Protein AF-0000000076728400 (afdb_homodimer)

Organism: Chelonia mydas (NCBI:txid8469)

Secondary structure (DSSP, 8-state):
-------------------B--SGGGGEEEEE--SEEEEEEE--EEEE-----SSPP-BPBPEEEE-HHHHHHHHHHHHHHHHHHTSSTTTT--EEEEEEE-TT-HHHHHHHHHHHHSBTT-GGGEEEP-SB-TT--BS-SEEE--SSHHHHHHHHHHHTTTT--EEESS---GGGG-TTT-TTEEESS--HHHHHHHHHHHHHHHT--EEEEEEEESHHHHHHHHHHHHHHHHTT-EEEEEEEEESS--HHHHHHHHHHHHHHHHH-TT--EEEEE--HHHHHHHHHHHHHTT--EEEEE-TTTTT-HHHHTSTTGGGGEEEEEEEE-----HHHHHHHHTGGGS--TTBHHHHHHHHHHHHTTTS-HHHHHHHHHT-BHHHHGGGTT---S---HHHHHHT--HHHHHHHHHHHHHHHHHHHHHHSSS-TTSTTS--HHHHHHHHTT-EEEETTEEEEB-TTSBB---EEEEEEEEETTEEEEEEEEEEETTTTEEE-SSHHHHHHHHHHHHHHH------/-------------------B--SGGGGEEEEE--SEEEEEEE--EEEE-----SSPP-BPBPEEEE-HHHHHHHHHHHHHHHHHHTSSTTTT--EEEEEEE-TT-HHHHHHHHHHHHSBTT-GGGEEEP-SB-TT--BS-SEEE--SSHHHHHHHHHHHTTTT--EEESS---GGGG-TTT-TTEEESS--HHHHHHHHHHHHHHHT--EEEEEEEESHHHHHHHHHHHHHHHHTT-EEEEEEEEESS--HHHHHHHHHHHHHHHHH-TT--EEEEE--HHHHHHHHHHHHHTT--EEEEE-TTTTT-HHHHTSTTGGGGEEEEEEEE-----HHHHHHHHTGGGS--TTBHHHHHHHHHHHHTTTS-HHHHHHHHHT-BHHHHGGGTT---S---HHHHHHT--HHHHHHHHHHHHHHHHHHHHHHSSS-TTSTTS--HHHHHHHHTT-EEEETTEEEEB-TTSBB---EEEEEEEEETTEEEEEEEEEEETTTTEEE-SSHHHHHHHHHHHHHHH------

Sequence (1046 aa):
MALVALLIPCFVISFDVTHSCQNADNFVGASSPGDIVIGGLFAVHGKMLHPEEHPMRPVIQNCAGFEIQVFLQTLAMIHAIEMINNSTLLSGIILGYEIYDTCAEVTKAMGAALRFLAKFNASKDTVEYKCNYSDYIPRIKAVIGSSYSEIAMAVSRILNLQLIPLVSHASSAEILSDKIRFPSFLRTVPSDFYQTRGMVRLIHRSGWNWIGLIATDDDYGRSALESFGIQAMANKVCIAFKEMLPAYLSDGTINAKVNQALEKIVKETRVNVIVVFLRQFHVTKLFKKAIERNIHKIWIASDNWSAAVKITSIPNIKHLGTVVGFAYKSENMSTFHDFLKTLHLQPTENNMFLKEYSVLLSTCAHVEDQDLNKCISNYSQENLIYQAGIRSQIWRDDFLMDNIEPGFIQSTMLAVHAIAYAVREQCKDRDCKNPVAFAPWELLEELKKVTFTDNEKEVHFDAKGDLNMGYDVLLWKEISGHMVITEIAEYDLQKDDFIFKDEEKEMEFLNFQVSGGHTVFVLMALVALLIPCFVISFDVTHSCQNADNFVGASSPGDIVIGGLFAVHGKMLHPEEHPMRPVIQNCAGFEIQVFLQTLAMIHAIEMINNSTLLSGIILGYEIYDTCAEVTKAMGAALRFLAKFNASKDTVEYKCNYSDYIPRIKAVIGSSYSEIAMAVSRILNLQLIPLVSHASSAEILSDKIRFPSFLRTVPSDFYQTRGMVRLIHRSGWNWIGLIATDDDYGRSALESFGIQAMANKVCIAFKEMLPAYLSDGTINAKVNQALEKIVKETRVNVIVVFLRQFHVTKLFKKAIERNIHKIWIASDNWSAAVKITSIPNIKHLGTVVGFAYKSENMSTFHDFLKTLHLQPTENNMFLKEYSVLLSTCAHVEDQDLNKCISNYSQENLIYQAGIRSQIWRDDFLMDNIEPGFIQSTMLAVHAIAYAVREQCKDRDCKNPVAFAPWELLEELKKVTFTDNEKEVHFDAKGDLNMGYDVLLWKEISGHMVITEIAEYDLQKDDFIFKDEEKEMEFLNFQVSGGHTVFVL

Nearest PDB structures (foldseek):
  5fbk-assembly1_A  TM=8.347E-01  e=9.187E-37  Homo sapiens
  9axf-assembly1_Q  TM=8.175E-01  e=1.861E-36  Homo sapiens
  9axf-assembly1_R  TM=8.034E-01  e=4.586E-35  Homo sapiens
  5cni-assembly1_A  TM=8.231E-01  e=2.445E-31  Homo sapiens
  7e6t-assembly1_A  TM=8.094E-01  e=3.460E-32  Homo sapiens

Radius of gyration: 30.28 Å; Cα contacts (8 Å, |Δi|>4): 2091; chains: 2; bounding box: 97×77×130 Å

pLDDT: mean 89.42, std 14.48, range [19.2, 98.88]

Solvent-accessible surface area (backbone atoms only — not comparable to full-atom values): 54499 Å² total; per-residue (Å²): 136,85,80,76,77,77,78,73,76,76,72,72,71,72,72,71,74,72,66,40,48,83,45,70,73,71,56,54,30,28,54,44,81,47,48,46,31,35,32,33,39,34,37,31,17,66,30,57,55,72,78,88,58,84,78,72,66,29,52,43,49,38,36,27,24,50,31,68,56,43,45,50,36,55,50,28,42,52,49,42,48,51,52,44,54,74,42,74,75,43,72,96,50,40,65,19,33,44,30,31,58,21,14,68,34,56,52,51,38,40,55,53,47,47,48,38,57,2,35,51,90,39,75,71,38,27,26,68,69,66,37,53,31,65,83,49,47,42,53,35,47,33,34,38,28,21,62,41,30,51,42,35,57,56,46,48,47,61,33,44,50,46,24,35,24,31,33,11,29,52,44,29,36,46,71,57,41,37,50,84,80,31,67,34,39,33,26,45,41,45,46,38,57,56,52,32,44,51,50,43,49,53,33,56,75,37,62,51,46,44,25,33,38,39,24,27,59,45,58,37,23,51,40,49,51,51,49,31,49,56,42,21,60,76,62,70,41,44,72,76,46,79,39,68,37,69,72,81,62,53,69,68,56,44,51,53,44,44,50,51,48,51,50,50,52,64,68,39,70,83,44,49,36,36,41,42,44,43,54,56,73,55,46,47,56,43,50,58,51,33,44,74,66,66,41,67,36,38,36,38,32,33,61,76,41,46,61,39,50,76,56,53,62,38,86,66,48,72,55,38,50,49,41,39,21,34,26,51,50,58,72,90,55,61,70,60,52,53,49,48,69,48,46,86,73,54,80,48,88,51,19,51,59,58,46,49,50,26,27,43,47,44,76,42,59,88,48,53,76,89,46,36,63,61,56,44,29,71,41,36,54,73,66,42,63,80,45,62,85,46,65,40,88,68,78,54,43,66,59,56,60,64,46,58,43,54,22,49,38,43,14,29,30,48,38,50,49,49,51,49,54,18,47,37,65,63,36,73,87,38,62,53,72,42,69,77,57,62,33,25,35,57,44,37,57,36,42,60,65,38,70,48,73,57,96,89,35,80,44,39,38,47,98,44,25,33,23,86,54,49,31,30,29,32,37,59,39,77,54,96,89,38,67,40,82,38,78,43,32,31,39,37,72,89,76,66,41,78,43,53,94,45,70,66,31,45,48,51,52,54,49,57,34,54,72,72,46,70,72,71,75,75,122,136,84,80,76,78,76,78,71,79,76,73,73,71,73,72,71,73,72,64,40,48,82,46,74,72,72,57,53,30,29,53,45,81,48,47,46,32,35,32,34,39,34,36,32,17,65,30,56,56,72,76,89,60,84,77,71,65,28,52,46,50,38,37,27,24,49,33,68,56,43,44,49,37,54,49,28,40,52,50,42,47,50,52,46,56,75,42,74,76,42,70,96,48,41,64,19,34,44,29,31,59,22,15,67,33,55,53,51,38,42,55,53,47,48,47,38,55,3,36,51,91,40,75,71,36,27,26,66,68,65,38,57,31,65,83,47,46,42,52,36,47,34,32,38,28,22,62,41,30,50,42,35,56,55,47,48,48,59,32,44,52,44,24,35,24,30,33,12,29,52,44,30,35,48,72,57,41,38,50,85,82,30,67,34,40,33,27,46,40,44,46,38,55,56,52,32,44,52,51,42,49,52,32,55,76,38,63,50,48,43,24,32,39,38,23,27,59,45,59,38,21,51,39,49,51,53,50,31,49,56,42,22,60,76,61,70,40,43,74,76,47,78,40,68,36,70,72,83,61,55,68,68,56,44,52,54,43,43,49,50,46,50,51,50,52,64,68,41,71,84,42,49,38,36,40,41,44,42,55,55,72,55,44,48,56,45,51,56,51,33,44,74,65,67,41,68,36,36,36,40,32,33,60,74,42,47,60,38,50,78,55,53,62,40,86,68,50,73,54,37,48,47,40,39,21,34,27,52,51,58,74,89,55,62,70,59,52,53,49,48,70,47,47,85,73,54,78,48,90,50,18,51,60,58,46,50,49,25,26,41,46,43,75,42,58,87,51,52,76,89,47,36,64,62,55,46,30,70,42,34,54,73,67,42,65,80,45,61,86,45,65,41,89,68,79,53,44,65,60,56,60,64,48,55,43,54,22,49,38,43,13,30,29,49,38,51,50,48,52,49,55,19,48,36,66,62,36,73,88,38,62,52,74,42,68,78,57,62,34,26,36,59,44,37,58,37,41,61,63,40,71,48,74,56,96,87,35,80,45,40,40,46,97,46,25,33,24,85,55,50,32,30,29,34,36,58,39,77,52,97,90,38,67,40,82,39,78,43,34,31,40,38,71,89,77,66,43,79,44,51,93,45,70,66,31,45,48,50,53,54,50,55,34,54,71,72,46,68,70,71,75,75,121

Foldseek 3Di:
DDPPPPPPPPPPPPPPVVQFPPDPLVQWQFKDDWLAEEEEEEQQAQAFDADPDPPGDPTGGFAFFGFLQRLLLVLLLVLLQVVLQPDPLQPPTHYMYTYGHCSNPLSSLVVVLQLQQFADPDPPSDHDDDPDCQQGFGNHQAYEDDQEQLNVLSSQQVCVSQLFAYEYLHYAQQCLLDCVSRVRYFYAFYHLLLFLLLVLVLCLVLVQQEAEEEAEPGSRRVSNCVSNVVNSVVRNRDYPYYAYAYSHDDPVRNLVSLVVVLVVVVVPVSHQEYEYHYAPVSLQSNQLVCVVVQAAGEYEYEQRPLQFVLNLLPPPSVSNYKYKYKHADFDDCVSVLVCLVCVLVDDCPRRNSLLLLQLLCVVCVVDDLSCSSVSSSRDIPVRSVVSSVDGHSDNPSVSSVSRHPRRSSRRSSVSSVLLSNLVSVLPVPFDSSDSSSGGSNSSSVSSQVDWDDDPNDIWHADPSNYIQTWIFMWIFDDDPNGTDIDGLWIQHSVVRDTHGPDPVSVVVSSVVSNVRPDPPPPD/DDPPPPPPPPPPPPPPVVQFPPDPLVQWQFKDDWLAEEEEEEQQAQAFDADPDPPGDPTGHFAFFGDLQRLLLVVLLVLLQVVLQPDPLQPPTHYMYTYGHCSNPLSSLVVVLQLQQFADPDPPSDHDDDPDCQQGFGNHQAYEDDQEQLNVLSSQQVCVSQLFAYEYLHYAQQCLLPCVSRVRYFYAFYHLLLFLLLVLVLCLVLVQQEAEEEAEPGSRRVSNVVSNVVNSVVRNRDYPYYAYAYSHDDPVRNLVSLVVVLVVVVVPVSHQEYEYHYAPVSLQSNQLVCVVVQAAHEYEYEQRPLQFVLNLLPPPSVSNYKYKYKHADFDDCVSVLVCLVCVLVDDCPRRNSLLLLQLLCVVCVVDDLSCSSVSSSRDIPVRSVVSSVDGHSDNPSVSSVSRHPRRSSRRSSVSSVLLSNLVSVLPVPFDSSDSSSGGSNSSSVSSQVDWDDDPNDIWHADPSNYIQTWIFMWIFDDDPNGTDIDGLWIQHSVVRDTHGPDPVSVVVSSVVSNVRPPPPPPD

Structure (mmCIF, N/CA/C/O backbone):
data_AF-0000000076728400-model_v1
#
loop_
_entity.id
_entity.type
_entity.pdbx_description
1 polymer 'G-protein coupled receptor family C group 6 member A'
#
loop_
_atom_site.group_PDB
_atom_site.id
_atom_site.type_symbol
_atom_site.label_atom_id
_atom_site.label_alt_id
_atom_site.label_comp_id
_atom_site.label_asym_id
_atom_site.label_entity_id
_atom_site.label_seq_id
_atom_site.pdbx_PDB_ins_code
_atom_site.Cartn_x
_atom_site.Cartn_y
_atom_site.Cartn_z
_atom_site.occupancy
_atom_site.B_iso_or_equiv
_atom_site.auth_seq_id
_atom_site.auth_comp_id
_atom_site.auth_asym_id
_atom_site.auth_atom_id
_atom_site.pdbx_PDB_model_num
ATOM 1 N N . MET A 1 1 ? -23.969 -9.07 72.688 1 30.2 1 MET A N 1
ATOM 2 C CA . MET A 1 1 ? -24.438 -8.445 71.438 1 30.2 1 MET A CA 1
ATOM 3 C C . MET A 1 1 ? -23.359 -8.43 70.375 1 30.2 1 MET A C 1
ATOM 5 O O . MET A 1 1 ? -22.312 -7.781 70.562 1 30.2 1 MET A O 1
ATOM 9 N N . ALA A 1 2 ? -23.188 -9.625 69.625 1 36 2 ALA A N 1
ATOM 10 C CA . ALA A 1 2 ? -22.203 -9.938 68.562 1 36 2 ALA A CA 1
ATOM 11 C C . ALA A 1 2 ? -22.312 -8.961 67.438 1 36 2 ALA A C 1
ATOM 13 O O . ALA A 1 2 ? -23.391 -8.766 66.875 1 36 2 ALA A O 1
ATOM 14 N N . LEU A 1 3 ? -21.375 -8.008 67.25 1 37.94 3 LEU A N 1
ATOM 15 C CA . LEU A 1 3 ? -21.078 -7.047 66.188 1 37.94 3 LEU A CA 1
ATOM 16 C C . LEU A 1 3 ? -20.859 -7.762 64.875 1 37.94 3 LEU A C 1
ATOM 18 O O . LEU A 1 3 ? -19.859 -8.469 64.688 1 37.94 3 LEU A O 1
ATOM 22 N N . VAL A 1 4 ? -21.875 -8.375 64.312 1 34.72 4 VAL A N 1
ATOM 23 C CA . VAL A 1 4 ? -21.703 -8.906 62.969 1 34.72 4 VAL A CA 1
ATOM 24 C C . VAL A 1 4 ? -21.297 -7.785 62.031 1 34.72 4 VAL A C 1
ATOM 26 O O . VAL A 1 4 ? -22.031 -6.816 61.844 1 34.72 4 VAL A O 1
ATOM 29 N N . ALA A 1 5 ? -19.969 -7.629 61.906 1 37.91 5 ALA A N 1
ATOM 30 C CA . ALA A 1 5 ? -19.328 -6.805 60.875 1 37.91 5 ALA A CA 1
ATOM 31 C C . ALA A 1 5 ? -19.875 -7.133 59.5 1 37.91 5 ALA A C 1
ATOM 33 O O . ALA A 1 5 ? -19.781 -8.273 59.031 1 37.91 5 ALA A O 1
ATOM 34 N N . LEU A 1 6 ? -20.953 -6.453 59.094 1 36.03 6 LEU A N 1
ATOM 35 C CA . LEU A 1 6 ? -21.484 -6.496 57.75 1 36.03 6 LEU A CA 1
ATOM 36 C C . LEU A 1 6 ? -20.391 -6.227 56.719 1 36.03 6 LEU A C 1
ATOM 38 O O . LEU A 1 6 ? -19.781 -5.152 56.719 1 36.03 6 LEU A O 1
ATOM 42 N N . LEU A 1 7 ? -19.688 -7.254 56.281 1 35.91 7 LEU A N 1
ATOM 43 C CA . LEU A 1 7 ? -18.812 -7.254 55.094 1 35.91 7 LEU A CA 1
ATOM 44 C C . LEU A 1 7 ? -19.547 -6.719 53.875 1 35.91 7 LEU A C 1
ATOM 46 O O . LEU A 1 7 ? -20.5 -7.336 53.406 1 35.91 7 LEU A O 1
ATOM 50 N N . ILE A 1 8 ? -19.766 -5.387 53.812 1 40.06 8 ILE A N 1
ATOM 51 C CA . ILE A 1 8 ? -20.266 -4.844 52.531 1 40.06 8 ILE A CA 1
ATOM 52 C C . ILE A 1 8 ? -19.328 -5.227 51.406 1 40.06 8 ILE A C 1
ATOM 54 O O . ILE A 1 8 ? -18.141 -4.898 51.438 1 40.06 8 ILE A O 1
ATOM 58 N N . PRO A 1 9 ? -19.688 -6.18 50.625 1 35.84 9 PRO A N 1
ATOM 59 C CA . PRO A 1 9 ? -18.859 -6.453 49.469 1 35.84 9 PRO A CA 1
ATOM 60 C C . PRO A 1 9 ? -18.672 -5.23 48.562 1 35.84 9 PRO A C 1
ATOM 62 O O . PRO A 1 9 ? -19.641 -4.559 48.219 1 35.84 9 PRO A O 1
ATOM 65 N N . CYS A 1 10 ? -17.594 -4.504 48.688 1 32.75 10 CYS A N 1
ATOM 66 C CA . CYS A 1 10 ? -17.188 -3.502 47.719 1 32.75 10 CYS A CA 1
ATOM 67 C C . CYS A 1 10 ? -17.234 -4.074 46.312 1 32.75 10 CYS A C 1
ATOM 69 O O . CYS A 1 10 ? -16.406 -4.918 45.938 1 32.75 10 CYS A O 1
ATOM 71 N N . PHE A 1 11 ? -18.406 -4.141 45.812 1 34.91 11 PHE A N 1
ATOM 72 C CA . PHE A 1 11 ? -18.438 -4.363 44.375 1 34.91 11 PHE A CA 1
ATOM 73 C C . PHE A 1 11 ? -17.531 -3.379 43.625 1 34.91 11 PHE A C 1
ATOM 75 O O . PHE A 1 11 ? -17.781 -2.172 43.656 1 34.91 11 PHE A O 1
ATOM 82 N N . VAL A 1 12 ? -16.297 -3.693 43.562 1 35.19 12 VAL A N 1
ATOM 83 C CA . VAL A 1 12 ? -15.461 -3.033 42.562 1 35.19 12 VAL A CA 1
ATOM 84 C C . VAL A 1 12 ? -16.188 -2.979 41.25 1 35.19 12 VAL A C 1
ATOM 86 O O . VAL A 1 12 ? -16.422 -4.012 40.594 1 35.19 12 VAL A O 1
ATOM 89 N N . ILE A 1 13 ? -17.156 -2.123 41.156 1 34.59 13 ILE A N 1
ATOM 90 C CA . ILE A 1 13 ? -17.516 -1.818 39.75 1 34.59 13 ILE A CA 1
ATOM 91 C C . ILE A 1 13 ? -16.266 -1.529 38.938 1 34.59 13 ILE A C 1
ATOM 93 O O . ILE A 1 13 ? -15.578 -0.534 39.188 1 34.59 13 ILE A O 1
ATOM 97 N N . SER A 1 14 ? -15.57 -2.582 38.594 1 34.94 14 SER A N 1
ATOM 98 C CA . SER A 1 14 ? -14.656 -2.354 37.469 1 34.94 14 SER A CA 1
ATOM 99 C C . SER A 1 14 ? -15.297 -1.477 36.406 1 34.94 14 SER A C 1
ATOM 101 O O . SER A 1 14 ? -16.219 -1.908 35.719 1 34.94 14 SER A O 1
ATOM 103 N N . PHE A 1 15 ? -15.508 -0.188 36.656 1 33.53 15 PHE A N 1
ATOM 104 C CA . PHE A 1 15 ? -15.688 0.681 35.5 1 33.53 15 PHE A CA 1
ATOM 105 C C . PHE A 1 15 ? -14.727 0.297 34.375 1 33.53 15 PHE A C 1
ATOM 107 O O . PHE A 1 15 ? -13.531 0.605 34.438 1 33.53 15 PHE A O 1
ATOM 114 N N . ASP A 1 16 ? -14.844 -0.802 33.844 1 36.75 16 ASP A N 1
ATOM 115 C CA . ASP A 1 16 ? -14.32 -0.894 32.469 1 36.75 16 ASP A CA 1
ATOM 116 C C . ASP A 1 16 ? -14.602 0.386 31.688 1 36.75 16 ASP A C 1
ATOM 118 O O . ASP A 1 16 ? -15.648 0.513 31.047 1 36.75 16 ASP A O 1
ATOM 122 N N . VAL A 1 17 ? -14.367 1.585 32.125 1 40.62 17 VAL A N 1
ATOM 123 C CA . VAL A 1 17 ? -14.297 2.764 31.25 1 40.62 17 VAL A CA 1
ATOM 124 C C . VAL A 1 17 ? -13.805 2.365 29.875 1 40.62 17 VAL A C 1
ATOM 126 O O . VAL A 1 17 ? -12.625 2.041 29.688 1 40.62 17 VAL A O 1
ATOM 129 N N . THR A 1 18 ? -14.469 1.669 29.062 1 46.38 18 THR A N 1
ATOM 130 C CA . THR A 1 18 ? -14.281 1.261 27.672 1 46.38 18 THR A CA 1
ATOM 131 C C . THR A 1 18 ? -13.766 2.426 26.844 1 46.38 18 THR A C 1
ATOM 133 O O . THR A 1 18 ? -14.492 3.398 26.609 1 46.38 18 THR A O 1
ATOM 136 N N . HIS A 1 19 ? -12.562 2.852 26.984 1 50.06 19 HIS A N 1
ATOM 137 C CA . HIS A 1 19 ? -11.625 3.736 26.297 1 50.06 19 HIS A CA 1
ATOM 138 C C . HIS A 1 19 ? -11.711 3.566 24.781 1 50.06 19 HIS A C 1
ATOM 140 O O . HIS A 1 19 ? -10.797 3.959 24.062 1 50.06 19 HIS A O 1
ATOM 146 N N . SER A 1 20 ? -12.57 2.824 24.266 1 56.56 20 SER A N 1
ATOM 147 C CA . SER A 1 20 ? -12.703 2.553 22.844 1 56.56 20 SER A CA 1
ATOM 148 C C . SER A 1 20 ? -13.836 3.373 22.234 1 56.56 20 SER A C 1
ATOM 150 O O . SER A 1 20 ? -14.68 3.91 22.953 1 56.56 20 SER A O 1
ATOM 152 N N . CYS A 1 21 ? -13.641 3.781 21.062 1 59.16 21 CYS A N 1
ATOM 153 C CA . CYS A 1 21 ? -14.695 4.414 20.281 1 59.16 21 CYS A CA 1
ATOM 154 C C . CYS A 1 21 ? -16.047 3.791 20.594 1 59.16 21 CYS A C 1
ATOM 156 O O . CYS A 1 21 ? -16.266 2.602 20.344 1 59.16 21 CYS A O 1
ATOM 158 N N . GLN A 1 22 ? -16.859 4.383 21.453 1 53.75 22 GLN A N 1
ATOM 159 C CA . GLN A 1 22 ? -18.094 3.779 21.938 1 53.75 22 GLN A CA 1
ATOM 160 C C . GLN A 1 22 ? -19.219 3.926 20.906 1 53.75 22 GLN A C 1
ATOM 162 O O . GLN A 1 22 ? -20.047 3.037 20.75 1 53.75 22 GLN A O 1
ATOM 167 N N . ASN A 1 23 ? -19.203 5.125 20.25 1 61 23 ASN A N 1
ATOM 168 C CA . ASN A 1 23 ? -20.281 5.301 19.281 1 61 23 ASN A CA 1
ATOM 169 C C . ASN A 1 23 ? -19.781 5.93 17.984 1 61 23 ASN A C 1
ATOM 171 O O . ASN A 1 23 ? -18.766 6.637 17.984 1 61 23 ASN A O 1
ATOM 175 N N . ALA A 1 24 ? -20.422 5.594 16.875 1 63.81 24 ALA A N 1
ATOM 176 C CA . ALA A 1 24 ? -20.109 6.086 15.531 1 63.81 24 ALA A CA 1
ATOM 177 C C . ALA A 1 24 ? -20.031 7.609 15.508 1 63.81 24 ALA A C 1
ATOM 179 O O . ALA A 1 24 ? -19.234 8.188 14.766 1 63.81 24 ALA A O 1
ATOM 180 N N . ASP A 1 25 ? -20.766 8.203 16.312 1 65.12 25 ASP A N 1
ATOM 181 C CA . ASP A 1 25 ? -20.781 9.664 16.297 1 65.12 25 ASP A CA 1
ATOM 182 C C . ASP A 1 25 ? -19.5 10.242 16.875 1 65.12 25 ASP A C 1
ATOM 184 O O . ASP A 1 25 ? -19.078 11.336 16.5 1 65.12 25 ASP A O 1
ATOM 188 N N . ASN A 1 26 ? -18.891 9.469 17.641 1 75.38 26 ASN A N 1
ATOM 189 C CA . ASN A 1 26 ? -17.656 9.938 18.25 1 75.38 26 ASN A CA 1
ATOM 190 C C . ASN A 1 26 ? -16.453 9.711 17.344 1 75.38 26 ASN A C 1
ATOM 192 O O . ASN A 1 26 ? -15.336 10.148 17.656 1 75.38 26 ASN A O 1
ATOM 196 N N . PHE A 1 27 ? -16.797 9.258 16.266 1 87.88 27 PHE A N 1
ATOM 197 C CA . PHE A 1 27 ? -15.719 8.938 15.336 1 87.88 27 PHE A CA 1
ATOM 198 C C . PHE A 1 27 ? -15.367 10.148 14.484 1 87.88 27 PHE A C 1
ATOM 200 O O . PHE A 1 27 ? -14.211 10.328 14.086 1 87.88 27 PHE A O 1
ATOM 207 N N . VAL A 1 28 ? -16.375 11.047 14.297 1 92.5 28 VAL A N 1
ATOM 208 C CA . VAL A 1 28 ? -16.172 12.273 13.523 1 92.5 28 VAL A CA 1
ATOM 209 C C . VAL A 1 28 ? -15.5 13.328 14.391 1 92.5 28 VAL A C 1
ATOM 211 O O . VAL A 1 28 ? -15.953 13.602 15.508 1 92.5 28 VAL A O 1
ATOM 214 N N . GLY A 1 29 ? -14.453 13.906 13.914 1 95.44 29 GLY A N 1
ATOM 215 C CA . GLY A 1 29 ? -13.727 14.922 14.664 1 95.44 29 GLY A CA 1
ATOM 216 C C . GLY A 1 29 ? -14.383 16.297 14.586 1 95.44 29 GLY A C 1
ATOM 217 O O . GLY A 1 29 ? -14.492 16.984 15.602 1 95.44 29 GLY A O 1
ATOM 218 N N . ALA A 1 30 ? -14.773 16.656 13.43 1 97.12 30 ALA A N 1
ATOM 219 C CA . ALA A 1 30 ? -15.477 17.922 13.18 1 97.12 30 ALA A CA 1
ATOM 220 C C . ALA A 1 30 ? -16.422 17.797 11.992 1 97.12 30 ALA A C 1
ATOM 222 O O . ALA A 1 30 ? -16.109 17.109 11.008 1 97.12 30 ALA A O 1
ATOM 223 N N . SER A 1 31 ? -17.594 18.422 12.117 1 96.31 31 SER A N 1
ATOM 224 C CA . SER A 1 31 ? -18.531 18.312 11.008 1 96.31 31 SER A CA 1
ATOM 225 C C . SER A 1 31 ? -19.391 19.562 10.891 1 96.31 31 SER A C 1
ATOM 227 O O . SER A 1 31 ? -19.547 20.312 11.859 1 96.31 31 SER A O 1
ATOM 229 N N . SER A 1 32 ? -19.781 19.859 9.789 1 96.38 32 SER A N 1
ATOM 230 C CA . SER A 1 32 ? -20.75 20.906 9.422 1 96.38 32 SER A CA 1
ATOM 231 C C . SER A 1 32 ? -21.609 20.469 8.242 1 96.38 32 SER A C 1
ATOM 233 O O . SER A 1 32 ? -21.094 19.938 7.254 1 96.38 32 SER A O 1
ATOM 235 N N . PRO A 1 33 ? -22.938 20.594 8.352 1 94.81 33 PRO A N 1
ATOM 236 C CA . PRO A 1 33 ? -23.812 20.188 7.254 1 94.81 33 PRO A CA 1
ATOM 237 C C . PRO A 1 33 ? -23.656 21.062 6.016 1 94.81 33 PRO A C 1
ATOM 239 O O . PRO A 1 33 ? -23.109 22.172 6.102 1 94.81 33 PRO A O 1
ATOM 242 N N . GLY A 1 34 ? -24.047 20.562 4.895 1 96.44 34 GLY A N 1
ATOM 243 C CA . GLY A 1 34 ? -24.078 21.266 3.621 1 96.44 34 GLY A CA 1
ATOM 244 C C . GLY A 1 34 ? -24.766 20.469 2.523 1 96.44 34 GLY A C 1
ATOM 245 O O . GLY A 1 34 ? -25.156 19.312 2.732 1 96.44 34 GLY A O 1
ATOM 246 N N . ASP A 1 35 ? -24.984 21.172 1.393 1 96.69 35 ASP A N 1
ATOM 247 C CA . ASP A 1 35 ? -25.547 20.5 0.223 1 96.69 35 ASP A CA 1
ATOM 248 C C . ASP A 1 35 ? -24.562 19.469 -0.332 1 96.69 35 ASP A C 1
ATOM 250 O O . ASP A 1 35 ? -24.984 18.406 -0.815 1 96.69 35 ASP A O 1
ATOM 254 N N . ILE A 1 36 ? -23.391 19.812 -0.325 1 97.25 36 ILE A N 1
ATOM 255 C CA . ILE A 1 36 ? -22.281 18.938 -0.715 1 97.25 36 ILE A CA 1
ATOM 256 C C . ILE A 1 36 ? -21.281 18.844 0.429 1 97.25 36 ILE A C 1
ATOM 258 O O . ILE A 1 36 ? -20.766 19.859 0.914 1 97.25 36 ILE A O 1
ATOM 262 N N . VAL A 1 37 ? -20.984 17.656 0.882 1 97 37 VAL A N 1
ATOM 263 C CA . VAL A 1 37 ? -20.109 17.453 2.029 1 97 37 VAL A CA 1
ATOM 264 C C . VAL A 1 37 ? -18.75 16.938 1.559 1 97 37 VAL A C 1
ATOM 266 O O . VAL A 1 37 ? -18.688 16 0.76 1 97 37 VAL A O 1
ATOM 269 N N . ILE A 1 38 ? -17.703 17.547 2.008 1 98.5 38 ILE A N 1
ATOM 270 C CA . ILE A 1 38 ? -16.328 17.156 1.718 1 98.5 38 ILE A CA 1
ATOM 271 C C . ILE A 1 38 ? -15.734 16.422 2.922 1 98.5 38 ILE A C 1
ATOM 273 O O . ILE A 1 38 ? -15.867 16.891 4.059 1 98.5 38 ILE A O 1
ATOM 277 N N . GLY A 1 39 ? -15.164 15.25 2.672 1 98.56 39 GLY A N 1
ATOM 278 C CA . GLY A 1 39 ? -14.477 14.539 3.732 1 98.56 39 GLY A CA 1
ATOM 279 C C . GLY A 1 39 ? -13.07 15.055 3.98 1 98.56 39 GLY A C 1
ATOM 280 O O . GLY A 1 39 ? -12.438 15.609 3.078 1 98.56 39 GLY A O 1
ATOM 281 N N . GLY A 1 40 ? -12.602 14.922 5.223 1 98.81 40 GLY A N 1
ATOM 282 C CA . GLY A 1 40 ? -11.234 15.273 5.598 1 98.81 40 GLY A CA 1
ATOM 283 C C . GLY A 1 40 ? -10.547 14.188 6.402 1 98.81 40 GLY A C 1
ATOM 284 O O . GLY A 1 40 ? -11.156 13.586 7.297 1 98.81 40 GLY A O 1
ATOM 285 N N . LEU A 1 41 ? -9.312 13.852 6.059 1 98.81 41 LEU A N 1
ATOM 286 C CA . LEU A 1 41 ? -8.469 12.922 6.797 1 98.81 41 LEU A CA 1
ATOM 287 C C . LEU A 1 41 ? -7.18 13.602 7.25 1 98.81 41 LEU A C 1
ATOM 289 O O . LEU A 1 41 ? -6.348 13.977 6.422 1 98.81 41 LEU A O 1
ATOM 293 N N . PHE A 1 42 ? -7.023 13.766 8.562 1 98.75 42 PHE A N 1
ATOM 294 C CA . PHE A 1 42 ? -5.875 14.461 9.141 1 98.75 42 PHE A CA 1
ATOM 295 C C . PHE A 1 42 ? -5.332 13.695 10.344 1 98.75 42 PHE A C 1
ATOM 297 O O . PHE A 1 42 ? -6.098 13.148 11.141 1 98.75 42 PHE A O 1
ATOM 304 N N . ALA A 1 43 ? -4.031 13.633 10.453 1 97.06 43 ALA A N 1
ATOM 305 C CA . ALA A 1 43 ? -3.422 13.016 11.625 1 97.06 43 ALA A CA 1
ATOM 306 C C . ALA A 1 43 ? -3.316 14.016 12.773 1 97.06 43 ALA A C 1
ATOM 308 O O . ALA A 1 43 ? -2.213 14.383 13.188 1 97.06 43 ALA A O 1
ATOM 309 N N . VAL A 1 44 ? -4.414 14.328 13.359 1 97.56 44 VAL A N 1
ATOM 310 C CA . VAL A 1 44 ? -4.457 15.328 14.422 1 97.56 44 VAL A CA 1
ATOM 311 C C . VAL A 1 44 ? -3.713 14.805 15.648 1 97.56 44 VAL A C 1
ATOM 313 O O . VAL A 1 44 ? -3.15 15.578 16.422 1 97.56 44 VAL A O 1
ATOM 316 N N . HIS A 1 45 ? -3.779 13.5 15.797 1 95.38 45 HIS A N 1
ATOM 317 C CA . HIS A 1 45 ? -2.951 12.836 16.797 1 95.38 45 HIS A CA 1
ATOM 318 C C . HIS A 1 45 ? -1.863 11.992 16.141 1 95.38 45 HIS A C 1
ATOM 320 O O . HIS A 1 45 ? -2.053 11.477 15.039 1 95.38 45 HIS A O 1
ATOM 326 N N . GLY A 1 46 ? -0.753 11.836 16.891 1 91.31 46 GLY A N 1
ATOM 327 C CA . GLY A 1 46 ? 0.422 11.195 16.328 1 91.31 46 GLY A CA 1
ATOM 328 C C . GLY A 1 46 ? 0.393 9.688 16.438 1 91.31 46 GLY A C 1
ATOM 329 O O . GLY A 1 46 ? 1.159 8.992 15.758 1 91.31 46 GLY A O 1
ATOM 330 N N . LYS A 1 47 ? -0.452 9.164 17.234 1 89.69 47 LYS A N 1
ATOM 331 C CA . LYS A 1 47 ? -0.496 7.711 17.375 1 89.69 47 LYS A CA 1
ATOM 332 C C . LYS A 1 47 ? -1.844 7.254 17.922 1 89.69 47 LYS A C 1
ATOM 334 O O . LYS A 1 47 ? -2.557 8.031 18.562 1 89.69 47 LYS A O 1
ATOM 339 N N . MET A 1 48 ? -2.227 6.055 17.562 1 89.25 48 MET A N 1
ATOM 340 C CA . MET A 1 48 ? -3.344 5.359 18.203 1 89.25 48 MET A CA 1
ATOM 341 C C . MET A 1 48 ? -2.857 4.48 19.344 1 89.25 48 MET A C 1
ATOM 343 O O . MET A 1 48 ? -1.818 3.826 19.234 1 89.25 48 MET A O 1
ATOM 347 N N . LEU A 1 49 ? -3.588 4.512 20.422 1 85.75 49 LEU A N 1
ATOM 348 C CA . LEU A 1 49 ? -3.189 3.717 21.562 1 85.75 49 LEU A CA 1
ATOM 349 C C . LEU A 1 49 ? -3.51 2.242 21.344 1 85.75 49 LEU A C 1
ATOM 351 O O . LEU A 1 49 ? -4.539 1.907 20.766 1 85.75 49 LEU A O 1
ATOM 355 N N . HIS A 1 50 ? -2.527 1.323 21.516 1 78 50 HIS A N 1
ATOM 356 C CA . HIS A 1 50 ? -2.773 -0.11 21.406 1 78 50 HIS A CA 1
ATOM 357 C C . HIS A 1 50 ? -2.795 -0.772 22.781 1 78 50 HIS A C 1
ATOM 359 O O . HIS A 1 50 ? -1.927 -0.505 23.609 1 78 50 HIS A O 1
ATOM 365 N N . PRO A 1 51 ? -3.896 -1.518 23.016 1 74.12 51 PRO A N 1
ATOM 366 C CA . PRO A 1 51 ? -3.9 -2.223 24.297 1 74.12 51 PRO A CA 1
ATOM 367 C C . PRO A 1 51 ? -2.785 -3.26 24.406 1 74.12 51 PRO A C 1
ATOM 369 O O . PRO A 1 51 ? -2.373 -3.836 23.391 1 74.12 51 PRO A O 1
ATOM 372 N N . GLU A 1 52 ? -2.246 -3.365 25.562 1 73.44 52 GLU A N 1
ATOM 373 C CA . GLU A 1 52 ? -1.221 -4.375 25.797 1 73.44 52 GLU A CA 1
ATOM 374 C C . GLU A 1 52 ? -1.843 -5.742 26.062 1 73.44 52 GLU A C 1
ATOM 376 O O . GLU A 1 52 ? -1.136 -6.75 26.125 1 73.44 52 GLU A O 1
ATOM 381 N N . GLU A 1 53 ? -3.088 -5.801 26 1 73.81 53 GLU A N 1
ATOM 382 C CA . GLU A 1 53 ? -3.789 -7.039 26.312 1 73.81 53 GLU A CA 1
ATOM 383 C C . GLU A 1 53 ? -3.803 -7.992 25.125 1 73.81 53 GLU A C 1
ATOM 385 O O . GLU A 1 53 ? -3.816 -7.551 23.969 1 73.81 53 GLU A O 1
ATOM 390 N N . HIS A 1 54 ? -3.537 -9.273 25.406 1 72.69 54 HIS A N 1
ATOM 391 C CA . HIS A 1 54 ? -3.73 -10.367 24.469 1 72.69 54 HIS A CA 1
ATOM 392 C C . HIS A 1 54 ? -4.906 -11.25 24.875 1 72.69 54 HIS A C 1
ATOM 394 O O . HIS A 1 54 ? -5.078 -11.547 26.062 1 72.69 54 HIS A O 1
ATOM 400 N N . PRO A 1 55 ? -5.91 -11.477 23.875 1 78.06 55 PRO A N 1
ATOM 401 C CA . PRO A 1 55 ? -5.805 -11.258 22.422 1 78.06 55 PRO A CA 1
ATOM 402 C C . PRO A 1 55 ? -6.234 -9.844 22.016 1 78.06 55 PRO A C 1
ATOM 404 O O . PRO A 1 55 ? -7.02 -9.211 22.719 1 78.06 55 PRO A O 1
ATOM 407 N N . MET A 1 56 ? -5.645 -9.516 20.812 1 82.94 56 MET A N 1
ATOM 408 C CA . MET A 1 56 ? -6.035 -8.227 20.25 1 82.94 56 MET A CA 1
ATOM 409 C C . MET A 1 56 ? -7.48 -8.266 19.75 1 82.94 56 MET A C 1
ATOM 411 O O . MET A 1 56 ? -7.902 -9.234 19.125 1 82.94 56 MET A O 1
ATOM 415 N N . ARG A 1 57 ? -8.32 -7.309 20.141 1 91.62 57 ARG A N 1
ATOM 416 C CA . ARG A 1 57 ? -9.68 -7.125 19.656 1 91.62 57 ARG A CA 1
ATOM 417 C C . ARG A 1 57 ? -9.742 -6.023 18.594 1 91.62 57 ARG A C 1
ATOM 419 O O . ARG A 1 57 ? -8.93 -5.09 18.625 1 91.62 57 ARG A O 1
ATOM 426 N N . PRO A 1 58 ? -10.625 -6.234 17.594 1 94.31 58 PRO A N 1
ATOM 427 C CA . PRO A 1 58 ? -10.758 -5.219 16.531 1 94.31 58 PRO A CA 1
ATOM 428 C C . PRO A 1 58 ? -11.539 -3.992 17 1 94.31 58 PRO A C 1
ATOM 430 O O . PRO A 1 58 ? -12.68 -3.789 16.578 1 94.31 58 PRO A O 1
ATOM 433 N N . VAL A 1 59 ? -10.945 -3.191 17.812 1 91.94 59 VAL A N 1
ATOM 434 C CA . VAL A 1 59 ? -11.523 -1.967 18.359 1 91.94 59 VAL A CA 1
ATOM 435 C C . VAL A 1 59 ? -10.656 -0.77 17.984 1 91.94 59 VAL A C 1
ATOM 437 O O . VAL A 1 59 ? -9.43 -0.814 18.109 1 91.94 59 VAL A O 1
ATOM 440 N N . ILE A 1 60 ? -11.273 0.227 17.391 1 91.06 60 ILE A N 1
ATOM 441 C CA . ILE A 1 60 ? -10.555 1.473 17.156 1 91.06 60 ILE A CA 1
ATOM 442 C C . ILE A 1 60 ? -10.258 2.156 18.484 1 91.06 60 ILE A C 1
ATOM 444 O O . ILE A 1 60 ? -11.18 2.461 19.25 1 91.06 60 ILE A O 1
ATOM 448 N N . GLN A 1 61 ? -9.008 2.43 18.75 1 88.31 61 GLN A N 1
ATOM 449 C CA . GLN A 1 61 ? -8.578 2.916 20.047 1 88.31 61 GLN A CA 1
ATOM 450 C C . GLN A 1 61 ? -8.484 4.441 20.078 1 88.31 61 GLN A C 1
ATOM 452 O O . GLN A 1 61 ? -8.562 5.082 19.016 1 88.31 61 GLN A O 1
ATOM 457 N N . ASN A 1 62 ? -8.344 4.91 21.266 1 88.56 62 ASN A N 1
ATOM 458 C CA . ASN A 1 62 ? -8.133 6.344 21.438 1 88.56 62 ASN A CA 1
ATOM 459 C C . ASN A 1 62 ? -6.777 6.785 20.906 1 88.56 62 ASN A C 1
ATOM 461 O O . ASN A 1 62 ? -5.859 5.973 20.781 1 88.56 62 ASN A O 1
ATOM 465 N N . CYS A 1 63 ? -6.727 8.023 20.594 1 92.19 63 CYS A N 1
ATOM 466 C CA . CYS A 1 63 ? -5.512 8.594 20.016 1 92.19 63 CYS A CA 1
ATOM 467 C C . CYS A 1 63 ? -4.711 9.344 21.078 1 92.19 63 CYS A C 1
ATOM 469 O O . CYS A 1 63 ? -5.238 9.68 22.125 1 92.19 63 CYS A O 1
ATOM 471 N N . ALA A 1 64 ? -3.455 9.508 20.844 1 91.56 64 ALA A N 1
ATOM 472 C CA . ALA A 1 64 ? -2.564 10.266 21.719 1 91.56 64 ALA A CA 1
ATOM 473 C C . ALA A 1 64 ? -1.587 11.109 20.906 1 91.56 64 ALA A C 1
ATOM 475 O O . ALA A 1 64 ? -1.299 10.797 19.75 1 91.56 64 ALA A O 1
ATOM 476 N N . GLY A 1 65 ? -1.136 12.18 21.562 1 92.38 65 GLY A N 1
ATOM 477 C CA . GLY A 1 65 ? -0.153 13.039 20.922 1 92.38 65 GLY A CA 1
ATOM 478 C C . GLY A 1 65 ? -0.772 14.047 19.969 1 92.38 65 GLY A C 1
ATOM 479 O O . GLY A 1 65 ? -0.603 13.945 18.75 1 92.38 65 GLY A O 1
ATOM 480 N N . PHE A 1 66 ? -1.467 14.992 20.594 1 95 66 PHE A N 1
ATOM 481 C CA . PHE A 1 66 ? -2.113 16.062 19.844 1 95 66 PHE A CA 1
ATOM 482 C C . PHE A 1 66 ? -1.083 16.891 19.078 1 95 66 PHE A C 1
ATOM 484 O O . PHE A 1 66 ? -0.123 17.391 19.672 1 95 66 PHE A O 1
ATOM 491 N N . GLU A 1 67 ? -1.249 17.031 17.734 1 95.44 67 GLU A N 1
ATOM 492 C CA . GLU A 1 67 ? -0.318 17.75 16.875 1 95.44 67 GLU A CA 1
ATOM 493 C C . GLU A 1 67 ? -0.903 19.094 16.438 1 95.44 67 GLU A C 1
ATOM 495 O O . GLU A 1 67 ? -1.726 19.141 15.523 1 95.44 67 GLU A O 1
ATOM 500 N N . ILE A 1 68 ? -0.322 20.125 16.953 1 96.12 68 ILE A N 1
ATOM 501 C CA . ILE A 1 68 ? -0.841 21.469 16.719 1 96.12 68 ILE A CA 1
ATOM 502 C C . ILE A 1 68 ? -0.795 21.797 15.227 1 96.12 68 ILE A C 1
ATOM 504 O O . ILE A 1 68 ? -1.723 22.391 14.688 1 96.12 68 ILE A O 1
ATOM 508 N N . GLN A 1 69 ? 0.257 21.375 14.547 1 95.81 69 GLN A N 1
ATOM 509 C CA . GLN A 1 69 ? 0.408 21.719 13.133 1 95.81 69 GLN A CA 1
ATOM 510 C C . GLN A 1 69 ? -0.687 21.062 12.289 1 95.81 69 GLN A C 1
ATOM 512 O O . GLN A 1 69 ? -1.183 21.656 11.336 1 95.81 69 GLN A O 1
ATOM 517 N N . VAL A 1 70 ? -1.038 19.859 12.625 1 97.62 70 VAL A N 1
ATOM 518 C CA . VAL A 1 70 ? -2.076 19.156 11.875 1 97.62 70 VAL A CA 1
ATOM 519 C C . VAL A 1 70 ? -3.447 19.719 12.25 1 97.62 70 VAL A C 1
ATOM 521 O O . VAL A 1 70 ? -4.332 19.844 11.398 1 97.62 70 VAL A O 1
ATOM 524 N N . PHE A 1 71 ? -3.613 20.062 13.578 1 97.88 71 PHE A N 1
ATOM 525 C CA . PHE A 1 71 ? -4.82 20.75 14.016 1 97.88 71 PHE A CA 1
ATOM 526 C C . PHE A 1 71 ? -5.043 22.016 13.195 1 97.88 71 PHE A C 1
ATOM 528 O O . PHE A 1 71 ? -6.152 22.266 12.719 1 97.88 71 PHE A O 1
ATOM 535 N N . LEU A 1 72 ? -3.994 22.766 12.953 1 98.38 72 LEU A N 1
ATOM 536 C CA . LEU A 1 72 ? -4.062 23.984 12.164 1 98.38 72 LEU A CA 1
ATOM 537 C C . LEU A 1 72 ? -4.477 23.672 10.727 1 98.38 72 LEU A C 1
ATOM 539 O O . LEU A 1 72 ? -5.164 24.484 10.086 1 98.38 72 LEU A O 1
ATOM 543 N N . GLN A 1 73 ? -4.078 22.531 10.195 1 98.62 73 GLN A N 1
ATOM 544 C CA . GLN A 1 73 ? -4.477 22.141 8.852 1 98.62 73 GLN A CA 1
ATOM 545 C C . GLN A 1 73 ? -5.98 21.875 8.773 1 98.62 73 GLN A C 1
ATOM 547 O O . GLN A 1 73 ? -6.621 22.188 7.773 1 98.62 73 GLN A O 1
ATOM 552 N N . THR A 1 74 ? -6.582 21.266 9.836 1 98.75 74 THR A N 1
ATOM 553 C CA . THR A 1 74 ? -8.031 21.094 9.859 1 98.75 74 THR A CA 1
ATOM 554 C C . T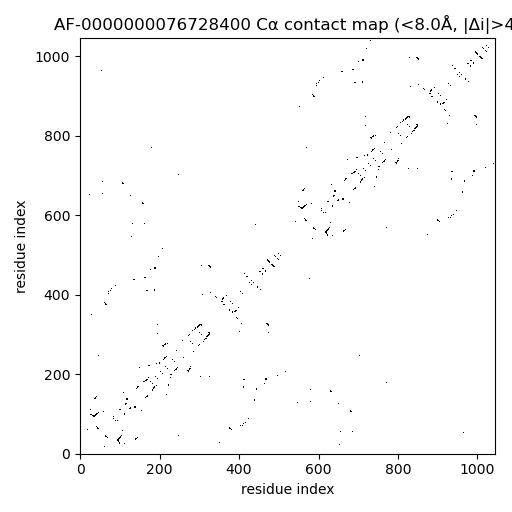HR A 1 74 ? -8.734 22.453 9.867 1 98.75 74 THR A C 1
ATOM 556 O O . THR A 1 74 ? -9.758 22.625 9.195 1 98.75 74 THR A O 1
ATOM 559 N N . LEU A 1 75 ? -8.18 23.359 10.633 1 98.5 75 LEU A N 1
ATOM 560 C CA . LEU A 1 75 ? -8.75 24.703 10.688 1 98.5 75 LEU A CA 1
ATOM 561 C C . LEU A 1 75 ? -8.633 25.391 9.328 1 98.5 75 LEU A C 1
ATOM 563 O O . LEU A 1 75 ? -9.516 26.156 8.945 1 98.5 75 LEU A O 1
ATOM 567 N N . ALA A 1 76 ? -7.527 25.125 8.633 1 98.56 76 ALA A N 1
ATOM 568 C CA . ALA A 1 76 ? -7.359 25.688 7.297 1 98.56 76 ALA A CA 1
ATOM 569 C C . ALA A 1 76 ? -8.453 25.188 6.352 1 98.56 76 ALA A C 1
ATOM 571 O O . ALA A 1 76 ? -8.969 25.953 5.535 1 98.56 76 ALA A O 1
ATOM 572 N N . MET A 1 77 ? -8.75 23.906 6.426 1 98.81 77 MET A N 1
ATOM 573 C CA . MET A 1 77 ? -9.828 23.359 5.613 1 98.81 77 MET A CA 1
ATOM 574 C C . MET A 1 77 ? -11.156 24.031 5.941 1 98.81 77 MET A C 1
ATOM 576 O O . MET A 1 77 ? -11.898 24.422 5.039 1 98.81 77 MET A O 1
ATOM 580 N N . ILE A 1 78 ? -11.453 24.188 7.199 1 98.56 78 ILE A N 1
ATOM 581 C CA . ILE A 1 78 ? -12.695 24.797 7.664 1 98.56 78 ILE A CA 1
ATOM 582 C C . ILE A 1 78 ? -12.766 26.25 7.199 1 98.56 78 ILE A C 1
ATOM 584 O O . ILE A 1 78 ? -13.773 26.672 6.648 1 98.56 78 ILE A O 1
ATOM 588 N N . HIS A 1 79 ? -11.672 26.969 7.402 1 98.31 79 HIS A N 1
ATOM 589 C CA . HIS A 1 79 ? -11.594 28.359 6.988 1 98.31 79 HIS A CA 1
ATOM 590 C C . HIS A 1 79 ? -11.852 28.516 5.492 1 98.31 79 HIS A C 1
ATOM 592 O O . HIS A 1 79 ? -12.617 29.375 5.074 1 98.31 79 HIS A O 1
ATOM 598 N N . ALA A 1 80 ? -11.195 27.672 4.688 1 98.31 80 ALA A N 1
ATOM 599 C CA . ALA A 1 80 ? -11.352 27.734 3.236 1 98.31 80 ALA A CA 1
ATOM 600 C C . ALA A 1 80 ? -12.797 27.469 2.828 1 98.31 80 ALA A C 1
ATOM 602 O O . ALA A 1 80 ? -13.328 28.125 1.932 1 98.31 80 ALA A O 1
ATOM 603 N N . ILE A 1 81 ? -13.438 26.5 3.43 1 98.56 81 ILE A N 1
ATOM 604 C CA . ILE A 1 81 ? -14.828 26.172 3.127 1 98.56 81 ILE A CA 1
ATOM 605 C C . ILE A 1 81 ? -15.727 27.359 3.486 1 98.56 81 ILE A C 1
ATOM 607 O O . ILE A 1 81 ? -16.609 27.734 2.717 1 98.56 81 ILE A O 1
ATOM 611 N N . GLU A 1 82 ? -15.477 27.969 4.629 1 97.69 82 GLU A N 1
ATOM 612 C CA . GLU A 1 82 ? -16.234 29.141 5.035 1 97.69 82 GLU A CA 1
ATOM 613 C C . GLU A 1 82 ? -16.062 30.281 4.039 1 97.69 82 GLU A C 1
ATOM 615 O O . GLU A 1 82 ? -17.031 30.984 3.715 1 97.69 82 GLU A O 1
ATOM 620 N N . MET A 1 83 ? -14.82 30.453 3.639 1 97.12 83 MET A N 1
ATOM 621 C CA . MET A 1 83 ? -14.555 31.5 2.656 1 97.12 83 MET A CA 1
ATOM 622 C C . MET A 1 83 ? -15.352 31.266 1.375 1 97.12 83 MET A C 1
ATOM 624 O O . MET A 1 83 ? -15.922 32.188 0.808 1 97.12 83 MET A O 1
ATOM 628 N N . ILE A 1 84 ? -15.406 30.047 0.929 1 97.88 84 ILE A N 1
ATOM 629 C CA . ILE A 1 84 ? -16.141 29.688 -0.279 1 97.88 84 ILE A CA 1
ATOM 630 C C . ILE A 1 84 ? -17.625 29.938 -0.072 1 97.88 84 ILE A C 1
ATOM 632 O O . ILE A 1 84 ? -18.297 30.531 -0.922 1 97.88 84 ILE A O 1
ATOM 636 N N . ASN A 1 85 ? -18.172 29.484 1.05 1 98 85 ASN A N 1
ATOM 637 C CA . ASN A 1 85 ? -19.594 29.625 1.352 1 98 85 ASN A CA 1
ATOM 638 C C . ASN A 1 85 ? -20 31.094 1.439 1 98 85 ASN A C 1
ATOM 640 O O . ASN A 1 85 ? -21.156 31.438 1.194 1 98 85 ASN A O 1
ATOM 644 N N . ASN A 1 86 ? -19.109 31.938 1.798 1 97.06 86 ASN A N 1
ATOM 645 C CA . ASN A 1 86 ? -19.391 33.375 1.932 1 97.06 86 ASN A CA 1
ATOM 646 C C . ASN A 1 86 ? -19.062 34.125 0.646 1 97.06 86 ASN A C 1
ATOM 648 O O . ASN A 1 86 ? -19.141 35.344 0.609 1 97.06 86 ASN A O 1
ATOM 652 N N . SER A 1 87 ? -18.656 33.438 -0.349 1 96.44 87 SER A N 1
ATOM 653 C CA . SER A 1 87 ? -18.359 34.031 -1.645 1 96.44 87 SER A CA 1
ATOM 654 C C . SER A 1 87 ? -19.453 33.719 -2.658 1 96.44 87 SER A C 1
ATOM 656 O O . SER A 1 87 ? -20.453 33.094 -2.326 1 96.44 87 SER A O 1
ATOM 658 N N . THR A 1 88 ? -19.25 34.219 -3.916 1 96.06 88 THR A N 1
ATOM 659 C CA . THR A 1 88 ? -20.219 34 -4.973 1 96.06 88 THR A CA 1
ATOM 660 C C . THR A 1 88 ? -19.797 32.812 -5.863 1 96.06 88 THR A C 1
ATOM 662 O O . THR A 1 88 ? -20.438 32.562 -6.879 1 96.06 88 THR A O 1
ATOM 665 N N . LEU A 1 89 ? -18.75 32.125 -5.426 1 96.06 89 LEU A N 1
ATOM 666 C CA . LEU A 1 89 ? -18.234 31.062 -6.27 1 96.06 89 LEU A CA 1
ATOM 667 C C . LEU A 1 89 ? -19.281 29.984 -6.484 1 96.06 89 LEU A C 1
ATOM 669 O O . LEU A 1 89 ? -19.453 29.5 -7.605 1 96.06 89 LEU A O 1
ATOM 673 N N . LEU A 1 90 ? -19.922 29.531 -5.402 1 96.75 90 LEU A N 1
ATOM 674 C CA . LEU A 1 90 ? -20.953 28.5 -5.453 1 96.75 90 LEU A CA 1
ATOM 675 C C . LEU A 1 90 ? -22.312 29.078 -5.043 1 96.75 90 LEU A C 1
ATOM 677 O O . LEU A 1 90 ? -22.875 28.672 -4.031 1 96.75 90 LEU A O 1
ATOM 681 N N . SER A 1 91 ? -22.828 29.922 -5.875 1 91.44 91 SER A N 1
ATOM 682 C CA . SER A 1 91 ? -24.062 30.625 -5.527 1 91.44 91 SER A CA 1
ATOM 683 C C . SER A 1 91 ? -25.203 29.656 -5.242 1 91.44 91 SER A C 1
ATOM 685 O O . SER A 1 91 ? -25.562 28.844 -6.094 1 91.44 91 SER A O 1
ATOM 687 N N . GLY A 1 92 ? -25.688 29.75 -4.016 1 92.81 92 GLY A N 1
ATOM 688 C CA . GLY A 1 92 ? -26.859 28.969 -3.625 1 92.81 92 GLY A CA 1
ATOM 689 C C . GLY A 1 92 ? -26.516 27.594 -3.098 1 92.81 92 GLY A C 1
ATOM 690 O O . GLY A 1 92 ? -27.406 26.828 -2.709 1 92.81 92 GLY A O 1
ATOM 691 N N . ILE A 1 93 ? -25.297 27.234 -3.18 1 96.56 93 ILE A N 1
ATOM 692 C CA . ILE A 1 93 ? -24.828 25.938 -2.715 1 96.56 93 ILE A CA 1
ATOM 693 C C . ILE A 1 93 ? -23.953 26.109 -1.48 1 96.56 93 ILE A C 1
ATOM 695 O O . ILE A 1 93 ? -23.047 26.953 -1.469 1 96.56 93 ILE A O 1
ATOM 699 N N . ILE A 1 94 ? -24.156 25.328 -0.444 1 97.88 94 ILE A N 1
ATOM 700 C CA . ILE A 1 94 ? -23.359 25.375 0.773 1 97.88 94 ILE A CA 1
ATOM 701 C C . ILE A 1 94 ? -22.5 24.109 0.859 1 97.88 94 ILE A C 1
ATOM 703 O O . ILE A 1 94 ? -23 23 0.75 1 97.88 94 ILE A O 1
ATOM 707 N N . LEU A 1 95 ? -21.234 24.344 1.022 1 98.31 95 LEU A N 1
ATOM 708 C CA . LEU A 1 95 ? -20.344 23.219 1.274 1 98.31 95 LEU A CA 1
ATOM 709 C C . LEU A 1 95 ? -20.297 22.875 2.76 1 98.31 95 LEU A C 1
ATOM 711 O O . LEU A 1 95 ? -20.281 23.766 3.609 1 98.31 95 LEU A O 1
ATOM 715 N N . GLY A 1 96 ? -20.438 21.625 3.084 1 97.81 96 GLY A N 1
ATOM 716 C CA . GLY A 1 96 ? -20.188 21.094 4.418 1 97.81 96 GLY A CA 1
ATOM 717 C C . GLY A 1 96 ? -18.922 20.25 4.5 1 97.81 96 GLY A C 1
ATOM 718 O O . GLY A 1 96 ? -18.188 20.141 3.52 1 97.81 96 GLY A O 1
ATOM 719 N N . TYR A 1 97 ? -18.688 19.719 5.707 1 98 97 TYR A N 1
ATOM 720 C CA . TYR A 1 97 ? -17.5 18.875 5.848 1 98 97 TYR A CA 1
ATOM 721 C C . TYR A 1 97 ? -17.703 17.859 6.965 1 98 97 TYR A C 1
ATOM 723 O O . TYR A 1 97 ? -18.547 18.047 7.844 1 98 97 TYR A O 1
ATOM 731 N N . GLU A 1 98 ? -17 16.734 6.863 1 96.81 98 GLU A N 1
ATOM 732 C CA . GLU A 1 98 ? -16.75 15.734 7.898 1 96.81 98 GLU A CA 1
ATOM 733 C C . GLU A 1 98 ? -15.266 15.398 8 1 96.81 98 GLU A C 1
ATOM 735 O O . GLU A 1 98 ? -14.719 14.695 7.141 1 96.81 98 GLU A O 1
ATOM 740 N N . ILE A 1 99 ? -14.68 15.859 9.078 1 98.25 99 ILE A N 1
ATOM 741 C CA . ILE A 1 99 ? -13.234 15.688 9.242 1 98.25 99 ILE A CA 1
ATOM 742 C C . ILE A 1 99 ? -12.953 14.594 10.266 1 98.25 99 ILE A C 1
ATOM 744 O O . ILE A 1 99 ? -13.547 14.586 11.352 1 98.25 99 ILE A O 1
ATOM 748 N N . TYR A 1 100 ? -12.078 13.688 9.891 1 97.31 100 TYR A N 1
ATOM 749 C CA . TYR A 1 100 ? -11.719 12.562 10.75 1 97.31 100 TYR A CA 1
ATOM 750 C C . TYR A 1 100 ? -10.25 12.641 11.156 1 97.31 100 TYR A C 1
ATOM 752 O O . TYR A 1 100 ? -9.406 13.094 10.375 1 97.31 100 TYR A O 1
ATOM 760 N N . ASP A 1 101 ? -9.992 12.242 12.445 1 97.38 101 ASP A N 1
ATOM 761 C CA . ASP A 1 101 ? -8.633 12.008 12.914 1 97.38 101 ASP A CA 1
ATOM 762 C C . ASP A 1 101 ? -8.141 10.617 12.516 1 97.38 101 ASP A C 1
ATOM 764 O O . ASP A 1 101 ? -8.719 9.609 12.938 1 97.38 101 ASP A O 1
ATOM 768 N N . THR A 1 102 ? -7.051 10.562 11.805 1 97.12 102 THR A N 1
ATOM 769 C CA . THR A 1 102 ? -6.531 9.266 11.406 1 97.12 102 THR A CA 1
ATOM 770 C C . THR A 1 102 ? -5.625 8.688 12.492 1 97.12 102 THR A C 1
ATOM 772 O O . THR A 1 102 ? -5.277 7.504 12.453 1 97.12 102 THR A O 1
ATOM 775 N N . CYS A 1 103 ? -5.16 9.531 13.469 1 94.94 103 CYS A N 1
ATOM 776 C CA . CYS A 1 103 ? -4.223 9.133 14.516 1 94.94 103 CYS A CA 1
ATOM 777 C C . CYS A 1 103 ? -2.947 8.555 13.906 1 94.94 103 CYS A C 1
ATOM 779 O O . CYS A 1 103 ? -2.32 7.672 14.492 1 94.94 103 CYS A O 1
ATOM 781 N N . ALA A 1 104 ? -2.693 8.969 12.703 1 93.81 104 ALA A N 1
ATOM 782 C CA . ALA A 1 104 ? -1.53 8.5 11.953 1 93.81 104 ALA A CA 1
ATOM 783 C C . ALA A 1 104 ? -1.563 6.984 11.789 1 93.81 104 ALA A C 1
ATOM 785 O O . ALA A 1 104 ? -0.515 6.336 11.734 1 93.81 104 ALA A O 1
ATOM 786 N N . GLU A 1 105 ? -2.721 6.422 11.758 1 94.06 105 GLU A N 1
ATOM 787 C CA . GLU A 1 105 ? -2.896 4.977 11.633 1 94.06 105 GLU A CA 1
ATOM 788 C C . GLU A 1 105 ? -3.779 4.629 10.438 1 94.06 105 GLU A C 1
ATOM 790 O O . GLU A 1 105 ? -4.887 5.152 10.305 1 94.06 105 GLU A O 1
ATOM 795 N N . VAL A 1 106 ? -3.33 3.633 9.656 1 95.5 106 VAL A N 1
ATOM 796 C CA . VAL A 1 106 ? -4.039 3.23 8.445 1 95.5 106 VAL A CA 1
ATOM 797 C C . VAL A 1 106 ? -5.395 2.635 8.812 1 95.5 106 VAL A C 1
ATOM 799 O O . VAL A 1 106 ? -6.402 2.912 8.156 1 95.5 106 VAL A O 1
ATOM 802 N N . THR A 1 107 ? -5.461 1.823 9.867 1 94.88 107 THR A N 1
ATOM 803 C CA . THR A 1 107 ? -6.691 1.13 10.227 1 94.88 107 THR A CA 1
ATOM 804 C C . THR A 1 107 ? -7.797 2.127 10.562 1 94.88 107 THR A C 1
ATOM 806 O O . THR A 1 107 ? -8.938 1.965 10.133 1 94.88 107 THR A O 1
ATOM 809 N N . LYS A 1 108 ? -7.461 3.105 11.336 1 95.31 108 LYS A N 1
ATOM 810 C CA . LYS A 1 108 ? -8.453 4.117 11.68 1 95.31 108 LYS A CA 1
ATOM 811 C C . LYS A 1 108 ? -8.898 4.891 10.438 1 95.31 108 LYS A C 1
ATOM 813 O O . LYS A 1 108 ? -10.086 5.199 10.289 1 95.31 108 LYS A O 1
ATOM 818 N N . ALA A 1 109 ? -7.988 5.234 9.586 1 97.5 109 ALA A N 1
ATOM 819 C CA . ALA A 1 109 ? -8.32 5.918 8.336 1 97.5 109 ALA A CA 1
ATOM 820 C C . ALA A 1 109 ? -9.242 5.066 7.477 1 97.5 109 ALA A C 1
ATOM 822 O O . ALA A 1 109 ? -10.125 5.594 6.797 1 97.5 109 ALA A O 1
ATOM 823 N N . MET A 1 110 ? -9.008 3.758 7.484 1 97 110 MET A N 1
ATOM 824 C CA . MET A 1 110 ? -9.875 2.855 6.734 1 97 110 MET A CA 1
ATOM 825 C C . MET A 1 110 ? -11.305 2.893 7.273 1 97 110 MET A C 1
ATOM 827 O O . MET A 1 110 ? -12.266 2.807 6.508 1 97 110 MET A O 1
ATOM 831 N N . GLY A 1 111 ? -11.438 2.971 8.586 1 95.38 111 GLY A N 1
ATOM 832 C CA . GLY A 1 111 ? -12.758 3.156 9.164 1 95.38 111 GLY A CA 1
ATOM 833 C C . GLY A 1 111 ? -13.461 4.398 8.656 1 95.38 111 GLY A C 1
ATOM 834 O O . GLY A 1 111 ? -14.633 4.336 8.273 1 95.38 111 GLY A O 1
ATOM 835 N N . ALA A 1 112 ? -12.742 5.512 8.617 1 96.06 112 ALA A N 1
ATOM 836 C CA . ALA A 1 112 ? -13.297 6.75 8.086 1 96.06 112 ALA A CA 1
ATOM 837 C C . ALA A 1 112 ? -13.688 6.59 6.617 1 96.06 112 ALA A C 1
ATOM 839 O O . ALA A 1 112 ? -14.734 7.078 6.191 1 96.06 112 ALA A O 1
ATOM 840 N N . ALA A 1 113 ? -12.875 5.895 5.852 1 96.69 113 ALA A N 1
ATOM 841 C CA . ALA A 1 113 ? -13.125 5.695 4.426 1 96.69 113 ALA A CA 1
ATOM 842 C C . ALA A 1 113 ? -14.406 4.906 4.203 1 96.69 113 ALA A C 1
ATOM 844 O O . ALA A 1 113 ? -15.164 5.191 3.27 1 96.69 113 ALA A O 1
ATOM 845 N N . LEU A 1 114 ? -14.656 3.881 5.031 1 95.38 114 LEU A N 1
ATOM 846 C CA . LEU A 1 114 ? -15.898 3.129 4.918 1 95.38 114 LEU A CA 1
ATOM 847 C C . LEU A 1 114 ? -17.109 4.043 5.125 1 95.38 114 LEU A C 1
ATOM 849 O O . LEU A 1 114 ? -18.125 3.898 4.438 1 95.38 114 LEU A O 1
ATOM 853 N N . ARG A 1 115 ? -16.984 4.93 6.016 1 93.94 115 ARG A N 1
ATOM 854 C CA . ARG A 1 115 ? -18.078 5.871 6.23 1 93.94 115 ARG A CA 1
ATOM 855 C C . ARG A 1 115 ? -18.25 6.793 5.027 1 93.94 115 ARG A C 1
ATOM 857 O O . ARG A 1 115 ? -19.375 7.137 4.664 1 93.94 115 ARG A O 1
ATOM 864 N N . PHE A 1 116 ? -17.141 7.195 4.453 1 95.94 116 PHE A N 1
ATOM 865 C CA . PHE A 1 116 ? -17.203 8.008 3.242 1 95.94 116 PHE A CA 1
ATOM 866 C C . PHE A 1 116 ? -17.969 7.277 2.143 1 95.94 116 PHE A C 1
ATOM 868 O O . PHE A 1 116 ? -18.75 7.883 1.414 1 95.94 116 PHE A O 1
ATOM 875 N N . LEU A 1 117 ? -17.75 5.949 2.033 1 96 117 LEU A N 1
ATOM 876 C CA . LEU A 1 117 ? -18.312 5.141 0.958 1 96 117 LEU A CA 1
ATOM 877 C C . LEU A 1 117 ? -19.797 4.863 1.202 1 96 117 LEU A C 1
ATOM 879 O O . LEU A 1 117 ? -20.516 4.465 0.285 1 96 117 LEU A O 1
ATOM 883 N N . ALA A 1 118 ? -20.234 5.027 2.428 1 94.56 118 ALA A N 1
ATOM 884 C CA . ALA A 1 118 ? -21.625 4.691 2.773 1 94.56 118 ALA A CA 1
ATOM 885 C C . ALA A 1 118 ? -22.609 5.449 1.892 1 94.56 118 ALA A C 1
ATOM 887 O O . ALA A 1 118 ? -22.344 6.578 1.473 1 94.56 118 ALA A O 1
ATOM 888 N N . LYS A 1 119 ? -23.719 4.793 1.63 1 93.12 119 LYS A N 1
ATOM 889 C CA . LYS A 1 119 ? -24.766 5.414 0.82 1 93.12 119 LYS A CA 1
ATOM 890 C C . LYS A 1 119 ? -25.344 6.641 1.517 1 93.12 119 LYS A C 1
ATOM 892 O O . LYS A 1 119 ? -25.562 6.629 2.732 1 93.12 119 LYS A O 1
ATOM 897 N N . PHE A 1 120 ? -25.578 7.57 0.666 1 92.25 120 PHE A N 1
ATOM 898 C CA . PHE A 1 120 ? -26.188 8.789 1.188 1 92.25 120 PHE A CA 1
ATOM 899 C C . PHE A 1 120 ? -27.484 8.484 1.913 1 92.25 120 PHE A C 1
ATOM 901 O O . PHE A 1 120 ? -28.328 7.746 1.398 1 92.25 120 PHE A O 1
ATOM 908 N N . ASN A 1 121 ? -27.672 8.945 3.137 1 82.88 121 ASN A N 1
ATOM 909 C CA . ASN A 1 121 ? -28.859 8.859 3.975 1 82.88 121 ASN A CA 1
ATOM 910 C C . ASN A 1 121 ? -29.141 7.426 4.41 1 82.88 121 ASN A C 1
ATOM 912 O O . ASN A 1 121 ? -30.281 7.082 4.742 1 82.88 121 ASN A O 1
ATOM 916 N N . ALA A 1 122 ? -28.125 6.555 4.184 1 79.81 122 ALA A N 1
ATOM 917 C CA . ALA A 1 122 ? -28.328 5.188 4.66 1 79.81 122 ALA A CA 1
ATOM 918 C C . ALA A 1 122 ? -28.297 5.133 6.184 1 79.81 122 ALA A C 1
ATOM 920 O O . ALA A 1 122 ? -27.5 5.832 6.824 1 79.81 122 ALA A O 1
ATOM 921 N N . SER A 1 123 ? -29.188 4.297 6.66 1 74.81 123 SER A N 1
ATOM 922 C CA . SER A 1 123 ? -29.188 4.035 8.094 1 74.81 123 SER A CA 1
ATOM 923 C C . SER A 1 123 ? -27.906 3.316 8.523 1 74.81 123 SER A C 1
ATOM 925 O O . SER A 1 123 ? -27.391 2.477 7.789 1 74.81 123 SER A O 1
ATOM 927 N N . LYS A 1 124 ? -27.25 3.648 9.562 1 68.62 124 LYS A N 1
ATOM 928 C CA . LYS A 1 124 ? -26.125 2.998 10.219 1 68.62 124 LYS A CA 1
ATOM 929 C C . LYS A 1 124 ? -24.844 3.129 9.383 1 68.62 124 LYS A C 1
ATOM 931 O O . LYS A 1 124 ? -23.938 2.314 9.5 1 68.62 124 LYS A O 1
ATOM 936 N N . ASP A 1 125 ? -24.875 3.949 8.422 1 79.56 125 ASP A N 1
ATOM 937 C CA . ASP A 1 125 ? -23.703 4.203 7.598 1 79.56 125 ASP A CA 1
ATOM 938 C C . ASP A 1 125 ? -23.281 2.947 6.844 1 79.56 125 ASP A C 1
ATOM 940 O O . ASP A 1 125 ? -22.109 2.547 6.898 1 79.56 125 ASP A O 1
ATOM 944 N N . THR A 1 126 ? -24.188 2.334 6.156 1 90.81 126 THR A N 1
ATOM 945 C CA . THR A 1 126 ? -23.953 1.062 5.484 1 90.81 126 THR A CA 1
ATOM 946 C C . THR A 1 126 ? -23.406 1.284 4.078 1 90.81 126 THR A C 1
ATOM 948 O O . THR A 1 126 ? -23.828 2.199 3.373 1 90.81 126 THR A O 1
ATOM 951 N N . VAL A 1 127 ? -22.422 0.452 3.762 1 92.56 127 VAL A N 1
ATOM 952 C CA . VAL A 1 127 ? -21.891 0.411 2.406 1 92.56 127 VAL A CA 1
ATOM 953 C C . VAL A 1 127 ? -22.484 -0.773 1.648 1 92.56 127 VAL A C 1
ATOM 955 O O . VAL A 1 127 ? -22.453 -1.908 2.131 1 92.56 127 VAL A O 1
ATOM 958 N N . GLU A 1 128 ? -23.062 -0.465 0.496 1 89.81 128 GLU A N 1
ATOM 959 C CA . GLU A 1 128 ? -23.578 -1.523 -0.361 1 89.81 128 GLU A CA 1
ATOM 960 C C . GLU A 1 128 ? -22.578 -1.904 -1.444 1 89.81 128 GLU A C 1
ATOM 962 O O . GLU A 1 128 ? -22.016 -1.033 -2.113 1 89.81 128 GLU A O 1
ATOM 967 N N . TYR A 1 129 ? -22.391 -3.164 -1.539 1 88.69 129 TYR A N 1
ATOM 968 C CA . TYR A 1 129 ? -21.531 -3.598 -2.629 1 88.69 129 TYR A CA 1
ATOM 969 C C . TYR A 1 129 ? -22.25 -3.52 -3.967 1 88.69 129 TYR A C 1
ATOM 971 O O . TYR A 1 129 ? -23.422 -3.906 -4.074 1 88.69 129 TYR A O 1
ATOM 979 N N . LYS A 1 130 ? -21.516 -2.988 -4.961 1 89.38 130 LYS A N 1
ATOM 980 C CA . LYS A 1 130 ? -22 -2.949 -6.34 1 89.38 130 LYS A CA 1
ATOM 981 C C . LYS A 1 130 ? -20.875 -3.283 -7.32 1 89.38 130 LYS A C 1
ATOM 983 O O . LYS A 1 130 ? -19.703 -3.012 -7.051 1 89.38 130 LYS A O 1
ATOM 988 N N . CYS A 1 131 ? -21.281 -3.879 -8.406 1 88.75 131 CYS A N 1
ATOM 989 C CA . CYS A 1 131 ? -20.328 -4.062 -9.492 1 88.75 131 CYS A CA 1
ATOM 990 C C . CYS A 1 131 ? -20.172 -2.781 -10.305 1 88.75 131 CYS A C 1
ATOM 992 O O . CYS A 1 131 ? -19.156 -2.586 -10.977 1 88.75 131 CYS A O 1
ATOM 994 N N . ASN A 1 132 ? -21.25 -2.039 -10.305 1 91.75 132 ASN A N 1
ATOM 995 C CA . ASN A 1 132 ? -21.312 -0.758 -11.008 1 91.75 132 ASN A CA 1
ATOM 996 C C . ASN A 1 132 ? -21.734 0.37 -10.07 1 91.75 132 ASN A C 1
ATOM 998 O O . ASN A 1 132 ? -22.906 0.449 -9.68 1 91.75 132 ASN A O 1
ATOM 1002 N N . TYR A 1 133 ? -20.828 1.296 -9.773 1 94 133 TYR A N 1
ATOM 1003 C CA . TYR A 1 133 ? -21.094 2.373 -8.82 1 94 133 TYR A CA 1
ATOM 1004 C C . TYR A 1 133 ? -21.422 3.672 -9.555 1 94 133 TYR A C 1
ATOM 1006 O O . TYR A 1 133 ? -21.406 4.746 -8.945 1 94 133 TYR A O 1
ATOM 1014 N N . SER A 1 134 ? -21.75 3.619 -10.828 1 93.44 134 SER A N 1
ATOM 1015 C CA . SER A 1 134 ? -21.922 4.828 -11.633 1 93.44 134 SER A CA 1
ATOM 1016 C C . SER A 1 134 ? -23.047 5.691 -11.094 1 93.44 134 SER A C 1
ATOM 1018 O O . SER A 1 134 ? -22.969 6.922 -11.133 1 93.44 134 SER A O 1
ATOM 1020 N N . ASP A 1 135 ? -24.094 5.02 -10.523 1 92.81 135 ASP A N 1
ATOM 1021 C CA . ASP A 1 135 ? -25.25 5.77 -10.039 1 92.81 135 ASP A CA 1
ATOM 1022 C C . ASP A 1 135 ? -25.312 5.742 -8.508 1 92.81 135 ASP A C 1
ATOM 1024 O O . ASP A 1 135 ? -26.344 6.098 -7.922 1 92.81 135 ASP A O 1
ATOM 1028 N N . TYR A 1 136 ? -24.281 5.234 -7.914 1 93.25 136 TYR A N 1
ATOM 1029 C CA . TYR A 1 136 ? -24.203 5.18 -6.461 1 93.25 136 TYR A CA 1
ATOM 1030 C C . TYR A 1 136 ? -23.859 6.547 -5.879 1 93.25 136 TYR A C 1
ATOM 1032 O O . TYR A 1 136 ? -22.953 7.223 -6.355 1 93.25 136 TYR A O 1
ATOM 1040 N N . ILE A 1 137 ? -24.641 6.977 -4.91 1 95.06 137 ILE A N 1
ATOM 1041 C CA . ILE A 1 137 ? -24.391 8.273 -4.285 1 95.06 137 ILE A CA 1
ATOM 1042 C C . ILE A 1 137 ? -23.906 8.07 -2.855 1 95.06 137 ILE A C 1
ATOM 1044 O O . ILE A 1 137 ? -24.688 7.746 -1.96 1 95.06 137 ILE A O 1
ATOM 1048 N N . PRO A 1 138 ? -22.625 8.352 -2.643 1 95.75 138 PRO A N 1
ATOM 1049 C CA . PRO A 1 138 ? -22.078 8.195 -1.295 1 95.75 138 PRO A CA 1
ATOM 1050 C C . PRO A 1 138 ? -22.359 9.406 -0.405 1 95.75 138 PRO A C 1
ATOM 1052 O O . PRO A 1 138 ? -22.891 10.414 -0.874 1 95.75 138 PRO A O 1
ATOM 1055 N N . ARG A 1 139 ? -21.922 9.25 0.829 1 90.06 139 ARG A N 1
ATOM 1056 C CA . ARG A 1 139 ? -22.062 10.312 1.825 1 90.06 139 ARG A CA 1
ATOM 1057 C C . ARG A 1 139 ? -21.188 11.508 1.466 1 90.06 139 ARG A C 1
ATOM 1059 O O . ARG A 1 139 ? -21.562 12.656 1.726 1 90.06 139 ARG A O 1
ATOM 1066 N N . ILE A 1 140 ? -20.062 11.258 0.904 1 94.75 140 ILE A N 1
ATOM 1067 C CA . ILE A 1 140 ? -19.062 12.281 0.614 1 94.75 140 ILE A CA 1
ATOM 1068 C C . ILE A 1 140 ? -18.75 12.289 -0.881 1 94.75 140 ILE A C 1
ATOM 1070 O O . ILE A 1 140 ? -18.734 11.234 -1.522 1 94.75 140 ILE A O 1
ATOM 1074 N N . LYS A 1 141 ? -18.5 13.516 -1.344 1 95.88 141 LYS A N 1
ATOM 1075 C CA . LYS A 1 141 ? -18.266 13.625 -2.781 1 95.88 141 LYS A CA 1
ATOM 1076 C C . LYS A 1 141 ? -16.781 13.734 -3.09 1 95.88 141 LYS A C 1
ATOM 1078 O O . LYS A 1 141 ? -16.344 13.422 -4.203 1 95.88 141 LYS A O 1
ATOM 1083 N N . ALA A 1 142 ? -16.031 14.148 -2.178 1 98.62 142 ALA A N 1
ATOM 1084 C CA . ALA A 1 142 ? -14.586 14.305 -2.297 1 98.62 142 ALA A CA 1
ATOM 1085 C C . ALA A 1 142 ? -13.914 14.273 -0.927 1 98.62 142 ALA A C 1
ATOM 1087 O O . ALA A 1 142 ? -14.562 14.547 0.092 1 98.62 142 ALA A O 1
ATOM 1088 N N . VAL A 1 143 ? -12.703 13.852 -0.918 1 98.88 143 VAL A N 1
ATOM 1089 C CA . VAL A 1 143 ? -11.953 13.773 0.334 1 98.88 143 VAL A CA 1
ATOM 1090 C C . VAL A 1 143 ? -10.68 14.609 0.231 1 98.88 143 VAL A C 1
ATOM 1092 O O . VAL A 1 143 ? -10 14.586 -0.797 1 98.88 143 VAL A O 1
ATOM 1095 N N . ILE A 1 144 ? -10.383 15.391 1.235 1 98.88 144 ILE A N 1
ATOM 1096 C CA . ILE A 1 144 ? -9.102 16.062 1.381 1 98.88 144 ILE A CA 1
ATOM 1097 C C . ILE A 1 144 ? -8.227 15.312 2.381 1 98.88 144 ILE A C 1
ATOM 1099 O O . ILE A 1 144 ? -8.664 15.023 3.496 1 98.88 144 ILE A O 1
ATOM 1103 N N . GLY A 1 145 ? -7.043 15.008 2.055 1 97.56 145 GLY A N 1
ATOM 1104 C CA . GLY A 1 145 ? -6.152 14.227 2.896 1 97.56 145 GLY A CA 1
ATOM 1105 C C . GLY A 1 145 ? -5.301 13.242 2.113 1 97.56 145 GLY A C 1
ATOM 1106 O O . GLY A 1 145 ? -5.285 13.273 0.881 1 97.56 145 GLY A O 1
ATOM 1107 N N . SER A 1 146 ? -4.523 12.469 2.682 1 95.31 146 SER A N 1
ATOM 1108 C CA . SER A 1 146 ? -4.246 12.453 4.113 1 95.31 146 SER A CA 1
ATOM 1109 C C . SER A 1 146 ? -2.904 13.109 4.426 1 95.31 146 SER A C 1
ATOM 1111 O O . SER A 1 146 ? -2.16 13.477 3.512 1 95.31 146 SER A O 1
ATOM 1113 N N . SER A 1 147 ? -2.578 13.234 5.75 1 94.81 147 SER A N 1
ATOM 1114 C CA . SER A 1 147 ? -1.337 13.82 6.242 1 94.81 147 SER A CA 1
ATOM 1115 C C . SER A 1 147 ? -0.131 12.969 5.859 1 94.81 147 SER A C 1
ATOM 1117 O O . SER A 1 147 ? 0.974 13.492 5.691 1 94.81 147 SER A O 1
ATOM 1119 N N . TYR A 1 148 ? -0.406 11.711 5.684 1 95.31 148 TYR A N 1
ATOM 1120 C CA . TYR A 1 148 ? 0.708 10.805 5.41 1 95.31 148 TYR A CA 1
ATOM 1121 C C . TYR A 1 148 ? 0.429 9.953 4.18 1 95.31 148 TYR A C 1
ATOM 1123 O O . TYR A 1 148 ? -0.699 9.5 3.971 1 95.31 148 TYR A O 1
ATOM 1131 N N . SER A 1 149 ? 1.495 9.703 3.398 1 97.06 149 SER A N 1
ATOM 1132 C CA . SER A 1 149 ? 1.398 9 2.123 1 97.06 149 SER A CA 1
ATOM 1133 C C . SER A 1 149 ? 0.9 7.574 2.316 1 97.06 149 SER A C 1
ATOM 1135 O O . SER A 1 149 ? 0.134 7.062 1.498 1 97.06 149 SER A O 1
ATOM 1137 N N . GLU A 1 150 ? 1.396 6.914 3.361 1 95.31 150 GLU A N 1
ATOM 1138 C CA . GLU A 1 150 ? 0.975 5.539 3.6 1 95.31 150 GLU A CA 1
ATOM 1139 C C . GLU A 1 150 ? -0.542 5.438 3.725 1 95.31 150 GLU A C 1
ATOM 1141 O O . GLU A 1 150 ? -1.155 4.512 3.193 1 95.31 150 GLU A O 1
ATOM 1146 N N . ILE A 1 151 ? -1.148 6.379 4.402 1 97.25 151 ILE A N 1
ATOM 1147 C CA . ILE A 1 151 ? -2.596 6.414 4.586 1 97.25 151 ILE A CA 1
ATOM 1148 C C . ILE A 1 151 ? -3.275 6.734 3.256 1 97.25 151 ILE A C 1
ATOM 1150 O O . ILE A 1 151 ? -4.27 6.102 2.893 1 97.25 151 ILE A O 1
ATOM 1154 N N . ALA A 1 152 ? -2.727 7.715 2.541 1 98.38 152 ALA A N 1
ATOM 1155 C CA . ALA A 1 152 ? -3.297 8.086 1.249 1 98.38 152 ALA A CA 1
ATOM 1156 C C . ALA A 1 152 ? -3.314 6.898 0.294 1 98.38 152 ALA A C 1
ATOM 1158 O O . ALA A 1 152 ? -4.297 6.684 -0.421 1 98.38 152 ALA A O 1
ATOM 1159 N N . MET A 1 153 ? -2.27 6.105 0.295 1 96.69 153 MET A N 1
ATOM 1160 C CA . MET A 1 153 ? -2.184 4.938 -0.578 1 96.69 153 MET A CA 1
ATOM 1161 C C . MET A 1 153 ? -3.262 3.918 -0.229 1 96.69 153 MET A C 1
ATOM 1163 O O . MET A 1 153 ? -3.943 3.4 -1.116 1 96.69 153 MET A O 1
ATOM 1167 N N . ALA A 1 154 ? -3.371 3.662 1.015 1 96.88 154 ALA A N 1
ATOM 1168 C CA . ALA A 1 154 ? -4.34 2.666 1.467 1 96.88 154 ALA A CA 1
ATOM 1169 C C . ALA A 1 154 ? -5.77 3.125 1.184 1 96.88 154 ALA A C 1
ATOM 1171 O O . ALA A 1 154 ? -6.562 2.377 0.61 1 96.88 154 ALA A O 1
ATOM 1172 N N . VAL A 1 155 ? -6.102 4.367 1.519 1 98.31 155 VAL A N 1
ATOM 1173 C CA . VAL A 1 155 ? -7.457 4.895 1.41 1 98.31 155 VAL A CA 1
ATOM 1174 C C . VAL A 1 155 ? -7.836 5.051 -0.061 1 98.31 155 VAL A C 1
ATOM 1176 O O . VAL A 1 155 ? -8.977 4.789 -0.445 1 98.31 155 VAL A O 1
ATOM 1179 N N . SER A 1 156 ? -6.898 5.441 -0.872 1 97.88 156 SER A N 1
ATOM 1180 C CA . SER A 1 156 ? -7.184 5.625 -2.291 1 97.88 156 SER A CA 1
ATOM 1181 C C . SER A 1 156 ? -7.633 4.32 -2.941 1 97.88 156 SER A C 1
ATOM 1183 O O . SER A 1 156 ? -8.461 4.332 -3.855 1 97.88 156 SER A O 1
ATOM 1185 N N . ARG A 1 157 ? -7.074 3.205 -2.482 1 97.06 157 ARG A N 1
ATOM 1186 C CA . ARG A 1 157 ? -7.402 1.914 -3.082 1 97.06 157 ARG A CA 1
ATOM 1187 C C . ARG A 1 157 ? -8.875 1.574 -2.877 1 97.06 157 ARG A C 1
ATOM 1189 O O . ARG A 1 157 ? -9.508 1 -3.762 1 97.06 157 ARG A O 1
ATOM 1196 N N . ILE A 1 158 ? -9.438 1.894 -1.743 1 97.31 158 ILE A N 1
ATOM 1197 C CA . ILE A 1 158 ? -10.844 1.579 -1.504 1 97.31 158 ILE A CA 1
ATOM 1198 C C . ILE A 1 158 ? -11.727 2.646 -2.145 1 97.31 158 ILE A C 1
ATOM 1200 O O . ILE A 1 158 ? -12.812 2.344 -2.645 1 97.31 158 ILE A O 1
ATOM 1204 N N . LEU A 1 159 ? -11.266 3.926 -2.184 1 97.94 159 LEU A N 1
ATOM 1205 C CA . LEU A 1 159 ? -12.055 4.992 -2.799 1 97.94 159 LEU A CA 1
ATOM 1206 C C . LEU A 1 159 ? -12.188 4.77 -4.301 1 97.94 159 LEU A C 1
ATOM 1208 O O . LEU A 1 159 ? -13.141 5.246 -4.918 1 97.94 159 LEU A O 1
ATOM 1212 N N . ASN A 1 160 ? -11.258 4.004 -4.852 1 96.19 160 ASN A N 1
ATOM 1213 C CA . ASN A 1 160 ? -11.266 3.713 -6.281 1 96.19 160 ASN A CA 1
ATOM 1214 C C . ASN A 1 160 ? -12.523 2.953 -6.695 1 96.19 160 ASN A C 1
ATOM 1216 O O . ASN A 1 160 ? -12.945 3.023 -7.848 1 96.19 160 ASN A O 1
ATOM 1220 N N . LEU A 1 161 ? -13.133 2.223 -5.777 1 96.06 161 LEU A N 1
ATOM 1221 C CA . LEU A 1 161 ? -14.344 1.479 -6.086 1 96.06 161 LEU A CA 1
ATOM 1222 C C . LEU A 1 161 ? -15.43 2.408 -6.621 1 96.06 161 LEU A C 1
ATOM 1224 O O . LEU A 1 161 ? -16.203 2.021 -7.492 1 96.06 161 LEU A O 1
ATOM 1228 N N . GLN A 1 162 ? -15.422 3.65 -6.102 1 97.12 162 GLN A N 1
ATOM 1229 C CA . GLN A 1 162 ? -16.438 4.621 -6.488 1 97.12 162 GLN A CA 1
ATOM 1230 C C . GLN A 1 162 ? -15.82 5.82 -7.195 1 97.12 162 GLN A C 1
ATOM 1232 O O . GLN A 1 162 ? -16.516 6.785 -7.516 1 97.12 162 GLN A O 1
ATOM 1237 N N . LEU A 1 163 ? -14.523 5.77 -7.391 1 97.12 163 LEU A N 1
ATOM 1238 C CA . LEU A 1 163 ? -13.75 6.855 -7.977 1 97.12 163 LEU A CA 1
ATOM 1239 C C . LEU A 1 163 ? -14.031 8.172 -7.258 1 97.12 163 LEU A C 1
ATOM 1241 O O . LEU A 1 163 ? -14.281 9.195 -7.902 1 97.12 163 LEU A O 1
ATOM 1245 N N . ILE A 1 164 ? -14.117 8.109 -5.934 1 98.44 164 ILE A N 1
ATOM 1246 C CA . ILE A 1 164 ? -14.156 9.32 -5.113 1 98.44 164 ILE A CA 1
ATOM 1247 C C . ILE A 1 164 ? -12.789 9.992 -5.129 1 98.44 164 ILE A C 1
ATOM 1249 O O . ILE A 1 164 ? -11.781 9.383 -4.77 1 98.44 164 ILE A O 1
ATOM 1253 N N . PRO A 1 165 ? -12.727 11.242 -5.539 1 98.62 165 PRO A N 1
ATOM 1254 C CA . PRO A 1 165 ? -11.422 11.898 -5.578 1 98.62 165 PRO A CA 1
ATOM 1255 C C . PRO A 1 165 ? -10.836 12.133 -4.184 1 98.62 165 PRO A C 1
ATOM 1257 O O . PRO A 1 165 ? -11.555 12.547 -3.271 1 98.62 165 PRO A O 1
ATOM 1260 N N . LEU A 1 166 ? -9.633 11.773 -4.004 1 98.88 166 LEU A N 1
ATOM 1261 C CA . LEU A 1 166 ? -8.805 12.125 -2.859 1 98.88 166 LEU A CA 1
ATOM 1262 C C . LEU A 1 166 ? -7.777 13.188 -3.234 1 98.88 166 LEU A C 1
ATOM 1264 O O . LEU A 1 166 ? -6.812 12.906 -3.945 1 98.88 166 LEU A O 1
ATOM 1268 N N . VAL A 1 167 ? -7.992 14.406 -2.814 1 98.81 167 VAL A N 1
ATOM 1269 C CA . VAL A 1 167 ? -7.078 15.508 -3.088 1 98.81 167 VAL A CA 1
ATOM 1270 C C . VAL A 1 167 ? -6.191 15.758 -1.87 1 98.81 167 VAL A C 1
ATOM 1272 O O . VAL A 1 167 ? -6.621 16.391 -0.903 1 98.81 167 VAL A O 1
ATOM 1275 N N . SER A 1 168 ? -4.965 15.359 -1.999 1 98.75 168 SER A N 1
ATOM 1276 C CA . SER A 1 168 ? -4.102 15.414 -0.822 1 98.75 168 SER A CA 1
ATOM 1277 C C . SER A 1 168 ? -3.385 16.75 -0.723 1 98.75 168 SER A C 1
ATOM 1279 O O . SER A 1 168 ? -2.947 17.312 -1.734 1 98.75 168 SER A O 1
ATOM 1281 N N . HIS A 1 169 ? -3.246 17.234 0.51 1 98.19 169 HIS A N 1
ATOM 1282 C CA . HIS A 1 169 ? -2.539 18.484 0.805 1 98.19 169 HIS A CA 1
ATOM 1283 C C . HIS A 1 169 ? -1.111 18.203 1.264 1 98.19 169 HIS A C 1
ATOM 1285 O O . HIS A 1 169 ? -0.332 19.141 1.472 1 98.19 169 HIS A O 1
ATOM 1291 N N . ALA A 1 170 ? -0.809 16.875 1.381 1 97.94 170 ALA A N 1
ATOM 1292 C CA . ALA A 1 170 ? 0.443 16.656 2.104 1 97.94 170 ALA A CA 1
ATOM 1293 C C . ALA A 1 170 ? 1.155 15.406 1.604 1 97.94 170 ALA A C 1
ATOM 1295 O O . ALA A 1 170 ? 2.379 15.297 1.712 1 97.94 170 ALA A O 1
ATOM 1296 N N . SER A 1 171 ? 0.456 14.398 1.061 1 98.12 171 SER A N 1
ATOM 1297 C CA . SER A 1 171 ? 1.078 13.141 0.655 1 98.12 171 SER A CA 1
ATOM 1298 C C . SER A 1 171 ? 1.927 13.32 -0.598 1 98.12 171 SER A C 1
ATOM 1300 O O . SER A 1 171 ? 1.396 13.547 -1.688 1 98.12 171 SER A O 1
ATOM 1302 N N . SER A 1 172 ? 3.225 13.078 -0.438 1 97.19 172 SER A N 1
ATOM 1303 C CA . SER A 1 172 ? 4.129 13.523 -1.497 1 97.19 172 SER A CA 1
ATOM 1304 C C . SER A 1 172 ? 4.848 12.336 -2.137 1 97.19 172 SER A C 1
ATOM 1306 O O . SER A 1 172 ? 5.648 12.516 -3.057 1 97.19 172 SER A O 1
ATOM 1308 N N . ALA A 1 173 ? 4.551 11.109 -1.729 1 96.56 173 ALA A N 1
ATOM 1309 C CA . ALA A 1 173 ? 5.254 9.945 -2.266 1 96.56 173 ALA A CA 1
ATOM 1310 C C . ALA A 1 173 ? 5.113 9.867 -3.783 1 96.56 173 ALA A C 1
ATOM 1312 O O . ALA A 1 173 ? 4.02 10.062 -4.324 1 96.56 173 ALA A O 1
ATOM 1313 N N . GLU A 1 174 ? 6.211 9.555 -4.43 1 94.88 174 GLU A N 1
ATOM 1314 C CA . GLU A 1 174 ? 6.262 9.562 -5.891 1 94.88 174 GLU A CA 1
ATOM 1315 C C . GLU A 1 174 ? 5.258 8.578 -6.484 1 94.88 174 GLU A C 1
ATOM 1317 O O . GLU A 1 174 ? 4.645 8.859 -7.516 1 94.88 174 GLU A O 1
ATOM 1322 N N . ILE A 1 175 ? 5.012 7.5 -5.848 1 92.94 175 ILE A N 1
ATOM 1323 C CA . ILE A 1 175 ? 4.199 6.41 -6.379 1 92.94 175 ILE A CA 1
ATOM 1324 C C . ILE A 1 175 ? 2.756 6.875 -6.547 1 92.94 175 ILE A C 1
ATOM 1326 O O . ILE A 1 175 ? 2.02 6.348 -7.383 1 92.94 175 ILE A O 1
ATOM 1330 N N . LEU A 1 176 ? 2.312 7.855 -5.832 1 96.62 176 LEU A N 1
ATOM 1331 C CA . LEU A 1 176 ? 0.935 8.336 -5.863 1 96.62 176 LEU A CA 1
ATOM 1332 C C . LEU A 1 176 ? 0.644 9.07 -7.168 1 96.62 176 LEU A C 1
ATOM 1334 O O . LEU A 1 176 ? -0.518 9.328 -7.492 1 96.62 176 LEU A O 1
ATOM 1338 N N . SER A 1 177 ? 1.712 9.367 -7.953 1 95.31 177 SER A N 1
ATOM 1339 C CA . SER A 1 177 ? 1.565 9.992 -9.266 1 95.31 177 SER A CA 1
ATOM 1340 C C . SER A 1 177 ? 1.211 8.953 -10.328 1 95.31 177 SER A C 1
ATOM 1342 O O . SER A 1 177 ? 0.911 9.312 -11.469 1 95.31 177 SER A O 1
ATOM 1344 N N . ASP A 1 178 ? 1.182 7.688 -10 1 91.62 178 ASP A N 1
ATOM 1345 C CA . ASP A 1 178 ? 0.784 6.621 -10.914 1 91.62 178 ASP A CA 1
ATOM 1346 C C . ASP A 1 178 ? -0.735 6.562 -11.062 1 91.62 178 ASP A C 1
ATOM 1348 O O . ASP A 1 178 ? -1.43 6.047 -10.18 1 91.62 178 ASP A O 1
ATOM 1352 N N . LYS A 1 179 ? -1.233 6.922 -12.18 1 91.62 179 LYS A N 1
ATOM 1353 C CA . LYS A 1 179 ? -2.674 7.082 -12.359 1 91.62 179 LYS A CA 1
ATOM 1354 C C . LYS A 1 179 ? -3.33 5.762 -12.75 1 91.62 179 LYS A C 1
ATOM 1356 O O . LYS A 1 179 ? -4.555 5.629 -12.688 1 91.62 179 LYS A O 1
ATOM 1361 N N . ILE A 1 180 ? -2.568 4.816 -13.023 1 85.88 180 ILE A N 1
ATOM 1362 C CA . ILE A 1 180 ? -3.123 3.48 -13.219 1 85.88 180 ILE A CA 1
ATOM 1363 C C . ILE A 1 180 ? -3.451 2.857 -11.859 1 85.88 180 ILE A C 1
ATOM 1365 O O . ILE A 1 180 ? -4.523 2.275 -11.68 1 85.88 180 ILE A O 1
ATOM 1369 N N . ARG A 1 181 ? -2.551 3.043 -10.93 1 89.5 181 ARG A N 1
ATOM 1370 C CA . ARG A 1 181 ? -2.717 2.5 -9.586 1 89.5 181 ARG A CA 1
ATOM 1371 C C . ARG A 1 181 ? -3.65 3.373 -8.75 1 89.5 181 ARG A C 1
ATOM 1373 O O . ARG A 1 181 ? -4.445 2.863 -7.957 1 89.5 181 ARG A O 1
ATOM 1380 N N . PHE A 1 182 ? -3.479 4.684 -8.984 1 94.69 182 PHE A N 1
ATOM 1381 C CA . PHE A 1 182 ? -4.238 5.625 -8.172 1 94.69 182 PHE A CA 1
ATOM 1382 C C . PHE A 1 182 ? -4.977 6.625 -9.055 1 94.69 182 PHE A C 1
ATOM 1384 O O . PHE A 1 182 ? -4.707 7.828 -9 1 94.69 182 PHE A O 1
ATOM 1391 N N . PRO A 1 183 ? -5.988 6.195 -9.719 1 93.88 183 PRO A N 1
ATOM 1392 C CA . PRO A 1 183 ? -6.676 7.051 -10.695 1 93.88 183 PRO A CA 1
ATOM 1393 C C . PRO A 1 183 ? -7.453 8.188 -10.031 1 93.88 183 PRO A C 1
ATOM 1395 O O . PRO A 1 183 ? -7.688 9.227 -10.656 1 93.88 183 PRO A O 1
ATOM 1398 N N . SER A 1 184 ? -7.848 8.039 -8.812 1 97 184 SER A N 1
ATOM 1399 C CA . SER A 1 184 ? -8.695 9.047 -8.188 1 97 184 SER A CA 1
ATOM 1400 C C . SER A 1 184 ? -7.887 9.961 -7.266 1 97 184 SER A C 1
ATOM 1402 O O . SER A 1 184 ? -8.445 10.836 -6.605 1 97 184 SER A O 1
ATOM 1404 N N . PHE A 1 185 ? -6.602 9.773 -7.223 1 98.19 185 PHE A N 1
ATOM 1405 C CA . PHE A 1 185 ? -5.746 10.547 -6.332 1 98.19 185 PHE A CA 1
ATOM 1406 C C . PHE A 1 185 ? -5.234 11.805 -7.031 1 98.19 185 PHE A C 1
ATOM 1408 O O . PHE A 1 185 ? -4.762 11.734 -8.164 1 98.19 185 PHE A O 1
ATOM 1415 N N . LEU A 1 186 ? -5.344 12.938 -6.391 1 98.5 186 LEU A N 1
ATOM 1416 C CA . LEU A 1 186 ? -4.734 14.211 -6.766 1 98.5 186 LEU A CA 1
ATOM 1417 C C . LEU A 1 186 ? -4.047 14.859 -5.574 1 98.5 186 LEU A C 1
ATOM 1419 O O . LEU A 1 186 ? -4.297 14.477 -4.426 1 98.5 186 LEU A O 1
ATOM 1423 N N . ARG A 1 187 ? -3.137 15.773 -5.879 1 98.31 187 ARG A N 1
ATOM 1424 C CA . ARG A 1 187 ? -2.521 16.453 -4.742 1 98.31 187 ARG A CA 1
ATOM 1425 C C . ARG A 1 187 ? -2.148 17.891 -5.098 1 98.31 187 ARG A C 1
ATOM 1427 O O . ARG A 1 187 ? -1.938 18.203 -6.27 1 98.31 187 ARG A O 1
ATOM 1434 N N . THR A 1 188 ? -2.096 18.672 -4.074 1 97.5 188 THR A N 1
ATOM 1435 C CA . THR A 1 188 ? -1.8 20.094 -4.238 1 97.5 188 THR A CA 1
ATOM 1436 C C . THR A 1 188 ? -0.385 20.406 -3.76 1 97.5 188 THR A C 1
ATOM 1438 O O . THR A 1 188 ? -0.056 21.562 -3.5 1 97.5 188 THR A O 1
ATOM 1441 N N . VAL A 1 189 ? 0.441 19.422 -3.506 1 96.94 189 VAL A N 1
ATOM 1442 C CA . VAL A 1 189 ? 1.874 19.531 -3.258 1 96.94 189 VAL A CA 1
ATOM 1443 C C . VAL A 1 189 ? 2.648 18.812 -4.359 1 96.94 189 VAL A C 1
ATOM 1445 O O . VAL A 1 189 ? 2.09 17.969 -5.07 1 96.94 189 VAL A O 1
ATOM 1448 N N . PRO A 1 190 ? 3.867 19.141 -4.539 1 96.19 190 PRO A N 1
ATOM 1449 C CA . PRO A 1 190 ? 4.637 18.438 -5.57 1 96.19 190 PRO A CA 1
ATOM 1450 C C . PRO A 1 190 ? 4.98 17.016 -5.18 1 96.19 190 PRO A C 1
ATOM 1452 O O . PRO A 1 190 ? 4.977 16.672 -3.992 1 96.19 190 PRO A O 1
ATOM 1455 N N . SER A 1 191 ? 5.277 16.188 -6.199 1 96.06 191 SER A N 1
ATOM 1456 C CA . SER A 1 191 ? 5.781 14.836 -6 1 96.06 191 SER A CA 1
ATOM 1457 C C . SER A 1 191 ? 7.184 14.852 -5.402 1 96.06 191 SER A C 1
ATOM 1459 O O . SER A 1 191 ? 8 15.719 -5.738 1 96.06 191 SER A O 1
ATOM 1461 N N . ASP A 1 192 ? 7.477 13.836 -4.609 1 96.31 192 ASP A N 1
ATOM 1462 C CA . ASP A 1 192 ? 8.805 13.672 -4.02 1 96.31 192 ASP A CA 1
ATOM 1463 C C . ASP A 1 192 ? 9.859 13.469 -5.102 1 96.31 192 ASP A C 1
ATOM 1465 O O . ASP A 1 192 ? 11.055 13.617 -4.844 1 96.31 192 ASP A O 1
ATOM 1469 N N . PHE A 1 193 ? 9.422 13.188 -6.25 1 95.38 193 PHE A N 1
ATOM 1470 C CA . PHE A 1 193 ? 10.367 13.117 -7.363 1 95.38 193 PHE A CA 1
ATOM 1471 C C . PHE A 1 193 ? 11.164 14.406 -7.473 1 95.38 193 PHE A C 1
ATOM 1473 O O . PHE A 1 193 ? 12.391 14.375 -7.625 1 95.38 193 PHE A O 1
ATOM 1480 N N . TYR A 1 194 ? 10.477 15.484 -7.352 1 96.06 194 TYR A N 1
ATOM 1481 C CA . TYR A 1 194 ? 11.117 16.781 -7.5 1 96.06 194 TYR A CA 1
ATOM 1482 C C . TYR A 1 194 ? 11.914 17.141 -6.254 1 96.06 194 TYR A C 1
ATOM 1484 O O . TYR A 1 194 ? 12.969 17.781 -6.34 1 96.06 194 TYR A O 1
ATOM 1492 N N . GLN A 1 195 ? 11.375 16.75 -5.09 1 96.88 195 GLN A N 1
ATOM 1493 C CA . GLN A 1 195 ? 12.102 17.047 -3.857 1 96.88 195 GLN A CA 1
ATOM 1494 C C . GLN A 1 195 ? 13.469 16.375 -3.848 1 96.88 195 GLN A C 1
ATOM 1496 O O . GLN A 1 195 ? 14.477 17.016 -3.549 1 96.88 195 GLN A O 1
ATOM 1501 N N . THR A 1 196 ? 13.484 15.047 -4.164 1 97.44 196 THR A N 1
ATOM 1502 C CA . THR A 1 196 ? 14.734 14.297 -4.133 1 97.44 196 THR A CA 1
ATOM 1503 C C . THR A 1 196 ? 15.688 14.797 -5.215 1 97.44 196 THR A C 1
ATOM 1505 O O . THR A 1 196 ? 16.906 14.852 -5 1 97.44 196 THR A O 1
ATOM 1508 N N . ARG A 1 197 ? 15.164 15.156 -6.348 1 96.38 197 ARG A N 1
ATOM 1509 C CA . ARG A 1 197 ? 15.984 15.742 -7.406 1 96.38 197 ARG A CA 1
ATOM 1510 C C . ARG A 1 197 ? 16.625 17.047 -6.949 1 96.38 197 ARG A C 1
ATOM 1512 O O . ARG A 1 197 ? 17.812 17.281 -7.168 1 96.38 197 ARG A O 1
ATOM 1519 N N . GLY A 1 198 ? 15.789 17.922 -6.355 1 96.75 198 GLY A N 1
ATOM 1520 C CA . GLY A 1 198 ? 16.312 19.156 -5.82 1 96.75 198 GLY A CA 1
ATOM 1521 C C . GLY A 1 198 ? 17.359 18.953 -4.75 1 96.75 198 GLY A C 1
ATOM 1522 O O . GLY A 1 198 ? 18.359 19.672 -4.715 1 96.75 198 GLY A O 1
ATOM 1523 N N . MET A 1 199 ? 17.156 18 -3.881 1 97.44 199 MET A N 1
ATOM 1524 C CA . MET A 1 199 ? 18.125 17.688 -2.822 1 97.44 199 MET A CA 1
ATOM 1525 C C . MET A 1 199 ? 19.453 17.234 -3.412 1 97.44 199 MET A C 1
ATOM 1527 O O . MET A 1 199 ? 20.516 17.672 -2.967 1 97.44 199 MET A O 1
ATOM 1531 N N . VAL A 1 200 ? 19.375 16.328 -4.398 1 96.88 200 VAL A N 1
ATOM 1532 C CA . VAL A 1 200 ? 20.594 15.812 -5.008 1 96.88 200 VAL A CA 1
ATOM 1533 C C . VAL A 1 200 ? 21.328 16.922 -5.746 1 96.88 200 VAL A C 1
ATOM 1535 O O . VAL A 1 200 ? 22.562 17 -5.723 1 96.88 200 VAL A O 1
ATOM 1538 N N . ARG A 1 201 ? 20.578 17.75 -6.383 1 95.12 201 ARG A N 1
ATOM 1539 C CA . ARG A 1 201 ? 21.188 18.891 -7.047 1 95.12 201 ARG A CA 1
ATOM 1540 C C . ARG A 1 201 ? 21.906 19.797 -6.043 1 95.12 201 ARG A C 1
ATOM 1542 O O . ARG A 1 201 ? 23.016 20.25 -6.305 1 95.12 201 ARG A O 1
ATOM 1549 N N . LEU A 1 202 ? 21.266 20.078 -4.922 1 95.88 202 LEU A N 1
ATOM 1550 C CA . LEU A 1 202 ? 21.891 20.859 -3.857 1 95.88 202 LEU A CA 1
ATOM 1551 C C . LEU A 1 202 ? 23.172 20.219 -3.387 1 95.88 202 LEU A C 1
ATOM 1553 O O . LEU A 1 202 ? 24.203 20.891 -3.238 1 95.88 202 LEU A O 1
ATOM 1557 N N . ILE A 1 203 ? 23.172 18.922 -3.162 1 95.88 203 ILE A N 1
ATOM 1558 C CA . ILE A 1 203 ? 24.312 18.156 -2.682 1 95.88 203 ILE A CA 1
ATOM 1559 C C . ILE A 1 203 ? 25.438 18.203 -3.707 1 95.88 203 ILE A C 1
ATOM 1561 O O . ILE A 1 203 ? 26.594 18.484 -3.359 1 95.88 203 ILE A O 1
ATOM 1565 N N . HIS A 1 204 ? 25.109 18 -4.945 1 93.12 204 HIS A N 1
ATOM 1566 C CA . HIS A 1 204 ? 26.094 18 -6.023 1 93.12 204 HIS A CA 1
ATOM 1567 C C . HIS A 1 204 ? 26.734 19.375 -6.184 1 93.12 204 HIS A C 1
ATOM 1569 O O . HIS A 1 204 ? 27.969 19.469 -6.281 1 93.12 204 HIS A O 1
ATOM 1575 N N . ARG A 1 205 ? 25.953 20.344 -6.199 1 90.75 205 ARG A N 1
ATOM 1576 C CA . ARG A 1 205 ? 26.453 21.703 -6.355 1 90.75 205 ARG A CA 1
ATOM 1577 C C . ARG A 1 205 ? 27.344 22.094 -5.184 1 90.75 205 ARG A C 1
ATOM 1579 O O . ARG A 1 205 ? 28.281 22.891 -5.34 1 90.75 205 ARG A O 1
ATOM 1586 N N . SER A 1 206 ? 27.062 21.516 -4.02 1 92.31 206 SER A N 1
ATOM 1587 C CA . SER A 1 206 ? 27.797 21.859 -2.807 1 92.31 206 SER A CA 1
ATOM 1588 C C . SER A 1 206 ? 29.062 21.016 -2.67 1 92.31 206 SER A C 1
ATOM 1590 O O . SER A 1 206 ? 29.859 21.234 -1.756 1 92.31 206 SER A O 1
ATOM 1592 N N . GLY A 1 207 ? 29.203 20 -3.492 1 90.56 207 GLY A N 1
ATOM 1593 C CA . GLY A 1 207 ? 30.375 19.141 -3.441 1 90.56 207 GLY A CA 1
ATOM 1594 C C . GLY A 1 207 ? 30.312 18.125 -2.309 1 90.56 207 GLY A C 1
ATOM 1595 O O . GLY A 1 207 ? 31.344 17.625 -1.867 1 90.56 207 GLY A O 1
ATOM 1596 N N . TRP A 1 208 ? 29.109 17.891 -1.75 1 90.56 208 TRP A N 1
ATOM 1597 C CA . TRP A 1 208 ? 28.906 16.938 -0.66 1 90.56 208 TRP A CA 1
ATOM 1598 C C . TRP A 1 208 ? 28.703 15.531 -1.198 1 90.56 208 TRP A C 1
ATOM 1600 O O . TRP A 1 208 ? 27.656 14.922 -1.013 1 90.56 208 TRP A O 1
ATOM 1610 N N . ASN A 1 209 ? 29.625 14.82 -1.735 1 85.06 209 ASN A N 1
ATOM 1611 C CA . ASN A 1 209 ? 29.391 13.625 -2.539 1 85.06 209 ASN A CA 1
ATOM 1612 C C . ASN A 1 209 ? 29.344 12.367 -1.672 1 85.06 209 ASN A C 1
ATOM 1614 O O . ASN A 1 209 ? 29.156 11.266 -2.182 1 85.06 209 ASN A O 1
ATOM 1618 N N . TRP A 1 210 ? 29.5 12.539 -0.367 1 91.5 210 TRP A N 1
ATOM 1619 C CA . TRP A 1 210 ? 29.422 11.414 0.559 1 91.5 210 TRP A CA 1
ATOM 1620 C C . TRP A 1 210 ? 28.391 11.695 1.657 1 91.5 210 TRP A C 1
ATOM 1622 O O . TRP A 1 210 ? 28.641 12.516 2.541 1 91.5 210 TRP A O 1
ATOM 1632 N N . ILE A 1 211 ? 27.219 10.914 1.598 1 97 211 ILE A N 1
ATOM 1633 C CA . ILE A 1 211 ? 26.125 11.336 2.469 1 97 211 ILE A CA 1
ATOM 1634 C C . ILE A 1 211 ? 25.547 10.125 3.195 1 97 211 ILE A C 1
ATOM 1636 O O . ILE A 1 211 ? 25.859 8.984 2.855 1 97 211 ILE A O 1
ATOM 1640 N N . GLY A 1 212 ? 24.859 10.352 4.312 1 97.25 212 GLY A N 1
ATOM 1641 C CA . GLY A 1 212 ? 24.031 9.367 4.984 1 97.25 212 GLY A CA 1
ATOM 1642 C C . GLY A 1 212 ? 22.547 9.625 4.82 1 97.25 212 GLY A C 1
ATOM 1643 O O . GLY A 1 212 ? 22.141 10.758 4.582 1 97.25 212 GLY A O 1
ATOM 1644 N N . LEU A 1 213 ? 21.75 8.539 4.859 1 97.62 213 LEU A N 1
ATOM 1645 C CA . LEU A 1 213 ? 20.297 8.641 4.758 1 97.62 213 LEU A CA 1
ATOM 1646 C C . LEU A 1 213 ? 19.625 8.086 6.004 1 97.62 213 LEU A C 1
ATOM 1648 O O . LEU A 1 213 ? 20.031 7.047 6.531 1 97.62 213 LEU A O 1
ATOM 1652 N N . ILE A 1 214 ? 18.641 8.812 6.531 1 98 214 ILE A N 1
ATOM 1653 C CA . ILE A 1 214 ? 17.75 8.312 7.578 1 98 214 ILE A CA 1
ATOM 1654 C C . ILE A 1 214 ? 16.297 8.492 7.152 1 98 214 ILE A C 1
ATOM 1656 O O . ILE A 1 214 ? 15.898 9.562 6.699 1 98 214 ILE A O 1
ATOM 1660 N N . ALA A 1 215 ? 15.492 7.457 7.238 1 97.06 215 ALA A N 1
ATOM 1661 C CA . ALA A 1 215 ? 14.109 7.535 6.785 1 97.06 215 ALA A CA 1
ATOM 1662 C C . ALA A 1 215 ? 13.18 6.75 7.707 1 97.06 215 ALA A C 1
ATOM 1664 O O . ALA A 1 215 ? 13.633 5.859 8.438 1 97.06 215 ALA A O 1
ATOM 1665 N N . THR A 1 216 ? 11.938 7.176 7.746 1 95.38 216 THR A N 1
ATOM 1666 C CA . THR A 1 216 ? 10.914 6.406 8.445 1 95.38 216 THR A CA 1
ATOM 1667 C C . THR A 1 216 ? 10.562 5.141 7.668 1 95.38 216 THR A C 1
ATOM 1669 O O . THR A 1 216 ? 10.453 5.168 6.441 1 95.38 216 THR A O 1
ATOM 1672 N N . ASP A 1 217 ? 10.375 4.047 8.438 1 91.19 217 ASP A N 1
ATOM 1673 C CA . ASP A 1 217 ? 10.047 2.77 7.812 1 91.19 217 ASP A CA 1
ATOM 1674 C C . ASP A 1 217 ? 8.555 2.666 7.516 1 91.19 217 ASP A C 1
ATOM 1676 O O . ASP A 1 217 ? 7.867 1.795 8.055 1 91.19 217 ASP A O 1
ATOM 1680 N N . ASP A 1 218 ? 8.047 3.426 6.648 1 91.19 218 ASP A N 1
ATOM 1681 C CA . ASP A 1 218 ? 6.711 3.416 6.066 1 91.19 218 ASP A CA 1
ATOM 1682 C C . ASP A 1 218 ? 6.766 3.664 4.562 1 91.19 218 ASP A C 1
ATOM 1684 O O . ASP A 1 218 ? 7.848 3.725 3.975 1 91.19 218 ASP A O 1
ATOM 1688 N N . ASP A 1 219 ? 5.637 3.711 3.918 1 89.62 219 ASP A N 1
ATOM 1689 C CA . ASP A 1 219 ? 5.617 3.834 2.465 1 89.62 219 ASP A CA 1
ATOM 1690 C C . ASP A 1 219 ? 6.203 5.172 2.02 1 89.62 219 ASP A C 1
ATOM 1692 O O . ASP A 1 219 ? 6.816 5.266 0.955 1 89.62 219 ASP A O 1
ATOM 1696 N N . TYR A 1 220 ? 6.043 6.199 2.795 1 93.19 220 TYR A N 1
ATOM 1697 C CA . TYR A 1 220 ? 6.641 7.496 2.492 1 93.19 220 TYR A CA 1
ATOM 1698 C C . TYR A 1 220 ? 8.164 7.414 2.504 1 93.19 220 TYR A C 1
ATOM 1700 O O . TYR A 1 220 ? 8.82 7.758 1.518 1 93.19 220 TYR A O 1
ATOM 1708 N N . GLY A 1 221 ? 8.688 6.98 3.588 1 94.62 221 GLY A N 1
ATOM 1709 C CA . GLY A 1 221 ? 10.133 6.887 3.729 1 94.62 221 GLY A CA 1
ATOM 1710 C C . GLY A 1 221 ? 10.773 5.977 2.699 1 94.62 221 GLY A C 1
ATOM 1711 O O . GLY A 1 221 ? 11.805 6.316 2.117 1 94.62 221 GLY A O 1
ATOM 1712 N N . ARG A 1 222 ? 10.18 4.863 2.443 1 90.38 222 ARG A N 1
ATOM 1713 C CA . ARG A 1 222 ? 10.719 3.912 1.479 1 90.38 222 ARG A CA 1
ATOM 1714 C C . ARG A 1 222 ? 10.695 4.484 0.066 1 90.38 222 ARG A C 1
ATOM 1716 O O . ARG A 1 222 ? 11.648 4.324 -0.695 1 90.38 222 ARG A O 1
ATOM 1723 N N . SER A 1 223 ? 9.594 5.137 -0.213 1 92.94 223 SER A N 1
ATOM 1724 C CA . SER A 1 223 ? 9.484 5.781 -1.518 1 92.94 223 SER A CA 1
ATOM 1725 C C . SER A 1 223 ? 10.523 6.887 -1.676 1 92.94 223 SER A C 1
ATOM 1727 O O . SER A 1 223 ? 11.094 7.059 -2.754 1 92.94 223 SER A O 1
ATOM 1729 N N . ALA A 1 224 ? 10.719 7.621 -0.655 1 96.12 224 ALA A N 1
ATOM 1730 C CA . ALA A 1 224 ? 11.695 8.711 -0.684 1 96.12 224 ALA A CA 1
ATOM 1731 C C . ALA A 1 224 ? 13.102 8.172 -0.898 1 96.12 224 ALA A C 1
ATOM 1733 O O . ALA A 1 224 ? 13.875 8.727 -1.684 1 96.12 224 ALA A O 1
ATOM 1734 N N . LEU A 1 225 ? 13.438 7.098 -0.211 1 94.19 225 LEU A N 1
ATOM 1735 C CA . LEU A 1 225 ? 14.758 6.492 -0.343 1 94.19 225 LEU A CA 1
ATOM 1736 C C . LEU A 1 225 ? 14.984 5.973 -1.76 1 94.19 225 LEU A C 1
ATOM 1738 O O . LEU A 1 225 ? 16.062 6.129 -2.32 1 94.19 225 LEU A O 1
ATOM 1742 N N . GLU A 1 226 ? 13.93 5.328 -2.287 1 89.25 226 GLU A N 1
ATOM 1743 C CA . GLU A 1 226 ? 14.031 4.809 -3.648 1 89.25 226 GLU A CA 1
ATOM 1744 C C . GLU A 1 226 ? 14.25 5.938 -4.652 1 89.25 226 GLU A C 1
ATOM 1746 O O . GLU A 1 226 ? 15.164 5.867 -5.48 1 89.25 226 GLU A O 1
ATOM 1751 N N . SER A 1 227 ? 13.438 6.957 -4.555 1 93.06 227 SER A N 1
ATOM 1752 C CA . SER A 1 227 ? 13.547 8.109 -5.449 1 93.06 227 SER A CA 1
ATOM 1753 C C . SER A 1 227 ? 14.906 8.781 -5.312 1 93.06 227 SER A C 1
ATOM 1755 O O . SER A 1 227 ? 15.547 9.102 -6.312 1 93.06 227 SER A O 1
ATOM 1757 N N . PHE A 1 228 ? 15.312 8.984 -4.082 1 96.19 228 PHE A N 1
ATOM 1758 C CA . PHE A 1 228 ? 16.594 9.617 -3.828 1 96.19 228 PHE A CA 1
ATOM 1759 C C . PHE A 1 228 ? 17.734 8.773 -4.387 1 96.19 228 PHE A C 1
ATOM 1761 O O . PHE A 1 228 ? 18.688 9.312 -4.973 1 96.19 228 PHE A O 1
ATOM 1768 N N . GLY A 1 229 ? 17.672 7.465 -4.18 1 90.12 229 GLY A N 1
ATOM 1769 C CA . GLY A 1 229 ? 18.703 6.566 -4.676 1 90.12 229 GLY A CA 1
ATOM 1770 C C . GLY A 1 229 ? 18.891 6.648 -6.18 1 90.12 229 GLY A C 1
ATOM 1771 O O . GLY A 1 229 ? 20.016 6.672 -6.668 1 90.12 229 GLY A O 1
ATOM 1772 N N . ILE A 1 230 ? 17.812 6.723 -6.895 1 86.69 230 ILE A N 1
ATOM 1773 C CA . ILE A 1 230 ? 17.844 6.82 -8.352 1 86.69 230 ILE A CA 1
ATOM 1774 C C . ILE A 1 230 ? 18.5 8.133 -8.766 1 86.69 230 ILE A C 1
ATOM 1776 O O . ILE A 1 230 ? 19.375 8.156 -9.633 1 86.69 230 ILE A O 1
ATOM 1780 N N . GLN A 1 231 ? 18.094 9.227 -8.07 1 92.56 231 GLN A N 1
ATOM 1781 C CA . GLN A 1 231 ? 18.641 10.539 -8.375 1 92.56 231 GLN A CA 1
ATOM 1782 C C . GLN A 1 231 ? 20.109 10.617 -8.008 1 92.56 231 GLN A C 1
ATOM 1784 O O . GLN A 1 231 ? 20.906 11.203 -8.742 1 92.56 231 GLN A O 1
ATOM 1789 N N . ALA A 1 232 ? 20.453 10.031 -6.891 1 93.75 232 ALA A N 1
ATOM 1790 C CA . ALA A 1 232 ? 21.828 10.047 -6.426 1 93.75 232 ALA A CA 1
ATOM 1791 C C . ALA A 1 232 ? 22.75 9.297 -7.395 1 93.75 232 ALA A C 1
ATOM 1793 O O . ALA A 1 232 ? 23.828 9.773 -7.734 1 93.75 232 ALA A O 1
ATOM 1794 N N . MET A 1 233 ? 22.297 8.141 -7.805 1 84.69 233 MET A N 1
ATOM 1795 C CA . MET A 1 233 ? 23.062 7.34 -8.742 1 84.69 233 MET A CA 1
ATOM 1796 C C . MET A 1 233 ? 23.281 8.094 -10.055 1 84.69 233 MET A C 1
ATOM 1798 O O . MET A 1 233 ? 24.391 8.078 -10.602 1 84.69 233 MET A O 1
ATOM 1802 N N . ALA A 1 234 ? 22.328 8.766 -10.492 1 86.75 234 ALA A N 1
ATOM 1803 C CA . ALA A 1 234 ? 22.375 9.492 -11.758 1 86.75 234 ALA A CA 1
ATOM 1804 C C . ALA A 1 234 ? 23.297 10.711 -11.656 1 86.75 234 ALA A C 1
ATOM 1806 O O . ALA A 1 234 ? 23.766 11.227 -12.664 1 86.75 234 ALA A O 1
ATOM 1807 N N . ASN A 1 235 ? 23.594 11.156 -10.438 1 90.94 235 ASN A N 1
ATOM 1808 C CA . ASN A 1 235 ? 24.375 12.375 -10.242 1 90.94 235 ASN A CA 1
ATOM 1809 C C . ASN A 1 235 ? 25.656 12.102 -9.484 1 90.94 235 ASN A C 1
ATOM 1811 O O . ASN A 1 235 ? 26.281 13.023 -8.953 1 90.94 235 ASN A O 1
ATOM 1815 N N . LYS A 1 236 ? 26.062 10.859 -9.312 1 88.12 236 LYS A N 1
ATOM 1816 C CA . LYS A 1 236 ? 27.328 10.414 -8.727 1 88.12 236 LYS A CA 1
ATOM 1817 C C . LYS A 1 236 ? 27.438 10.844 -7.27 1 88.12 236 LYS A C 1
ATOM 1819 O O . LYS A 1 236 ? 28.484 11.336 -6.836 1 88.12 236 LYS A O 1
ATOM 1824 N N . VAL A 1 237 ? 26.328 10.898 -6.625 1 91.94 237 VAL A N 1
ATOM 1825 C CA . VAL A 1 237 ? 26.297 11.062 -5.176 1 91.94 237 VAL A CA 1
ATOM 1826 C C . VAL A 1 237 ? 26.359 9.695 -4.496 1 91.94 237 VAL A C 1
ATOM 1828 O O . VAL A 1 237 ? 25.578 8.797 -4.828 1 91.94 237 VAL A O 1
ATOM 1831 N N . CYS A 1 238 ? 27.281 9.523 -3.611 1 90.88 238 CYS A N 1
ATOM 1832 C CA . CYS A 1 238 ? 27.5 8.234 -2.961 1 90.88 238 CYS A CA 1
ATOM 1833 C C . CYS A 1 238 ? 26.797 8.188 -1.609 1 90.88 238 CYS A C 1
ATOM 1835 O O . CYS A 1 238 ? 26.906 9.117 -0.808 1 90.88 238 CYS A O 1
ATOM 1837 N N . ILE A 1 239 ? 26.094 7.141 -1.383 1 92.38 239 ILE A N 1
ATOM 1838 C CA . ILE A 1 239 ? 25.391 6.93 -0.124 1 92.38 239 ILE A CA 1
ATOM 1839 C C . ILE A 1 239 ? 26.188 5.992 0.769 1 92.38 239 ILE A C 1
ATOM 1841 O O . ILE A 1 239 ? 26.359 4.812 0.446 1 92.38 239 ILE A O 1
ATOM 1845 N N . ALA A 1 240 ? 26.656 6.504 1.837 1 93.25 240 ALA A N 1
ATOM 1846 C CA . ALA A 1 240 ? 27.516 5.742 2.74 1 93.25 240 ALA A CA 1
ATOM 1847 C C . ALA A 1 240 ? 26.703 4.754 3.566 1 93.25 240 ALA A C 1
ATOM 1849 O O . ALA A 1 240 ? 27.156 3.645 3.85 1 93.25 240 ALA A O 1
ATOM 1850 N N . PHE A 1 241 ? 25.562 5.219 4.008 1 92.94 241 PHE A N 1
ATOM 1851 C CA . PHE A 1 241 ? 24.703 4.34 4.789 1 92.94 241 PHE A CA 1
ATOM 1852 C C . PHE A 1 241 ? 23.234 4.785 4.703 1 92.94 241 PHE A C 1
ATOM 1854 O O . PHE A 1 241 ? 22.953 5.906 4.281 1 92.94 241 PHE A O 1
ATOM 1861 N N . LYS A 1 242 ? 22.406 3.844 4.992 1 93.31 242 LYS A N 1
ATOM 1862 C CA . LYS A 1 242 ? 20.969 4.062 5.113 1 93.31 242 LYS A CA 1
ATOM 1863 C C . LYS A 1 242 ? 20.422 3.475 6.414 1 93.31 242 LYS A C 1
ATOM 1865 O O . LYS A 1 242 ? 20.703 2.318 6.738 1 93.31 242 LYS A O 1
ATOM 1870 N N . GLU A 1 243 ? 19.703 4.316 7.238 1 94.75 243 GLU A N 1
ATOM 1871 C CA . GLU A 1 243 ? 19.078 3.859 8.469 1 94.75 243 GLU A CA 1
ATOM 1872 C C . GLU A 1 243 ? 17.578 4.102 8.445 1 94.75 243 GLU A C 1
ATOM 1874 O O . GLU A 1 243 ? 17.109 5.133 7.953 1 94.75 243 GLU A O 1
ATOM 1879 N N . MET A 1 244 ? 16.859 3.088 8.906 1 92.12 244 MET A N 1
ATOM 1880 C CA . MET A 1 244 ? 15.398 3.199 8.961 1 92.12 244 MET A CA 1
ATOM 1881 C C . MET A 1 244 ? 14.906 3.207 10.398 1 92.12 244 MET A C 1
ATOM 1883 O O . MET A 1 244 ? 15.352 2.4 11.219 1 92.12 244 MET A O 1
ATOM 1887 N N . LEU A 1 245 ? 14.055 4.141 10.703 1 94.31 245 LEU A N 1
ATOM 1888 C CA . LEU A 1 245 ? 13.367 4.168 11.992 1 94.31 245 LEU A CA 1
ATOM 1889 C C . LEU A 1 245 ? 11.945 3.635 11.867 1 94.31 245 LEU A C 1
ATOM 1891 O O . LEU A 1 245 ? 11.234 3.973 10.914 1 94.31 245 LEU A O 1
ATOM 1895 N N . PRO A 1 246 ? 11.531 2.824 12.805 1 88.69 246 PRO A N 1
ATOM 1896 C CA . PRO A 1 246 ? 10.172 2.277 12.711 1 88.69 246 PRO A CA 1
ATOM 1897 C C . PRO A 1 246 ? 9.094 3.346 12.883 1 88.69 246 PRO A C 1
ATOM 1899 O O . PRO A 1 246 ? 9.242 4.254 13.703 1 88.69 246 PRO A O 1
ATOM 1902 N N . ALA A 1 247 ? 8.023 3.199 12.141 1 81.81 247 ALA A N 1
ATOM 1903 C CA . ALA A 1 247 ? 6.945 4.184 12.18 1 81.81 247 ALA A CA 1
ATOM 1904 C C . ALA A 1 247 ? 6.016 3.932 13.367 1 81.81 247 ALA A C 1
ATOM 1906 O O . ALA A 1 247 ? 5.402 4.863 13.891 1 81.81 247 ALA A O 1
ATOM 1907 N N . TYR A 1 248 ? 5.801 2.672 13.859 1 73.62 248 TYR A N 1
ATOM 1908 C CA . TYR A 1 248 ? 4.676 2.348 14.727 1 73.62 248 TYR A CA 1
ATOM 1909 C C . TYR A 1 248 ? 5.145 1.616 15.977 1 73.62 248 TYR A C 1
ATOM 1911 O O . TYR A 1 248 ? 4.34 0.988 16.672 1 73.62 248 TYR A O 1
ATOM 1919 N N . LEU A 1 249 ? 6.27 1.705 16.438 1 68.06 249 LEU A N 1
ATOM 1920 C CA . LEU A 1 249 ? 6.742 0.901 17.562 1 68.06 249 LEU A CA 1
ATOM 1921 C C . LEU A 1 249 ? 6.73 1.711 18.844 1 68.06 249 LEU A C 1
ATOM 1923 O O . LEU A 1 249 ? 6.445 2.91 18.828 1 68.06 249 LEU A O 1
ATOM 1927 N N . SER A 1 250 ? 6.902 0.882 19.797 1 70.38 250 SER A N 1
ATOM 1928 C CA . SER A 1 250 ? 6.957 1.475 21.125 1 70.38 250 SER A CA 1
ATOM 1929 C C . SER A 1 250 ? 8.086 2.494 21.234 1 70.38 250 SER A C 1
ATOM 1931 O O . SER A 1 250 ? 9.039 2.455 20.453 1 70.38 250 SER A O 1
ATOM 1933 N N . ASP A 1 251 ? 7.902 3.283 22.188 1 72.94 251 ASP A N 1
ATOM 1934 C CA . ASP A 1 251 ? 8.898 4.32 22.422 1 72.94 251 ASP A CA 1
ATOM 1935 C C . ASP A 1 251 ? 10.281 3.713 22.672 1 72.94 251 ASP A C 1
ATOM 1937 O O . ASP A 1 251 ? 11.289 4.238 22.203 1 72.94 251 ASP A O 1
ATOM 1941 N N . GLY A 1 252 ? 10.195 2.645 23.375 1 73.56 252 GLY A N 1
ATOM 1942 C CA . GLY A 1 252 ? 11.461 1.989 23.656 1 73.56 252 GLY A CA 1
ATOM 1943 C C . GLY A 1 252 ? 12.172 1.495 22.406 1 73.56 252 GLY A C 1
ATOM 1944 O O . GLY A 1 252 ? 13.383 1.67 22.266 1 73.56 252 GLY A O 1
ATOM 1945 N N . THR A 1 253 ? 11.484 1.017 21.562 1 84.12 253 THR A N 1
ATOM 1946 C CA . THR A 1 253 ? 12.055 0.513 20.312 1 84.12 253 THR A CA 1
ATOM 1947 C C . THR A 1 253 ? 12.555 1.662 19.438 1 84.12 253 THR A C 1
ATOM 1949 O O . THR A 1 253 ? 13.625 1.571 18.844 1 84.12 253 THR A O 1
ATOM 1952 N N . ILE A 1 254 ? 11.828 2.711 19.406 1 88.19 254 ILE A N 1
ATOM 1953 C CA . ILE A 1 254 ? 12.211 3.865 18.594 1 88.19 254 ILE A CA 1
ATOM 1954 C C . ILE A 1 254 ? 13.5 4.465 19.141 1 88.19 254 ILE A C 1
ATOM 1956 O O . ILE A 1 254 ? 14.406 4.816 18.375 1 88.19 254 ILE A O 1
ATOM 1960 N N . ASN A 1 255 ? 13.633 4.52 20.484 1 91.38 255 ASN A N 1
ATOM 1961 C CA . ASN A 1 255 ? 14.836 5.059 21.109 1 91.38 255 ASN A CA 1
ATOM 1962 C C . ASN A 1 255 ? 16.062 4.215 20.766 1 91.38 255 ASN A C 1
ATOM 1964 O O . ASN A 1 255 ? 17.141 4.754 20.5 1 91.38 255 ASN A O 1
ATOM 1968 N N . ALA A 1 256 ? 15.867 2.965 20.781 1 93.56 256 ALA A N 1
ATOM 1969 C CA . ALA A 1 256 ? 16.969 2.076 20.453 1 93.56 256 ALA A CA 1
ATOM 1970 C C . ALA A 1 256 ? 17.422 2.27 19.016 1 93.56 256 ALA A C 1
ATOM 1972 O O . ALA A 1 256 ? 18.625 2.287 18.734 1 93.56 256 ALA A O 1
ATOM 1973 N N . LYS A 1 257 ? 16.516 2.439 18.141 1 94 257 LYS A N 1
ATOM 1974 C CA . LYS A 1 257 ? 16.828 2.607 16.719 1 94 257 LYS A CA 1
ATOM 1975 C C . LYS A 1 257 ? 17.453 3.973 16.453 1 94 257 LYS A C 1
ATOM 1977 O O . LYS A 1 257 ? 18.312 4.105 15.586 1 94 257 LYS A O 1
ATOM 1982 N N . VAL A 1 258 ? 16.984 4.941 17.188 1 96.38 258 VAL A N 1
ATOM 1983 C CA . VAL A 1 258 ? 17.578 6.266 17.094 1 96.38 258 VAL A CA 1
ATOM 1984 C C . VAL A 1 258 ? 19.047 6.199 17.531 1 96.38 258 VAL A C 1
ATOM 1986 O O . VAL A 1 258 ? 19.922 6.746 16.859 1 96.38 258 VAL A O 1
ATOM 1989 N N . ASN A 1 259 ? 19.297 5.5 18.625 1 96.56 259 ASN A N 1
ATOM 1990 C CA . ASN A 1 259 ? 20.672 5.336 19.094 1 96.56 259 ASN A CA 1
ATOM 1991 C C . ASN A 1 259 ? 21.531 4.617 18.047 1 96.56 259 ASN A C 1
ATOM 1993 O O . ASN A 1 259 ? 22.688 4.984 17.844 1 96.56 259 ASN A O 1
ATOM 1997 N N . GLN A 1 260 ? 20.969 3.674 17.469 1 96.38 260 GLN A N 1
ATOM 1998 C CA . GLN A 1 260 ? 21.703 2.941 16.422 1 96.38 260 GLN A CA 1
ATOM 1999 C C . GLN A 1 260 ? 22.047 3.854 15.258 1 96.38 260 GLN A C 1
ATOM 2001 O O . GLN A 1 260 ? 23.172 3.801 14.742 1 96.38 260 GLN A O 1
ATOM 2006 N N . ALA A 1 261 ? 21.109 4.629 14.836 1 97 261 ALA A N 1
ATOM 2007 C CA . ALA A 1 261 ? 21.359 5.57 13.742 1 97 261 ALA A CA 1
ATOM 2008 C C . ALA A 1 261 ? 22.469 6.555 14.102 1 97 261 ALA A C 1
ATOM 2010 O O . ALA A 1 261 ? 23.328 6.852 13.281 1 97 261 ALA A O 1
ATOM 2011 N N . LEU A 1 262 ? 22.469 7.016 15.312 1 98 262 LEU A N 1
ATOM 2012 C CA . LEU A 1 262 ? 23.469 7.98 15.758 1 98 262 LEU A CA 1
ATOM 2013 C C . LEU A 1 262 ? 24.844 7.324 15.883 1 98 262 LEU A C 1
ATOM 2015 O O . LEU A 1 262 ? 25.859 7.949 15.594 1 98 262 LEU A O 1
ATOM 2019 N N . GLU A 1 263 ? 24.844 6.074 16.328 1 97.44 263 GLU A N 1
ATOM 2020 C CA . GLU A 1 263 ? 26.109 5.34 16.359 1 97.44 263 GLU A CA 1
ATOM 2021 C C . GLU A 1 263 ? 26.703 5.199 14.969 1 97.44 263 GLU A C 1
ATOM 2023 O O . GLU A 1 263 ? 27.922 5.336 14.797 1 97.44 263 GLU A O 1
ATOM 2028 N N . LYS A 1 264 ? 25.859 4.953 14.023 1 96.5 264 LYS A N 1
ATOM 2029 C CA . LYS A 1 264 ? 26.312 4.855 12.641 1 96.5 264 LYS A CA 1
ATOM 2030 C C . LYS A 1 264 ? 26.891 6.184 12.156 1 96.5 264 LYS A C 1
ATOM 2032 O O . LYS A 1 264 ? 27.922 6.211 11.492 1 96.5 264 LYS A O 1
ATOM 2037 N N . ILE A 1 265 ? 26.266 7.273 12.5 1 97 265 ILE A N 1
ATOM 2038 C CA . ILE A 1 265 ? 26.719 8.609 12.102 1 97 265 ILE A CA 1
ATOM 2039 C C . ILE A 1 265 ? 28.094 8.891 12.695 1 97 265 ILE A C 1
ATOM 2041 O O . ILE A 1 265 ? 28.969 9.414 12.016 1 97 265 ILE A O 1
ATOM 2045 N N . VAL A 1 266 ? 28.266 8.484 13.922 1 96.75 266 VAL A N 1
ATOM 2046 C CA . VAL A 1 266 ? 29.531 8.742 14.617 1 96.75 266 VAL A CA 1
ATOM 2047 C C . VAL A 1 266 ? 30.625 7.863 14.031 1 96.75 266 VAL A C 1
ATOM 2049 O O . VAL A 1 266 ? 31.781 8.297 13.906 1 96.75 266 VAL A O 1
ATOM 2052 N N . LYS A 1 267 ? 30.25 6.676 13.695 1 96.25 267 LYS A N 1
ATOM 2053 C CA . LYS A 1 267 ? 31.219 5.723 13.164 1 96.25 267 LYS A CA 1
ATOM 2054 C C . LYS A 1 267 ? 31.672 6.117 11.766 1 96.25 267 LYS A C 1
ATOM 2056 O O . LYS A 1 267 ? 32.844 5.922 11.406 1 96.25 267 LYS A O 1
ATOM 2061 N N . GLU A 1 268 ? 30.734 6.664 10.992 1 95.56 268 GLU A N 1
ATOM 2062 C CA . GLU A 1 268 ? 31.062 7.082 9.625 1 95.56 268 GLU A CA 1
ATOM 2063 C C . GLU A 1 268 ? 31.562 8.523 9.594 1 95.56 268 GLU A C 1
ATOM 2065 O O . GLU A 1 268 ? 30.906 9.406 9.047 1 95.56 268 GLU A O 1
ATOM 2070 N N . THR A 1 269 ? 32.812 8.688 9.945 1 93.25 269 THR A N 1
ATOM 2071 C CA . THR A 1 269 ? 33.375 10 10.219 1 93.25 269 THR A CA 1
ATOM 2072 C C . THR A 1 269 ? 33.5 10.82 8.938 1 93.25 269 THR A C 1
ATOM 2074 O O . THR A 1 269 ? 33.531 12.047 8.984 1 93.25 269 THR A O 1
ATOM 2077 N N . ARG A 1 270 ? 33.531 10.141 7.836 1 93.25 270 ARG A N 1
ATOM 2078 C CA . ARG A 1 270 ? 33.719 10.852 6.574 1 93.25 270 ARG A CA 1
ATOM 2079 C C . ARG A 1 270 ? 32.406 11.445 6.09 1 93.25 270 ARG A C 1
ATOM 2081 O O . ARG A 1 270 ? 32.375 12.281 5.188 1 93.25 270 ARG A O 1
ATOM 2088 N N . VAL A 1 271 ? 31.344 11.031 6.723 1 95.81 271 VAL A N 1
ATOM 2089 C CA . VAL A 1 271 ? 30.016 11.516 6.332 1 95.81 271 VAL A CA 1
ATOM 2090 C C . VAL A 1 271 ? 29.672 12.773 7.129 1 95.81 271 VAL A C 1
ATOM 2092 O O . VAL A 1 271 ? 29.562 12.719 8.359 1 95.81 271 VAL A O 1
ATOM 2095 N N . ASN A 1 272 ? 29.484 13.859 6.438 1 94.94 272 ASN A N 1
ATOM 2096 C CA . ASN A 1 272 ? 29.156 15.109 7.117 1 94.94 272 ASN A CA 1
ATOM 2097 C C . ASN A 1 272 ? 27.766 15.594 6.758 1 94.94 272 ASN A C 1
ATOM 2099 O O . ASN A 1 272 ? 27.234 16.516 7.391 1 94.94 272 ASN A O 1
ATOM 2103 N N . VAL A 1 273 ? 27.172 15.023 5.715 1 97.12 273 VAL A N 1
ATOM 2104 C CA . VAL A 1 273 ? 25.844 15.422 5.266 1 97.12 273 VAL A CA 1
ATOM 2105 C C . VAL A 1 273 ? 24.859 14.273 5.48 1 97.12 273 VAL A C 1
ATOM 2107 O O . VAL A 1 273 ? 25.094 13.148 5.047 1 97.12 273 VAL A O 1
ATOM 2110 N N . ILE A 1 274 ? 23.766 14.555 6.148 1 98.31 274 ILE A N 1
ATOM 2111 C CA . ILE A 1 274 ? 22.734 13.555 6.418 1 98.31 274 ILE A CA 1
ATOM 2112 C C . ILE A 1 274 ? 21.391 14.023 5.832 1 98.31 274 ILE A C 1
ATOM 2114 O O . ILE A 1 274 ? 20.891 15.094 6.191 1 98.31 274 ILE A O 1
ATOM 2118 N N . VAL A 1 275 ? 20.812 13.258 4.922 1 98.44 275 VAL A N 1
ATOM 2119 C CA . VAL A 1 275 ? 19.484 13.516 4.387 1 98.44 275 VAL A CA 1
ATOM 2120 C C . VAL A 1 275 ? 18.438 12.805 5.234 1 98.44 275 VAL A C 1
ATOM 2122 O O . VAL A 1 275 ? 18.547 11.602 5.473 1 98.44 275 VAL A O 1
ATOM 2125 N N . VAL A 1 276 ? 17.406 13.547 5.668 1 98.62 276 VAL A N 1
ATOM 2126 C CA . VAL A 1 276 ? 16.516 13.016 6.695 1 98.62 276 VAL A CA 1
ATOM 2127 C C . VAL A 1 276 ? 15.078 13.039 6.191 1 98.62 276 VAL A C 1
ATOM 2129 O O . VAL A 1 276 ? 14.477 14.109 6.062 1 98.62 276 VAL A O 1
ATOM 2132 N N . PHE A 1 277 ? 14.492 11.828 5.902 1 98.19 277 PHE A N 1
ATOM 2133 C CA . PHE A 1 277 ? 13.094 11.633 5.539 1 98.19 277 PHE A CA 1
ATOM 2134 C C . PHE A 1 277 ? 12.312 11.031 6.699 1 98.19 277 PHE A C 1
ATOM 2136 O O . PHE A 1 277 ? 11.875 9.883 6.633 1 98.19 277 PHE A O 1
ATOM 2143 N N . LEU A 1 278 ? 12.062 11.828 7.738 1 97.06 278 LEU A N 1
ATOM 2144 C CA . LEU A 1 278 ? 11.406 11.367 8.953 1 97.06 278 LEU A CA 1
ATOM 2145 C C . LEU A 1 278 ? 10.148 12.18 9.242 1 97.06 278 LEU A C 1
ATOM 2147 O O . LEU A 1 278 ? 10.016 13.312 8.773 1 97.06 278 LEU A O 1
ATOM 2151 N N . ARG A 1 279 ? 9.234 11.562 9.977 1 93.62 279 ARG A N 1
ATOM 2152 C CA . ARG A 1 279 ? 8.172 12.336 10.594 1 93.62 279 ARG A CA 1
ATOM 2153 C C . ARG A 1 279 ? 8.719 13.266 11.664 1 93.62 279 ARG A C 1
ATOM 2155 O O . ARG A 1 279 ? 9.812 13.039 12.195 1 93.62 279 ARG A O 1
ATOM 2162 N N . GLN A 1 280 ? 7.977 14.258 11.984 1 93.88 280 GLN A N 1
ATOM 2163 C CA . GLN A 1 280 ? 8.445 15.258 12.938 1 93.88 280 GLN A CA 1
ATOM 2164 C C . GLN A 1 280 ? 8.711 14.641 14.305 1 93.88 280 GLN A C 1
ATOM 2166 O O . GLN A 1 280 ? 9.664 15.016 14.992 1 93.88 280 GLN A O 1
ATOM 2171 N N . PHE A 1 281 ? 7.867 13.742 14.672 1 89.31 281 PHE A N 1
ATOM 2172 C CA . PHE A 1 281 ? 8.047 13.062 15.945 1 89.31 281 PHE A CA 1
ATOM 2173 C C . PHE A 1 281 ? 9.406 12.375 16.016 1 89.31 281 PHE A C 1
ATOM 2175 O O . PHE A 1 281 ? 10.117 12.484 17.016 1 89.31 281 PHE A O 1
ATOM 2182 N N . HIS A 1 282 ? 9.766 11.719 14.953 1 93.94 282 HIS A N 1
ATOM 2183 C CA . HIS A 1 282 ? 11.039 11.016 14.875 1 93.94 282 HIS A CA 1
ATOM 2184 C C . HIS A 1 282 ? 12.211 11.992 14.859 1 93.94 282 HIS A C 1
ATOM 2186 O O . HIS A 1 282 ? 13.25 11.734 15.469 1 93.94 282 HIS A O 1
ATOM 2192 N N . VAL A 1 283 ? 12.062 13.086 14.164 1 96.69 283 VAL A N 1
ATOM 2193 C CA . VAL A 1 283 ? 13.117 14.086 14.086 1 96.69 283 VAL A CA 1
ATOM 2194 C C . VAL A 1 283 ? 13.398 14.656 15.477 1 96.69 283 VAL A C 1
ATOM 2196 O O . VAL A 1 283 ? 14.555 14.836 15.867 1 96.69 283 VAL A O 1
ATOM 2199 N N . THR A 1 284 ? 12.32 14.938 16.188 1 93.81 284 THR A N 1
ATOM 2200 C CA . THR A 1 284 ? 12.469 15.484 17.531 1 93.81 284 THR A CA 1
ATOM 2201 C C . THR A 1 284 ? 13.289 14.547 18.406 1 93.81 284 THR A C 1
ATOM 2203 O O . THR A 1 284 ? 14.203 14.992 19.109 1 93.81 284 THR A O 1
ATOM 2206 N N . LYS A 1 285 ? 13.008 13.266 18.375 1 93.5 285 LYS A N 1
ATOM 2207 C CA . LYS A 1 285 ? 13.75 12.281 19.156 1 93.5 285 LYS A CA 1
ATOM 2208 C C . LYS A 1 285 ? 15.203 12.188 18.688 1 93.5 285 LYS A C 1
ATOM 2210 O O . LYS A 1 285 ? 16.109 12.133 19.516 1 93.5 285 LYS A O 1
ATOM 2215 N N . LEU A 1 286 ? 15.383 12.148 17.406 1 97.5 286 LEU A N 1
ATOM 2216 C CA . LEU A 1 286 ? 16.703 12.047 16.828 1 97.5 286 LEU A CA 1
ATOM 2217 C C . LEU A 1 286 ? 17.578 13.242 17.219 1 97.5 286 LEU A C 1
ATOM 2219 O O . LEU A 1 286 ? 18.719 13.07 17.641 1 97.5 286 LEU A O 1
ATOM 2223 N N . PHE A 1 287 ? 17.062 14.453 17.125 1 97.88 287 PHE A N 1
ATOM 2224 C CA . PHE A 1 287 ? 17.844 15.672 17.328 1 97.88 287 PHE A CA 1
ATOM 2225 C C . PHE A 1 287 ? 18.141 15.891 18.812 1 97.88 287 PHE A C 1
ATOM 2227 O O . PHE A 1 287 ? 19.219 16.359 19.172 1 97.88 287 PHE A O 1
ATOM 2234 N N . LYS A 1 288 ? 17.141 15.578 19.672 1 96.06 288 LYS A N 1
ATOM 2235 C CA . LYS A 1 288 ? 17.406 15.672 21.109 1 96.06 288 LYS A CA 1
ATOM 2236 C C . LYS A 1 288 ? 18.594 14.797 21.5 1 96.06 288 LYS A C 1
ATOM 2238 O O . LYS A 1 288 ? 19.484 15.25 22.234 1 96.06 288 LYS A O 1
ATOM 2243 N N . LYS A 1 289 ? 18.609 13.609 21 1 97.25 289 LYS A N 1
ATOM 2244 C CA . LYS A 1 289 ? 19.688 12.688 21.328 1 97.25 289 LYS A CA 1
ATOM 2245 C C . LYS A 1 289 ? 20.984 13.102 20.641 1 97.25 289 LYS A C 1
ATOM 2247 O O . LYS A 1 289 ? 22.062 12.922 21.203 1 97.25 289 LYS A O 1
ATOM 2252 N N . ALA A 1 290 ? 20.906 13.555 19.438 1 98.25 290 ALA A N 1
ATOM 2253 C CA . ALA A 1 290 ? 22.094 14.023 18.719 1 98.25 290 ALA A CA 1
ATOM 2254 C C . ALA A 1 290 ? 22.766 15.172 19.469 1 98.25 290 ALA A C 1
ATOM 2256 O O . ALA A 1 290 ? 24 15.234 19.547 1 98.25 290 ALA A O 1
ATOM 2257 N N . ILE A 1 291 ? 21.969 16.094 20 1 97.38 291 ILE A N 1
ATOM 2258 C CA . ILE A 1 291 ? 22.484 17.234 20.766 1 97.38 291 ILE A CA 1
ATOM 2259 C C . ILE A 1 291 ? 23.172 16.719 22.031 1 97.38 291 ILE A C 1
ATOM 2261 O O . ILE A 1 291 ? 24.266 17.188 22.375 1 97.38 291 ILE A O 1
ATOM 2265 N N . GLU A 1 292 ? 22.562 15.719 22.625 1 97 292 GLU A N 1
ATOM 2266 C CA . GLU A 1 292 ? 23.156 15.117 23.812 1 97 292 GLU A CA 1
ATOM 2267 C C . GLU A 1 292 ? 24.516 14.492 23.516 1 97 292 GLU A C 1
ATOM 2269 O O . GLU A 1 292 ? 25.406 14.492 24.359 1 97 292 GLU A O 1
ATOM 2274 N N . ARG A 1 293 ? 24.625 14.055 22.359 1 96.69 293 ARG A N 1
ATOM 2275 C CA . ARG A 1 293 ? 25.844 13.359 21.969 1 96.69 293 ARG A CA 1
ATOM 2276 C C . ARG A 1 293 ? 26.812 14.305 21.266 1 96.69 293 ARG A C 1
ATOM 2278 O O . ARG A 1 293 ? 27.844 13.883 20.766 1 96.69 293 ARG A O 1
ATOM 2285 N N . ASN A 1 294 ? 26.484 15.516 21.156 1 96.62 294 ASN A N 1
ATOM 2286 C CA . ASN A 1 294 ? 27.312 16.562 20.562 1 96.62 294 ASN A CA 1
ATOM 2287 C C . ASN A 1 294 ? 27.625 16.266 19.094 1 96.62 294 ASN A C 1
ATOM 2289 O O . ASN A 1 294 ? 28.781 16.359 18.672 1 96.62 294 ASN A O 1
ATOM 2293 N N . ILE A 1 295 ? 26.641 15.805 18.406 1 97.31 295 ILE A N 1
ATOM 2294 C CA . ILE A 1 295 ? 26.781 15.531 16.984 1 97.31 295 ILE A CA 1
ATOM 2295 C C . ILE A 1 295 ? 26.547 16.812 16.188 1 97.31 295 ILE A C 1
ATOM 2297 O O . ILE A 1 295 ? 25.516 17.484 16.359 1 97.31 295 ILE A O 1
ATOM 2301 N N . HIS A 1 296 ? 27.531 17.156 15.359 1 96 296 HIS A N 1
ATOM 2302 C CA . HIS A 1 296 ? 27.5 18.359 14.523 1 96 296 HIS A CA 1
ATOM 2303 C C . HIS A 1 296 ? 27.641 18 13.047 1 96 296 HIS A C 1
ATOM 2305 O O . HIS A 1 296 ? 28.688 17.547 12.609 1 96 296 HIS A O 1
ATOM 2311 N N . LYS A 1 297 ? 26.547 18.141 12.266 1 96.56 297 LYS A N 1
ATOM 2312 C CA . LYS A 1 297 ? 26.516 17.75 10.859 1 96.56 297 LYS A CA 1
ATOM 2313 C C . LYS A 1 297 ? 25.703 18.75 10.031 1 96.56 297 LYS A C 1
ATOM 2315 O O . LYS A 1 297 ? 25.203 19.734 10.562 1 96.56 297 LYS A O 1
ATOM 2320 N N . ILE A 1 298 ? 25.703 18.578 8.75 1 96.44 298 ILE A N 1
ATOM 2321 C CA . ILE A 1 298 ? 24.75 19.219 7.852 1 96.44 298 ILE A CA 1
ATOM 2322 C C . ILE A 1 298 ? 23.531 18.312 7.641 1 96.44 298 ILE A C 1
ATOM 2324 O O . ILE A 1 298 ? 23.688 17.156 7.223 1 96.44 298 ILE A O 1
ATOM 2328 N N . TRP A 1 299 ? 22.406 18.828 7.945 1 97.88 299 TRP A N 1
ATOM 2329 C CA . TRP A 1 299 ? 21.172 18.062 7.828 1 97.88 299 TRP A CA 1
ATOM 2330 C C . TRP A 1 299 ? 20.297 18.609 6.699 1 97.88 299 TRP A C 1
ATOM 2332 O O . TRP A 1 299 ? 19.984 19.797 6.672 1 97.88 299 TRP A O 1
ATOM 2342 N N . ILE A 1 300 ? 19.953 17.75 5.797 1 98.25 300 ILE A N 1
ATOM 2343 C CA . ILE A 1 300 ? 19.031 18.125 4.723 1 98.25 300 ILE A CA 1
ATOM 2344 C C . ILE A 1 300 ? 17.609 17.688 5.09 1 98.25 300 ILE A C 1
ATOM 2346 O O . ILE A 1 300 ? 17.328 16.5 5.23 1 98.25 300 ILE A O 1
ATOM 2350 N N . ALA A 1 301 ? 16.75 18.656 5.199 1 98.56 301 ALA A N 1
ATOM 2351 C CA . ALA A 1 301 ? 15.398 18.469 5.719 1 98.56 301 ALA A CA 1
ATOM 2352 C C . ALA A 1 301 ? 14.398 18.266 4.586 1 98.56 301 ALA A C 1
ATOM 2354 O O . ALA A 1 301 ? 14.484 18.922 3.549 1 98.56 301 ALA A O 1
ATOM 2355 N N . SER A 1 302 ? 13.492 17.344 4.746 1 98.25 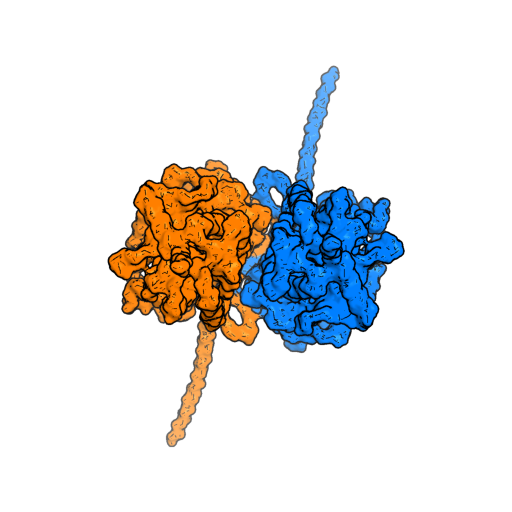302 SER A N 1
ATOM 2356 C CA . SER A 1 302 ? 12.406 17.125 3.795 1 98.25 302 SER A CA 1
ATOM 2357 C C . SER A 1 302 ? 11.266 18.125 4.016 1 98.25 302 SER A C 1
ATOM 2359 O O . SER A 1 302 ? 11.297 18.906 4.965 1 98.25 302 SER A O 1
ATOM 2361 N N . ASP A 1 303 ? 10.305 18.016 3.162 1 97.31 303 ASP A N 1
ATOM 2362 C CA . ASP A 1 303 ? 9.125 18.859 3.219 1 97.31 303 ASP A CA 1
ATOM 2363 C C . ASP A 1 303 ? 8.352 18.641 4.52 1 97.31 303 ASP A C 1
ATOM 2365 O O . ASP A 1 303 ? 7.656 19.547 4.988 1 97.31 303 ASP A O 1
ATOM 2369 N N . ASN A 1 304 ? 8.523 17.516 5.129 1 96.88 304 ASN A N 1
ATOM 2370 C CA . ASN A 1 304 ? 7.738 17.141 6.301 1 96.88 304 ASN A CA 1
ATOM 2371 C C . ASN A 1 304 ? 8.141 17.969 7.523 1 96.88 304 ASN A C 1
ATOM 2373 O O . ASN A 1 304 ? 7.312 18.234 8.398 1 96.88 304 ASN A O 1
ATOM 2377 N N . TRP A 1 305 ? 9.469 18.422 7.555 1 97.38 305 TRP A N 1
ATOM 2378 C CA . TRP A 1 305 ? 9.867 19 8.836 1 97.38 305 TRP A CA 1
ATOM 2379 C C . TRP A 1 305 ? 10.75 20.219 8.633 1 97.38 305 TRP A C 1
ATOM 2381 O O . TRP A 1 305 ? 11.141 20.891 9.602 1 97.38 305 TRP A O 1
ATOM 2391 N N . SER A 1 306 ? 11.016 20.625 7.426 1 98.06 306 SER A N 1
ATOM 2392 C CA . SER A 1 306 ? 11.922 21.734 7.156 1 98.06 306 SER A CA 1
ATOM 2393 C C . SER A 1 306 ? 11.383 23.031 7.738 1 98.06 306 SER A C 1
ATOM 2395 O O . SER A 1 306 ? 12.156 23.906 8.156 1 98.06 306 SER A O 1
ATOM 2397 N N . ALA A 1 307 ? 10.094 23.125 7.816 1 97.06 307 ALA A N 1
ATOM 2398 C CA . ALA A 1 307 ? 9.477 24.359 8.305 1 97.06 307 ALA A CA 1
ATOM 2399 C C . ALA A 1 307 ? 8.898 24.172 9.703 1 97.06 307 ALA A C 1
ATOM 2401 O O . ALA A 1 307 ? 8.109 24.984 10.18 1 97.06 307 ALA A O 1
ATOM 2402 N N . ALA A 1 308 ? 9.297 23.125 10.391 1 95.56 308 ALA A N 1
ATOM 2403 C CA . ALA A 1 308 ? 8.688 22.781 11.672 1 95.56 308 ALA A CA 1
ATOM 2404 C C . ALA A 1 308 ? 9.289 23.609 12.812 1 95.56 308 ALA A C 1
ATOM 2406 O O . ALA A 1 308 ? 10.375 23.297 13.305 1 95.56 308 ALA A O 1
ATOM 2407 N N . VAL A 1 309 ? 8.508 24.484 13.305 1 91 309 VAL A N 1
ATOM 2408 C CA . VAL A 1 309 ? 8.977 25.391 14.359 1 91 309 VAL A CA 1
ATOM 2409 C C . VAL A 1 309 ? 9.156 24.609 15.664 1 91 309 VAL A C 1
ATOM 2411 O O . VAL A 1 309 ? 10.055 24.906 16.453 1 91 309 VAL A O 1
ATOM 2414 N N . LYS A 1 310 ? 8.297 23.625 15.836 1 90.81 310 LYS A N 1
ATOM 2415 C CA . LYS A 1 310 ? 8.422 22.766 17.016 1 90.81 310 LYS A CA 1
ATOM 2416 C C . LYS A 1 310 ? 9.828 22.188 17.125 1 90.81 310 LYS A C 1
ATOM 2418 O O . LYS A 1 310 ? 10.359 22.016 18.219 1 90.81 310 LYS A O 1
ATOM 2423 N N . ILE A 1 311 ? 10.43 21.906 16.016 1 94.44 311 ILE A N 1
ATOM 2424 C CA . ILE A 1 311 ? 11.758 21.297 16.016 1 94.44 311 ILE A CA 1
ATOM 2425 C C . ILE A 1 311 ? 12.828 22.359 16.234 1 94.44 311 ILE A C 1
ATOM 2427 O O . ILE A 1 311 ? 13.789 22.141 16.969 1 94.44 311 ILE A O 1
ATOM 2431 N N . THR A 1 312 ? 12.664 23.547 15.68 1 93.06 312 THR A N 1
ATOM 2432 C CA . THR A 1 312 ? 13.641 24.609 15.852 1 93.06 312 THR A CA 1
ATOM 2433 C C . THR A 1 312 ? 13.664 25.094 17.297 1 93.06 312 THR A C 1
ATOM 2435 O O . THR A 1 312 ? 14.617 25.75 17.734 1 93.06 312 THR A O 1
ATOM 2438 N N . SER A 1 313 ? 12.641 24.766 18.031 1 89.38 313 SER A N 1
ATOM 2439 C CA . SER A 1 313 ? 12.523 25.25 19.406 1 89.38 313 SER A CA 1
ATOM 2440 C C . SER A 1 313 ? 13.172 24.281 20.391 1 89.38 313 SER A C 1
ATOM 2442 O O . SER A 1 313 ? 13.188 24.531 21.594 1 89.38 313 SER A O 1
ATOM 2444 N N . ILE A 1 314 ? 13.648 23.203 19.922 1 92.25 314 ILE A N 1
ATOM 2445 C CA . ILE A 1 314 ? 14.367 22.281 20.797 1 92.25 314 ILE A CA 1
ATOM 2446 C C . ILE A 1 314 ? 15.547 23 21.438 1 92.25 314 ILE A C 1
ATOM 2448 O O . ILE A 1 314 ? 16.328 23.672 20.766 1 92.25 314 ILE A O 1
ATOM 2452 N N . PRO A 1 315 ? 15.664 22.844 22.781 1 91 315 PRO A N 1
ATOM 2453 C CA . PRO A 1 315 ? 16.797 23.484 23.453 1 91 315 PRO A CA 1
ATOM 2454 C C . PRO A 1 315 ? 18.141 23.094 22.844 1 91 315 PRO A C 1
ATOM 2456 O O . PRO A 1 315 ? 18.375 21.922 22.562 1 91 315 PRO A O 1
ATOM 2459 N N . ASN A 1 316 ? 19 24.062 22.562 1 93 316 ASN A N 1
ATOM 2460 C CA . ASN A 1 316 ? 20.359 23.891 22.078 1 93 316 ASN A CA 1
ATOM 2461 C C . ASN A 1 316 ? 20.391 23.359 20.641 1 93 316 ASN A C 1
ATOM 2463 O O . ASN A 1 316 ? 21.359 22.703 20.234 1 93 316 ASN A O 1
ATOM 2467 N N . ILE A 1 317 ? 19.328 23.656 19.875 1 95.19 317 ILE A N 1
ATOM 2468 C CA . ILE A 1 317 ? 19.172 23.172 18.516 1 95.19 317 ILE A CA 1
ATOM 2469 C C . ILE A 1 317 ? 20.344 23.672 17.656 1 95.19 317 ILE A C 1
ATOM 2471 O O . ILE A 1 317 ? 20.734 23.031 16.688 1 95.19 317 ILE A O 1
ATOM 2475 N N . LYS A 1 318 ? 20.953 24.719 18.031 1 92.81 318 LYS A N 1
ATOM 2476 C CA . LYS A 1 318 ? 22.062 25.312 17.297 1 92.81 318 LYS A CA 1
ATOM 2477 C C . LYS A 1 318 ? 23.266 24.375 17.25 1 92.81 318 LYS A C 1
ATOM 2479 O O . LYS A 1 318 ? 24.094 24.453 16.344 1 92.81 318 LYS A O 1
ATOM 2484 N N . HIS A 1 319 ? 23.391 23.469 18.188 1 94.38 319 HIS A N 1
ATOM 2485 C CA . HIS A 1 319 ? 24.547 22.594 18.297 1 94.38 319 HIS A CA 1
ATOM 2486 C C . HIS A 1 319 ? 24.5 21.469 17.266 1 94.38 319 HIS A C 1
ATOM 2488 O O . HIS A 1 319 ? 25.484 20.781 17.031 1 94.38 319 HIS A O 1
ATOM 2494 N N . LEU A 1 320 ? 23.453 21.328 16.547 1 95.62 320 LEU A N 1
ATOM 2495 C CA . LEU A 1 320 ? 23.297 20.25 15.562 1 95.62 320 LEU A CA 1
ATOM 2496 C C . LEU A 1 320 ? 24.109 20.547 14.312 1 95.62 320 LEU A C 1
ATOM 2498 O O . LEU A 1 320 ? 24.469 19.625 13.562 1 95.62 320 LEU A O 1
ATOM 2502 N N . GLY A 1 321 ? 24.297 21.812 14.07 1 94.5 321 GLY A N 1
ATOM 2503 C CA . GLY A 1 321 ? 24.922 22.219 12.82 1 94.5 321 GLY A CA 1
ATOM 2504 C C . GLY A 1 321 ? 23.969 22.906 11.867 1 94.5 321 GLY A C 1
ATOM 2505 O O . GLY A 1 321 ? 23.078 23.641 12.289 1 94.5 321 GLY A O 1
ATOM 2506 N N . THR A 1 322 ? 24.188 22.734 10.594 1 94.75 322 THR A N 1
ATOM 2507 C CA . THR A 1 322 ? 23.422 23.438 9.562 1 94.75 322 THR A CA 1
ATOM 2508 C C . THR A 1 322 ? 22.219 22.594 9.133 1 94.75 322 THR A C 1
ATOM 2510 O O . THR A 1 322 ? 22.344 21.391 8.906 1 94.75 322 THR A O 1
ATOM 2513 N N . VAL A 1 323 ? 21.109 23.219 9.078 1 97 323 VAL A N 1
ATOM 2514 C CA . VAL A 1 323 ? 19.906 22.578 8.547 1 97 323 VAL A CA 1
ATOM 2515 C C . VAL A 1 323 ? 19.406 23.328 7.316 1 97 323 VAL A C 1
ATOM 2517 O O . VAL A 1 323 ? 19.141 24.531 7.391 1 97 323 VAL A O 1
ATOM 2520 N N . VAL A 1 324 ? 19.375 22.688 6.211 1 97.06 324 VAL A N 1
ATOM 2521 C CA . VAL A 1 324 ? 18.797 23.203 4.973 1 97.06 324 VAL A CA 1
ATOM 2522 C C . VAL A 1 324 ? 17.734 22.25 4.457 1 97.06 324 VAL A C 1
ATOM 2524 O O . VAL A 1 324 ? 17.859 21.031 4.586 1 97.06 324 VAL A O 1
ATOM 2527 N N . GLY A 1 325 ? 16.641 22.781 3.988 1 97.25 325 GLY A N 1
ATOM 2528 C CA . GLY A 1 325 ? 15.586 21.875 3.605 1 97.25 325 GLY A CA 1
ATOM 2529 C C . GLY A 1 325 ? 14.641 22.438 2.562 1 97.25 325 GLY A C 1
ATOM 2530 O O . GLY A 1 325 ? 14.852 23.562 2.082 1 97.25 325 GLY A O 1
ATOM 2531 N N . PHE A 1 326 ? 13.727 21.641 2.121 1 97.81 326 PHE A N 1
ATOM 2532 C CA . PHE A 1 326 ? 12.742 21.969 1.09 1 97.81 326 PHE A CA 1
ATOM 2533 C C . PHE A 1 326 ? 11.336 22.016 1.676 1 97.81 326 PHE A C 1
ATOM 2535 O O . PHE A 1 326 ? 10.914 21.094 2.373 1 97.81 326 PHE A O 1
ATOM 2542 N N . ALA A 1 327 ? 10.656 23.094 1.464 1 97.75 327 ALA A N 1
ATOM 2543 C CA . ALA A 1 327 ? 9.297 23.266 1.963 1 97.75 327 ALA A CA 1
ATOM 2544 C C . ALA A 1 327 ? 8.336 23.625 0.829 1 97.75 327 ALA A C 1
ATOM 2546 O O . ALA A 1 327 ? 8.75 24.188 -0.191 1 97.75 327 ALA A O 1
ATOM 2547 N N . TYR A 1 328 ? 7.062 23.281 1.032 1 96.69 328 TYR A N 1
ATOM 2548 C CA . TYR A 1 328 ? 6.039 23.672 0.071 1 96.69 328 TYR A CA 1
ATOM 2549 C C . TYR A 1 328 ? 5.895 25.188 0.025 1 96.69 328 TYR A C 1
ATOM 2551 O O . TYR A 1 328 ? 6.035 25.859 1.048 1 96.69 328 TYR A O 1
ATOM 2559 N N . LYS A 1 329 ? 5.578 25.656 -1.087 1 92.38 329 LYS A N 1
ATOM 2560 C CA . LYS A 1 329 ? 5.426 27.094 -1.266 1 92.38 329 LYS A CA 1
ATOM 2561 C C . LYS A 1 329 ? 4.18 27.609 -0.547 1 92.38 329 LYS A C 1
ATOM 2563 O O . LYS A 1 329 ? 3.209 26.875 -0.374 1 92.38 329 LYS A O 1
ATOM 2568 N N . SER A 1 330 ? 4.359 28.797 -0.102 1 90.06 330 SER A N 1
ATOM 2569 C CA . SER A 1 330 ? 3.223 29.438 0.549 1 90.06 330 SER A CA 1
ATOM 2570 C C . SER A 1 330 ? 3.076 30.875 0.098 1 90.06 330 SER A C 1
ATOM 2572 O O . SER A 1 330 ? 4.047 31.5 -0.328 1 90.06 330 SER A O 1
ATOM 2574 N N . GLU A 1 331 ? 1.863 31.312 0.144 1 85 331 GLU A N 1
ATOM 2575 C CA . GLU A 1 331 ? 1.545 32.688 -0.19 1 85 331 GLU A CA 1
ATOM 2576 C C . GLU A 1 331 ? 0.999 33.438 1.023 1 85 331 GLU A C 1
ATOM 2578 O O . GLU A 1 331 ? 1.333 33.125 2.164 1 85 331 GLU A O 1
ATOM 2583 N N . ASN A 1 332 ? 0.13 34.344 0.689 1 84.81 332 ASN A N 1
ATOM 2584 C CA . ASN A 1 332 ? -0.411 35.219 1.715 1 84.81 332 ASN A CA 1
ATOM 2585 C C . ASN A 1 332 ? -1.276 34.469 2.713 1 84.81 332 ASN A C 1
ATOM 2587 O O . ASN A 1 332 ? -2.234 33.781 2.326 1 84.81 332 ASN A O 1
ATOM 2591 N N . MET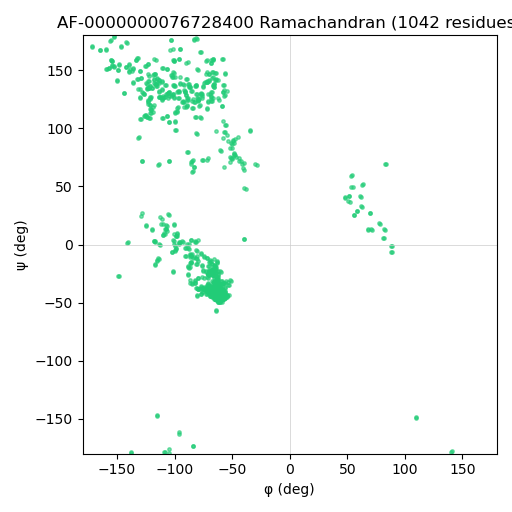 A 1 333 ? -0.943 34.625 4.031 1 91.25 333 MET A N 1
ATOM 2592 C CA . MET A 1 333 ? -1.622 33.875 5.098 1 91.25 333 MET A CA 1
ATOM 2593 C C . MET A 1 333 ? -2.52 34.812 5.91 1 91.25 333 MET A C 1
ATOM 2595 O O . MET A 1 333 ? -3.01 34.438 6.973 1 91.25 333 MET A O 1
ATOM 2599 N N . SER A 1 334 ? -2.764 36 5.414 1 93.88 334 SER A N 1
ATOM 2600 C CA . SER A 1 334 ? -3.416 37.031 6.211 1 93.88 334 SER A CA 1
ATOM 2601 C C . SER A 1 334 ? -4.832 36.594 6.602 1 93.88 334 SER A C 1
ATOM 2603 O O . SER A 1 334 ? -5.234 36.75 7.754 1 93.88 334 SER A O 1
ATOM 2605 N N . THR A 1 335 ? -5.551 36.062 5.668 1 95.38 335 THR A N 1
ATOM 2606 C CA . THR A 1 335 ? -6.93 35.688 5.969 1 95.38 335 THR A CA 1
ATOM 2607 C C . THR A 1 335 ? -6.977 34.562 6.996 1 95.38 335 THR A C 1
ATOM 2609 O O . THR A 1 335 ? -7.883 34.531 7.836 1 95.38 335 THR A O 1
ATOM 2612 N N . PHE A 1 336 ? -6.074 33.688 6.957 1 97.38 336 PHE A N 1
ATOM 2613 C CA . PHE A 1 336 ? -6.027 32.594 7.918 1 97.38 336 PHE A CA 1
ATOM 2614 C C . PHE A 1 336 ? -5.637 33.094 9.297 1 97.38 336 PHE A C 1
ATOM 2616 O O . PHE A 1 336 ? -6.164 32.625 10.312 1 97.38 336 PHE A O 1
ATOM 2623 N N . HIS A 1 337 ? -4.719 34.094 9.328 1 97.25 337 HIS A N 1
ATOM 2624 C CA . HIS A 1 337 ? -4.367 34.719 10.594 1 97.25 337 HIS A CA 1
ATOM 2625 C C . HIS A 1 337 ? -5.586 35.375 11.242 1 97.25 337 HIS A C 1
ATOM 2627 O O . HIS A 1 337 ? -5.801 35.219 12.453 1 97.25 337 HIS A O 1
ATOM 2633 N N . ASP A 1 338 ? -6.344 36.031 10.461 1 97 338 ASP A N 1
ATOM 2634 C CA . ASP A 1 338 ? -7.551 36.688 10.969 1 97 338 ASP A CA 1
ATOM 2635 C C . ASP A 1 338 ? -8.539 35.656 11.508 1 97 338 ASP A C 1
ATOM 2637 O O . ASP A 1 338 ? -9.18 35.875 12.539 1 97 338 ASP A O 1
ATOM 2641 N N . PHE A 1 339 ? -8.68 34.625 10.844 1 97.44 339 PHE A N 1
ATOM 2642 C CA . PHE A 1 339 ? -9.531 33.531 11.273 1 97.44 339 PHE A CA 1
ATOM 2643 C C . PHE A 1 339 ? -9.102 33 12.641 1 97.44 339 PHE A C 1
ATOM 2645 O O . PHE A 1 339 ? -9.938 32.781 13.516 1 97.44 339 PHE A O 1
ATOM 2652 N N . LEU A 1 340 ? -7.77 32.781 12.805 1 97.44 340 LEU A N 1
ATOM 2653 C CA . LEU A 1 340 ? -7.254 32.281 14.062 1 97.44 340 LEU A CA 1
ATOM 2654 C C . LEU A 1 340 ? -7.508 33.25 15.203 1 97.44 340 LEU A C 1
ATOM 2656 O O . LEU A 1 340 ? -7.738 32.844 16.344 1 97.44 340 LEU A O 1
ATOM 2660 N N . LYS A 1 341 ? -7.484 34.562 14.891 1 95.69 341 LYS A N 1
ATOM 2661 C CA . LYS A 1 341 ? -7.727 35.562 15.906 1 95.69 341 LYS A CA 1
ATOM 2662 C C . LYS A 1 341 ? -9.164 35.531 16.406 1 95.69 341 LYS A C 1
ATOM 2664 O O . LYS A 1 341 ? -9.453 35.938 17.531 1 95.69 341 LYS A O 1
ATOM 2669 N N . THR A 1 342 ? -10.039 34.969 15.594 1 94.06 342 THR A N 1
ATOM 2670 C CA . THR A 1 342 ? -11.445 34.938 15.969 1 94.06 342 THR A CA 1
ATOM 2671 C C . THR A 1 342 ? -11.891 33.5 16.25 1 94.06 342 THR A C 1
ATOM 2673 O O . THR A 1 342 ? -13.078 33.188 16.203 1 94.06 342 THR A O 1
ATOM 2676 N N . LEU A 1 343 ? -10.969 32.656 16.469 1 94 343 LEU A N 1
ATOM 2677 C CA . LEU A 1 343 ? -11.25 31.234 16.688 1 94 343 LEU A CA 1
ATOM 2678 C C . LEU A 1 343 ? -12.18 31.047 17.875 1 94 343 LEU A C 1
ATOM 2680 O O . LEU A 1 343 ? -13 30.125 17.875 1 94 343 LEU A O 1
ATOM 2684 N N . HIS A 1 344 ? -12.102 31.859 18.875 1 88.62 344 HIS A N 1
ATOM 2685 C CA . HIS A 1 344 ? -12.914 31.766 20.094 1 88.62 344 HIS A CA 1
ATOM 2686 C C . HIS A 1 344 ? -14.391 31.953 19.781 1 88.62 344 HIS A C 1
ATOM 2688 O O . HIS A 1 344 ? -15.25 31.594 20.578 1 88.62 344 HIS A O 1
ATOM 2694 N N . LEU A 1 345 ? -14.727 32.469 18.609 1 88.81 345 LEU A N 1
ATOM 2695 C CA . LEU A 1 345 ? -16.109 32.688 18.219 1 88.81 345 LEU A CA 1
ATOM 2696 C C . LEU A 1 345 ? -16.688 31.469 17.5 1 88.81 345 LEU A C 1
ATOM 2698 O O . LEU A 1 345 ? -17.891 31.375 17.312 1 88.81 345 LEU A O 1
ATOM 2702 N N . GLN A 1 346 ? -15.836 30.516 17.172 1 89.19 346 GLN A N 1
ATOM 2703 C CA . GLN A 1 346 ? -16.281 29.328 16.438 1 89.19 346 GLN A CA 1
ATOM 2704 C C . GLN A 1 346 ? -17.078 28.391 17.359 1 89.19 346 GLN A C 1
ATOM 2706 O O . GLN A 1 346 ? -16.734 28.219 18.531 1 89.19 346 GLN A O 1
ATOM 2711 N N . PRO A 1 347 ? -18.156 27.828 16.812 1 85.94 347 PRO A N 1
ATOM 2712 C CA . PRO A 1 347 ? -18.875 26.844 17.625 1 85.94 347 PRO A CA 1
ATOM 2713 C C . PRO A 1 347 ? -18.062 25.594 17.891 1 85.94 347 PRO A C 1
ATOM 2715 O O . PRO A 1 347 ? -17.406 25.062 16.984 1 85.94 347 PRO A O 1
ATOM 2718 N N . THR A 1 348 ? -18.109 25.109 19.078 1 87 348 THR A N 1
ATOM 2719 C CA . THR A 1 348 ? -17.328 23.953 19.453 1 87 348 THR A CA 1
ATOM 2720 C C . THR A 1 348 ? -18.188 22.703 19.5 1 87 348 THR A C 1
ATOM 2722 O O . THR A 1 348 ? -17.672 21.578 19.609 1 87 348 THR A O 1
ATOM 2725 N N . GLU A 1 349 ? -19.484 22.797 19.344 1 87.06 349 GLU A N 1
ATOM 2726 C CA . GLU A 1 349 ? -20.406 21.688 19.531 1 87.06 349 GLU A CA 1
ATOM 2727 C C . GLU A 1 349 ? -20.109 20.547 18.562 1 87.06 349 GLU A C 1
ATOM 2729 O O . GLU A 1 349 ? -20.125 19.375 18.953 1 87.06 349 GLU A O 1
ATOM 2734 N N . ASN A 1 350 ? -19.797 20.875 17.328 1 92 350 ASN A N 1
ATOM 2735 C CA . ASN A 1 350 ? -19.547 19.828 16.344 1 92 350 ASN A CA 1
ATOM 2736 C C . ASN A 1 350 ? -18.094 19.766 15.93 1 92 350 ASN A C 1
ATOM 2738 O O . ASN A 1 350 ? -17.766 19.312 14.828 1 92 350 ASN A O 1
ATOM 2742 N N . ASN A 1 351 ? -17.234 20.297 16.812 1 94.69 351 ASN A N 1
ATOM 2743 C CA . ASN A 1 351 ? -15.797 20.266 16.562 1 94.69 351 ASN A CA 1
ATOM 2744 C C . ASN A 1 351 ? -15.023 19.75 17.766 1 94.69 351 ASN A C 1
ATOM 2746 O O . ASN A 1 351 ? -14.547 20.531 18.594 1 94.69 351 ASN A O 1
ATOM 2750 N N . MET A 1 352 ? -14.812 18.469 17.75 1 92.88 352 MET A N 1
ATOM 2751 C CA . MET A 1 352 ? -14.164 17.812 18.891 1 92.88 352 MET A CA 1
ATOM 2752 C C . MET A 1 352 ? -12.695 18.203 18.984 1 92.88 352 MET A C 1
ATOM 2754 O O . MET A 1 352 ? -12.109 18.156 20.062 1 92.88 352 MET A O 1
ATOM 2758 N N . PHE A 1 353 ? -12.062 18.641 17.891 1 95.19 353 PHE A N 1
ATOM 2759 C CA . PHE A 1 353 ? -10.672 19.078 17.906 1 95.19 353 PHE A CA 1
ATOM 2760 C C . PHE A 1 353 ? -10.523 20.375 18.688 1 95.19 353 PHE A C 1
ATOM 2762 O O . PHE A 1 353 ? -9.602 20.531 19.484 1 95.19 353 PHE A O 1
ATOM 2769 N N . LEU A 1 354 ? -11.477 21.25 18.422 1 94.12 354 LEU A N 1
ATOM 2770 C CA . LEU A 1 354 ? -11.477 22.531 19.125 1 94.12 354 LEU A CA 1
ATOM 2771 C C . LEU A 1 354 ? -11.734 22.328 20.609 1 94.12 354 LEU A C 1
ATOM 2773 O O . LEU A 1 354 ? -11.109 22.984 21.453 1 94.12 354 LEU A O 1
ATOM 2777 N N . LYS A 1 355 ? -12.648 21.484 20.875 1 91.69 355 LYS A N 1
ATOM 2778 C CA . LYS A 1 355 ? -12.945 21.188 22.281 1 91.69 355 LYS A CA 1
ATOM 2779 C C . LYS A 1 355 ? -11.727 20.609 22.984 1 91.69 355 LYS A C 1
ATOM 2781 O O . LYS A 1 355 ? -11.383 21.031 24.094 1 91.69 355 LYS A O 1
ATOM 2786 N N . GLU A 1 356 ? -11.172 19.656 22.359 1 92.81 356 GLU A N 1
ATOM 2787 C CA . GLU A 1 356 ? -9.984 19.031 22.938 1 92.81 356 GLU A CA 1
ATOM 2788 C C . GLU A 1 356 ? -8.859 20.031 23.125 1 92.81 356 GLU A C 1
ATOM 2790 O O . GLU A 1 356 ? -8.172 20.031 24.141 1 92.81 356 GLU A O 1
ATOM 2795 N N . TYR A 1 357 ? -8.648 20.906 22.172 1 94.81 357 TYR A N 1
ATOM 2796 C CA . TYR A 1 357 ? -7.629 21.953 22.25 1 94.81 357 TYR A CA 1
ATOM 2797 C C . TYR A 1 357 ? -7.871 22.844 23.453 1 94.81 357 TYR A C 1
ATOM 2799 O O . TYR A 1 357 ? -6.938 23.188 24.188 1 94.81 357 TYR A O 1
ATOM 2807 N N . SER A 1 358 ? -9.094 23.188 23.688 1 92.31 358 SER A N 1
ATOM 2808 C CA . SER A 1 358 ? -9.438 24.047 24.812 1 92.31 358 SER A CA 1
ATOM 2809 C C . SER A 1 358 ? -9.133 23.375 26.141 1 92.31 358 SER A C 1
ATOM 2811 O O . SER A 1 358 ? -8.672 24.031 27.078 1 92.31 358 SER A O 1
ATOM 2813 N N . VAL A 1 359 ? -9.398 22.078 26.203 1 92.5 359 VAL A N 1
ATOM 2814 C CA . VAL A 1 359 ? -9.109 21.312 27.406 1 92.5 359 VAL A CA 1
ATOM 2815 C C . VAL A 1 359 ? -7.598 21.234 27.625 1 92.5 359 VAL A C 1
ATOM 2817 O O . VAL A 1 359 ? -7.113 21.391 28.75 1 92.5 359 VAL A O 1
ATOM 2820 N N . LEU A 1 360 ? -6.883 21.047 26.578 1 94.25 360 LEU A N 1
ATOM 2821 C CA . LEU A 1 360 ? -5.43 20.953 26.641 1 94.25 360 LEU A CA 1
ATOM 2822 C C . LEU A 1 360 ? -4.809 22.266 27.094 1 94.25 360 LEU A C 1
ATOM 2824 O O . LEU A 1 360 ? -3.855 22.266 27.875 1 94.25 360 LEU A O 1
ATOM 2828 N N . LEU A 1 361 ? -5.344 23.391 26.594 1 93.31 361 LEU A N 1
ATOM 2829 C CA . LEU A 1 361 ? -4.859 24.703 27.016 1 93.31 361 LEU A CA 1
ATOM 2830 C C . LEU A 1 361 ? -5.066 24.906 28.5 1 93.31 361 LEU A C 1
ATOM 2832 O O . LEU A 1 361 ? -4.23 25.516 29.172 1 93.31 361 LEU A O 1
ATOM 2836 N N . SER A 1 362 ? -6.16 24.422 28.938 1 91.81 362 SER A N 1
ATOM 2837 C CA . SER A 1 362 ? -6.434 24.531 30.375 1 91.81 362 SER A CA 1
ATOM 2838 C C . SER A 1 362 ? -5.48 23.672 31.188 1 91.81 362 SER A C 1
ATOM 2840 O O . SER A 1 362 ? -4.961 24.109 32.219 1 91.81 362 SER A O 1
ATOM 2842 N N . THR A 1 363 ? -5.27 22.469 30.75 1 90.88 363 THR A N 1
ATOM 2843 C CA . THR A 1 363 ? -4.414 21.516 31.438 1 90.88 363 THR A CA 1
ATOM 2844 C C . THR A 1 363 ? -2.961 22 31.422 1 90.88 363 THR A C 1
ATOM 2846 O O . THR A 1 363 ? -2.219 21.766 32.375 1 90.88 363 THR A O 1
ATOM 2849 N N . CYS A 1 364 ? -2.623 22.688 30.359 1 92.69 364 CYS A N 1
ATOM 2850 C CA . CYS A 1 364 ? -1.25 23.141 30.203 1 92.69 364 CYS A CA 1
ATOM 2851 C C . CYS A 1 364 ? -1.143 24.641 30.469 1 92.69 364 CYS A C 1
ATOM 2853 O O . CYS A 1 364 ? -0.254 25.312 29.953 1 92.69 364 CYS A O 1
ATOM 2855 N N . ALA A 1 365 ? -2.018 25.141 31.234 1 90.12 365 ALA A N 1
ATOM 2856 C CA . ALA A 1 365 ? -2.061 26.578 31.484 1 90.12 365 ALA A CA 1
ATOM 2857 C C . ALA A 1 365 ? -0.796 27.047 32.219 1 90.12 365 ALA A C 1
ATOM 2859 O O . ALA A 1 365 ? -0.39 28.203 32.062 1 90.12 365 ALA A O 1
ATOM 2860 N N . HIS A 1 366 ? -0.095 26.203 32.875 1 89.94 366 HIS A N 1
ATOM 2861 C CA . HIS A 1 366 ? 1.057 26.547 33.688 1 89.94 366 HIS A CA 1
ATOM 2862 C C . HIS A 1 366 ? 2.33 26.625 32.844 1 89.94 366 HIS A C 1
ATOM 2864 O O . HIS A 1 366 ? 3.367 27.078 33.344 1 89.94 366 HIS A O 1
ATOM 2870 N N . VAL A 1 367 ? 2.248 26.234 31.641 1 91.12 367 VAL A N 1
ATOM 2871 C CA . VAL A 1 367 ? 3.451 26.156 30.812 1 91.12 367 VAL A CA 1
ATOM 2872 C C . VAL A 1 367 ? 3.529 27.375 29.906 1 91.12 367 VAL A C 1
ATOM 2874 O O . VAL A 1 367 ? 2.5 27.906 29.469 1 91.12 367 VAL A O 1
ATOM 2877 N N . GLU A 1 368 ? 4.781 27.797 29.625 1 87.75 368 GLU A N 1
ATOM 2878 C CA . GLU A 1 368 ? 5.012 28.875 28.672 1 87.75 368 GLU A CA 1
ATOM 2879 C C . GLU A 1 368 ? 4.867 28.375 27.234 1 87.75 368 GLU A C 1
ATOM 2881 O O . GLU A 1 368 ? 4.875 27.172 26.984 1 87.75 368 GLU A O 1
ATOM 2886 N N . ASP A 1 369 ? 4.762 29.281 26.328 1 83.38 369 ASP A N 1
ATOM 2887 C CA . ASP A 1 369 ? 4.5 28.969 24.922 1 83.38 369 ASP A CA 1
ATOM 2888 C C . ASP A 1 369 ? 5.59 28.062 24.359 1 83.38 369 ASP A C 1
ATOM 2890 O O . ASP A 1 369 ? 5.301 27.156 23.562 1 83.38 369 ASP A O 1
ATOM 2894 N N . GLN A 1 370 ? 6.77 28.297 24.844 1 81 370 GLN A N 1
ATOM 2895 C CA . GLN A 1 370 ? 7.895 27.531 24.297 1 81 370 GLN A CA 1
ATOM 2896 C C . GLN A 1 370 ? 7.777 26.047 24.641 1 81 370 GLN A C 1
ATOM 2898 O O . GLN A 1 370 ? 8.289 25.203 23.922 1 81 370 GLN A O 1
ATOM 2903 N N . ASP A 1 371 ? 6.992 25.766 25.688 1 88.31 371 ASP A N 1
ATOM 2904 C CA . ASP A 1 371 ? 6.887 24.391 26.156 1 88.31 371 ASP A CA 1
ATOM 2905 C C . ASP A 1 371 ? 5.484 23.844 25.922 1 88.31 371 ASP A C 1
ATOM 2907 O O . ASP A 1 371 ? 5.207 22.672 26.234 1 88.31 371 ASP A O 1
ATOM 2911 N N . LEU A 1 372 ? 4.691 24.625 25.391 1 91.5 372 LEU A N 1
ATOM 2912 C CA . LEU A 1 372 ? 3.285 24.266 25.266 1 91.5 372 LEU A CA 1
ATOM 2913 C C . LEU A 1 372 ? 3.107 23.094 24.312 1 91.5 372 LEU A C 1
ATOM 2915 O O . LEU A 1 372 ? 2.283 22.203 24.562 1 91.5 372 LEU A O 1
ATOM 2919 N N . ASN A 1 373 ? 3.836 23.031 23.172 1 91.25 373 ASN A N 1
ATOM 2920 C CA . ASN A 1 373 ? 3.766 21.906 22.234 1 91.25 373 ASN A CA 1
ATOM 2921 C C . ASN A 1 373 ? 4.078 20.578 22.938 1 91.25 373 ASN A C 1
ATOM 2923 O O . ASN A 1 373 ? 3.389 19.578 22.719 1 91.25 373 ASN A O 1
ATOM 2927 N N . LYS A 1 374 ? 5.109 20.641 23.703 1 88.19 374 LYS A N 1
ATOM 2928 C CA . LYS A 1 374 ? 5.516 19.438 24.422 1 88.19 374 LYS A CA 1
ATOM 2929 C C . LYS A 1 374 ? 4.441 19.016 25.422 1 88.19 374 LYS A C 1
ATOM 2931 O O . LYS A 1 374 ? 4.117 17.828 25.516 1 88.19 374 LYS A O 1
ATOM 2936 N N . CYS A 1 375 ? 3.938 19.938 26.172 1 92.12 375 CYS A N 1
ATOM 2937 C CA . CYS A 1 375 ? 2.902 19.625 27.156 1 92.12 375 CYS A CA 1
ATOM 2938 C C . CYS A 1 375 ? 1.672 19.031 26.484 1 92.12 375 CYS A C 1
ATOM 2940 O O . CYS A 1 375 ? 1.174 17.984 26.906 1 92.12 375 CYS A O 1
ATOM 2942 N N . ILE A 1 376 ? 1.217 19.641 25.438 1 92.5 376 ILE A N 1
ATOM 2943 C CA . ILE A 1 376 ? 0.007 19.25 24.719 1 92.5 376 ILE A CA 1
ATOM 2944 C C . ILE A 1 376 ? 0.18 17.859 24.125 1 92.5 376 ILE A C 1
ATOM 2946 O O . ILE A 1 376 ? -0.732 17.031 24.188 1 92.5 376 ILE A O 1
ATOM 2950 N N . SER A 1 377 ? 1.318 17.562 23.594 1 89.56 377 SER A N 1
ATOM 2951 C CA . SER A 1 377 ? 1.555 16.297 22.891 1 89.56 377 SER A CA 1
ATOM 2952 C C . SER A 1 377 ? 1.687 15.133 23.875 1 89.56 377 SER A C 1
ATOM 2954 O O . SER A 1 377 ? 1.623 13.969 23.469 1 89.56 377 SER A O 1
ATOM 2956 N N . ASN A 1 378 ? 1.789 15.414 25.172 1 86.88 378 ASN A N 1
ATOM 2957 C CA . ASN A 1 378 ? 2.02 14.375 26.172 1 86.88 378 ASN A CA 1
ATOM 2958 C C . ASN A 1 378 ? 0.709 13.766 26.656 1 86.88 378 ASN A C 1
ATOM 2960 O O . ASN A 1 378 ? 0.715 12.781 27.406 1 86.88 378 ASN A O 1
ATOM 2964 N N . TYR A 1 379 ? -0.39 14.266 26.219 1 86.88 379 TYR A N 1
ATOM 2965 C CA . TYR A 1 379 ? -1.674 13.781 26.703 1 86.88 379 TYR A CA 1
ATOM 2966 C C . TYR A 1 379 ? -2.332 12.852 25.688 1 86.88 379 TYR A C 1
ATOM 2968 O O . TYR A 1 379 ? -2.131 13.008 24.484 1 86.88 379 TYR A O 1
ATOM 2976 N N . SER A 1 380 ? -3.051 11.859 26.25 1 84.25 380 SER A N 1
ATOM 2977 C CA . SER A 1 380 ? -3.938 11.016 25.453 1 84.25 380 SER A CA 1
ATOM 2978 C C . SER A 1 380 ? -5.395 11.438 25.609 1 84.25 380 SER A C 1
ATOM 2980 O O . SER A 1 380 ? -5.738 12.148 26.562 1 84.25 380 SER A O 1
ATOM 2982 N N . GLN A 1 381 ? -6.156 11.023 24.609 1 81.56 381 GLN A N 1
ATOM 2983 C CA . GLN A 1 381 ? -7.586 11.305 24.703 1 81.56 381 GLN A CA 1
ATOM 2984 C C . GLN A 1 381 ? -8.18 10.664 25.953 1 81.56 381 GLN A C 1
ATOM 2986 O O . GLN A 1 381 ? -9.102 11.219 26.562 1 81.56 381 GLN A O 1
ATOM 2991 N N . GLU A 1 382 ? -7.672 9.586 26.375 1 78.88 382 GLU A N 1
ATOM 2992 C CA . GLU A 1 382 ? -8.141 8.883 27.578 1 78.88 382 GLU A CA 1
ATOM 2993 C C . GLU A 1 382 ? -7.887 9.711 28.828 1 78.88 382 GLU A C 1
ATOM 2995 O O . GLU A 1 382 ? -8.734 9.766 29.719 1 78.88 382 GLU A O 1
ATOM 3000 N N . ASN A 1 383 ? -6.766 10.359 28.828 1 78.69 383 ASN A N 1
ATOM 3001 C CA . ASN A 1 383 ? -6.387 11.172 29.984 1 78.69 383 ASN A CA 1
ATOM 3002 C C . ASN A 1 383 ? -7.25 12.43 30.078 1 78.69 383 ASN A C 1
ATOM 3004 O O . ASN A 1 383 ? -7.449 12.961 31.172 1 78.69 383 ASN A O 1
ATOM 3008 N N . LEU A 1 384 ? -7.766 12.859 29.016 1 78.06 384 LEU A N 1
ATOM 3009 C CA . LEU A 1 384 ? -8.438 14.156 28.953 1 78.06 384 LEU A CA 1
ATOM 3010 C C . LEU A 1 384 ? -9.906 14.023 29.328 1 78.06 384 LEU A C 1
ATOM 3012 O O . LEU A 1 384 ? -10.578 15.016 29.625 1 78.06 384 LEU A O 1
ATOM 3016 N N . ILE A 1 385 ? -10.391 12.898 29.234 1 69.94 385 ILE A N 1
ATOM 3017 C CA . ILE A 1 385 ? -11.797 12.672 29.578 1 69.94 385 ILE A CA 1
ATOM 3018 C C . ILE A 1 385 ? -12.086 13.188 30.984 1 69.94 385 ILE A C 1
ATOM 3020 O O . ILE A 1 385 ? -13.133 13.781 31.234 1 69.94 385 ILE A O 1
ATOM 3024 N N . TYR A 1 386 ? -11.094 13.086 31.781 1 64.5 386 TYR A N 1
ATOM 3025 C CA . TYR A 1 386 ? -11.281 13.453 33.188 1 64.5 386 TYR A CA 1
ATOM 3026 C C . TYR A 1 386 ? -11.141 14.961 33.375 1 64.5 386 TYR A C 1
ATOM 3028 O O . TYR A 1 386 ? -11.539 15.5 34.406 1 64.5 386 TYR A O 1
ATOM 3036 N N . GLN A 1 387 ? -10.703 15.609 32.438 1 69 387 GLN A N 1
ATOM 3037 C CA . GLN A 1 387 ? -10.453 17.047 32.531 1 69 387 GLN A CA 1
ATOM 3038 C C . GLN A 1 387 ? -11.469 17.828 31.703 1 69 387 GLN A C 1
ATOM 3040 O O . GLN A 1 387 ? -11.398 19.062 31.625 1 69 387 GLN A O 1
ATOM 3045 N N . ALA A 1 388 ? -12.438 17.234 31.234 1 65.19 388 ALA A N 1
ATOM 3046 C CA . ALA A 1 388 ? -13.328 17.797 30.219 1 65.19 388 ALA A CA 1
ATOM 3047 C C . ALA A 1 388 ? -14.172 18.922 30.797 1 65.19 388 ALA A C 1
ATOM 3049 O O . ALA A 1 388 ? -14.648 19.797 30.062 1 65.19 388 ALA A O 1
ATOM 3050 N N . GLY A 1 389 ? -14.211 19 31.922 1 67.12 389 GLY A N 1
ATOM 3051 C CA . GLY A 1 389 ? -15.07 20 32.531 1 67.12 389 GLY A CA 1
ATOM 3052 C C . GLY A 1 389 ? -14.461 21.391 32.531 1 67.12 389 GLY A C 1
ATOM 3053 O O . GLY A 1 389 ? -15.18 22.391 32.688 1 67.12 389 GLY A O 1
ATOM 3054 N N . ILE A 1 390 ? -13.211 21.5 32.281 1 69.06 390 ILE A N 1
ATOM 3055 C CA . ILE A 1 390 ? -12.57 22.812 32.344 1 69.06 390 ILE A CA 1
ATOM 3056 C C . ILE A 1 390 ? -12 23.188 30.984 1 69.06 390 ILE A C 1
ATOM 3058 O O . ILE A 1 390 ? -11.086 22.516 30.484 1 69.06 390 ILE A O 1
ATOM 3062 N N . ARG A 1 391 ? -12.609 24.25 30.422 1 79.06 391 ARG A N 1
ATOM 3063 C CA . ARG A 1 391 ? -12.164 24.734 29.125 1 79.06 391 ARG A CA 1
ATOM 3064 C C . ARG A 1 391 ? -11.586 26.141 29.234 1 79.06 391 ARG A C 1
ATOM 3066 O O . ARG A 1 391 ? -12.055 26.953 30.031 1 79.06 391 ARG A O 1
ATOM 3073 N N . SER A 1 392 ? -10.461 26.25 28.531 1 80.38 392 SER A N 1
ATOM 3074 C CA . SER A 1 392 ? -9.836 27.562 28.531 1 80.38 392 SER A CA 1
ATOM 3075 C C . SER A 1 392 ? -10.641 28.547 27.688 1 80.38 392 SER A C 1
ATOM 3077 O O . SER A 1 392 ? -11.156 28.203 26.625 1 80.38 392 SER A O 1
ATOM 3079 N N . GLN A 1 393 ? -10.711 29.75 28.234 1 76.44 393 GLN A N 1
ATOM 3080 C CA . GLN A 1 393 ? -11.352 30.828 27.469 1 76.44 393 GLN A CA 1
ATOM 3081 C C . GLN A 1 393 ? -10.352 31.516 26.547 1 76.44 393 GLN A C 1
ATOM 3083 O O . GLN A 1 393 ? -10.742 32.219 25.609 1 76.44 393 GLN A O 1
ATOM 3088 N N . ILE A 1 394 ? -9.094 31.297 26.906 1 82.31 394 ILE A N 1
ATOM 3089 C CA . ILE A 1 394 ? -8.039 31.891 26.094 1 82.31 394 ILE A CA 1
ATOM 3090 C C . ILE A 1 394 ? -7.516 30.875 25.078 1 82.31 394 ILE A C 1
ATOM 3092 O O . ILE A 1 394 ? -7.055 29.797 25.453 1 82.31 394 ILE A O 1
ATOM 3096 N N . TRP A 1 395 ? -7.516 31.25 23.875 1 90.31 395 TRP A N 1
ATOM 3097 C CA . TRP A 1 395 ? -7.234 30.297 22.812 1 90.31 395 TRP A CA 1
ATOM 3098 C C . TRP A 1 395 ? -5.789 30.422 22.344 1 90.31 395 TRP A C 1
ATOM 3100 O O . TRP A 1 395 ? -5.32 29.609 21.547 1 90.31 395 TRP A O 1
ATOM 3110 N N . ARG A 1 396 ? -5.055 31.438 22.875 1 92.25 396 ARG A N 1
ATOM 3111 C CA . ARG A 1 396 ? -3.639 31.609 22.578 1 92.25 396 ARG A CA 1
ATOM 3112 C C . ARG A 1 396 ? -3.404 31.656 21.062 1 92.25 396 ARG A C 1
ATOM 3114 O O . ARG A 1 396 ? -2.602 30.891 20.531 1 92.25 396 ARG A O 1
ATOM 3121 N N . ASP A 1 397 ? -4.02 32.625 20.391 1 93.31 397 ASP A N 1
ATOM 3122 C CA . ASP A 1 397 ? -3.941 32.781 18.938 1 93.31 397 ASP A CA 1
ATOM 3123 C C . ASP A 1 397 ? -2.504 33.031 18.5 1 93.31 397 ASP A C 1
ATOM 3125 O O . ASP A 1 397 ? -2.09 32.562 17.422 1 93.31 397 ASP A O 1
ATOM 3129 N N . ASP A 1 398 ? -1.729 33.719 19.312 1 93.38 398 ASP A N 1
ATOM 3130 C CA . ASP A 1 398 ? -0.331 33.969 18.984 1 93.38 398 ASP A CA 1
ATOM 3131 C C . ASP A 1 398 ? 0.455 32.656 18.906 1 93.38 398 ASP A C 1
ATOM 3133 O O . ASP A 1 398 ? 1.295 32.5 18.016 1 93.38 398 ASP A O 1
ATOM 3137 N N . PHE A 1 399 ? 0.225 31.797 19.828 1 94.5 399 PHE A N 1
ATOM 3138 C CA . PHE A 1 399 ? 0.866 30.484 19.828 1 94.5 399 PHE A CA 1
ATOM 3139 C C . PHE A 1 399 ? 0.51 29.703 18.578 1 94.5 399 PHE A C 1
ATOM 3141 O O . PHE A 1 399 ? 1.38 29.094 17.953 1 94.5 399 PHE A O 1
ATOM 3148 N N . LEU A 1 400 ? -0.804 29.703 18.25 1 96.25 400 LEU A N 1
ATOM 3149 C CA . LEU A 1 400 ? -1.248 29.016 17.047 1 96.25 400 LEU A CA 1
ATOM 3150 C C . LEU A 1 400 ? -0.56 29.578 15.805 1 96.25 400 LEU A C 1
ATOM 3152 O O . LEU A 1 400 ? -0.079 28.828 14.953 1 96.25 400 LEU A O 1
ATOM 3156 N N . MET A 1 401 ? -0.469 30.891 15.734 1 95.25 401 MET A N 1
ATOM 3157 C CA . MET A 1 401 ? 0.148 31.562 14.586 1 95.25 401 MET A CA 1
ATOM 3158 C C . MET A 1 401 ? 1.627 31.203 14.484 1 95.25 401 MET A C 1
ATOM 3160 O O . MET A 1 401 ? 2.143 30.984 13.383 1 95.25 401 MET A O 1
ATOM 3164 N N . ASP A 1 402 ? 2.268 31.078 15.594 1 92.94 402 ASP A N 1
ATOM 3165 C CA . ASP A 1 402 ? 3.693 30.766 15.633 1 92.94 402 ASP A CA 1
ATOM 3166 C C . ASP A 1 402 ? 3.957 29.344 15.156 1 92.94 402 ASP A C 1
ATOM 3168 O O . ASP A 1 402 ? 5.066 29.016 14.727 1 92.94 402 ASP A O 1
ATOM 3172 N N . ASN A 1 403 ? 2.979 28.484 15.219 1 94.62 403 ASN A N 1
ATOM 3173 C CA . ASN A 1 403 ? 3.164 27.078 14.883 1 94.62 403 ASN A CA 1
ATOM 3174 C C . ASN A 1 403 ? 2.697 26.766 13.469 1 94.62 403 ASN A C 1
ATOM 3176 O O . ASN A 1 403 ? 2.721 25.609 13.039 1 94.62 403 ASN A O 1
ATOM 3180 N N . ILE A 1 404 ? 2.35 27.812 12.734 1 96.19 404 ILE A N 1
ATOM 3181 C CA . ILE A 1 404 ? 1.892 27.625 11.359 1 96.19 404 ILE A CA 1
ATOM 3182 C C . ILE A 1 404 ? 3.053 27.156 10.484 1 96.19 404 ILE A C 1
ATOM 3184 O O . ILE A 1 404 ? 4.152 27.703 10.555 1 96.19 404 ILE A O 1
ATOM 3188 N N . GLU A 1 405 ? 2.861 26.094 9.789 1 96.06 405 GLU A N 1
ATOM 3189 C CA . GLU A 1 405 ? 3.682 25.719 8.641 1 96.06 405 GLU A CA 1
ATOM 3190 C C . GLU A 1 405 ? 3.006 26.109 7.328 1 96.06 405 GLU A C 1
ATOM 3192 O O . GLU A 1 405 ? 2.17 25.375 6.809 1 96.06 405 GLU A O 1
ATOM 3197 N N . PRO A 1 406 ? 3.393 27.203 6.766 1 96.06 406 PRO A N 1
ATOM 3198 C CA . PRO A 1 406 ? 2.596 27.906 5.75 1 96.06 406 PRO A CA 1
ATOM 3199 C C . PRO A 1 406 ? 2.309 27.047 4.527 1 96.06 406 PRO A C 1
ATOM 3201 O O . PRO A 1 406 ? 1.206 27.094 3.977 1 96.06 406 PRO A O 1
ATOM 3204 N N . GLY A 1 407 ? 3.311 26.281 4.094 1 96.19 407 GLY A N 1
ATOM 3205 C CA . GLY A 1 407 ? 3.123 25.469 2.904 1 96.19 407 GLY A CA 1
ATOM 3206 C C . GLY A 1 407 ? 1.969 24.484 3.027 1 96.19 407 GLY A C 1
ATOM 3207 O O . GLY A 1 407 ? 1.202 24.297 2.08 1 96.19 407 GLY A O 1
ATOM 3208 N N . PHE A 1 408 ? 1.814 23.875 4.16 1 97.38 408 PHE A N 1
ATOM 3209 C CA . PHE A 1 408 ? 0.743 22.906 4.398 1 97.38 408 PHE A CA 1
ATOM 3210 C C . PHE A 1 408 ? -0.612 23.609 4.426 1 97.38 408 PHE A C 1
ATOM 3212 O O . PHE A 1 408 ? -1.607 23.062 3.947 1 97.38 408 PHE A O 1
ATOM 3219 N N . ILE A 1 409 ? -0.652 24.797 5.043 1 97.69 409 ILE A N 1
ATOM 3220 C CA . ILE A 1 409 ? -1.892 25.562 5.117 1 97.69 409 ILE A CA 1
ATOM 3221 C C . ILE A 1 409 ? -2.334 25.969 3.713 1 97.69 409 ILE A C 1
ATOM 3223 O O . ILE A 1 409 ? -3.494 25.766 3.34 1 97.69 409 ILE A O 1
ATOM 3227 N N . GLN A 1 410 ? -1.404 26.469 2.961 1 95.81 410 GLN A N 1
ATOM 3228 C CA . GLN A 1 410 ? -1.697 26.875 1.588 1 95.81 410 GLN A CA 1
ATOM 3229 C C . GLN A 1 410 ? -2.201 25.688 0.77 1 95.81 410 GLN A C 1
ATOM 3231 O O . GLN A 1 410 ? -3.182 25.812 0.033 1 95.81 410 GLN A O 1
ATOM 3236 N N . SER A 1 411 ? -1.513 24.609 0.884 1 96.81 411 SER A N 1
ATOM 3237 C CA . SER A 1 411 ? -1.876 23.406 0.134 1 96.81 411 SER A CA 1
ATOM 3238 C C . SER A 1 411 ? -3.277 22.938 0.5 1 96.81 411 SER A C 1
ATOM 3240 O O . SER A 1 411 ? -4.047 22.531 -0.372 1 96.81 411 SER A O 1
ATOM 3242 N N . THR A 1 412 ? -3.621 22.922 1.769 1 98.19 412 THR A N 1
ATOM 3243 C CA . THR A 1 412 ? -4.945 22.516 2.221 1 98.19 412 THR A CA 1
ATOM 3244 C C . THR A 1 412 ? -6.023 23.422 1.622 1 98.19 412 THR A C 1
ATOM 3246 O O . THR A 1 412 ? -7.043 22.938 1.133 1 98.19 412 THR A O 1
ATOM 3249 N N . MET A 1 413 ? -5.789 24.703 1.674 1 97.06 413 MET A N 1
ATOM 3250 C CA . MET A 1 413 ? -6.758 25.656 1.134 1 97.06 413 MET A CA 1
ATOM 3251 C C . MET A 1 413 ? -6.906 25.484 -0.374 1 97.06 413 MET A C 1
ATOM 3253 O O . MET A 1 413 ? -8.016 25.562 -0.906 1 97.06 413 MET A O 1
ATOM 3257 N N . LEU A 1 414 ? -5.785 25.234 -1.06 1 96.56 414 LEU A N 1
ATOM 3258 C CA . LEU A 1 414 ? -5.828 25 -2.5 1 96.56 414 LEU A CA 1
ATOM 3259 C C . LEU A 1 414 ? -6.66 23.766 -2.826 1 96.56 414 LEU A C 1
ATOM 3261 O O . LEU A 1 414 ? -7.367 23.734 -3.836 1 96.56 414 LEU A O 1
ATOM 3265 N N . ALA A 1 415 ? -6.527 22.766 -2 1 98.12 415 ALA A N 1
ATOM 3266 C CA . ALA A 1 415 ? -7.32 21.547 -2.213 1 98.12 415 ALA A CA 1
ATOM 3267 C C . ALA A 1 415 ? -8.812 21.859 -2.145 1 98.12 415 ALA A C 1
ATOM 3269 O O . ALA A 1 415 ? -9.586 21.375 -2.98 1 98.12 415 ALA A O 1
ATOM 3270 N N . VAL A 1 416 ? -9.219 22.656 -1.185 1 98.5 416 VAL A N 1
ATOM 3271 C CA . VAL A 1 416 ? -10.617 23.047 -1.05 1 98.5 416 VAL A CA 1
ATOM 3272 C C . VAL A 1 416 ? -11.055 23.844 -2.275 1 98.5 416 VAL A C 1
ATOM 3274 O O . VAL A 1 416 ? -12.125 23.609 -2.832 1 98.5 416 VAL A O 1
ATOM 3277 N N . HIS A 1 417 ? -10.242 24.781 -2.688 1 97.19 417 HIS A N 1
ATOM 3278 C CA . HIS A 1 417 ? -10.57 25.609 -3.838 1 97.19 417 HIS A CA 1
ATOM 3279 C C . HIS A 1 417 ? -10.711 24.781 -5.105 1 97.19 417 HIS A C 1
ATOM 3281 O O . HIS A 1 417 ? -11.625 24.984 -5.898 1 97.19 417 HIS A O 1
ATOM 3287 N N . ALA A 1 418 ? -9.758 23.844 -5.293 1 97.94 418 ALA A N 1
ATOM 3288 C CA . ALA A 1 418 ? -9.844 22.984 -6.465 1 97.94 418 ALA A CA 1
ATOM 3289 C C . ALA A 1 418 ? -11.18 22.234 -6.508 1 97.94 418 ALA A C 1
ATOM 3291 O O . ALA A 1 418 ? -11.828 22.188 -7.551 1 97.94 418 ALA A O 1
ATOM 3292 N N . ILE A 1 419 ? -11.578 21.672 -5.398 1 98.62 419 ILE A N 1
ATOM 3293 C CA . ILE A 1 419 ? -12.836 20.953 -5.316 1 98.62 419 ILE A CA 1
ATOM 3294 C C . ILE A 1 419 ? -14 21.906 -5.578 1 98.62 419 ILE A C 1
ATOM 3296 O O . ILE A 1 419 ? -14.93 21.562 -6.32 1 98.62 419 ILE A O 1
ATOM 3300 N N . ALA A 1 420 ? -13.953 23.125 -4.992 1 98.31 420 ALA A N 1
ATOM 3301 C CA . ALA A 1 420 ? -15.031 24.094 -5.156 1 98.31 420 ALA A CA 1
ATOM 3302 C C . ALA A 1 420 ? -15.203 24.484 -6.621 1 98.31 420 ALA A C 1
ATOM 3304 O O . ALA A 1 420 ? -16.328 24.578 -7.121 1 98.31 420 ALA A O 1
ATOM 3305 N N . TYR A 1 421 ? -14.133 24.734 -7.293 1 97.62 421 TYR A N 1
ATOM 3306 C CA . TYR A 1 421 ? -14.211 25.094 -8.703 1 97.62 421 TYR A CA 1
ATOM 3307 C C . TYR A 1 421 ? -14.766 23.938 -9.531 1 97.62 421 TYR A C 1
ATOM 3309 O O . TYR A 1 421 ? -15.523 24.156 -10.484 1 97.62 421 TYR A O 1
ATOM 3317 N N . ALA A 1 422 ? -14.352 22.719 -9.211 1 97.88 422 ALA A N 1
ATOM 3318 C CA . ALA A 1 422 ? -14.891 21.562 -9.906 1 97.88 422 ALA A CA 1
ATOM 3319 C C . ALA A 1 422 ? -16.391 21.406 -9.641 1 97.88 422 ALA A C 1
ATOM 3321 O O . ALA A 1 422 ? -17.156 21.062 -10.547 1 97.88 422 ALA A O 1
ATOM 3322 N N . VAL A 1 423 ? -16.812 21.656 -8.43 1 98.06 423 VAL A N 1
ATOM 3323 C CA . VAL A 1 423 ? -18.219 21.609 -8.07 1 98.06 423 VAL A CA 1
ATOM 3324 C C . VAL A 1 423 ? -18.984 22.656 -8.875 1 98.06 423 VAL A C 1
ATOM 3326 O O . VAL A 1 423 ? -20.094 22.391 -9.367 1 98.06 423 VAL A O 1
ATOM 3329 N N . ARG A 1 424 ? -18.438 23.844 -8.969 1 97.12 424 ARG A N 1
ATOM 3330 C CA . ARG A 1 424 ? -19.078 24.906 -9.742 1 97.12 424 ARG A CA 1
ATOM 3331 C C . ARG A 1 424 ? -19.359 24.438 -11.164 1 97.12 424 ARG A C 1
ATOM 3333 O O . ARG A 1 424 ? -20.438 24.672 -11.695 1 97.12 424 ARG A O 1
ATOM 3340 N N . GLU A 1 425 ? -18.375 23.797 -11.75 1 96.44 425 GLU A N 1
ATOM 3341 C CA . GLU A 1 425 ? -18.547 23.312 -13.117 1 96.44 425 GLU A CA 1
ATOM 3342 C C . GLU A 1 425 ? -19.656 22.266 -13.195 1 96.44 425 GLU A C 1
ATOM 3344 O O . GLU A 1 425 ? -20.422 22.25 -14.164 1 96.44 425 GLU A O 1
ATOM 3349 N N . GLN A 1 426 ? -19.812 21.406 -12.203 1 96.06 426 GLN A N 1
ATOM 3350 C CA . GLN A 1 426 ? -20.859 20.391 -12.172 1 96.06 426 GLN A CA 1
ATOM 3351 C C . GLN A 1 426 ? -22.234 21.016 -11.977 1 96.06 426 GLN A C 1
ATOM 3353 O O . GLN A 1 426 ? -23.234 20.484 -12.469 1 96.06 426 GLN A O 1
ATOM 3358 N N . CYS A 1 427 ? -22.25 22.141 -11.375 1 96 427 CYS A N 1
ATOM 3359 C CA . CYS A 1 427 ? -23.516 22.703 -10.93 1 96 427 CYS A CA 1
ATOM 3360 C C . CYS A 1 427 ? -24.016 23.766 -11.914 1 96 427 CYS A C 1
ATOM 3362 O O . CYS A 1 427 ? -25.078 24.359 -11.703 1 96 427 CYS A O 1
ATOM 3364 N N . LYS A 1 428 ? -23.344 24.062 -12.922 1 93.56 428 LYS A N 1
ATOM 3365 C CA . LYS A 1 428 ? -23.766 25.062 -13.906 1 93.56 428 LYS A CA 1
ATOM 3366 C C . LYS A 1 428 ? -25.141 24.719 -14.484 1 93.56 428 LYS A C 1
ATOM 3368 O O . LYS A 1 428 ? -25.984 25.594 -14.617 1 93.56 428 LYS A O 1
ATOM 3373 N N . ASP A 1 429 ? -25.375 23.453 -14.734 1 91.81 429 ASP A N 1
ATOM 3374 C CA . ASP A 1 429 ? -26.625 23.062 -15.383 1 91.81 429 ASP A CA 1
ATOM 3375 C C . ASP A 1 429 ? -27.375 22.031 -14.555 1 91.81 429 ASP A C 1
ATOM 3377 O O . ASP A 1 429 ? -28.234 21.297 -15.078 1 91.81 429 ASP A O 1
ATOM 3381 N N . ARG A 1 430 ? -27 21.922 -13.305 1 94.88 430 ARG A N 1
ATOM 3382 C CA . ARG A 1 430 ? -27.609 20.938 -12.422 1 94.88 430 ARG A CA 1
ATOM 3383 C C . ARG A 1 430 ? -28.062 21.562 -11.109 1 94.88 430 ARG A C 1
ATOM 3385 O O . ARG A 1 430 ? -27.469 22.562 -10.664 1 94.88 430 ARG A O 1
ATOM 3392 N N . ASP A 1 431 ? -29.125 21.016 -10.523 1 95.44 431 ASP A N 1
ATOM 3393 C CA . ASP A 1 431 ? -29.516 21.422 -9.18 1 95.44 431 ASP A CA 1
ATOM 3394 C C . ASP A 1 431 ? -28.672 20.719 -8.125 1 95.44 431 ASP A C 1
ATOM 3396 O O . ASP A 1 431 ? -29.062 19.656 -7.613 1 95.44 431 ASP A O 1
ATOM 3400 N N . CYS A 1 432 ? -27.703 21.344 -7.73 1 95.31 432 CYS A N 1
ATOM 3401 C CA . CYS A 1 432 ? -26.719 20.719 -6.867 1 95.31 432 CYS A CA 1
ATOM 3402 C C . CYS A 1 432 ? -27.172 20.734 -5.41 1 95.31 432 CYS A C 1
ATOM 3404 O O . CYS A 1 432 ? -26.453 20.25 -4.531 1 95.31 432 CYS A O 1
ATOM 3406 N N . LYS A 1 433 ? -28.281 21.203 -5.18 1 95 433 LYS A N 1
ATOM 3407 C CA . LYS A 1 433 ? -28.891 20.984 -3.871 1 95 433 LYS A CA 1
ATOM 3408 C C . LYS A 1 433 ? -29.422 19.562 -3.746 1 95 433 LYS A C 1
ATOM 3410 O O . LYS A 1 433 ? -29.625 19.062 -2.635 1 95 433 LYS A O 1
ATOM 3415 N N . ASN A 1 434 ? -29.656 19 -4.855 1 94.12 434 ASN A N 1
ATOM 3416 C CA . ASN A 1 434 ? -30.016 17.594 -4.918 1 94.12 434 ASN A CA 1
ATOM 3417 C C . ASN A 1 434 ? -28.781 16.703 -4.789 1 94.12 434 ASN A C 1
ATOM 3419 O O . ASN A 1 434 ? -27.859 16.797 -5.594 1 94.12 434 ASN A O 1
ATOM 3423 N N . PRO A 1 435 ? -28.797 15.812 -3.854 1 91.12 435 PRO A N 1
ATOM 3424 C CA . PRO A 1 435 ? -27.609 14.977 -3.633 1 91.12 435 PRO A CA 1
ATOM 3425 C C . PRO A 1 435 ? -27.297 14.07 -4.824 1 91.12 435 PRO A C 1
ATOM 3427 O O . PRO A 1 435 ? -26.156 13.633 -4.988 1 91.12 435 PRO A O 1
ATOM 3430 N N . VAL A 1 436 ? -28.25 13.852 -5.656 1 94.06 436 VAL A N 1
ATOM 3431 C CA . VAL A 1 436 ? -28.047 12.906 -6.75 1 94.06 436 VAL A CA 1
ATOM 3432 C C . VAL A 1 436 ? -27.672 13.664 -8.023 1 94.06 436 VAL A C 1
ATOM 3434 O O . VAL A 1 436 ? -27.625 13.078 -9.109 1 94.06 436 VAL A O 1
ATOM 3437 N N . ALA A 1 437 ? -27.406 14.93 -7.867 1 95.56 437 ALA A N 1
ATOM 3438 C CA . ALA A 1 437 ? -27.141 15.773 -9.023 1 95.56 437 ALA A CA 1
ATOM 3439 C C . ALA A 1 437 ? -25.906 15.281 -9.781 1 95.56 437 ALA A C 1
ATOM 3441 O O . ALA A 1 437 ? -25.828 15.406 -11.008 1 95.56 437 ALA A O 1
ATOM 3442 N N . PHE A 1 438 ? -24.922 14.789 -9.109 1 96.12 438 PHE A N 1
ATOM 3443 C CA . PHE A 1 438 ? -23.734 14.219 -9.742 1 96.12 438 PHE A CA 1
ATOM 3444 C C . PHE A 1 438 ? -23.078 13.188 -8.82 1 96.12 438 PHE A C 1
ATOM 3446 O O . PHE A 1 438 ? -23.25 13.234 -7.605 1 96.12 438 PHE A O 1
ATOM 3453 N N . ALA A 1 439 ? -22.375 12.25 -9.406 1 96.19 439 ALA A N 1
ATOM 3454 C CA . ALA A 1 439 ? -21.625 11.227 -8.68 1 96.19 439 ALA A CA 1
ATOM 3455 C C . ALA A 1 439 ? -20.156 11.625 -8.531 1 96.19 439 ALA A C 1
ATOM 3457 O O . ALA A 1 439 ? -19.672 12.5 -9.25 1 96.19 439 ALA A O 1
ATOM 3458 N N . PRO A 1 440 ? -19.438 11.047 -7.586 1 97.25 440 PRO A N 1
ATOM 3459 C CA . PRO A 1 440 ? -18.047 11.422 -7.32 1 97.25 440 PRO A CA 1
ATOM 3460 C C . PRO A 1 440 ? -17.156 11.305 -8.555 1 97.25 440 PRO A C 1
ATOM 3462 O O . PRO A 1 440 ? -16.266 12.133 -8.766 1 97.25 440 PRO A O 1
ATOM 3465 N N . TRP A 1 441 ? -17.391 10.266 -9.43 1 96.81 441 TRP A N 1
ATOM 3466 C CA . TRP A 1 441 ? -16.547 10.062 -10.602 1 96.81 441 TRP A CA 1
ATOM 3467 C C . TRP A 1 441 ? -16.688 11.219 -11.586 1 96.81 441 TRP A C 1
ATOM 3469 O O . TRP A 1 441 ? -15.75 11.555 -12.305 1 96.81 441 TRP A O 1
ATOM 3479 N N . GLU A 1 442 ? -17.828 11.852 -11.594 1 96.94 442 GLU A N 1
ATOM 3480 C CA . GLU A 1 442 ? -18.031 13.039 -12.422 1 96.94 442 GLU A CA 1
ATOM 3481 C C . GLU A 1 442 ? -17.234 14.227 -11.891 1 96.94 442 GLU A C 1
ATOM 3483 O O . GLU A 1 442 ? -16.688 15.016 -12.656 1 96.94 442 GLU A O 1
ATOM 3488 N N . LEU A 1 443 ? -17.25 14.359 -10.578 1 97.62 443 LEU A N 1
ATOM 3489 C CA . LEU A 1 443 ? -16.469 15.414 -9.953 1 97.62 443 LEU A CA 1
ATOM 3490 C C . LEU A 1 443 ? -14.977 15.211 -10.234 1 97.62 443 LEU A C 1
ATOM 3492 O O . LEU A 1 443 ? -14.258 16.188 -10.484 1 97.62 443 LEU A O 1
ATOM 3496 N N . LEU A 1 444 ? -14.555 13.969 -10.164 1 97.81 444 LEU A N 1
ATOM 3497 C CA . LEU A 1 444 ? -13.172 13.625 -10.461 1 97.81 444 LEU A CA 1
ATOM 3498 C C . LEU A 1 444 ? -12.789 14.078 -11.867 1 97.81 444 LEU A C 1
ATOM 3500 O O . LEU A 1 444 ? -11.703 14.625 -12.078 1 97.81 444 LEU A O 1
ATOM 3504 N N . GLU A 1 445 ? -13.656 13.898 -12.82 1 96.19 445 GLU A N 1
ATOM 3505 C CA . GLU A 1 445 ? -13.398 14.305 -14.195 1 96.19 445 GLU A CA 1
ATOM 3506 C C . GLU A 1 445 ? -13.195 15.82 -14.297 1 96.19 445 GLU A C 1
ATOM 3508 O O . GLU A 1 445 ? -12.297 16.281 -15 1 96.19 445 GLU A O 1
ATOM 3513 N N . GLU A 1 446 ? -14.008 16.547 -13.609 1 96.62 446 GLU A N 1
ATOM 3514 C CA . GLU A 1 446 ? -13.875 18 -13.625 1 96.62 446 GLU A CA 1
ATOM 3515 C C . GLU A 1 446 ? -12.594 18.438 -12.914 1 96.62 446 GLU A C 1
ATOM 3517 O O . GLU A 1 446 ? -11.969 19.422 -13.32 1 96.62 446 GLU A O 1
ATOM 3522 N N . LEU A 1 447 ? -12.25 17.766 -11.797 1 97.31 447 LEU A N 1
ATOM 3523 C CA . LEU A 1 447 ? -11.047 18.094 -11.047 1 97.31 447 LEU A CA 1
ATOM 3524 C C . LEU A 1 447 ? -9.805 17.984 -11.93 1 97.31 447 LEU A C 1
ATOM 3526 O O . LEU A 1 447 ? -8.898 18.812 -11.836 1 97.31 447 LEU A O 1
ATOM 3530 N N . LYS A 1 448 ? -9.789 17.031 -12.742 1 95.69 448 LYS A N 1
ATOM 3531 C CA . LYS A 1 448 ? -8.633 16.781 -13.602 1 95.69 448 LYS A CA 1
ATOM 3532 C C . LYS A 1 448 ? -8.484 17.891 -14.641 1 95.69 448 LYS A C 1
ATOM 3534 O O . LYS A 1 448 ? -7.402 18.078 -15.211 1 95.69 448 LYS A O 1
ATOM 3539 N N . LYS A 1 449 ? -9.516 18.703 -14.805 1 94.62 449 LYS A N 1
ATOM 3540 C CA . LYS A 1 449 ? -9.508 19.703 -15.859 1 94.62 449 LYS A CA 1
ATOM 3541 C C . LYS A 1 449 ? -9.492 21.109 -15.273 1 94.62 449 LYS A C 1
ATOM 3543 O O . LYS A 1 449 ? -9.242 22.094 -15.984 1 94.62 449 LYS A O 1
ATOM 3548 N N . VAL A 1 450 ? -9.719 21.172 -14.07 1 95.25 450 VAL A N 1
ATOM 3549 C CA . VAL A 1 450 ? -9.961 22.484 -13.461 1 95.25 450 VAL A CA 1
ATOM 3550 C C . VAL A 1 450 ? -8.695 23.328 -13.523 1 95.25 450 VAL A C 1
ATOM 3552 O O . VAL A 1 450 ? -7.586 22.812 -13.383 1 95.25 450 VAL A O 1
ATOM 3555 N N . THR A 1 451 ? -8.906 24.562 -13.867 1 94.5 451 THR A N 1
ATOM 3556 C CA . THR A 1 451 ? -7.891 25.594 -13.797 1 94.5 451 THR A CA 1
ATOM 3557 C C . THR A 1 451 ? -8.414 26.812 -13.039 1 94.5 451 THR A C 1
ATOM 3559 O O . THR A 1 451 ? -9.539 27.266 -13.266 1 94.5 451 THR A O 1
ATOM 3562 N N . PHE A 1 452 ? -7.695 27.297 -12.117 1 92.38 452 PHE A N 1
ATOM 3563 C CA . PHE A 1 452 ? -8.109 28.469 -11.359 1 92.38 452 PHE A CA 1
ATOM 3564 C C . PHE A 1 452 ? -6.906 29.312 -10.953 1 92.38 452 PHE A C 1
ATOM 3566 O O . PHE A 1 452 ? -5.762 28.938 -11.234 1 92.38 452 PHE A O 1
ATOM 3573 N N . THR A 1 453 ? -7.207 30.453 -10.453 1 89.06 453 THR A N 1
ATOM 3574 C CA . THR A 1 453 ? -6.129 31.375 -10.125 1 89.06 453 THR A CA 1
ATOM 3575 C C . THR A 1 453 ? -5.945 31.469 -8.609 1 89.06 453 THR A C 1
ATOM 3577 O O . THR A 1 453 ? -6.922 31.578 -7.867 1 89.06 453 THR A O 1
ATOM 3580 N N . ASP A 1 454 ? -4.789 31.312 -8.172 1 82.62 454 ASP A N 1
ATOM 3581 C CA . ASP A 1 454 ? -4.352 31.547 -6.805 1 82.62 454 ASP A CA 1
ATOM 3582 C C . ASP A 1 454 ? -3.24 32.594 -6.758 1 82.62 454 ASP A C 1
ATOM 3584 O O . ASP A 1 454 ? -2.127 32.344 -7.223 1 82.62 454 ASP A O 1
ATOM 3588 N N . ASN A 1 455 ? -3.467 33.719 -6.121 1 80.94 455 ASN A N 1
ATOM 3589 C CA . ASN A 1 455 ? -2.508 34.812 -6.031 1 80.94 455 ASN A CA 1
ATOM 3590 C C . ASN A 1 455 ? -1.909 35.156 -7.395 1 80.94 455 ASN A C 1
ATOM 3592 O O . ASN A 1 455 ? -0.688 35.188 -7.547 1 80.94 455 ASN A O 1
ATOM 3596 N N . GLU A 1 456 ? -2.713 35.156 -8.406 1 79.81 456 GLU A N 1
ATOM 3597 C CA . GLU A 1 456 ? -2.385 35.625 -9.75 1 79.81 456 GLU A CA 1
ATOM 3598 C C . GLU A 1 456 ? -1.625 34.562 -10.523 1 79.81 456 GLU A C 1
ATOM 3600 O O . GLU A 1 456 ? -1.079 34.812 -11.594 1 79.81 456 GLU A O 1
ATOM 3605 N N . LYS A 1 457 ? -1.515 33.5 -9.953 1 83.44 457 LYS A N 1
ATOM 3606 C CA . LYS A 1 457 ? -0.904 32.375 -10.664 1 83.44 457 LYS A CA 1
ATOM 3607 C C . LYS A 1 457 ? -1.948 31.328 -11.047 1 83.44 457 LYS A C 1
ATOM 3609 O O . LYS A 1 457 ? -2.84 31.016 -10.25 1 83.44 457 LYS A O 1
ATOM 3614 N N . GLU A 1 458 ? -1.807 30.891 -12.203 1 89.94 458 GLU A N 1
ATOM 3615 C CA . GLU A 1 458 ? -2.703 29.828 -12.664 1 89.94 458 GLU A CA 1
ATOM 3616 C C . GLU A 1 458 ? -2.293 28.484 -12.094 1 89.94 458 GLU A C 1
ATOM 3618 O O . GLU A 1 458 ? -1.124 28.094 -12.172 1 89.94 458 GLU A O 1
ATOM 3623 N N . VAL A 1 459 ? -3.24 27.828 -11.555 1 91.31 459 VAL A N 1
ATOM 3624 C CA . VAL A 1 459 ? -2.975 26.531 -10.922 1 91.31 459 VAL A CA 1
ATOM 3625 C C . VAL A 1 459 ? -3.854 25.453 -11.555 1 91.31 459 VAL A C 1
ATOM 3627 O O . VAL A 1 459 ? -5.023 25.703 -11.859 1 91.31 459 VAL A O 1
ATOM 3630 N N . HIS A 1 460 ? -3.27 24.312 -11.867 1 94.12 460 HIS A N 1
ATOM 3631 C CA . HIS A 1 460 ? -3.986 23.172 -12.43 1 94.12 460 HIS A CA 1
ATOM 3632 C C . HIS A 1 460 ? -3.271 21.859 -12.117 1 94.12 460 HIS A C 1
ATOM 3634 O O . HIS A 1 460 ? -2.08 21.859 -11.797 1 94.12 460 HIS A O 1
ATOM 3640 N N . PHE A 1 461 ? -3.99 20.812 -12.156 1 96.75 461 PHE A N 1
ATOM 3641 C CA . PHE A 1 461 ? -3.391 19.5 -12.016 1 96.75 461 PHE A CA 1
ATOM 3642 C C . PHE A 1 461 ? -2.795 19.031 -13.336 1 96.75 461 PHE A C 1
ATOM 3644 O O . PHE A 1 461 ? -3.395 19.219 -14.398 1 96.75 461 PHE A O 1
ATOM 3651 N N . ASP A 1 462 ? -1.647 18.469 -13.297 1 94.69 462 ASP A N 1
ATOM 3652 C CA . ASP A 1 462 ? -1.059 17.906 -14.5 1 94.69 462 ASP A CA 1
ATOM 3653 C C . ASP A 1 462 ? -1.578 16.484 -14.758 1 94.69 462 ASP A C 1
ATOM 3655 O O . ASP A 1 462 ? -2.508 16.031 -14.086 1 94.69 462 ASP A O 1
ATOM 3659 N N . ALA A 1 463 ? -1.026 15.82 -15.742 1 93.31 463 ALA A N 1
ATOM 3660 C CA . ALA A 1 463 ? -1.516 14.508 -16.156 1 93.31 463 ALA A CA 1
ATOM 3661 C C . ALA A 1 463 ? -1.304 13.469 -15.062 1 93.31 463 ALA A C 1
ATOM 3663 O O . ALA A 1 463 ? -1.972 12.43 -15.039 1 93.31 463 ALA A O 1
ATOM 3664 N N . LYS A 1 464 ? -0.429 13.758 -14.109 1 95.19 464 LYS A N 1
ATOM 3665 C CA . LYS A 1 464 ? -0.145 12.844 -13.016 1 95.19 464 LYS A CA 1
ATOM 3666 C C . LYS A 1 464 ? -0.96 13.195 -11.773 1 95.19 464 LYS A C 1
ATOM 3668 O O . LYS A 1 464 ? -0.84 12.539 -10.742 1 95.19 464 LYS A O 1
ATOM 3673 N N . GLY A 1 465 ? -1.784 14.234 -11.883 1 97.12 465 GLY A N 1
ATOM 3674 C CA . GLY A 1 465 ? -2.643 14.641 -10.781 1 97.12 465 GLY A CA 1
ATOM 3675 C C . GLY A 1 465 ? -1.934 15.516 -9.766 1 97.12 465 GLY A C 1
ATOM 3676 O O . GLY A 1 465 ? -2.434 15.719 -8.656 1 97.12 465 GLY A O 1
ATOM 3677 N N . ASP A 1 466 ? -0.751 16.016 -10.086 1 96.12 466 ASP A N 1
ATOM 3678 C CA . ASP A 1 466 ? 0.028 16.875 -9.195 1 96.12 466 ASP A CA 1
ATOM 3679 C C . ASP A 1 466 ? -0.125 18.344 -9.562 1 96.12 466 ASP A C 1
ATOM 3681 O O . ASP A 1 466 ? -0.1 18.703 -10.742 1 96.12 466 ASP A O 1
ATOM 3685 N N . LEU A 1 467 ? -0.294 19.141 -8.594 1 90.12 467 LEU A N 1
ATOM 3686 C CA . LEU A 1 467 ? -0.368 20.578 -8.859 1 90.12 467 LEU A CA 1
ATOM 3687 C C . LEU A 1 467 ? 1.005 21.141 -9.219 1 90.12 467 LEU A C 1
ATOM 3689 O O . LEU A 1 467 ? 2.023 20.672 -8.703 1 90.12 467 LEU A O 1
ATOM 3693 N N . ASN A 1 468 ? 1.075 22.078 -10.023 1 81.56 468 ASN A N 1
ATOM 3694 C CA . ASN A 1 468 ? 2.307 22.656 -10.562 1 81.56 468 ASN A CA 1
ATOM 3695 C C . ASN A 1 468 ? 2.9 23.703 -9.617 1 81.56 468 ASN A C 1
ATOM 3697 O O . ASN A 1 468 ? 3.008 24.875 -9.969 1 81.56 468 ASN A O 1
ATOM 3701 N N . MET A 1 469 ? 3.281 23.297 -8.469 1 84.12 469 MET A N 1
ATOM 3702 C CA . MET A 1 469 ? 3.887 24.172 -7.484 1 84.12 469 MET A CA 1
ATOM 3703 C C . MET A 1 469 ? 5.316 23.75 -7.172 1 84.12 469 MET A C 1
ATOM 3705 O O . MET A 1 469 ? 5.668 22.578 -7.316 1 84.12 469 MET A O 1
ATOM 3709 N N . GLY A 1 470 ? 6.207 24.609 -6.891 1 87.44 470 GLY A N 1
ATOM 3710 C CA . GLY A 1 470 ? 7.59 24.312 -6.559 1 87.44 470 GLY A CA 1
ATOM 3711 C C . GLY A 1 470 ? 7.848 24.25 -5.066 1 87.44 470 GLY A C 1
ATOM 3712 O O . GLY A 1 470 ? 6.938 23.969 -4.285 1 87.44 470 GLY A O 1
ATOM 3713 N N . TYR A 1 471 ? 9.195 24.344 -4.719 1 96.44 471 TYR A N 1
ATOM 3714 C CA . TYR A 1 471 ? 9.617 24.312 -3.324 1 96.44 471 TYR A CA 1
ATOM 3715 C C . TYR A 1 471 ? 10.305 25.609 -2.93 1 96.44 471 TYR A C 1
ATOM 3717 O O . TYR A 1 471 ? 10.906 26.281 -3.77 1 96.44 471 TYR A O 1
ATOM 3725 N N . ASP A 1 472 ? 10.125 25.984 -1.726 1 96.38 472 ASP A N 1
ATOM 3726 C CA . ASP A 1 472 ? 11.047 26.922 -1.086 1 96.38 472 ASP A CA 1
ATOM 3727 C C . ASP A 1 472 ? 12.219 26.188 -0.44 1 96.38 472 ASP A C 1
ATOM 3729 O O . ASP A 1 472 ? 12.039 25.109 0.142 1 96.38 472 ASP A O 1
ATOM 3733 N N . VAL A 1 473 ? 13.383 26.719 -0.655 1 97.38 473 VAL A N 1
ATOM 3734 C CA . VAL A 1 473 ? 14.555 26.203 0.051 1 97.38 473 VAL A CA 1
ATOM 3735 C C . VAL A 1 473 ? 14.773 27 1.333 1 97.38 473 VAL A C 1
ATOM 3737 O O . VAL A 1 473 ? 14.938 28.234 1.289 1 97.38 473 VAL A O 1
ATOM 3740 N N . LEU A 1 474 ? 14.789 26.281 2.449 1 97.31 474 LEU A N 1
ATOM 3741 C CA . LEU A 1 474 ? 14.852 26.922 3.752 1 97.31 474 LEU A CA 1
ATOM 3742 C C . LEU A 1 474 ? 16.203 26.672 4.422 1 97.31 474 LEU A C 1
ATOM 3744 O O . LEU A 1 474 ? 16.75 25.562 4.301 1 97.31 474 LEU A O 1
ATOM 3748 N N . LEU A 1 475 ? 16.703 27.672 5.055 1 96.38 475 LEU A N 1
ATOM 3749 C CA . LEU A 1 475 ? 17.906 27.594 5.875 1 96.38 475 LEU A CA 1
ATOM 3750 C C . LEU A 1 475 ? 17.625 28.016 7.309 1 96.38 475 LEU A C 1
ATOM 3752 O O . LEU A 1 475 ? 16.969 29.047 7.535 1 96.38 475 LEU A O 1
ATOM 3756 N N . TRP A 1 476 ? 17.969 27.125 8.266 1 96.25 476 TRP A N 1
ATOM 3757 C CA . TRP A 1 476 ? 17.859 27.5 9.672 1 96.25 476 TRP A CA 1
ATOM 3758 C C . TRP A 1 476 ? 19.047 28.359 10.094 1 96.25 476 TRP A C 1
ATOM 3760 O O . TRP A 1 476 ? 20.203 27.953 9.953 1 96.25 476 TRP A O 1
ATOM 3770 N N . LYS A 1 477 ? 18.719 29.562 10.625 1 92.31 477 LYS A N 1
ATOM 3771 C CA . LYS A 1 477 ? 19.781 30.5 11.016 1 92.31 477 LYS A CA 1
ATOM 3772 C C . LYS A 1 477 ? 19.531 31.062 12.414 1 92.31 477 LYS A C 1
ATOM 3774 O O . LYS A 1 477 ? 18.375 31.297 12.797 1 92.31 477 LYS A O 1
ATOM 3779 N N . GLU A 1 478 ? 20.609 31.203 13.055 1 89.94 478 GLU A N 1
ATOM 3780 C CA . GLU A 1 478 ? 20.5 31.844 14.359 1 89.94 478 GLU A CA 1
ATOM 3781 C C . GLU A 1 478 ? 20.516 33.375 14.227 1 89.94 478 GLU A C 1
ATOM 3783 O O . GLU A 1 478 ? 21.469 33.938 13.688 1 89.94 478 GLU A O 1
ATOM 3788 N N . ILE A 1 479 ? 19.484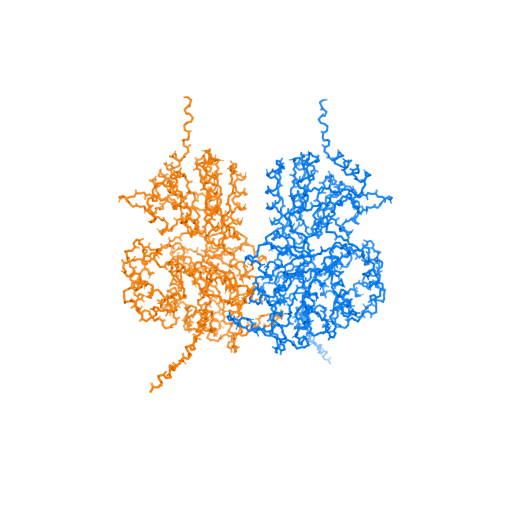 33.906 14.617 1 87.56 479 ILE A N 1
ATOM 3789 C CA . ILE A 1 479 ? 19.391 35.375 14.664 1 87.56 479 ILE A CA 1
ATOM 3790 C C . ILE A 1 479 ? 19.047 35.812 16.078 1 87.56 479 ILE A C 1
ATOM 3792 O O . ILE A 1 479 ? 17.984 35.469 16.609 1 87.56 479 ILE A O 1
ATOM 3796 N N . SER A 1 480 ? 19.875 36.656 16.688 1 85.62 480 SER A N 1
ATOM 3797 C CA . SER A 1 480 ? 19.688 37.188 18.031 1 85.62 480 SER A CA 1
ATOM 3798 C C . SER A 1 480 ? 19.406 36.094 19.047 1 85.62 480 SER A C 1
ATOM 3800 O O . SER A 1 480 ? 18.453 36.188 19.828 1 85.62 480 SER A O 1
ATOM 3802 N N . GLY A 1 481 ? 20.031 35.031 18.891 1 80.62 481 GLY A N 1
ATOM 3803 C CA . GLY A 1 481 ? 19.969 33.938 19.859 1 80.62 481 GLY A CA 1
ATOM 3804 C C . GLY A 1 481 ? 18.828 32.969 19.594 1 80.62 481 GLY A C 1
ATOM 3805 O O . GLY A 1 481 ? 18.656 31.984 20.312 1 80.62 481 GLY A O 1
ATOM 3806 N N . HIS A 1 482 ? 18.016 33.188 18.594 1 85.56 482 HIS A N 1
ATOM 3807 C CA . HIS A 1 482 ? 16.906 32.312 18.25 1 85.56 482 HIS A CA 1
ATOM 3808 C C . HIS A 1 482 ? 17.078 31.719 16.844 1 85.56 482 HIS A C 1
ATOM 3810 O O . HIS A 1 482 ? 17.594 32.375 15.945 1 85.56 482 HIS A O 1
ATOM 3816 N N . MET A 1 483 ? 16.703 30.484 16.766 1 90.69 483 MET A N 1
ATOM 3817 C CA . MET A 1 483 ? 16.766 29.828 15.461 1 90.69 483 MET A CA 1
ATOM 3818 C C . MET A 1 483 ? 15.578 30.25 14.594 1 90.69 483 MET A C 1
ATOM 3820 O O . MET A 1 483 ? 14.422 30.109 15 1 90.69 483 MET A O 1
ATOM 3824 N N . VAL A 1 484 ? 15.883 30.844 13.484 1 93 484 VAL A N 1
ATOM 3825 C CA . VAL A 1 484 ? 14.852 31.312 12.57 1 93 484 VAL A CA 1
ATOM 3826 C C . VAL A 1 484 ? 14.953 30.562 11.242 1 93 484 VAL A C 1
ATOM 3828 O O . VAL A 1 484 ? 16.047 30.297 10.758 1 93 484 VAL A O 1
ATOM 3831 N N . ILE A 1 485 ? 13.805 30.203 10.719 1 95.31 485 ILE A N 1
ATOM 3832 C CA . ILE A 1 485 ? 13.734 29.531 9.422 1 95.31 485 ILE A CA 1
ATOM 3833 C C . ILE A 1 485 ? 13.617 30.578 8.312 1 95.31 485 ILE A C 1
ATOM 3835 O O . ILE A 1 485 ? 12.648 31.359 8.281 1 95.31 485 ILE A O 1
ATOM 3839 N N . THR A 1 486 ? 14.562 30.609 7.422 1 93.38 486 THR A N 1
ATOM 3840 C CA . THR A 1 486 ? 14.602 31.641 6.387 1 93.38 486 THR A CA 1
ATOM 3841 C C . THR A 1 486 ? 14.594 31 4.996 1 93.38 486 THR A C 1
ATOM 3843 O O . THR A 1 486 ? 15.25 29.984 4.77 1 93.38 486 THR A O 1
ATOM 3846 N N . GLU A 1 487 ? 13.883 31.609 4.094 1 94.88 487 GLU A N 1
ATOM 3847 C CA . GLU A 1 487 ? 13.898 31.188 2.693 1 94.88 487 GLU A CA 1
ATOM 3848 C C . GLU A 1 487 ? 15.125 31.734 1.972 1 94.88 487 GLU A C 1
ATOM 3850 O O . GLU A 1 487 ? 15.359 32.938 1.967 1 94.88 487 GLU A O 1
ATOM 3855 N N . ILE A 1 488 ? 15.914 30.922 1.331 1 95.31 488 ILE A N 1
ATOM 3856 C CA . ILE A 1 488 ? 17.141 31.391 0.705 1 95.31 488 ILE A CA 1
ATOM 3857 C C . ILE A 1 488 ? 17.062 31.188 -0.807 1 95.31 488 ILE A C 1
ATOM 3859 O O . ILE A 1 488 ? 17.859 31.75 -1.559 1 95.31 488 ILE A O 1
ATOM 3863 N N . ALA A 1 489 ? 16.172 30.391 -1.243 1 96.56 489 ALA A N 1
ATOM 3864 C CA . ALA A 1 489 ? 16 30.125 -2.67 1 96.56 489 ALA A CA 1
ATOM 3865 C C . ALA A 1 489 ? 14.664 29.453 -2.947 1 96.56 489 ALA A C 1
ATOM 3867 O O . ALA A 1 489 ? 13.922 29.125 -2.018 1 96.56 489 ALA A O 1
ATOM 3868 N N . GLU A 1 490 ? 14.305 29.406 -4.145 1 95.75 490 GLU A N 1
ATOM 3869 C CA . GLU A 1 490 ? 13.219 28.562 -4.656 1 95.75 490 GLU A CA 1
ATOM 3870 C C . GLU A 1 490 ? 13.75 27.5 -5.598 1 95.75 490 GLU A C 1
ATOM 3872 O O . GLU A 1 490 ? 14.711 27.719 -6.332 1 95.75 490 GLU A O 1
ATOM 3877 N N . TYR A 1 491 ? 13.219 26.328 -5.488 1 95.94 491 TYR A N 1
ATOM 3878 C CA . TYR A 1 491 ? 13.516 25.297 -6.469 1 95.94 491 TYR A CA 1
ATOM 3879 C C . TYR A 1 491 ? 12.414 25.203 -7.52 1 95.94 491 TYR A C 1
ATOM 3881 O O . TYR A 1 491 ? 11.281 24.828 -7.211 1 95.94 491 TYR A O 1
ATOM 3889 N N . ASP A 1 492 ? 12.742 25.516 -8.75 1 93.44 492 ASP A N 1
ATOM 3890 C CA . ASP A 1 492 ? 11.797 25.516 -9.859 1 93.44 492 ASP A CA 1
ATOM 3891 C C . ASP A 1 492 ? 11.734 24.141 -10.523 1 93.44 492 ASP A C 1
ATOM 3893 O O . ASP A 1 492 ? 12.734 23.656 -11.062 1 93.44 492 ASP A O 1
ATOM 3897 N N . LEU A 1 493 ? 10.602 23.594 -10.602 1 91.75 493 LEU A N 1
ATOM 3898 C CA . LEU A 1 493 ? 10.453 22.219 -11.07 1 91.75 493 LEU A CA 1
ATOM 3899 C C . LEU A 1 493 ? 10.695 22.141 -12.578 1 91.75 493 LEU A C 1
ATOM 3901 O O . LEU A 1 493 ? 11.242 21.156 -13.07 1 91.75 493 LEU A O 1
ATOM 3905 N N . GLN A 1 494 ? 10.219 23.109 -13.328 1 88.25 494 GLN A N 1
ATOM 3906 C CA . GLN A 1 494 ? 10.328 23.094 -14.781 1 88.25 494 GLN A CA 1
ATOM 3907 C C . GLN A 1 494 ? 11.766 23.359 -15.227 1 88.25 494 GLN A C 1
ATOM 3909 O O . GLN A 1 494 ? 12.281 22.672 -16.109 1 88.25 494 GLN A O 1
ATOM 3914 N N . LYS A 1 495 ? 12.359 24.328 -14.555 1 91.38 495 LYS A N 1
ATOM 3915 C CA . LYS A 1 495 ? 13.734 24.672 -14.914 1 91.38 495 LYS A CA 1
ATOM 3916 C C . LYS A 1 495 ? 14.727 23.703 -14.273 1 91.38 495 LYS A C 1
ATOM 3918 O O . LYS A 1 495 ? 15.891 23.656 -14.672 1 91.38 495 LYS A O 1
ATOM 3923 N N . ASP A 1 496 ? 14.25 23 -13.297 1 92.94 496 ASP A N 1
ATOM 3924 C CA . ASP A 1 496 ? 15.094 22.062 -12.555 1 92.94 496 ASP A CA 1
ATOM 3925 C C . ASP A 1 496 ? 16.328 22.781 -12.008 1 92.94 496 ASP A C 1
ATOM 3927 O O . ASP A 1 496 ? 17.453 22.328 -12.242 1 92.94 496 ASP A O 1
ATOM 3931 N N . ASP A 1 497 ? 16.031 23.859 -11.398 1 94.5 497 ASP A N 1
ATOM 3932 C CA . ASP A 1 497 ? 17.141 24.656 -10.867 1 94.5 497 ASP A CA 1
ATOM 3933 C C .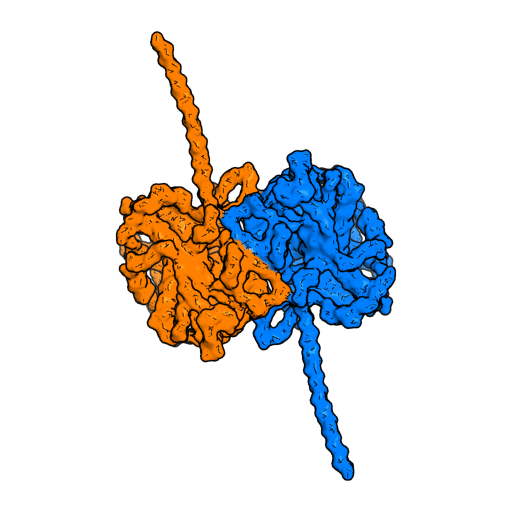 ASP A 1 497 ? 16.656 25.594 -9.766 1 94.5 497 ASP A C 1
ATOM 3935 O O . ASP A 1 497 ? 15.453 25.719 -9.523 1 94.5 497 ASP A O 1
ATOM 3939 N N . PHE A 1 498 ? 17.672 26.172 -9.039 1 95.94 498 PHE A N 1
ATOM 3940 C CA . PHE A 1 498 ? 17.391 27.109 -7.957 1 95.94 498 PHE A CA 1
ATOM 3941 C C . PHE A 1 498 ? 17.25 28.531 -8.492 1 95.94 498 PHE A C 1
ATOM 3943 O O . PHE A 1 498 ? 17.984 28.938 -9.391 1 95.94 498 PHE A O 1
ATOM 3950 N N . ILE A 1 499 ? 16.25 29.156 -8 1 95.75 499 ILE A N 1
ATOM 3951 C CA . ILE A 1 499 ? 16.031 30.562 -8.312 1 95.75 499 ILE A CA 1
ATOM 3952 C C . ILE A 1 499 ? 16.203 31.406 -7.059 1 95.75 499 ILE A C 1
ATOM 3954 O O . ILE A 1 499 ? 15.758 31.016 -5.973 1 95.75 499 ILE A O 1
ATOM 3958 N N . PHE A 1 500 ? 16.797 32.562 -7.238 1 95.62 500 PHE A N 1
ATOM 3959 C CA . PHE A 1 500 ? 17.094 33.469 -6.117 1 95.62 500 PHE A CA 1
ATOM 3960 C C . PHE A 1 500 ? 16.344 34.781 -6.262 1 95.62 500 PHE A C 1
ATOM 3962 O O . PHE A 1 500 ? 16.234 35.312 -7.367 1 95.62 500 PHE A O 1
ATOM 3969 N N . LYS A 1 501 ? 15.836 35.25 -5.195 1 92.56 501 LYS A N 1
ATOM 3970 C CA . LYS A 1 501 ? 15.094 36.5 -5.199 1 92.56 501 LYS A CA 1
ATOM 3971 C C . LYS A 1 501 ? 15.992 37.656 -5.578 1 92.56 501 LYS A C 1
ATOM 3973 O O . LYS A 1 501 ? 15.562 38.594 -6.277 1 92.56 501 LYS A O 1
ATOM 3978 N N . ASP A 1 502 ? 17.25 37.688 -5.027 1 93.06 502 ASP A N 1
ATOM 3979 C CA . ASP A 1 502 ? 18.25 38.719 -5.309 1 93.06 502 ASP A CA 1
ATOM 3980 C C . ASP A 1 502 ? 19.656 38.156 -5.137 1 93.06 502 ASP A C 1
ATOM 3982 O O . ASP A 1 502 ? 19.844 36.969 -4.879 1 93.06 502 ASP A O 1
ATOM 3986 N N . GLU A 1 503 ? 20.578 39 -5.383 1 91.56 503 GLU A N 1
ATOM 3987 C CA . GLU A 1 503 ? 21.984 38.625 -5.332 1 91.56 503 GLU A CA 1
ATOM 3988 C C . GLU A 1 503 ? 22.406 38.25 -3.91 1 91.56 503 GLU A C 1
ATOM 3990 O O . GLU A 1 503 ? 23.25 37.375 -3.713 1 91.56 503 GLU A O 1
ATOM 3995 N N . GLU A 1 504 ? 21.828 38.844 -3.006 1 90.25 504 GLU A N 1
ATOM 3996 C CA . GLU A 1 504 ? 22.156 38.594 -1.61 1 90.25 504 GLU A CA 1
ATOM 3997 C C . GLU A 1 504 ? 21.812 37.156 -1.234 1 90.25 504 GLU A C 1
ATOM 3999 O O . GLU A 1 504 ? 22.594 36.469 -0.57 1 90.25 504 GLU A O 1
ATOM 4004 N N . LYS A 1 505 ? 20.672 36.781 -1.658 1 90.81 505 LYS A N 1
ATOM 4005 C CA . LYS A 1 505 ? 20.25 35.406 -1.375 1 90.81 505 LYS A CA 1
ATOM 4006 C C . LYS A 1 505 ? 21.094 34.375 -2.129 1 90.81 505 LYS A C 1
ATOM 4008 O O . LYS A 1 505 ? 21.391 33.312 -1.612 1 90.81 505 LYS A O 1
ATOM 4013 N N . GLU A 1 506 ? 21.406 34.719 -3.299 1 91.25 506 GLU A N 1
ATOM 4014 C CA . GLU A 1 506 ? 22.297 33.844 -4.055 1 91.25 506 GLU A CA 1
ATOM 4015 C C . GLU A 1 506 ? 23.625 33.688 -3.336 1 91.25 506 GLU A C 1
ATOM 4017 O O . GLU A 1 506 ? 24.156 32.562 -3.256 1 91.25 506 GLU A O 1
ATOM 4022 N N . MET A 1 507 ? 24.141 34.719 -2.826 1 89 507 MET A N 1
ATOM 4023 C CA . MET A 1 507 ? 25.406 34.656 -2.092 1 89 507 MET A CA 1
ATOM 4024 C C . MET A 1 507 ? 25.25 33.875 -0.802 1 89 507 MET A C 1
ATOM 4026 O O . MET A 1 507 ? 26.156 33.125 -0.413 1 89 507 MET A O 1
ATOM 4030 N N . GLU A 1 508 ? 24.188 34.062 -0.16 1 87.12 508 GLU A N 1
ATOM 4031 C CA . GLU A 1 508 ? 23.906 33.312 1.048 1 87.12 508 GLU A CA 1
ATOM 4032 C C . GLU A 1 508 ? 23.875 31.812 0.757 1 87.12 508 GLU A C 1
ATOM 4034 O O . GLU A 1 508 ? 24.391 31 1.538 1 87.12 508 GLU A O 1
ATOM 4039 N N . PHE A 1 509 ? 23.25 31.547 -0.3 1 88.38 509 PHE A N 1
ATOM 4040 C CA . PHE A 1 509 ? 23.156 30.172 -0.759 1 88.38 509 PHE A CA 1
ATOM 4041 C C . PHE A 1 509 ? 24.531 29.594 -1.049 1 88.38 509 PHE A C 1
ATOM 4043 O O . PHE A 1 509 ? 24.844 28.469 -0.646 1 88.38 509 PHE A O 1
ATOM 4050 N N . LEU A 1 510 ? 25.328 30.328 -1.656 1 85.25 510 LEU A N 1
ATOM 4051 C CA . LEU A 1 510 ? 26.672 29.891 -1.98 1 85.25 510 LEU A CA 1
ATOM 4052 C C . LEU A 1 510 ? 27.531 29.781 -0.719 1 85.25 510 LEU A C 1
ATOM 4054 O O . LEU A 1 510 ? 28.344 28.859 -0.599 1 85.25 510 LEU A O 1
ATOM 4058 N N . ASN A 1 511 ? 27.312 30.625 0.198 1 82.5 511 ASN A N 1
ATOM 4059 C CA . ASN A 1 511 ? 28.125 30.688 1.401 1 82.5 511 ASN A CA 1
ATOM 4060 C C . ASN A 1 511 ? 27.875 29.484 2.309 1 82.5 511 ASN A C 1
ATOM 4062 O O . ASN A 1 511 ? 28.812 28.984 2.938 1 82.5 511 ASN A O 1
ATOM 4066 N N . PHE A 1 512 ? 26.656 29.141 2.42 1 81.38 512 PHE A N 1
ATOM 4067 C CA . PHE A 1 512 ? 26.422 28.047 3.348 1 81.38 512 PHE A CA 1
ATOM 4068 C C . PHE A 1 512 ? 26.953 26.734 2.779 1 81.38 512 PHE A C 1
ATOM 4070 O O . PHE A 1 512 ? 27.328 25.828 3.531 1 81.38 512 PHE A O 1
ATOM 4077 N N . GLN A 1 513 ? 27.031 26.656 1.513 1 78.25 513 GLN A N 1
ATOM 4078 C CA . GLN A 1 513 ? 27.547 25.453 0.853 1 78.25 513 GLN A CA 1
ATOM 4079 C C . GLN A 1 513 ? 29.031 25.266 1.155 1 78.25 513 GLN A C 1
ATOM 4081 O O . GLN A 1 513 ? 29.484 24.141 1.35 1 78.25 513 GLN A O 1
ATOM 4086 N N . VAL A 1 514 ? 29.703 26.328 1.204 1 63.38 514 VAL A N 1
ATOM 4087 C CA . VAL A 1 514 ? 31.141 26.312 1.399 1 63.38 514 VAL A CA 1
ATOM 4088 C C . VAL A 1 514 ? 31.469 25.984 2.855 1 63.38 514 VAL A C 1
ATOM 4090 O O . VAL A 1 514 ? 32.406 25.25 3.135 1 63.38 514 VAL A O 1
ATOM 4093 N N . SER A 1 515 ? 30.734 26.422 3.715 1 56.25 515 SER A N 1
ATOM 4094 C CA . SER A 1 515 ? 31 26.172 5.133 1 56.25 515 SER A CA 1
ATOM 4095 C C . SER A 1 515 ? 30.797 24.703 5.488 1 56.25 515 SER A C 1
ATOM 4097 O O . SER A 1 515 ? 31.406 24.219 6.441 1 56.25 515 SER A O 1
ATOM 4099 N N . GLY A 1 516 ? 30.031 23.969 4.82 1 56.03 516 GLY A N 1
ATOM 4100 C CA . GLY A 1 516 ? 29.734 22.594 5.145 1 56.03 516 GLY A CA 1
ATOM 4101 C C . GLY A 1 516 ? 30.75 21.609 4.598 1 56.03 516 GLY A C 1
ATOM 4102 O O . GLY A 1 516 ? 30.891 20.5 5.105 1 56.03 516 GLY A O 1
ATOM 4103 N N . GLY A 1 517 ? 31.422 21.844 3.365 1 49.22 517 GLY A N 1
ATOM 4104 C CA . GLY A 1 517 ? 32.219 20.875 2.627 1 49.22 517 GLY A CA 1
ATOM 4105 C C . GLY A 1 517 ? 33.688 20.828 3.092 1 49.22 517 GLY A C 1
ATOM 4106 O O . GLY A 1 517 ? 34.438 19.953 2.666 1 49.22 517 GLY A O 1
ATOM 4107 N N . HIS A 1 518 ? 34.281 21.938 3.533 1 41.72 518 HIS A N 1
ATOM 4108 C CA . HIS A 1 518 ? 35.75 21.922 3.471 1 41.72 518 HIS A CA 1
ATOM 4109 C C . HIS A 1 518 ? 36.344 20.984 4.512 1 41.72 518 HIS A C 1
ATOM 4111 O O . HIS A 1 518 ? 36.25 21.234 5.711 1 41.72 518 HIS A O 1
ATOM 4117 N N . THR A 1 519 ? 36.219 19.781 4.297 1 35.72 519 THR A N 1
ATOM 4118 C CA . THR A 1 519 ? 37.406 19.078 4.789 1 35.72 519 THR A CA 1
ATOM 4119 C C . THR A 1 519 ? 38.688 19.578 4.082 1 35.72 519 THR A C 1
ATOM 4121 O O . THR A 1 519 ? 38.844 19.391 2.873 1 35.72 519 THR A O 1
ATOM 4124 N N . VAL A 1 520 ? 39.281 20.656 4.418 1 29.53 520 VAL A N 1
ATOM 4125 C CA . VAL A 1 520 ? 40.625 21.016 4.004 1 29.53 520 VAL A CA 1
ATOM 4126 C C . VAL A 1 520 ? 41.562 19.828 4.219 1 29.53 520 VAL A C 1
ATOM 4128 O O . VAL A 1 520 ? 41.719 19.359 5.348 1 29.53 520 VAL A O 1
ATOM 4131 N N . PHE A 1 521 ? 41.656 19.047 3.174 1 25.98 521 PHE A N 1
ATOM 4132 C CA . PHE A 1 521 ? 42.906 18.266 3.209 1 25.98 521 PHE A CA 1
ATOM 4133 C C . PHE A 1 521 ? 44.094 19.172 3.461 1 25.98 521 PHE A C 1
ATOM 4135 O O . PHE A 1 521 ? 44.406 20.047 2.648 1 25.98 521 PHE A O 1
ATOM 4142 N N . VAL A 1 522 ? 44.281 19.641 4.645 1 22.09 522 VAL A N 1
ATOM 4143 C CA . VAL A 1 522 ? 45.656 20.062 4.93 1 22.09 522 VAL A CA 1
ATOM 4144 C C . VAL A 1 522 ? 46.625 18.969 4.531 1 22.09 522 VAL A C 1
ATOM 4146 O O . VAL A 1 522 ? 46.594 17.859 5.082 1 22.09 522 VAL A O 1
ATOM 4149 N N . LEU A 1 523 ? 47.062 19.078 3.242 1 19.33 523 LEU A N 1
ATOM 4150 C CA . LEU A 1 523 ? 48.375 18.531 3.088 1 19.33 523 LEU A CA 1
ATOM 4151 C C . LEU A 1 523 ? 49.344 19.141 4.098 1 19.33 523 LEU A C 1
ATOM 4153 O O . LEU A 1 523 ? 49.344 20.359 4.297 1 19.33 523 LEU A O 1
ATOM 4157 N N . MET B 1 1 ? -48.562 2.602 -60.156 1 30.7 1 MET B N 1
ATOM 4158 C CA . MET B 1 1 ? -48.438 1.797 -58.938 1 30.7 1 MET B CA 1
ATOM 4159 C C . MET B 1 1 ? -47.125 2.096 -58.219 1 30.7 1 MET B C 1
ATOM 4161 O O . MET B 1 1 ? -46.062 1.728 -58.688 1 30.7 1 MET B O 1
ATOM 4165 N N . ALA B 1 2 ? -47.062 3.279 -57.5 1 34.94 2 ALA B N 1
ATOM 4166 C CA . ALA B 1 2 ? -45.969 3.887 -56.781 1 34.94 2 ALA B CA 1
ATOM 4167 C C . ALA B 1 2 ? -45.531 3.002 -55.594 1 34.94 2 ALA B C 1
ATOM 4169 O O . ALA B 1 2 ? -46.344 2.643 -54.75 1 34.94 2 ALA B O 1
ATOM 4170 N N . LEU B 1 3 ? -44.469 2.174 -55.719 1 34.66 3 LEU B N 1
ATOM 4171 C CA . LEU B 1 3 ? -43.688 1.369 -54.75 1 34.66 3 LEU B CA 1
ATOM 4172 C C . LEU B 1 3 ? -43.219 2.221 -53.594 1 34.66 3 LEU B C 1
ATOM 4174 O O . LEU B 1 3 ? -42.375 3.105 -53.75 1 34.66 3 LEU B O 1
ATOM 4178 N N . VAL B 1 4 ? -44.094 2.641 -52.719 1 32.22 4 VAL B N 1
ATOM 4179 C CA . VAL B 1 4 ? -43.656 3.283 -51.469 1 32.22 4 VAL B CA 1
ATOM 4180 C C . VAL B 1 4 ? -42.688 2.369 -50.75 1 32.22 4 VAL B C 1
ATOM 4182 O O . VAL B 1 4 ? -43.031 1.262 -50.344 1 32.22 4 VAL B O 1
ATOM 4185 N N . ALA B 1 5 ? -41.375 2.596 -51 1 37.94 5 ALA B N 1
ATOM 4186 C CA . ALA B 1 5 ? -40.281 1.994 -50.281 1 37.94 5 ALA B CA 1
ATOM 4187 C C . ALA B 1 5 ? -40.406 2.217 -48.781 1 37.94 5 ALA B C 1
ATOM 4189 O O . ALA B 1 5 ? -40.438 3.359 -48.312 1 37.94 5 ALA B O 1
ATOM 4190 N N . LEU B 1 6 ? -41.094 1.312 -48.094 1 36.03 6 LEU B N 1
ATOM 4191 C CA . LEU B 1 6 ? -41.156 1.267 -46.625 1 36.03 6 LEU B CA 1
ATOM 4192 C C . LEU B 1 6 ? -39.781 1.275 -46 1 36.03 6 LEU B C 1
ATOM 4194 O O . LEU B 1 6 ? -38.969 0.35 -46.219 1 36.03 6 LEU B O 1
ATOM 4198 N N . LEU B 1 7 ? -39.188 2.439 -45.844 1 36.06 7 LEU B N 1
ATOM 4199 C CA . LEU B 1 7 ? -38 2.65 -45.031 1 36.06 7 LEU B CA 1
ATOM 4200 C C . LEU B 1 7 ? -38.188 2.082 -43.625 1 36.06 7 LEU B C 1
ATOM 4202 O O . LEU B 1 7 ? -39.031 2.566 -42.844 1 36.06 7 LEU B O 1
ATOM 4206 N N . ILE B 1 8 ? -38.125 0.767 -43.438 1 39.69 8 ILE B N 1
ATOM 4207 C CA . ILE B 1 8 ? -38.094 0.207 -42.094 1 39.69 8 ILE B CA 1
ATOM 4208 C C . ILE B 1 8 ? -36.938 0.803 -41.312 1 39.69 8 ILE B C 1
ATOM 4210 O O . ILE B 1 8 ? -35.781 0.679 -41.75 1 39.69 8 ILE B O 1
ATOM 4214 N N . PRO B 1 9 ? -37.188 1.698 -40.469 1 36.19 9 PRO B N 1
ATOM 4215 C CA . PRO B 1 9 ? -36.062 2.16 -39.625 1 36.19 9 PRO B CA 1
ATOM 4216 C C . PRO B 1 9 ? -35.406 1.029 -38.844 1 36.19 9 PRO B C 1
ATOM 4218 O O . PRO B 1 9 ? -36.125 0.244 -38.188 1 36.19 9 PRO B O 1
ATOM 4221 N N . CYS B 1 10 ? -34.312 0.459 -39.312 1 32.62 10 CYS B N 1
ATOM 4222 C CA . CYS B 1 10 ? -33.469 -0.414 -38.5 1 32.62 10 CYS B CA 1
ATOM 4223 C C . CYS B 1 10 ? -33.156 0.222 -37.156 1 32.62 10 CYS B C 1
ATOM 4225 O O . CYS B 1 10 ? -32.375 1.192 -37.094 1 32.62 10 CYS B O 1
ATOM 4227 N N . PHE B 1 11 ? -34.094 0.151 -36.281 1 35.28 11 PHE B N 1
ATOM 4228 C CA . PHE B 1 11 ? -33.656 0.432 -34.906 1 35.28 11 PHE B CA 1
ATOM 4229 C C . PHE B 1 11 ? -32.438 -0.387 -34.562 1 35.28 11 PHE B C 1
ATOM 4231 O O . PHE B 1 11 ? -32.5 -1.615 -34.469 1 35.28 11 PHE B O 1
ATOM 4238 N N . VAL B 1 12 ? -31.328 0.105 -34.875 1 35.19 12 VAL B N 1
ATOM 4239 C CA . VAL B 1 12 ? -30.109 -0.394 -34.25 1 35.19 12 VAL B CA 1
ATOM 4240 C C . VAL B 1 12 ? -30.328 -0.483 -32.75 1 35.19 12 VAL B C 1
ATOM 4242 O O . VAL B 1 12 ? -30.453 0.539 -32.062 1 35.19 12 VAL B O 1
ATOM 4245 N N . ILE B 1 13 ? -31.047 -1.443 -32.312 1 34.97 13 ILE B N 1
ATOM 4246 C CA . ILE B 1 13 ? -30.859 -1.742 -30.891 1 34.97 13 ILE B CA 1
ATOM 4247 C C . ILE B 1 13 ? -29.375 -1.848 -30.562 1 34.97 13 ILE B C 1
ATOM 4249 O O . ILE B 1 13 ? -28.703 -2.766 -31.031 1 34.97 13 ILE B O 1
ATOM 4253 N N . SER B 1 14 ? -28.734 -0.711 -30.453 1 35.06 14 SER B N 1
ATOM 4254 C CA . SER B 1 14 ? -27.469 -0.788 -29.734 1 35.06 14 SER B CA 1
ATOM 4255 C C . SER B 1 14 ? -27.578 -1.689 -28.516 1 35.06 14 SER B C 1
ATOM 4257 O O . SER B 1 14 ? -28.219 -1.333 -27.531 1 35.06 14 SER B O 1
ATOM 4259 N N . PHE B 1 15 ? -27.719 -3 -28.688 1 33.59 15 PHE B N 1
ATOM 4260 C CA . PHE B 1 15 ? -27.359 -3.84 -27.547 1 33.59 15 PHE B CA 1
ATOM 4261 C C . PHE B 1 15 ? -26.094 -3.322 -26.875 1 33.59 15 PHE B C 1
ATOM 4263 O O . PHE B 1 15 ? -24.984 -3.512 -27.375 1 33.59 15 PHE B O 1
ATOM 4270 N N . ASP B 1 16 ? -26.125 -2.229 -26.312 1 36.66 16 ASP B N 1
ATOM 4271 C CA . ASP B 1 16 ? -25.125 -2.045 -25.25 1 36.66 16 ASP B CA 1
ATOM 4272 C C . ASP B 1 16 ? -24.969 -3.314 -24.422 1 36.66 16 ASP B C 1
ATOM 4274 O O . ASP B 1 16 ? -25.688 -3.508 -23.438 1 36.66 16 ASP B O 1
ATOM 4278 N N . VAL B 1 17 ? -24.812 -4.492 -24.891 1 40.53 17 VAL B N 1
ATOM 4279 C CA . VAL B 1 17 ? -24.297 -5.625 -24.109 1 40.53 17 VAL B CA 1
ATOM 4280 C C . VAL B 1 17 ? -23.359 -5.125 -23.016 1 40.53 17 VAL B C 1
ATOM 4282 O O . VAL B 1 17 ? -22.234 -4.699 -23.297 1 40.53 17 VAL B O 1
ATOM 4285 N N . THR B 1 18 ? -23.75 -4.445 -22.016 1 46.06 18 THR B N 1
ATOM 4286 C CA . THR B 1 18 ? -23.078 -3.969 -20.812 1 46.06 18 THR B CA 1
ATOM 4287 C C . THR B 1 18 ? -22.219 -5.062 -20.203 1 46.06 18 THR B C 1
ATOM 4289 O O . THR B 1 18 ? -22.734 -6.066 -19.703 1 46.06 18 THR B O 1
ATOM 4292 N N . HIS B 1 19 ? -21.125 -5.422 -20.781 1 49.53 19 HIS B N 1
ATOM 4293 C CA . HIS B 1 19 ? -19.938 -6.227 -20.484 1 49.53 19 HIS B CA 1
ATOM 4294 C C . HIS B 1 19 ? -19.484 -6 -19.047 1 49.53 19 HIS B C 1
ATOM 4296 O O . HIS B 1 19 ? -18.344 -6.32 -18.703 1 49.53 19 HIS B O 1
ATOM 4302 N N . SER B 1 20 ? -20.141 -5.285 -18.266 1 55.88 20 SER B N 1
ATOM 4303 C CA . SER B 1 20 ? -19.781 -4.992 -16.875 1 55.88 20 SER B CA 1
ATOM 4304 C C . SER B 1 20 ? -20.484 -5.934 -15.906 1 55.88 20 SER B C 1
ATOM 4306 O O . SER B 1 20 ? -21.469 -6.59 -16.281 1 55.88 20 SER B O 1
ATOM 4308 N N . CYS B 1 21 ? -19.828 -6.273 -14.898 1 59.31 21 CYS B N 1
ATOM 4309 C CA . CYS B 1 21 ? -20.438 -7.008 -13.797 1 59.31 21 CYS B CA 1
ATOM 4310 C C . CYS B 1 21 ? -21.891 -6.574 -13.578 1 59.31 21 CYS B C 1
ATOM 4312 O O . CYS B 1 21 ? -22.156 -5.414 -13.258 1 59.31 21 CYS B O 1
ATOM 4314 N N . GLN B 1 22 ? -22.859 -7.285 -14.102 1 53.78 22 GLN B N 1
ATOM 4315 C CA . GLN B 1 22 ? -24.25 -6.863 -14.094 1 53.78 22 GLN B CA 1
ATOM 4316 C C . GLN B 1 22 ? -24.891 -7.086 -12.727 1 53.78 22 GLN B C 1
ATOM 4318 O O . GLN B 1 22 ? -25.734 -6.297 -12.297 1 53.78 22 GLN B O 1
ATOM 4323 N N . ASN B 1 23 ? -24.5 -8.242 -12.117 1 61.34 23 ASN B N 1
ATOM 4324 C CA . ASN B 1 23 ? -25.125 -8.492 -10.82 1 61.34 23 ASN B CA 1
ATOM 4325 C C . ASN B 1 23 ? -24.109 -9.039 -9.82 1 61.34 23 ASN B C 1
ATOM 4327 O O . ASN B 1 23 ? -23.109 -9.641 -10.203 1 61.34 23 ASN B O 1
ATOM 4331 N N . ALA B 1 24 ? -24.344 -8.758 -8.539 1 64.25 24 ALA B N 1
ATOM 4332 C CA . ALA B 1 24 ? -23.5 -9.188 -7.43 1 64.25 24 ALA B CA 1
ATOM 4333 C C . ALA B 1 24 ? -23.25 -10.688 -7.473 1 64.25 24 ALA B C 1
ATOM 4335 O O . ALA B 1 24 ? -22.172 -11.164 -7.094 1 64.25 24 ALA B O 1
ATOM 4336 N N . ASP B 1 25 ? -24.156 -11.367 -7.973 1 65.62 25 ASP B N 1
ATOM 4337 C CA . ASP B 1 25 ? -24.016 -12.82 -7.98 1 65.62 25 ASP B CA 1
ATOM 4338 C C . ASP B 1 25 ? -22.969 -13.266 -9.008 1 65.62 25 ASP B C 1
ATOM 4340 O O . ASP B 1 25 ? -22.312 -14.289 -8.836 1 65.62 25 ASP B O 1
ATOM 4344 N N . ASN B 1 26 ? -22.781 -12.438 -9.93 1 75.62 26 ASN B N 1
ATOM 4345 C CA . ASN B 1 26 ? -21.812 -12.781 -10.969 1 75.62 26 ASN B CA 1
ATOM 4346 C C . ASN B 1 26 ? -20.406 -12.391 -10.562 1 75.62 26 ASN B C 1
ATOM 4348 O O . ASN B 1 26 ? -19.438 -12.695 -11.273 1 75.62 26 ASN B O 1
ATOM 4352 N N . PHE B 1 27 ? -20.391 -11.938 -9.422 1 88 27 PHE B N 1
ATOM 4353 C CA . PHE B 1 27 ? -19.078 -11.477 -8.961 1 88 27 PHE B CA 1
ATOM 4354 C C . PHE B 1 27 ? -18.297 -12.617 -8.312 1 88 27 PHE B C 1
ATOM 4356 O O . PHE B 1 27 ? -17.078 -12.656 -8.375 1 88 27 PHE B O 1
ATOM 4363 N N . VAL B 1 28 ? -19.078 -13.617 -7.785 1 92.62 28 VAL B N 1
ATOM 4364 C CA . VAL B 1 28 ? -18.469 -14.781 -7.164 1 92.62 28 VAL B CA 1
ATOM 4365 C C . VAL B 1 28 ? -18.031 -15.773 -8.242 1 92.62 28 VAL B C 1
ATOM 4367 O O . VAL B 1 28 ? -18.828 -16.125 -9.125 1 92.62 28 VAL B O 1
ATOM 4370 N N . GLY B 1 29 ? -16.812 -16.219 -8.188 1 95.56 29 GLY B N 1
ATOM 4371 C CA . GLY B 1 29 ? -16.312 -17.172 -9.164 1 95.56 29 GLY B CA 1
ATOM 4372 C C . GLY B 1 29 ? -16.719 -18.594 -8.891 1 95.56 29 GLY B C 1
ATOM 4373 O O . GLY B 1 29 ? -17.109 -19.328 -9.805 1 95.56 29 GLY B O 1
ATOM 4374 N N . ALA B 1 30 ? -16.625 -18.984 -7.668 1 97.12 30 ALA B N 1
ATOM 4375 C CA . ALA B 1 30 ? -17.047 -20.312 -7.211 1 97.12 30 ALA B CA 1
ATOM 4376 C C . ALA B 1 30 ? -17.516 -20.266 -5.758 1 97.12 30 ALA B C 1
ATOM 4378 O O . ALA B 1 30 ? -16.953 -19.531 -4.941 1 97.12 30 ALA B O 1
ATOM 4379 N N . SER B 1 31 ? -18.562 -21.031 -5.473 1 96.38 31 SER B N 1
ATOM 4380 C CA . SER B 1 31 ? -19.047 -21 -4.098 1 96.38 31 SER B CA 1
ATOM 4381 C C . SER B 1 31 ? -19.656 -22.344 -3.705 1 96.38 31 SER B C 1
ATOM 4383 O O . SER B 1 31 ? -20.062 -23.125 -4.57 1 96.38 31 SER B O 1
ATOM 4385 N N . SER B 1 32 ? -19.578 -22.656 -2.539 1 96.44 32 SER B N 1
ATOM 4386 C CA . SER B 1 32 ? -20.219 -23.797 -1.876 1 96.44 32 SER B CA 1
ATOM 4387 C C . SER B 1 32 ? -20.641 -23.438 -0.454 1 96.44 32 SER B C 1
ATOM 4389 O O . SER B 1 32 ? -19.875 -22.828 0.293 1 96.44 32 SER B O 1
ATOM 4391 N N . PRO B 1 33 ? -21.891 -23.719 -0.08 1 94.88 33 PRO B N 1
ATOM 4392 C CA . PRO B 1 33 ? -22.344 -23.375 1.27 1 94.88 33 PRO B CA 1
ATOM 4393 C C . PRO B 1 33 ? -21.672 -24.219 2.352 1 94.88 33 PRO B C 1
ATOM 4395 O O . PRO B 1 33 ? -21.078 -25.25 2.051 1 94.88 33 PRO B O 1
ATOM 4398 N N . GLY B 1 34 ? -21.672 -23.734 3.541 1 96.44 34 GLY B N 1
ATOM 4399 C CA . GLY B 1 34 ? -21.172 -24.406 4.727 1 96.44 34 GLY B CA 1
ATOM 4400 C C . GLY B 1 34 ? -21.484 -23.672 6.016 1 96.44 34 GLY B C 1
ATOM 4401 O O . GLY B 1 34 ? -22.062 -22.578 5.984 1 96.44 34 GLY B O 1
ATOM 4402 N N . ASP B 1 35 ? -21.219 -24.375 7.133 1 96.75 35 ASP B N 1
ATOM 4403 C CA . ASP B 1 35 ? -21.391 -23.75 8.438 1 96.75 35 ASP B CA 1
ATOM 4404 C C . ASP B 1 35 ? -20.391 -22.594 8.625 1 96.75 35 ASP B C 1
ATOM 4406 O O . ASP B 1 35 ? -20.719 -21.594 9.25 1 96.75 35 ASP B O 1
ATOM 4410 N N . ILE B 1 36 ? -19.266 -22.812 8.188 1 97.25 36 ILE B N 1
ATOM 4411 C CA . ILE B 1 36 ? -18.203 -21.812 8.172 1 97.25 36 ILE B CA 1
ATOM 4412 C C . ILE B 1 36 ? -17.703 -21.625 6.746 1 97.25 36 ILE B C 1
ATOM 4414 O O . ILE B 1 36 ? -17.281 -22.578 6.09 1 97.25 36 ILE B O 1
ATOM 4418 N N . VAL B 1 37 ? -17.734 -20.422 6.242 1 97 37 VAL B N 1
ATOM 4419 C CA . VAL B 1 37 ? -17.359 -20.141 4.859 1 97 37 VAL B CA 1
ATOM 4420 C C . VAL B 1 37 ? -15.992 -19.469 4.82 1 97 37 VAL B C 1
ATOM 4422 O O . VAL B 1 37 ? -15.742 -18.516 5.562 1 97 37 VAL B O 1
ATOM 4425 N N . ILE B 1 38 ? -15.117 -19.953 4.012 1 98.5 38 ILE B N 1
ATOM 4426 C CA . ILE B 1 38 ? -13.781 -19.406 3.795 1 98.5 38 ILE B CA 1
ATOM 4427 C C . ILE B 1 38 ? -13.742 -18.641 2.473 1 98.5 38 ILE B C 1
ATOM 4429 O O . ILE B 1 38 ? -14.234 -19.125 1.452 1 98.5 38 ILE B O 1
ATOM 4433 N N . GLY B 1 39 ? -13.266 -17.391 2.529 1 98.56 39 GLY B N 1
ATOM 4434 C CA . GLY B 1 39 ? -13.086 -16.625 1.306 1 98.56 39 GLY B CA 1
ATOM 4435 C C . GLY B 1 39 ? -11.82 -16.984 0.555 1 98.56 39 GLY B C 1
ATOM 4436 O O . GLY B 1 39 ? -10.844 -17.438 1.155 1 98.56 39 GLY B O 1
ATOM 4437 N N . GLY B 1 40 ? -11.852 -16.844 -0.77 1 98.81 40 GLY B N 1
ATOM 4438 C CA . GLY B 1 40 ? -10.688 -17.031 -1.618 1 98.81 40 GLY B CA 1
ATOM 4439 C C . GLY B 1 40 ? -10.461 -15.898 -2.596 1 98.81 40 GLY B C 1
ATOM 4440 O O . GLY B 1 40 ? -11.414 -15.391 -3.193 1 98.81 40 GLY B O 1
ATOM 4441 N N . LEU B 1 41 ? -9.234 -15.43 -2.711 1 98.81 41 LEU B N 1
ATOM 4442 C CA . LEU B 1 41 ? -8.82 -14.422 -3.688 1 98.81 41 LEU B CA 1
ATOM 4443 C C . LEU B 1 41 ? -7.715 -14.961 -4.586 1 98.81 41 LEU B C 1
ATOM 4445 O O . LEU B 1 41 ? -6.605 -15.227 -4.121 1 98.81 41 LEU B O 1
ATOM 4449 N N . PHE B 1 42 ? -8.023 -15.133 -5.875 1 98.75 42 PHE B N 1
ATOM 4450 C CA . PHE B 1 42 ? -7.09 -15.703 -6.836 1 98.75 42 PHE B CA 1
ATOM 4451 C C . PHE B 1 42 ? -7.105 -14.906 -8.141 1 98.75 42 PHE B C 1
ATOM 4453 O O . PHE B 1 42 ? -8.164 -14.469 -8.594 1 98.75 42 PHE B O 1
ATOM 4460 N N . ALA B 1 43 ? -5.949 -14.703 -8.711 1 97.06 43 ALA B N 1
ATOM 4461 C CA . ALA B 1 43 ? -5.879 -14.047 -10.016 1 97.06 43 ALA B CA 1
ATOM 4462 C C . ALA B 1 43 ? -6.082 -15.047 -11.148 1 97.06 43 ALA B C 1
ATOM 4464 O O . ALA B 1 43 ? -5.168 -15.297 -11.938 1 97.06 43 ALA B O 1
ATOM 4465 N N . VAL B 1 44 ? -7.273 -15.5 -11.305 1 97.56 44 VAL B N 1
ATOM 4466 C CA . VAL B 1 44 ? -7.586 -16.516 -12.305 1 97.56 44 VAL B CA 1
ATOM 4467 C C . VAL B 1 44 ? -7.395 -15.93 -13.703 1 97.56 44 VAL B C 1
ATOM 4469 O O . VAL B 1 44 ? -7.062 -16.656 -14.641 1 97.56 44 VAL B O 1
ATOM 4472 N N . HIS B 1 45 ? -7.664 -14.656 -13.789 1 95.31 45 HIS B N 1
ATOM 4473 C CA . HIS B 1 45 ? -7.332 -13.922 -15.008 1 95.31 45 HIS B CA 1
ATOM 4474 C C . HIS B 1 45 ? -6.18 -12.945 -14.773 1 95.31 45 HIS B C 1
ATOM 4476 O O . HIS B 1 45 ? -6.016 -12.438 -13.664 1 95.31 45 HIS B O 1
ATOM 4482 N N . GLY B 1 46 ? -5.441 -12.688 -15.867 1 91.31 46 GLY B N 1
ATOM 4483 C CA . GLY B 1 46 ? -4.223 -11.906 -15.75 1 91.31 46 GLY B CA 1
ATOM 4484 C C . GLY B 1 46 ? -4.461 -10.406 -15.812 1 91.31 46 GLY B C 1
ATOM 4485 O O . GLY B 1 46 ? -3.584 -9.617 -15.445 1 91.31 46 GLY B O 1
ATOM 4486 N N . LYS B 1 47 ? -5.59 -10 -16.234 1 89.69 47 LYS B N 1
ATOM 4487 C CA . LYS B 1 47 ? -5.844 -8.562 -16.312 1 89.69 47 LYS B CA 1
ATOM 4488 C C . LYS B 1 47 ? -7.344 -8.273 -16.344 1 89.69 47 LYS B C 1
ATOM 4490 O O . LYS B 1 47 ? -8.148 -9.133 -16.703 1 89.69 47 LYS B O 1
ATOM 4495 N N . MET B 1 48 ? -7.703 -7.125 -15.836 1 89.38 48 MET B N 1
ATOM 4496 C CA . MET B 1 48 ? -9.047 -6.57 -16 1 89.38 48 MET B CA 1
ATOM 4497 C C . MET B 1 48 ? -9.109 -5.668 -17.234 1 89.38 48 MET B C 1
ATOM 4499 O O . MET B 1 48 ? -8.188 -4.895 -17.484 1 89.38 48 MET B O 1
ATOM 4503 N N . LEU B 1 49 ? -10.164 -5.801 -17.969 1 85.88 49 LEU B N 1
ATOM 4504 C CA . LEU B 1 49 ? -10.305 -4.992 -19.172 1 85.88 49 LEU B CA 1
ATOM 4505 C C . LEU B 1 49 ? -10.703 -3.561 -18.828 1 85.88 49 LEU B C 1
ATOM 4507 O O . LEU B 1 49 ? -11.492 -3.34 -17.906 1 85.88 49 LEU B O 1
ATOM 4511 N N . HIS B 1 50 ? -9.953 -2.539 -19.312 1 78.19 50 HIS B N 1
ATOM 4512 C CA . HIS B 1 50 ? -10.32 -1.143 -19.078 1 78.19 50 HIS B CA 1
ATOM 4513 C C . HIS B 1 50 ? -10.883 -0.513 -20.344 1 78.19 50 HIS B C 1
ATOM 4515 O O . HIS B 1 50 ? -10.32 -0.678 -21.438 1 78.19 50 HIS B O 1
ATOM 4521 N N . PRO B 1 51 ? -12.109 0.065 -20.188 1 74.19 51 PRO B N 1
ATOM 4522 C CA . PRO B 1 51 ? -12.633 0.749 -21.359 1 74.19 51 PRO B CA 1
ATOM 4523 C C . PRO B 1 51 ? -11.766 1.931 -21.797 1 74.19 51 PRO B C 1
ATOM 4525 O O . PRO B 1 51 ? -11.125 2.572 -20.953 1 74.19 51 PRO B O 1
ATOM 4528 N N . GLU B 1 52 ? -11.633 2.107 -23.047 1 73.56 52 GLU B N 1
ATOM 4529 C CA . GLU B 1 52 ? -10.891 3.252 -23.578 1 73.56 52 GLU B CA 1
ATOM 4530 C C . GLU B 1 52 ? -11.75 4.516 -23.562 1 73.56 52 GLU B C 1
ATOM 4532 O O . GLU B 1 52 ? -11.258 5.605 -23.875 1 73.56 52 GLU B O 1
ATOM 4537 N N . GLU B 1 53 ? -12.883 4.406 -23.047 1 74.31 53 GLU B N 1
ATOM 4538 C CA . GLU B 1 53 ? -13.812 5.531 -23.062 1 74.31 53 GLU B CA 1
ATOM 4539 C C . GLU B 1 53 ? -13.508 6.512 -21.938 1 74.31 53 GLU B C 1
ATOM 4541 O O . GLU B 1 53 ? -13.023 6.113 -20.875 1 74.31 53 GLU B O 1
ATOM 4546 N N . HIS B 1 54 ? -13.539 7.805 -22.266 1 74 54 HIS B N 1
ATOM 4547 C CA . HIS B 1 54 ? -13.508 8.906 -21.312 1 74 54 HIS B CA 1
ATOM 4548 C C . HIS B 1 54 ? -14.844 9.625 -21.25 1 74 54 HIS B C 1
ATOM 4550 O O . HIS B 1 54 ? -15.469 9.867 -22.281 1 74 54 HIS B O 1
ATOM 4556 N N . PRO B 1 55 ? -15.438 9.797 -19.953 1 78.62 55 PRO B N 1
ATOM 4557 C CA . PRO B 1 55 ? -14.781 9.625 -18.656 1 78.62 55 PRO B CA 1
ATOM 4558 C C . PRO B 1 55 ? -14.859 8.188 -18.141 1 78.62 55 PRO B C 1
ATOM 4560 O O . PRO B 1 55 ? -15.766 7.441 -18.516 1 78.62 55 PRO B O 1
ATOM 4563 N N . MET B 1 56 ? -13.836 7.969 -17.25 1 83.62 56 MET B N 1
ATOM 4564 C CA . MET B 1 56 ? -13.828 6.66 -16.609 1 83.62 56 MET B CA 1
ATOM 4565 C C . MET B 1 56 ? -15 6.523 -15.641 1 83.62 56 MET B C 1
ATOM 4567 O O . MET B 1 56 ? -15.305 7.453 -14.891 1 83.62 56 MET B O 1
ATOM 4571 N N . ARG B 1 57 ? -15.781 5.445 -15.719 1 91.94 57 ARG B N 1
ATOM 4572 C CA . ARG B 1 57 ? -16.844 5.109 -14.781 1 91.94 57 ARG B CA 1
ATOM 4573 C C . ARG B 1 57 ? -16.406 4.027 -13.812 1 91.94 57 ARG B C 1
ATOM 4575 O O . ARG B 1 57 ? -15.555 3.193 -14.141 1 91.94 57 ARG B O 1
ATOM 4582 N N . PRO B 1 58 ? -16.891 4.141 -12.555 1 94.44 58 PRO B N 1
ATOM 4583 C CA . PRO B 1 58 ? -16.516 3.141 -11.547 1 94.44 58 PRO B CA 1
ATOM 4584 C C . PRO B 1 58 ? -17.266 1.821 -11.727 1 94.44 58 PRO B C 1
ATOM 4586 O O . PRO B 1 58 ? -18.156 1.495 -10.922 1 94.44 58 PRO B O 1
ATOM 4589 N N . VAL B 1 59 ? -16.922 1.079 -12.711 1 92.12 59 VAL B N 1
ATOM 4590 C CA . VAL B 1 59 ? -17.516 -0.214 -13.039 1 92.12 59 VAL B CA 1
ATOM 4591 C C . VAL B 1 59 ? -16.438 -1.296 -13.016 1 92.12 59 VAL B C 1
ATOM 4593 O O . VAL B 1 59 ? -15.359 -1.113 -13.586 1 92.12 59 VAL B O 1
ATOM 4596 N N . ILE B 1 60 ? -16.688 -2.354 -12.266 1 91.31 60 ILE B N 1
ATOM 4597 C CA . ILE B 1 60 ? -15.797 -3.504 -12.336 1 91.31 60 ILE B CA 1
ATOM 4598 C C . ILE B 1 60 ? -15.93 -4.176 -13.703 1 91.31 60 ILE B C 1
ATOM 4600 O O . ILE B 1 60 ? -17.016 -4.594 -14.094 1 91.31 60 ILE B O 1
ATOM 4604 N N . GLN B 1 61 ? -14.82 -4.305 -14.398 1 88.56 61 GLN B N 1
ATOM 4605 C CA . GLN B 1 61 ? -14.836 -4.766 -15.781 1 88.56 61 GLN B CA 1
ATOM 4606 C C . GLN B 1 61 ? -14.586 -6.266 -15.867 1 88.56 61 GLN B C 1
ATOM 4608 O O . GLN B 1 61 ? -14.195 -6.895 -14.875 1 88.56 61 GLN B O 1
ATOM 4613 N N . ASN B 1 62 ? -14.828 -6.754 -17.047 1 88.69 62 ASN B N 1
ATOM 4614 C CA . ASN B 1 62 ? -14.539 -8.156 -17.312 1 88.69 62 ASN B CA 1
ATOM 4615 C C . ASN B 1 62 ? -13.031 -8.43 -17.312 1 88.69 62 ASN B C 1
ATOM 4617 O O . ASN B 1 62 ? -12.234 -7.516 -17.516 1 88.69 62 ASN B O 1
ATOM 4621 N N . CYS B 1 63 ? -12.734 -9.648 -17.062 1 92.25 63 CYS B N 1
ATOM 4622 C CA . CYS B 1 63 ? -11.344 -10.062 -16.984 1 92.25 63 CYS B CA 1
ATOM 4623 C C . CYS B 1 63 ? -10.898 -10.742 -18.266 1 92.25 63 CYS B C 1
ATOM 4625 O O . CYS B 1 63 ? -11.727 -11.156 -19.078 1 92.25 63 CYS B O 1
ATOM 4627 N N . ALA B 1 64 ? -9.641 -10.758 -18.516 1 91.62 64 ALA B N 1
ATOM 4628 C CA . ALA B 1 64 ? -9.039 -11.438 -19.672 1 91.62 64 ALA B CA 1
ATOM 4629 C C . ALA B 1 64 ? -7.75 -12.141 -19.281 1 91.62 64 ALA B C 1
ATOM 4631 O O . ALA B 1 64 ? -7.105 -11.773 -18.297 1 91.62 64 ALA B O 1
ATOM 4632 N N . GLY B 1 65 ? -7.445 -13.164 -20.078 1 92.31 65 GLY B N 1
ATOM 4633 C CA . GLY B 1 65 ? -6.207 -13.883 -19.844 1 92.31 65 GLY B CA 1
ATOM 4634 C C . GLY B 1 65 ? -6.324 -14.945 -18.766 1 92.31 65 GLY B C 1
ATOM 4635 O O . GLY B 1 65 ? -5.738 -14.805 -17.688 1 92.31 65 GLY B O 1
ATOM 4636 N N . PHE B 1 66 ? -7.082 -15.977 -19.125 1 95 66 PHE B N 1
ATOM 4637 C CA . PHE B 1 66 ? -7.289 -17.094 -18.203 1 95 66 PHE B CA 1
ATOM 4638 C C . PHE B 1 66 ? -5.969 -17.781 -17.891 1 95 66 PHE B C 1
ATOM 4640 O O . PHE B 1 66 ? -5.242 -18.188 -18.812 1 95 66 PHE B O 1
ATOM 4647 N N . GLU B 1 67 ? -5.617 -17.922 -16.578 1 95.44 67 GLU B N 1
ATOM 4648 C CA . GLU B 1 67 ? -4.363 -18.516 -16.125 1 95.44 67 GLU B CA 1
ATOM 4649 C C . GLU B 1 67 ? -4.598 -19.906 -15.539 1 95.44 67 GLU B C 1
ATOM 4651 O O . GLU B 1 67 ? -5.027 -20.031 -14.391 1 95.44 67 GLU B O 1
ATOM 4656 N N . ILE B 1 68 ? -4.121 -20.875 -16.25 1 96.12 68 ILE B N 1
ATOM 4657 C CA . ILE B 1 68 ? -4.367 -22.25 -15.875 1 96.12 68 ILE B CA 1
ATOM 4658 C C . ILE B 1 68 ? -3.75 -22.531 -14.508 1 96.12 68 ILE B C 1
ATOM 4660 O O . ILE B 1 68 ? -4.348 -23.234 -13.68 1 96.12 68 ILE B O 1
ATOM 4664 N N . GLN B 1 69 ? -2.572 -22 -14.25 1 95.75 69 GLN B N 1
ATOM 4665 C CA . GLN B 1 69 ? -1.885 -22.281 -12.992 1 95.75 69 GLN B CA 1
ATOM 4666 C C . GLN B 1 69 ? -2.668 -21.734 -11.805 1 95.75 69 GLN B C 1
ATOM 4668 O O . GLN B 1 69 ? -2.709 -22.359 -10.742 1 95.75 69 GLN B O 1
ATOM 4673 N N . VAL B 1 70 ? -3.258 -20.594 -11.953 1 97.62 70 VAL B N 1
ATOM 4674 C CA . VAL B 1 70 ? -4.023 -20.016 -10.867 1 97.62 70 VAL B CA 1
ATOM 4675 C C . VAL B 1 70 ? -5.367 -20.719 -10.734 1 97.62 70 VAL B C 1
ATOM 4677 O O . VAL B 1 70 ? -5.867 -20.922 -9.617 1 97.62 70 VAL B O 1
ATOM 4680 N N . PHE B 1 71 ? -5.969 -21.094 -11.914 1 97.88 71 PHE B N 1
ATOM 4681 C CA . PHE B 1 71 ? -7.164 -21.938 -11.898 1 97.88 71 PHE B CA 1
ATOM 4682 C C . PHE B 1 71 ? -6.934 -23.203 -11.078 1 97.88 71 PHE B C 1
ATOM 4684 O O . PHE B 1 71 ? -7.758 -23.562 -10.234 1 97.88 71 PHE B O 1
ATOM 4691 N N . LEU B 1 72 ? -5.789 -23.828 -11.258 1 98.31 72 LEU B N 1
ATOM 4692 C CA . LEU B 1 72 ? -5.426 -25.031 -10.516 1 98.31 72 LEU B CA 1
ATOM 4693 C C . LEU B 1 72 ? -5.324 -24.734 -9.023 1 98.31 72 LEU B C 1
ATOM 4695 O O . LEU B 1 72 ? -5.641 -25.594 -8.195 1 98.31 72 LEU B O 1
ATOM 4699 N N . GLN B 1 73 ? -4.895 -23.531 -8.648 1 98.62 73 GLN B N 1
ATOM 4700 C CA . GLN B 1 73 ? -4.824 -23.156 -7.238 1 98.62 73 GLN B CA 1
ATOM 4701 C C . GLN B 1 73 ? -6.219 -23.078 -6.621 1 98.62 73 GLN B C 1
ATOM 4703 O O . GLN B 1 73 ? -6.414 -23.438 -5.461 1 98.62 73 GLN B O 1
ATOM 4708 N N . THR B 1 74 ? -7.227 -22.562 -7.375 1 98.75 74 THR B N 1
ATOM 4709 C CA . THR B 1 74 ? -8.594 -22.547 -6.875 1 98.75 74 THR B CA 1
ATOM 4710 C C . THR B 1 74 ? -9.102 -23.969 -6.652 1 98.75 74 THR B C 1
ATOM 4712 O O . THR B 1 74 ? -9.781 -24.25 -5.664 1 98.75 74 THR B O 1
ATOM 4715 N N . LEU B 1 75 ? -8.758 -24.828 -7.59 1 98.5 75 LEU B N 1
ATOM 4716 C CA . LEU B 1 75 ? -9.148 -26.234 -7.461 1 98.5 75 LEU B CA 1
ATOM 4717 C C . LEU B 1 75 ? -8.477 -26.875 -6.254 1 98.5 75 LEU B C 1
ATOM 4719 O O . LEU B 1 75 ? -9.062 -27.734 -5.59 1 98.5 75 LEU B O 1
ATOM 4723 N N . ALA B 1 76 ? -7.234 -26.469 -6 1 98.56 76 ALA B N 1
ATOM 4724 C CA . ALA B 1 76 ? -6.531 -26.969 -4.828 1 98.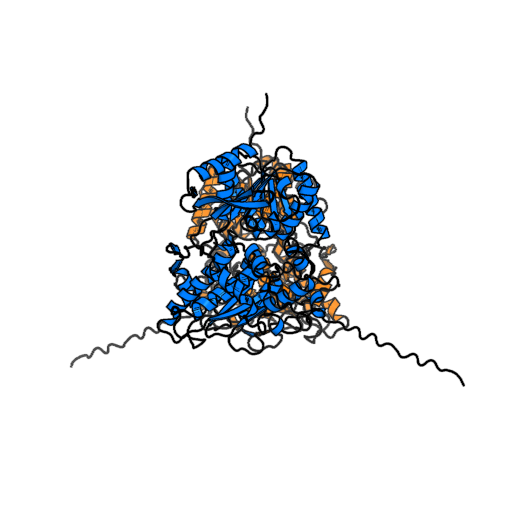56 76 ALA B CA 1
ATOM 4725 C C . ALA B 1 76 ? -7.258 -26.578 -3.541 1 98.56 76 ALA B C 1
ATOM 4727 O O . ALA B 1 76 ? -7.355 -27.391 -2.609 1 98.56 76 ALA B O 1
ATOM 4728 N N . MET B 1 77 ? -7.699 -25.359 -3.463 1 98.81 77 MET B N 1
ATOM 4729 C CA . MET B 1 77 ? -8.469 -24.906 -2.305 1 98.81 77 MET B CA 1
ATOM 4730 C C . MET B 1 77 ? -9.742 -25.734 -2.146 1 98.81 77 MET B C 1
ATOM 4732 O O . MET B 1 77 ? -10.055 -26.203 -1.047 1 98.81 77 MET B O 1
ATOM 4736 N N . ILE B 1 78 ? -10.453 -25.953 -3.236 1 98.56 78 ILE B N 1
ATOM 4737 C CA . ILE B 1 78 ? -11.695 -26.703 -3.23 1 98.56 78 ILE B CA 1
ATOM 4738 C C . ILE B 1 78 ? -11.43 -28.141 -2.803 1 98.56 78 ILE B C 1
ATOM 4740 O O . ILE B 1 78 ? -12.117 -28.688 -1.934 1 98.56 78 ILE B O 1
ATOM 4744 N N . HIS B 1 79 ? -10.414 -28.75 -3.393 1 98.31 79 HIS B N 1
ATOM 4745 C CA . HIS B 1 79 ? -10.031 -30.109 -3.068 1 98.31 79 HIS B CA 1
ATOM 4746 C C . HIS B 1 79 ? -9.711 -30.266 -1.585 1 98.31 79 HIS B C 1
ATOM 4748 O O . HIS B 1 79 ? -10.172 -31.203 -0.936 1 98.31 79 HIS B O 1
ATOM 4754 N N . ALA B 1 80 ? -8.906 -29.328 -1.053 1 98.31 80 ALA B N 1
ATOM 4755 C CA . ALA B 1 80 ? -8.523 -29.391 0.354 1 98.31 80 ALA B CA 1
ATOM 4756 C C . ALA B 1 80 ? -9.742 -29.281 1.264 1 98.31 80 ALA B C 1
ATOM 4758 O O . ALA B 1 80 ? -9.836 -29.984 2.275 1 98.31 80 ALA B O 1
ATOM 4759 N N . ILE B 1 81 ? -10.664 -28.406 0.95 1 98.56 81 ILE B N 1
ATOM 4760 C CA . ILE B 1 81 ? -11.875 -28.234 1.742 1 98.56 81 ILE B CA 1
ATOM 4761 C C . ILE B 1 81 ? -12.703 -29.516 1.704 1 98.56 81 ILE B C 1
ATOM 4763 O O . ILE B 1 81 ? -13.203 -29.969 2.736 1 98.56 81 ILE B O 1
ATOM 4767 N N . GLU B 1 82 ? -12.82 -30.109 0.539 1 97.69 82 GLU B N 1
ATOM 4768 C CA . GLU B 1 82 ? -13.539 -31.375 0.412 1 97.69 82 GLU B CA 1
ATOM 4769 C C . GLU B 1 82 ? -12.891 -32.469 1.25 1 97.69 82 GLU B C 1
ATOM 4771 O O . GLU B 1 82 ? -13.578 -33.281 1.885 1 97.69 82 GLU B O 1
ATOM 4776 N N . MET B 1 83 ? -11.578 -32.5 1.169 1 97.12 83 MET B N 1
ATOM 4777 C CA . MET B 1 83 ? -10.859 -33.469 1.966 1 97.12 83 MET B CA 1
ATOM 4778 C C . MET B 1 83 ? -11.148 -33.312 3.451 1 97.12 83 MET B C 1
ATOM 4780 O O . MET B 1 83 ? -11.367 -34.281 4.168 1 97.12 83 MET B O 1
ATOM 4784 N N . ILE B 1 84 ? -11.172 -32.094 3.924 1 97.88 84 ILE B N 1
ATOM 4785 C CA . ILE B 1 84 ? -11.461 -31.797 5.324 1 97.88 84 ILE B CA 1
ATOM 4786 C C . ILE B 1 84 ? -12.883 -32.219 5.664 1 97.88 84 ILE B C 1
ATOM 4788 O O . ILE B 1 84 ? -13.125 -32.875 6.68 1 97.88 84 ILE B O 1
ATOM 4792 N N . ASN B 1 85 ? -13.844 -31.859 4.805 1 98 85 ASN B N 1
ATOM 4793 C CA . ASN B 1 85 ? -15.25 -32.156 5.035 1 98 85 ASN B CA 1
ATOM 4794 C C . ASN B 1 85 ? -15.5 -33.688 5.07 1 98 85 ASN B C 1
ATOM 4796 O O . ASN B 1 85 ? -16.438 -34.125 5.711 1 98 85 ASN B O 1
ATOM 4800 N N . ASN B 1 86 ? -14.703 -34.406 4.402 1 97.06 86 ASN B N 1
ATOM 4801 C CA . ASN B 1 86 ? -14.844 -35.875 4.348 1 97.06 86 ASN B CA 1
ATOM 4802 C C . ASN B 1 86 ? -14 -36.562 5.414 1 97.06 86 ASN B C 1
ATOM 4804 O O . ASN B 1 86 ? -13.914 -37.781 5.449 1 97.06 86 ASN B O 1
ATOM 4808 N N . SER B 1 87 ? -13.336 -35.781 6.207 1 96.38 87 SER B N 1
ATOM 4809 C CA . SER B 1 87 ? -12.523 -36.344 7.293 1 96.38 87 SER B CA 1
ATOM 4810 C C . SER B 1 87 ? -13.211 -36.156 8.641 1 96.38 87 SER B C 1
ATOM 4812 O O . SER B 1 87 ? -14.336 -35.656 8.703 1 96.38 87 SER B O 1
ATOM 4814 N N . THR B 1 88 ? -12.5 -36.562 9.727 1 96.06 88 THR B N 1
ATOM 4815 C CA . THR B 1 88 ? -13.055 -36.438 11.07 1 96.06 88 THR B CA 1
ATOM 4816 C C . THR B 1 88 ? -12.477 -35.219 11.773 1 96.06 88 THR B C 1
ATOM 4818 O O . THR B 1 88 ? -12.727 -35 12.961 1 96.06 88 THR B O 1
ATOM 4821 N N . LEU B 1 89 ? -11.742 -34.406 11.008 1 95.94 89 LEU B N 1
ATOM 4822 C CA . LEU B 1 89 ? -11.078 -33.281 11.625 1 95.94 89 LEU B CA 1
ATOM 4823 C C . LEU B 1 89 ? -12.094 -32.312 12.227 1 95.94 89 LEU B C 1
ATOM 4825 O O . LEU B 1 89 ? -11.914 -31.828 13.352 1 95.94 89 LEU B O 1
ATOM 4829 N N . LEU B 1 90 ? -13.125 -31.953 11.453 1 96.69 90 LEU B N 1
ATOM 4830 C CA . LEU B 1 90 ? -14.188 -31.047 11.898 1 96.69 90 LEU B CA 1
ATOM 4831 C C . LEU B 1 90 ? -15.523 -31.781 11.984 1 96.69 90 LEU B C 1
ATOM 4833 O O . LEU B 1 90 ? -16.469 -31.453 11.258 1 96.69 90 LEU B O 1
ATOM 4837 N N . SER B 1 91 ? -15.609 -32.656 12.93 1 91.38 91 SER B N 1
ATOM 4838 C CA . SER B 1 91 ? -16.781 -33.5 13.031 1 91.38 91 SER B CA 1
ATOM 4839 C C . SER B 1 91 ? -18.062 -32.688 13.203 1 91.38 91 SER B C 1
ATOM 4841 O O . SER B 1 91 ? -18.172 -31.906 14.148 1 91.38 91 SER B O 1
ATOM 4843 N N . GLY B 1 92 ? -18.953 -32.844 12.242 1 92.75 92 GLY B N 1
ATOM 4844 C CA . GLY B 1 92 ? -20.266 -32.219 12.32 1 92.75 92 GLY B CA 1
ATOM 4845 C C . GLY B 1 92 ? -20.297 -30.828 11.734 1 92.75 92 GLY B C 1
ATOM 4846 O O . GLY B 1 92 ? -21.344 -30.172 11.711 1 92.75 92 GLY B O 1
ATOM 4847 N N . ILE B 1 93 ? -19.172 -30.328 11.375 1 96.5 93 ILE B N 1
ATOM 4848 C CA . ILE B 1 93 ? -19.062 -29 10.805 1 96.5 93 ILE B CA 1
ATOM 4849 C C . ILE B 1 93 ? -18.672 -29.094 9.336 1 96.5 93 ILE B C 1
ATOM 4851 O O . ILE B 1 93 ? -17.75 -29.828 8.977 1 96.5 93 ILE B O 1
ATOM 4855 N N . ILE B 1 94 ? -19.328 -28.375 8.461 1 97.88 94 ILE B N 1
ATOM 4856 C CA . ILE B 1 94 ? -19.016 -28.344 7.035 1 97.88 94 ILE B CA 1
ATOM 4857 C C . ILE B 1 94 ? -18.391 -27.016 6.668 1 97.88 94 ILE B C 1
ATOM 4859 O O . ILE B 1 94 ? -18.938 -25.953 6.984 1 97.88 94 ILE B O 1
ATOM 4863 N N . LEU B 1 95 ? -17.266 -27.094 6.055 1 98.31 95 LEU B N 1
ATOM 4864 C CA . LEU B 1 95 ? -16.641 -25.891 5.52 1 98.31 95 LEU B CA 1
ATOM 4865 C C . LEU B 1 95 ? -17.188 -25.562 4.133 1 98.31 95 LEU B C 1
ATOM 4867 O O . LEU B 1 95 ? -17.375 -26.469 3.311 1 98.31 95 LEU B O 1
ATOM 4871 N N . GLY B 1 96 ? -17.562 -24.328 3.914 1 97.81 96 GLY B N 1
ATOM 4872 C CA . GLY B 1 96 ? -17.875 -23.812 2.594 1 97.81 96 GLY B CA 1
ATOM 4873 C C . GLY B 1 96 ? -16.828 -22.828 2.078 1 97.81 96 GLY B C 1
ATOM 4874 O O . GLY B 1 96 ? -15.805 -22.625 2.725 1 97.81 96 GLY B O 1
ATOM 4875 N N . TYR B 1 97 ? -17.109 -22.312 0.866 1 98 97 TYR B N 1
ATOM 4876 C CA . TYR B 1 97 ? -16.172 -21.344 0.322 1 98 97 TYR B CA 1
ATOM 4877 C C . TYR B 1 97 ? -16.859 -20.375 -0.627 1 98 97 TYR B C 1
ATOM 4879 O O . TYR B 1 97 ? -17.938 -20.672 -1.15 1 98 97 TYR B O 1
ATOM 4887 N N . GLU B 1 98 ? -16.312 -19.172 -0.754 1 96.81 98 GLU B N 1
ATOM 4888 C CA . GLU B 1 98 ? -16.562 -18.172 -1.785 1 96.81 98 GLU B CA 1
ATOM 4889 C C . GLU B 1 98 ? -15.266 -17.672 -2.406 1 96.81 98 GLU B C 1
ATOM 4891 O O . GLU B 1 98 ? -14.539 -16.891 -1.789 1 96.81 98 GLU B O 1
ATOM 4896 N N . ILE B 1 99 ? -15.062 -18.094 -3.637 1 98.25 99 ILE B N 1
ATOM 4897 C CA . ILE B 1 99 ? -13.805 -17.766 -4.305 1 98.25 99 ILE B CA 1
ATOM 4898 C C . ILE B 1 99 ? -14.039 -16.672 -5.34 1 98.25 99 ILE B C 1
ATOM 4900 O O . ILE B 1 99 ? -14.984 -16.75 -6.133 1 98.25 99 ILE B O 1
ATOM 4904 N N . TYR B 1 100 ? -13.195 -15.648 -5.289 1 97.38 100 TYR B N 1
ATOM 4905 C CA . TYR B 1 100 ? -13.297 -14.516 -6.199 1 97.38 100 TYR B CA 1
ATOM 4906 C C . TYR B 1 100 ? -12.078 -14.438 -7.109 1 97.38 100 TYR B C 1
ATOM 4908 O O . TYR B 1 100 ? -10.961 -14.766 -6.699 1 97.38 100 TYR B O 1
ATOM 4916 N N . ASP B 1 101 ? -12.352 -14.031 -8.383 1 97.38 101 ASP B N 1
ATOM 4917 C CA . ASP B 1 101 ? -11.281 -13.664 -9.312 1 97.38 101 ASP B CA 1
ATOM 4918 C C . ASP B 1 101 ? -10.844 -12.219 -9.094 1 97.38 101 ASP B C 1
ATOM 4920 O O . ASP B 1 101 ? -11.641 -11.289 -9.258 1 97.38 101 ASP B O 1
ATOM 4924 N N . THR B 1 102 ? -9.586 -12.023 -8.812 1 97.12 102 THR B N 1
ATOM 4925 C CA . THR B 1 102 ? -9.109 -10.664 -8.602 1 97.12 102 THR B CA 1
ATOM 4926 C C . THR B 1 102 ? -8.727 -10.008 -9.922 1 97.12 102 THR B C 1
ATOM 4928 O O . THR B 1 102 ? -8.523 -8.797 -9.992 1 97.12 102 THR B O 1
ATOM 4931 N N . CYS B 1 103 ? -8.555 -10.805 -11.031 1 94.88 103 CYS B N 1
ATOM 4932 C CA . CYS B 1 103 ? -8.109 -10.328 -12.328 1 94.88 103 CYS B CA 1
ATOM 4933 C C . CYS B 1 103 ? -6.773 -9.602 -12.211 1 94.88 103 CYS B C 1
ATOM 4935 O O . CYS B 1 103 ? -6.508 -8.656 -12.961 1 94.88 103 CYS B O 1
ATOM 4937 N N . ALA B 1 104 ? -6.051 -9.961 -11.188 1 93.81 104 ALA B N 1
ATOM 4938 C CA . ALA B 1 104 ? -4.762 -9.344 -10.898 1 93.81 104 ALA B CA 1
ATOM 4939 C C . ALA B 1 104 ? -4.902 -7.84 -10.703 1 93.81 104 ALA B C 1
ATOM 4941 O O . ALA B 1 104 ? -3.99 -7.074 -11.031 1 93.81 104 ALA B O 1
ATOM 4942 N N . GLU B 1 105 ? -6.031 -7.41 -10.25 1 94.06 105 GLU B N 1
ATOM 4943 C CA . GLU B 1 105 ? -6.316 -5.992 -10.047 1 94.06 105 GLU B CA 1
ATOM 4944 C C . GLU B 1 105 ? -6.742 -5.719 -8.609 1 94.06 105 GLU B C 1
ATOM 4946 O O . GLU B 1 105 ? -7.66 -6.359 -8.094 1 94.06 105 GLU B O 1
ATOM 4951 N N . VAL B 1 106 ? -6.148 -4.664 -8.016 1 95.5 106 VAL B N 1
ATOM 4952 C CA . VAL B 1 106 ? -6.41 -4.32 -6.621 1 95.5 106 VAL B CA 1
ATOM 4953 C C . VAL B 1 106 ? -7.867 -3.891 -6.461 1 95.5 106 VAL B C 1
ATOM 4955 O O . VAL B 1 106 ? -8.531 -4.27 -5.492 1 95.5 106 VAL B O 1
ATOM 4958 N N . THR B 1 107 ? -8.406 -3.111 -7.398 1 94.94 107 THR B N 1
ATOM 4959 C CA . THR B 1 107 ? -9.75 -2.57 -7.27 1 94.94 107 THR B CA 1
ATOM 4960 C C . THR B 1 107 ? -10.781 -3.695 -7.207 1 94.94 107 THR B C 1
ATOM 4962 O O . THR B 1 107 ? -11.703 -3.654 -6.391 1 94.94 107 THR B O 1
ATOM 4965 N N . LYS B 1 108 ? -10.641 -4.641 -8.07 1 95.31 108 LYS B N 1
ATOM 4966 C CA . LYS B 1 108 ? -11.57 -5.766 -8.055 1 95.31 108 LYS B CA 1
ATOM 4967 C C . LYS B 1 108 ? -11.453 -6.559 -6.754 1 95.31 108 LYS B C 1
ATOM 4969 O O . LYS B 1 108 ? -12.453 -7 -6.191 1 95.31 108 LYS B O 1
ATOM 4974 N N . ALA B 1 109 ? -10.25 -6.781 -6.297 1 97.5 109 ALA B N 1
ATOM 4975 C CA . ALA B 1 109 ? -10.031 -7.473 -5.027 1 97.5 109 ALA B CA 1
ATOM 4976 C C . ALA B 1 109 ? -10.672 -6.711 -3.871 1 97.5 109 ALA B C 1
ATOM 4978 O O . ALA B 1 109 ? -11.18 -7.32 -2.928 1 97.5 109 ALA B O 1
ATOM 4979 N N . MET B 1 110 ? -10.602 -5.391 -3.932 1 97 110 MET B N 1
ATOM 4980 C CA . MET B 1 110 ? -11.234 -4.574 -2.898 1 97 110 MET B CA 1
ATOM 4981 C C . MET B 1 110 ? -12.742 -4.781 -2.889 1 97 110 MET B C 1
ATOM 4983 O O . MET B 1 110 ? -13.367 -4.789 -1.825 1 97 110 MET B O 1
ATOM 4987 N N . GLY B 1 111 ? -13.336 -4.902 -4.07 1 95.38 111 GLY B N 1
ATOM 4988 C CA . GLY B 1 111 ? -14.75 -5.25 -4.137 1 95.38 111 GLY B CA 1
ATOM 4989 C C . GLY B 1 111 ? -15.078 -6.551 -3.428 1 95.38 111 GLY B C 1
ATOM 4990 O O . GLY B 1 111 ? -16.031 -6.613 -2.646 1 95.38 111 GLY B O 1
ATOM 4991 N N . ALA B 1 112 ? -14.266 -7.574 -3.68 1 96.06 112 ALA B N 1
ATOM 4992 C CA . ALA B 1 112 ? -14.453 -8.859 -3.01 1 96.06 112 ALA B CA 1
ATOM 4993 C C . ALA B 1 112 ? -14.297 -8.719 -1.497 1 96.06 112 ALA B C 1
ATOM 4995 O O . ALA B 1 112 ? -15.062 -9.305 -0.73 1 96.06 112 ALA B O 1
ATOM 4996 N N . ALA B 1 113 ? -13.344 -7.918 -1.062 1 96.69 113 ALA B N 1
ATOM 4997 C CA . ALA B 1 113 ? -13.086 -7.715 0.36 1 96.69 113 ALA B CA 1
ATOM 4998 C C . ALA B 1 113 ? -14.281 -7.07 1.051 1 96.69 113 ALA B C 1
ATOM 5000 O O . ALA B 1 113 ? -14.617 -7.422 2.186 1 96.69 113 ALA B O 1
ATOM 5001 N N . LEU B 1 114 ? -14.93 -6.102 0.387 1 95.38 114 LEU B N 1
ATOM 5002 C CA . LEU B 1 114 ? -16.125 -5.496 0.958 1 95.38 114 LEU B CA 1
ATOM 5003 C C . LEU B 1 114 ? -17.219 -6.543 1.181 1 95.38 114 LEU B C 1
ATOM 5005 O O . LEU B 1 114 ? -17.922 -6.504 2.189 1 95.38 114 LEU B O 1
ATOM 5009 N N . ARG B 1 115 ? -17.312 -7.426 0.286 1 94 115 ARG B N 1
ATOM 5010 C CA . ARG B 1 115 ? -18.297 -8.492 0.457 1 94 115 ARG B CA 1
ATOM 5011 C C . ARG B 1 115 ? -17.938 -9.398 1.622 1 94 115 ARG B C 1
ATOM 5013 O O . ARG B 1 115 ? -18.797 -9.859 2.361 1 94 115 ARG B O 1
ATOM 5020 N N . PHE B 1 116 ? -16.656 -9.664 1.746 1 95.94 116 PHE B N 1
ATOM 5021 C CA . PHE B 1 116 ? -16.188 -10.453 2.883 1 95.94 116 PHE B CA 1
ATOM 5022 C C . PHE B 1 116 ? -16.578 -9.789 4.195 1 95.94 116 PHE B C 1
ATOM 5024 O O . PHE B 1 116 ? -16.969 -10.469 5.148 1 95.94 116 PHE B O 1
ATOM 5031 N N . LEU B 1 117 ? -16.484 -8.445 4.25 1 96 117 LEU B N 1
ATOM 5032 C CA . LEU B 1 117 ? -16.703 -7.684 5.473 1 96 117 LEU B CA 1
ATOM 5033 C C . LEU B 1 117 ? -18.203 -7.582 5.781 1 96 117 LEU B C 1
ATOM 5035 O O . LEU B 1 117 ? -18.578 -7.242 6.902 1 96 117 LEU B O 1
ATOM 5039 N N . ALA B 1 118 ? -19.031 -7.828 4.801 1 94.56 118 ALA B N 1
ATOM 5040 C CA . ALA B 1 118 ? -20.484 -7.664 4.98 1 94.56 118 ALA B CA 1
ATOM 5041 C C . ALA B 1 118 ? -20.984 -8.508 6.148 1 94.56 118 ALA B C 1
ATOM 5043 O O . ALA B 1 118 ? -20.453 -9.586 6.414 1 94.56 118 ALA B O 1
ATOM 5044 N N . LYS B 1 119 ? -22 -7.969 6.812 1 93.12 119 LYS B N 1
ATOM 5045 C CA . LYS B 1 119 ? -22.594 -8.688 7.934 1 93.12 119 LYS B CA 1
ATOM 5046 C C . LYS B 1 119 ? -23.25 -9.984 7.469 1 93.12 119 LYS B C 1
ATOM 5048 O O . LYS B 1 119 ? -23.891 -10.023 6.414 1 93.12 119 LYS B O 1
ATOM 5053 N N . PHE B 1 120 ? -23.062 -10.922 8.32 1 92.25 120 PHE B N 1
ATOM 5054 C CA . PHE B 1 120 ? -23.656 -12.219 8.023 1 92.25 120 PHE B CA 1
ATOM 5055 C C . PHE B 1 120 ? -25.172 -12.078 7.824 1 92.25 120 PHE B C 1
ATOM 5057 O O . PHE B 1 120 ? -25.844 -11.43 8.625 1 92.25 120 PHE B O 1
ATOM 5064 N N . ASN B 1 121 ? -25.719 -12.578 6.734 1 83.19 121 ASN B N 1
ATOM 5065 C CA . ASN B 1 121 ? -27.141 -12.641 6.383 1 83.19 121 ASN B CA 1
ATOM 5066 C C . ASN B 1 121 ? -27.719 -11.258 6.117 1 83.19 121 ASN B C 1
ATOM 5068 O O . ASN B 1 121 ? -28.922 -11.055 6.234 1 83.19 121 ASN B O 1
ATOM 5072 N N . ALA B 1 122 ? -26.797 -10.289 5.977 1 80.25 122 ALA B N 1
ATOM 5073 C CA . ALA B 1 122 ? -27.297 -8.961 5.637 1 80.25 122 ALA B CA 1
ATOM 5074 C C . ALA B 1 122 ? -27.828 -8.93 4.203 1 80.25 122 ALA B C 1
ATOM 5076 O O . ALA B 1 122 ? -27.25 -9.547 3.309 1 80.25 122 ALA B O 1
ATOM 5077 N N . SER B 1 123 ? -28.906 -8.227 4.086 1 75.62 123 SER B N 1
ATOM 5078 C CA . SER B 1 123 ? -29.453 -7.992 2.748 1 75.62 123 SER B CA 1
ATOM 5079 C C . SER B 1 123 ? -28.5 -7.137 1.914 1 75.62 123 SER B C 1
ATOM 5081 O O . SER B 1 123 ? -27.844 -6.227 2.438 1 75.62 123 SER B O 1
ATOM 5083 N N . LYS B 1 124 ? -28.234 -7.426 0.708 1 68.62 124 LYS B N 1
ATOM 5084 C CA . LYS B 1 124 ? -27.484 -6.664 -0.292 1 68.62 124 LYS B CA 1
ATOM 5085 C C . LYS B 1 124 ? -26 -6.633 0.036 1 68.62 124 LYS B C 1
ATOM 5087 O O . LYS B 1 124 ? -25.281 -5.719 -0.382 1 68.62 124 LYS B O 1
ATOM 5092 N N . ASP B 1 125 ? -25.609 -7.43 0.91 1 79.81 125 ASP B N 1
ATOM 5093 C CA . ASP B 1 125 ? -24.188 -7.535 1.26 1 79.81 125 ASP B CA 1
ATOM 5094 C C . ASP B 1 125 ? -23.672 -6.223 1.836 1 79.81 125 ASP B C 1
ATOM 5096 O O . ASP B 1 125 ? -22.656 -5.703 1.381 1 79.81 125 ASP B O 1
ATOM 5100 N N . THR B 1 126 ? -24.344 -5.695 2.809 1 90.81 126 THR B N 1
ATOM 5101 C CA . THR B 1 126 ? -24.031 -4.391 3.373 1 90.81 126 THR B CA 1
ATOM 5102 C C . THR B 1 126 ? -22.984 -4.516 4.48 1 90.81 126 THR B C 1
ATOM 5104 O O . THR B 1 126 ? -23.016 -5.461 5.27 1 90.81 126 THR B O 1
ATOM 5107 N N . VAL B 1 127 ? -22.062 -3.568 4.438 1 92.56 127 VAL B N 1
ATOM 5108 C CA . VAL B 1 127 ? -21.078 -3.434 5.508 1 92.56 127 VAL B CA 1
ATOM 5109 C C . VAL B 1 127 ? -21.5 -2.307 6.453 1 92.56 127 VAL B C 1
ATOM 5111 O O . VAL B 1 127 ? -21.781 -1.19 6.012 1 92.56 127 VAL B O 1
ATOM 5114 N N . GLU B 1 128 ? -21.562 -2.639 7.727 1 89.94 128 GLU B N 1
ATOM 5115 C CA . GLU B 1 128 ? -21.859 -1.626 8.734 1 89.94 128 GLU B CA 1
ATOM 5116 C C . GLU B 1 128 ? -20.578 -1.115 9.391 1 89.94 128 GLU B C 1
ATOM 5118 O O . GLU B 1 128 ? -19.734 -1.905 9.797 1 89.94 128 GLU B O 1
ATOM 5123 N N . TYR B 1 129 ? -20.516 0.151 9.438 1 88.69 129 TYR B N 1
ATOM 5124 C CA . TYR B 1 129 ? -19.375 0.699 10.156 1 88.69 129 TYR B CA 1
ATOM 5125 C C . TYR B 1 129 ? -19.547 0.563 11.664 1 88.69 129 TYR B C 1
ATOM 5127 O O . TYR B 1 129 ? -20.641 0.812 12.188 1 88.69 129 TYR B O 1
ATOM 5135 N N . LYS B 1 130 ? -18.453 0.159 12.32 1 89.44 130 LYS B N 1
ATOM 5136 C CA . LYS B 1 130 ? -18.391 0.097 13.781 1 89.44 130 LYS B CA 1
ATOM 5137 C C . LYS B 1 130 ? -17.047 0.581 14.297 1 89.44 130 LYS B C 1
ATOM 5139 O O . LYS B 1 130 ? -16.031 0.446 13.617 1 89.44 130 LYS B O 1
ATOM 5144 N N . CYS B 1 131 ? -17.109 1.156 15.461 1 88.62 131 CYS B N 1
ATOM 5145 C CA . CYS B 1 131 ? -15.844 1.471 16.141 1 88.62 131 CYS B CA 1
ATOM 5146 C C . CYS B 1 131 ? -15.266 0.234 16.812 1 88.62 131 CYS B C 1
ATOM 5148 O O . CYS B 1 131 ? -14.062 0.167 17.062 1 88.62 131 CYS B O 1
ATOM 5150 N N . ASN B 1 132 ? -16.172 -0.632 17.188 1 91.75 132 ASN B N 1
ATOM 5151 C CA . ASN B 1 132 ? -15.828 -1.895 17.828 1 91.75 132 ASN B CA 1
ATOM 5152 C C . ASN B 1 132 ? -16.438 -3.084 17.094 1 91.75 132 ASN B C 1
ATOM 5154 O O . ASN B 1 132 ? -17.641 -3.311 17.156 1 91.75 132 ASN B O 1
ATOM 5158 N N . TYR B 1 133 ? -15.594 -3.906 16.453 1 93.94 133 TYR B N 1
ATOM 5159 C CA . TYR B 1 133 ? -16.062 -5.027 15.648 1 93.94 133 TYR B CA 1
ATOM 5160 C C . TYR B 1 133 ? -15.945 -6.336 16.422 1 93.94 133 TYR B C 1
ATOM 5162 O O . TYR B 1 133 ? -16.031 -7.418 15.828 1 93.94 133 TYR B O 1
ATOM 5170 N N . SER B 1 134 ? -15.805 -6.305 17.734 1 93.31 134 SER B N 1
ATOM 5171 C CA . SER B 1 134 ? -15.531 -7.504 18.516 1 93.31 134 SER B CA 1
ATOM 5172 C C . SER B 1 134 ? -16.672 -8.508 18.406 1 93.31 134 SER B C 1
ATOM 5174 O O . SER B 1 134 ? -16.438 -9.719 18.391 1 93.31 134 SER B O 1
ATOM 5176 N N . ASP B 1 135 ? -17.922 -7.98 18.266 1 92.75 135 ASP B N 1
ATOM 5177 C CA . ASP B 1 135 ? -19.078 -8.875 18.219 1 92.75 135 ASP B CA 1
ATOM 5178 C C . ASP B 1 135 ? -19.688 -8.883 16.812 1 92.75 135 ASP B C 1
ATOM 5180 O O . ASP B 1 135 ? -20.812 -9.359 16.641 1 92.75 135 ASP B O 1
ATOM 5184 N N . TYR B 1 136 ? -19.016 -8.273 15.906 1 93.19 136 TYR B N 1
ATOM 5185 C CA . TYR B 1 136 ? -19.469 -8.234 14.523 1 93.19 136 TYR B CA 1
ATOM 5186 C C . TYR B 1 136 ? -19.203 -9.57 13.82 1 93.19 136 TYR B C 1
ATOM 5188 O O . TYR B 1 136 ? -18.109 -10.117 13.914 1 93.19 136 TYR B O 1
ATOM 5196 N N . ILE B 1 137 ? -20.234 -10.102 13.188 1 95.06 137 ILE B N 1
ATOM 5197 C CA . ILE B 1 137 ? -20.094 -11.375 12.484 1 95.06 137 ILE B CA 1
ATOM 5198 C C . ILE B 1 137 ? -20.172 -11.141 10.977 1 95.06 137 ILE B C 1
ATOM 5200 O O . ILE B 1 137 ? -21.25 -10.922 10.43 1 95.06 137 ILE B O 1
ATOM 5204 N N . PRO B 1 138 ? -19.031 -11.289 10.32 1 95.69 138 PRO B N 1
ATOM 5205 C CA . PRO B 1 138 ? -19.031 -11.102 8.867 1 95.69 138 PRO B CA 1
ATOM 5206 C C . PRO B 1 138 ? -19.469 -12.352 8.109 1 95.69 138 PRO B C 1
ATOM 5208 O O . PRO B 1 138 ? -19.688 -13.406 8.719 1 95.69 138 PRO B O 1
ATOM 5211 N N . ARG B 1 139 ? -19.547 -12.172 6.801 1 90.12 139 ARG B N 1
ATOM 5212 C CA . ARG B 1 139 ? -19.906 -13.25 5.895 1 90.12 139 ARG B CA 1
ATOM 5213 C C . ARG B 1 139 ? -18.844 -14.344 5.891 1 90.12 139 ARG B C 1
ATOM 5215 O O . ARG B 1 139 ? -19.156 -15.531 5.758 1 90.12 139 ARG B O 1
ATOM 5222 N N . ILE B 1 140 ? -17.625 -13.969 6.02 1 94.75 140 ILE B N 1
ATOM 5223 C CA . ILE B 1 140 ? -16.484 -14.875 5.918 1 94.75 140 ILE B CA 1
ATOM 5224 C C . ILE B 1 140 ? -15.656 -14.812 7.203 1 94.75 140 ILE B C 1
ATOM 5226 O O . ILE B 1 140 ? -15.539 -13.75 7.82 1 94.75 140 ILE B O 1
ATOM 5230 N N . LYS B 1 141 ? -15.102 -15.984 7.512 1 95.88 141 LYS B N 1
ATOM 5231 C CA . LYS B 1 141 ? -14.359 -16.047 8.766 1 95.88 141 LYS B CA 1
ATOM 5232 C C . LYS B 1 141 ? -12.852 -15.961 8.516 1 95.88 141 LYS B C 1
ATOM 5234 O O . LYS B 1 141 ? -12.086 -15.578 9.398 1 95.88 141 LYS B O 1
ATOM 5239 N N . ALA B 1 142 ? -12.438 -16.312 7.387 1 98.62 142 ALA B N 1
ATOM 5240 C CA . ALA B 1 142 ? -11.039 -16.297 6.969 1 98.62 142 ALA B CA 1
ATOM 5241 C C . ALA B 1 142 ? -10.922 -16.219 5.449 1 98.62 142 ALA B C 1
ATOM 5243 O O . ALA B 1 142 ? -11.852 -16.578 4.727 1 98.62 142 ALA B O 1
ATOM 5244 N N . VAL B 1 143 ? -9.844 -15.656 5.012 1 98.88 143 VAL B N 1
ATOM 5245 C CA . VAL B 1 143 ? -9.609 -15.523 3.578 1 98.88 143 VAL B CA 1
ATOM 5246 C C . VAL B 1 143 ? -8.305 -16.203 3.197 1 98.88 143 VAL B C 1
ATOM 5248 O O . VAL B 1 143 ? -7.301 -16.078 3.91 1 98.88 143 VAL B O 1
ATOM 5251 N N . ILE B 1 144 ? -8.305 -16.969 2.131 1 98.88 144 ILE B N 1
ATOM 5252 C CA . ILE B 1 144 ? -7.09 -17.5 1.518 1 98.88 144 ILE B CA 1
ATOM 5253 C C . ILE B 1 144 ? -6.73 -16.672 0.285 1 98.88 144 ILE B C 1
ATOM 5255 O O . ILE B 1 144 ? -7.57 -16.453 -0.591 1 98.88 144 ILE B O 1
ATOM 5259 N N . GLY B 1 145 ? -5.551 -16.234 0.165 1 97.5 145 GLY B N 1
ATOM 5260 C CA . GLY B 1 145 ? -5.121 -15.367 -0.924 1 97.5 145 GLY B CA 1
ATOM 5261 C C . GLY B 1 145 ? -4.172 -14.273 -0.477 1 97.5 145 GLY B C 1
ATOM 5262 O O . GLY B 1 145 ? -3.707 -14.273 0.665 1 97.5 145 GLY B O 1
ATOM 5263 N N . SER B 1 146 ? -3.738 -13.43 -1.269 1 95.12 146 SER B N 1
ATOM 5264 C CA . SER B 1 146 ? -3.996 -13.406 -2.705 1 95.12 146 SER B CA 1
ATOM 5265 C C . SER B 1 146 ? -2.791 -13.914 -3.49 1 95.12 146 SER B C 1
ATOM 5267 O O . SER B 1 146 ? -1.734 -14.18 -2.914 1 95.12 146 SER B O 1
ATOM 5269 N N . SER B 1 147 ? -2.947 -14.023 -4.844 1 94.5 147 SER B N 1
ATOM 5270 C CA . SER B 1 147 ? -1.908 -14.484 -5.762 1 94.5 147 SER B CA 1
ATOM 5271 C C . SER B 1 147 ? -0.75 -13.5 -5.824 1 94.5 147 SER B C 1
ATOM 5273 O O . SER B 1 147 ? 0.392 -13.883 -6.082 1 94.5 147 SER B O 1
ATOM 5275 N N . TYR B 1 148 ? -1.082 -12.273 -5.535 1 95.12 148 TYR B N 1
ATOM 5276 C CA . TYR B 1 148 ? -0.052 -11.25 -5.66 1 95.12 148 TYR B CA 1
ATOM 5277 C C . TYR B 1 148 ? 0.035 -10.398 -4.395 1 95.12 148 TYR B C 1
ATOM 5279 O O . TYR B 1 148 ? -0.987 -10.078 -3.787 1 95.12 148 TYR B O 1
ATOM 5287 N N . SER B 1 149 ? 1.268 -10.016 -4.039 1 97.06 149 SER B N 1
ATOM 5288 C CA . SER B 1 149 ? 1.557 -9.305 -2.801 1 97.06 149 SER B CA 1
ATOM 5289 C C . SER B 1 149 ? 0.866 -7.945 -2.773 1 97.06 149 SER B C 1
ATOM 5291 O O . SER B 1 149 ? 0.395 -7.504 -1.723 1 97.06 149 SER B O 1
ATOM 5293 N N . GLU B 1 150 ? 0.874 -7.258 -3.908 1 95.25 150 GLU B N 1
ATOM 5294 C CA . GLU B 1 150 ? 0.241 -5.941 -3.953 1 95.25 150 GLU B CA 1
ATOM 5295 C C . GLU B 1 150 ? -1.22 -6.02 -3.518 1 95.25 150 GLU B C 1
ATOM 5297 O O . GLU B 1 150 ? -1.701 -5.152 -2.785 1 95.25 150 GLU B O 1
ATOM 5302 N N . ILE B 1 151 ? -1.921 -7.027 -3.955 1 97.19 151 ILE B N 1
ATOM 5303 C CA . ILE B 1 151 ? -3.322 -7.23 -3.604 1 97.19 151 ILE B CA 1
ATOM 5304 C C . ILE B 1 151 ? -3.434 -7.598 -2.125 1 97.19 151 ILE B C 1
ATOM 5306 O O . ILE B 1 151 ? -4.297 -7.078 -1.414 1 97.19 151 ILE B O 1
ATOM 5310 N N . ALA B 1 152 ? -2.559 -8.5 -1.677 1 98.38 152 ALA B N 1
ATOM 5311 C CA . ALA B 1 152 ? -2.578 -8.906 -0.274 1 98.38 152 ALA B CA 1
ATOM 5312 C C . ALA B 1 152 ? -2.385 -7.707 0.647 1 98.38 152 ALA B C 1
ATOM 5314 O O . ALA B 1 152 ? -3.059 -7.59 1.674 1 98.38 152 ALA B O 1
ATOM 5315 N N . MET B 1 153 ? -1.508 -6.805 0.286 1 96.69 153 MET B N 1
ATOM 5316 C CA . MET B 1 153 ? -1.244 -5.613 1.091 1 96.69 153 MET B CA 1
ATOM 5317 C C . MET B 1 153 ? -2.484 -4.73 1.178 1 96.69 153 MET B C 1
ATOM 5319 O O . MET B 1 153 ? -2.852 -4.273 2.262 1 96.69 153 MET B O 1
ATOM 5323 N N . ALA B 1 154 ? -3.068 -4.523 0.064 1 96.88 154 ALA B N 1
ATOM 5324 C CA . ALA B 1 154 ? -4.242 -3.654 0.013 1 96.88 154 ALA B CA 1
ATOM 5325 C C . ALA B 1 154 ? -5.41 -4.266 0.783 1 96.88 154 ALA B C 1
ATOM 5327 O O . ALA B 1 154 ? -6.023 -3.602 1.622 1 96.88 154 ALA B O 1
ATOM 5328 N N . VAL B 1 155 ? -5.699 -5.543 0.565 1 98.31 155 VAL B N 1
ATOM 5329 C CA . VAL B 1 155 ? -6.855 -6.219 1.146 1 98.31 155 VAL B CA 1
ATOM 5330 C C . VAL B 1 155 ? -6.656 -6.383 2.65 1 98.31 155 VAL B C 1
ATOM 5332 O O . VAL B 1 155 ? -7.605 -6.246 3.428 1 98.31 155 VAL B O 1
ATOM 5335 N N . SER B 1 156 ? -5.449 -6.645 3.057 1 97.88 156 SER B N 1
ATOM 5336 C CA . SER B 1 156 ? -5.176 -6.832 4.48 1 97.88 156 SER B CA 1
ATOM 5337 C C . SER B 1 156 ? -5.508 -5.574 5.273 1 97.88 156 SER B C 1
ATOM 5339 O O . SER B 1 156 ? -5.941 -5.656 6.426 1 97.88 156 SER B O 1
ATOM 5341 N N . ARG B 1 157 ? -5.285 -4.406 4.668 1 97 157 ARG B N 1
ATOM 5342 C CA . ARG B 1 157 ? -5.516 -3.148 5.371 1 97 157 ARG B CA 1
ATOM 5343 C C . ARG B 1 157 ? -6.992 -2.98 5.719 1 97 157 ARG B C 1
ATOM 5345 O O . ARG B 1 157 ? -7.328 -2.459 6.781 1 97 157 ARG B O 1
ATOM 5352 N N . ILE B 1 158 ? -7.887 -3.393 4.867 1 97.25 158 ILE B N 1
ATOM 5353 C CA . ILE B 1 158 ? -9.312 -3.248 5.156 1 97.25 158 ILE B CA 1
ATOM 5354 C C . ILE B 1 158 ? -9.773 -4.395 6.051 1 97.25 158 ILE B C 1
ATOM 5356 O O . ILE B 1 158 ? -10.633 -4.207 6.918 1 97.25 158 ILE B O 1
ATOM 5360 N N . LEU B 1 159 ? -9.188 -5.605 5.895 1 97.94 159 LEU B N 1
ATOM 5361 C CA . LEU B 1 159 ? -9.562 -6.742 6.727 1 97.94 159 LEU B CA 1
ATOM 5362 C C . LEU B 1 159 ? -9.172 -6.508 8.18 1 97.94 159 LEU B C 1
ATOM 5364 O O . LEU B 1 159 ? -9.781 -7.074 9.094 1 97.94 159 LEU B O 1
ATOM 5368 N N . ASN B 1 160 ? -8.203 -5.629 8.383 1 96.12 160 ASN B N 1
ATOM 5369 C CA . ASN B 1 160 ? -7.723 -5.309 9.727 1 96.12 160 ASN B CA 1
ATOM 5370 C C . ASN B 1 160 ? -8.828 -4.691 10.578 1 96.12 160 ASN B C 1
ATOM 5372 O O . ASN B 1 160 ? -8.797 -4.789 11.805 1 96.12 160 ASN B O 1
ATOM 5376 N N . LEU B 1 161 ? -9.805 -4.055 9.961 1 96.06 161 LEU B N 1
ATOM 5377 C CA . LEU B 1 161 ? -10.906 -3.451 10.703 1 96.06 161 LEU B CA 1
ATOM 5378 C C . LEU B 1 161 ? -11.609 -4.484 11.57 1 96.06 161 LEU B C 1
ATOM 5380 O O . LEU B 1 161 ? -12.062 -4.172 12.672 1 96.06 161 LEU B O 1
ATOM 5384 N N . GLN B 1 162 ? -11.641 -5.734 11.062 1 97.06 162 GLN B N 1
ATOM 5385 C CA . GLN B 1 162 ? -12.328 -6.805 11.773 1 97.06 162 GLN B CA 1
ATOM 5386 C C . GLN B 1 162 ? -11.359 -7.91 12.18 1 97.06 162 GLN B C 1
ATOM 5388 O O . GLN B 1 162 ? -11.781 -8.945 12.711 1 97.06 162 GLN B O 1
ATOM 5393 N N . LEU B 1 163 ? -10.102 -7.703 11.891 1 97.12 163 LEU B N 1
ATOM 5394 C CA . LEU B 1 163 ? -9.055 -8.68 12.125 1 97.12 163 LEU B CA 1
ATOM 5395 C C . LEU B 1 163 ? -9.422 -10.039 11.531 1 97.12 163 LEU B C 1
ATOM 5397 O O . LEU B 1 163 ? -9.297 -11.07 12.195 1 97.12 163 LEU B O 1
ATOM 5401 N N . ILE B 1 164 ? -9.992 -10.016 10.328 1 98.44 164 ILE B N 1
ATOM 5402 C CA . ILE B 1 164 ? -10.188 -11.234 9.555 1 98.44 164 ILE B CA 1
ATOM 5403 C C . ILE B 1 164 ? -8.836 -11.75 9.055 1 98.44 164 ILE B C 1
ATOM 5405 O O . ILE B 1 164 ? -8.102 -11.039 8.375 1 98.44 164 ILE B O 1
ATOM 5409 N N . PRO B 1 165 ? -8.5 -12.992 9.391 1 98.62 165 PRO B N 1
ATOM 5410 C CA . PRO B 1 165 ? -7.195 -13.484 8.938 1 98.62 165 PRO B CA 1
ATOM 5411 C C . PRO B 1 165 ? -7.133 -13.68 7.422 1 98.62 165 PRO B C 1
ATOM 5413 O O . PRO B 1 165 ? -8.078 -14.195 6.82 1 98.62 165 PRO B O 1
ATOM 5416 N N . LEU B 1 166 ? -6.129 -13.188 6.832 1 98.88 166 LEU B N 1
ATOM 5417 C CA . LEU B 1 166 ? -5.734 -13.469 5.457 1 98.88 166 LEU B CA 1
ATOM 5418 C C . LEU B 1 166 ? -4.531 -14.398 5.414 1 98.88 166 LEU B C 1
ATOM 5420 O O . LEU B 1 166 ? -3.412 -13.992 5.734 1 98.88 166 LEU B O 1
ATOM 5424 N N . VAL B 1 167 ? -4.742 -15.641 5.078 1 98.81 167 VAL B N 1
ATOM 5425 C CA . VAL B 1 167 ? -3.674 -16.625 4.98 1 98.81 167 VAL B CA 1
ATOM 5426 C C . VAL B 1 167 ? -3.264 -16.797 3.518 1 98.81 167 VAL B C 1
ATOM 5428 O O . VAL B 1 167 ? -3.938 -17.5 2.758 1 98.81 167 VAL B O 1
ATOM 5431 N N . SER B 1 168 ? -2.125 -16.25 3.201 1 98.75 168 SER B N 1
ATOM 5432 C CA . SER B 1 168 ? -1.747 -16.234 1.793 1 98.75 168 SER B CA 1
ATOM 5433 C C . SER B 1 168 ? -0.964 -17.484 1.41 1 98.75 168 SER B C 1
ATOM 5435 O O . SER B 1 168 ? -0.127 -17.969 2.18 1 98.75 168 SER B O 1
ATOM 5437 N N . HIS B 1 169 ? -1.224 -17.969 0.206 1 98.12 169 HIS B N 1
ATOM 5438 C CA . HIS B 1 169 ? -0.537 -19.141 -0.353 1 98.12 169 HIS B CA 1
ATOM 5439 C C . HIS B 1 169 ? 0.587 -18.703 -1.292 1 98.12 169 HIS B C 1
ATOM 5441 O O . HIS B 1 169 ? 1.335 -19.547 -1.792 1 98.12 169 HIS B O 1
ATOM 5447 N N . ALA B 1 170 ? 0.674 -17.359 -1.474 1 97.94 170 ALA B N 1
ATOM 5448 C CA . ALA B 1 170 ? 1.547 -17.016 -2.594 1 97.94 170 ALA B CA 1
ATOM 5449 C C . ALA B 1 170 ? 2.24 -15.672 -2.357 1 97.94 170 ALA B C 1
ATOM 5451 O O . ALA B 1 170 ? 3.32 -15.422 -2.898 1 97.94 170 ALA B O 1
ATOM 5452 N N . SER B 1 171 ? 1.674 -14.742 -1.581 1 98.12 171 SER B N 1
ATOM 5453 C CA . SER B 1 171 ? 2.25 -13.414 -1.399 1 98.12 171 SER B CA 1
ATOM 5454 C C . SER B 1 171 ? 3.51 -13.469 -0.542 1 98.12 171 SER B C 1
ATOM 5456 O O . SER B 1 171 ? 3.438 -13.719 0.663 1 98.12 171 SER B O 1
ATOM 5458 N N . SER B 1 172 ? 4.629 -13.094 -1.158 1 97.19 172 SER B N 1
ATOM 5459 C CA . SER B 1 172 ? 5.898 -13.398 -0.508 1 97.19 172 SER B CA 1
ATOM 5460 C C . SER B 1 172 ? 6.66 -12.133 -0.147 1 97.19 172 SER B C 1
ATOM 5462 O O . SER B 1 172 ? 7.754 -12.195 0.418 1 97.19 172 SER B O 1
ATOM 5464 N N . ALA B 1 173 ? 6.102 -10.953 -0.397 1 96.56 173 ALA B N 1
ATOM 5465 C CA . ALA B 1 173 ? 6.812 -9.711 -0.125 1 96.56 173 ALA B CA 1
ATOM 5466 C C . ALA B 1 173 ? 7.223 -9.625 1.342 1 96.56 173 ALA B C 1
ATOM 5468 O O . ALA B 1 173 ? 6.43 -9.93 2.234 1 96.56 173 ALA B O 1
ATOM 5469 N N . GLU B 1 174 ? 8.438 -9.172 1.559 1 94.81 174 GLU B N 1
ATOM 5470 C CA . GLU B 1 174 ? 9.016 -9.141 2.9 1 94.81 174 GLU B CA 1
ATOM 5471 C C . GLU B 1 174 ? 8.188 -8.266 3.838 1 94.81 174 GLU B C 1
ATOM 5473 O O . GLU B 1 174 ? 8.023 -8.594 5.016 1 94.81 174 GLU B O 1
ATOM 5478 N N . ILE B 1 175 ? 7.613 -7.23 3.355 1 93 175 ILE B N 1
ATOM 5479 C CA . ILE B 1 175 ? 6.934 -6.227 4.168 1 93 175 ILE B CA 1
ATOM 5480 C C . ILE B 1 175 ? 5.707 -6.848 4.832 1 93 175 ILE B C 1
ATOM 5482 O O . ILE B 1 175 ? 5.266 -6.387 5.887 1 93 175 ILE B O 1
ATOM 5486 N N . LEU B 1 176 ? 5.148 -7.891 4.305 1 96.69 176 LEU B N 1
ATOM 5487 C CA . LEU B 1 176 ? 3.938 -8.523 4.816 1 96.69 176 LEU B CA 1
ATOM 5488 C C . LEU B 1 176 ? 4.223 -9.258 6.125 1 96.69 176 LEU B C 1
ATOM 5490 O O . LEU B 1 176 ? 3.293 -9.641 6.836 1 96.69 176 LEU B O 1
ATOM 5494 N N . SER B 1 177 ? 5.527 -9.422 6.465 1 95.38 177 SER B N 1
ATOM 5495 C CA . SER B 1 177 ? 5.934 -10.023 7.73 1 95.38 177 SER B CA 1
ATOM 5496 C C . SER B 1 177 ? 5.871 -9.008 8.867 1 95.38 177 SER B C 1
ATOM 5498 O O . SER B 1 177 ? 6.047 -9.375 10.039 1 95.38 177 SER B O 1
ATOM 5500 N N . ASP B 1 178 ? 5.59 -7.746 8.594 1 91.69 178 ASP B N 1
ATOM 5501 C CA . ASP B 1 178 ? 5.43 -6.711 9.609 1 91.69 178 ASP B CA 1
ATOM 5502 C C . ASP B 1 178 ? 4.07 -6.824 10.297 1 91.69 178 ASP B C 1
ATOM 5504 O O . ASP B 1 178 ? 3.053 -6.406 9.742 1 91.69 178 ASP B O 1
ATOM 5508 N N . LYS B 1 179 ? 4.047 -7.23 11.523 1 91.62 179 LYS B N 1
ATOM 5509 C CA . LYS B 1 179 ? 2.799 -7.547 12.203 1 91.62 179 LYS B CA 1
ATOM 5510 C C . LYS B 1 179 ? 2.184 -6.301 12.836 1 91.62 179 LYS B C 1
ATOM 5512 O O . LYS B 1 179 ? 1.014 -6.309 13.227 1 91.62 179 LYS B O 1
ATOM 5517 N N . ILE B 1 180 ? 2.875 -5.266 12.828 1 85.88 180 ILE B N 1
ATOM 5518 C CA . ILE B 1 180 ? 2.281 -3.996 13.234 1 85.88 180 ILE B CA 1
ATOM 5519 C C . ILE B 1 180 ? 1.418 -3.445 12.102 1 85.88 180 ILE B C 1
ATOM 5521 O O . ILE B 1 180 ? 0.294 -2.992 12.336 1 85.88 180 ILE B O 1
ATOM 5525 N N . ARG B 1 181 ? 1.932 -3.541 10.906 1 89.56 181 ARG B N 1
ATOM 5526 C CA . ARG B 1 181 ? 1.229 -3.053 9.719 1 89.56 181 ARG B CA 1
ATOM 5527 C C . ARG B 1 181 ? 0.167 -4.047 9.266 1 89.56 181 ARG B C 1
ATOM 5529 O O . ARG B 1 181 ? -0.913 -3.648 8.82 1 89.56 181 ARG B O 1
ATOM 5536 N N . PHE B 1 182 ? 0.563 -5.324 9.398 1 94.69 182 PHE B N 1
ATOM 5537 C CA . PHE B 1 182 ? -0.325 -6.367 8.898 1 94.69 182 PHE B CA 1
ATOM 5538 C C . PHE B 1 182 ? -0.575 -7.426 9.969 1 94.69 182 PHE B C 1
ATOM 5540 O O . PHE B 1 182 ? -0.208 -8.586 9.789 1 94.69 182 PHE B O 1
ATOM 5547 N N . PRO B 1 183 ? -1.326 -7.094 10.961 1 93.88 183 PRO B N 1
ATOM 5548 C CA . PRO B 1 183 ? -1.514 -8 12.094 1 93.88 183 PRO B CA 1
ATOM 5549 C C . PRO B 1 183 ? -2.344 -9.227 11.742 1 93.88 183 PRO B C 1
ATOM 5551 O O . PRO B 1 183 ? -2.217 -10.273 12.383 1 93.88 183 PRO B O 1
ATOM 5554 N N . SER B 1 184 ? -3.172 -9.164 10.75 1 96.94 184 SER B N 1
ATOM 5555 C CA . SER B 1 184 ? -4.066 -10.273 10.445 1 96.94 184 SER B CA 1
ATOM 5556 C C . SER B 1 184 ? -3.543 -11.109 9.281 1 96.94 184 SER B C 1
ATOM 5558 O O . SER B 1 184 ? -4.199 -12.055 8.844 1 96.94 184 SER B O 1
ATOM 5560 N N . PHE B 1 185 ? -2.385 -10.781 8.773 1 98.19 185 PHE B N 1
ATOM 5561 C CA . PHE B 1 185 ? -1.829 -11.477 7.621 1 98.19 185 PHE B CA 1
ATOM 5562 C C . PHE B 1 185 ? -0.962 -12.648 8.062 1 98.19 185 PHE B C 1
ATOM 5564 O O . PHE B 1 185 ? -0.121 -12.508 8.953 1 98.19 185 PHE B O 1
ATOM 5571 N N . LEU B 1 186 ? -1.163 -13.797 7.48 1 98.5 186 LEU B N 1
ATOM 5572 C CA . LEU B 1 186 ? -0.322 -14.984 7.586 1 98.5 186 LEU B CA 1
ATOM 5573 C C . LEU B 1 186 ? -0.041 -15.578 6.207 1 98.5 186 LEU B C 1
ATOM 5575 O O . LEU B 1 186 ? -0.733 -15.258 5.238 1 98.5 186 LEU B O 1
ATOM 5579 N N . ARG B 1 187 ? 1.008 -16.375 6.156 1 98.31 187 ARG B N 1
ATOM 5580 C CA . ARG B 1 187 ? 1.244 -17 4.859 1 98.31 187 ARG B CA 1
ATOM 5581 C C . ARG B 1 187 ? 1.879 -18.375 5.027 1 98.31 187 ARG B C 1
ATOM 5583 O O . ARG B 1 187 ? 2.535 -18.656 6.035 1 98.31 187 ARG B O 1
ATOM 5590 N N . THR B 1 188 ? 1.656 -19.172 4.031 1 97.44 188 THR B N 1
ATOM 5591 C CA . THR B 1 188 ? 2.152 -20.547 4.043 1 97.44 188 THR B CA 1
ATOM 5592 C C . THR B 1 188 ? 3.32 -20.703 3.074 1 97.44 188 THR B C 1
ATOM 5594 O O . THR B 1 188 ? 3.645 -21.828 2.664 1 97.44 188 THR B O 1
ATOM 5597 N N . VAL B 1 189 ? 3.893 -19.641 2.582 1 96.94 189 VAL B N 1
ATOM 5598 C CA . VAL B 1 189 ? 5.141 -19.609 1.829 1 96.94 189 VAL B CA 1
ATOM 5599 C C . VAL B 1 189 ? 6.176 -18.781 2.59 1 96.94 189 VAL B C 1
ATOM 5601 O O . VAL B 1 189 ? 5.824 -17.984 3.475 1 96.94 189 VAL B O 1
ATOM 5604 N N . PRO B 1 190 ? 7.41 -18.953 2.309 1 96.12 190 PRO B N 1
ATOM 5605 C CA . PRO B 1 190 ? 8.414 -18.156 3.002 1 96.12 190 PRO B CA 1
ATOM 5606 C C . PRO B 1 190 ? 8.43 -16.703 2.541 1 96.12 190 PRO B C 1
ATOM 5608 O O . PRO B 1 190 ? 7.953 -16.391 1.445 1 96.12 190 PRO B O 1
ATOM 5611 N N . SER B 1 191 ? 8.969 -15.828 3.406 1 96.06 191 SER B N 1
ATOM 5612 C CA . SER B 1 191 ? 9.211 -14.43 3.064 1 96.06 191 SER B CA 1
ATOM 5613 C C . SER B 1 191 ? 10.289 -14.297 2 1 96.06 191 SER B C 1
ATOM 5615 O O . SER B 1 191 ? 11.266 -15.062 1.996 1 96.06 191 SER B O 1
ATOM 5617 N N . ASP B 1 192 ? 10.164 -13.273 1.179 1 96.25 192 ASP B N 1
ATOM 5618 C CA . ASP B 1 192 ? 11.164 -12.977 0.156 1 96.25 192 ASP B CA 1
ATOM 5619 C C . ASP B 1 192 ? 12.508 -12.633 0.787 1 96.25 192 ASP B C 1
ATOM 5621 O O . ASP B 1 192 ? 13.539 -12.656 0.11 1 96.25 192 ASP B O 1
ATOM 5625 N N . PHE B 1 193 ? 12.484 -12.383 2.014 1 95.31 193 PHE B N 1
ATOM 5626 C CA . PHE B 1 193 ? 13.75 -12.18 2.713 1 95.31 193 PHE B CA 1
ATOM 5627 C C . PHE B 1 193 ? 14.68 -13.375 2.502 1 95.31 193 PHE B C 1
ATOM 5629 O O . PHE B 1 193 ? 15.859 -13.203 2.209 1 95.31 193 PHE B O 1
ATOM 5636 N N . TYR B 1 194 ? 14.109 -14.523 2.607 1 96 194 TYR B N 1
ATOM 5637 C CA . TYR B 1 194 ? 14.906 -15.734 2.486 1 96 194 TYR B CA 1
ATOM 5638 C C . TYR B 1 194 ? 15.234 -16.031 1.026 1 96 194 TYR B C 1
ATOM 5640 O O . TYR B 1 194 ? 16.312 -16.547 0.715 1 96 194 TYR B O 1
ATOM 5648 N N . GLN B 1 195 ? 14.273 -15.727 0.144 1 96.88 195 GLN B N 1
ATOM 5649 C CA . GLN B 1 195 ? 14.531 -15.969 -1.272 1 96.88 195 GLN B CA 1
ATOM 5650 C C . GLN B 1 195 ? 15.719 -15.141 -1.761 1 96.88 195 GLN B C 1
ATOM 5652 O O . GLN B 1 195 ? 16.609 -15.672 -2.42 1 96.88 195 GLN B O 1
ATOM 5657 N N . THR B 1 196 ? 15.695 -13.812 -1.444 1 97.5 19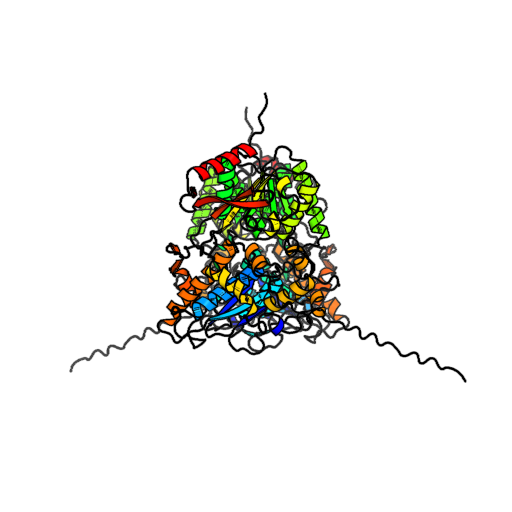6 THR B N 1
ATOM 5658 C CA . THR B 1 196 ? 16.75 -12.93 -1.911 1 97.5 196 THR B CA 1
ATOM 5659 C C . THR B 1 196 ? 18.094 -13.289 -1.256 1 97.5 196 THR B C 1
ATOM 5661 O O . THR B 1 196 ? 19.141 -13.219 -1.896 1 97.5 196 THR B O 1
ATOM 5664 N N . ARG B 1 197 ? 18.047 -13.68 -0.019 1 96.38 197 ARG B N 1
ATOM 5665 C CA . ARG B 1 197 ? 19.266 -14.141 0.661 1 96.38 197 ARG B CA 1
ATOM 5666 C C . ARG B 1 197 ? 19.828 -15.383 -0.021 1 96.38 197 ARG B C 1
ATOM 5668 O O . ARG B 1 197 ? 21.031 -15.469 -0.253 1 96.38 197 ARG B O 1
ATOM 5675 N N . GLY B 1 198 ? 18.938 -16.344 -0.289 1 96.75 198 GLY B N 1
ATOM 5676 C CA . GLY B 1 198 ? 19.375 -17.547 -1.003 1 96.75 198 GLY B CA 1
ATOM 5677 C C . GLY B 1 198 ? 19.938 -17.234 -2.379 1 96.75 198 GLY B C 1
ATOM 5678 O O . GLY B 1 198 ? 20.938 -17.828 -2.789 1 96.75 198 GLY B O 1
ATOM 5679 N N . MET B 1 199 ? 19.328 -16.328 -3.102 1 97.44 199 MET B N 1
ATOM 5680 C CA . MET B 1 199 ? 19.797 -15.938 -4.426 1 97.44 199 MET B CA 1
ATOM 5681 C C . MET B 1 199 ? 21.203 -15.32 -4.352 1 97.44 199 MET B C 1
ATOM 5683 O O . MET B 1 199 ? 22.062 -15.648 -5.156 1 97.44 199 MET B O 1
ATOM 5687 N N . VAL B 1 200 ? 21.391 -14.414 -3.379 1 96.88 200 VAL B N 1
ATOM 5688 C CA . VAL B 1 200 ? 22.672 -13.742 -3.242 1 96.88 200 VAL B CA 1
ATOM 5689 C C . VAL B 1 200 ? 23.75 -14.758 -2.846 1 96.88 200 VAL B C 1
ATOM 5691 O O . VAL B 1 200 ? 24.891 -14.68 -3.312 1 96.88 200 VAL B O 1
ATOM 5694 N N . ARG B 1 201 ? 23.375 -15.641 -1.997 1 95.06 201 ARG B N 1
ATOM 5695 C CA . ARG B 1 201 ? 24.312 -16.688 -1.624 1 95.06 201 ARG B CA 1
ATOM 5696 C C . ARG B 1 201 ? 24.703 -17.531 -2.838 1 95.06 201 ARG B C 1
ATOM 5698 O O . ARG B 1 201 ? 25.891 -17.859 -3.01 1 95.06 201 ARG B O 1
ATOM 5705 N N . LEU B 1 202 ? 23.734 -17.922 -3.652 1 95.88 202 LEU B N 1
ATOM 5706 C CA . LEU B 1 202 ? 24.016 -18.656 -4.887 1 95.88 202 LEU B CA 1
ATOM 5707 C C . LEU B 1 202 ? 24.969 -17.875 -5.781 1 95.88 202 LEU B C 1
ATOM 5709 O O . LEU B 1 202 ? 25.938 -18.438 -6.305 1 95.88 202 LEU B O 1
ATOM 5713 N N . ILE B 1 203 ? 24.719 -16.578 -5.953 1 95.88 203 ILE B N 1
ATOM 5714 C CA . ILE B 1 203 ? 25.516 -15.711 -6.801 1 95.88 203 ILE B CA 1
ATOM 5715 C C . ILE B 1 203 ? 26.953 -15.617 -6.258 1 95.88 203 ILE B C 1
ATOM 5717 O O . ILE B 1 203 ? 27.922 -15.773 -7.004 1 95.88 203 ILE B O 1
ATOM 5721 N N . HIS B 1 204 ? 27.062 -15.414 -4.977 1 93.12 204 HIS B N 1
ATOM 5722 C CA . HIS B 1 204 ? 28.359 -15.273 -4.324 1 93.12 204 HIS B CA 1
ATOM 5723 C C . HIS B 1 204 ? 29.188 -16.562 -4.438 1 93.12 204 HIS B C 1
ATOM 5725 O O . HIS B 1 204 ? 30.359 -16.516 -4.793 1 93.12 204 HIS B O 1
ATOM 5731 N N . ARG B 1 205 ? 28.578 -17.609 -4.168 1 90.81 205 ARG B N 1
ATOM 5732 C CA . ARG B 1 205 ? 29.25 -18.906 -4.23 1 90.81 205 ARG B CA 1
ATOM 5733 C C . ARG B 1 205 ? 29.688 -19.219 -5.656 1 90.81 205 ARG B C 1
ATOM 5735 O O . ARG B 1 205 ? 30.703 -19.906 -5.859 1 90.81 205 ARG B O 1
ATOM 5742 N N . SER B 1 206 ? 28.938 -18.719 -6.621 1 92.31 206 SER B N 1
ATOM 5743 C CA . SER B 1 206 ? 29.219 -19 -8.023 1 92.31 206 SER B CA 1
ATOM 5744 C C . SER B 1 206 ? 30.25 -18.016 -8.594 1 92.31 206 SER B C 1
ATOM 5746 O O . SER B 1 206 ? 30.688 -18.156 -9.742 1 92.31 206 SER B O 1
ATOM 5748 N N . GLY B 1 207 ? 30.562 -16.984 -7.855 1 90.44 207 GLY B N 1
ATOM 5749 C CA . GLY B 1 207 ? 31.531 -15.984 -8.305 1 90.44 207 GLY B CA 1
ATOM 5750 C C . GLY B 1 207 ? 30.938 -15.016 -9.32 1 90.44 207 GLY B C 1
ATOM 5751 O O . GLY B 1 207 ? 31.688 -14.406 -10.102 1 90.44 207 GLY B O 1
ATOM 5752 N N . TRP B 1 208 ? 29.609 -14.922 -9.406 1 90.56 208 TRP B N 1
ATOM 5753 C CA . TRP B 1 208 ? 28.906 -14.031 -10.328 1 90.56 208 TRP B CA 1
ATOM 5754 C C . TRP B 1 208 ? 28.75 -12.641 -9.727 1 90.56 208 TRP B C 1
ATOM 5756 O O . TRP B 1 208 ? 27.641 -12.164 -9.516 1 90.56 208 TRP B O 1
ATOM 5766 N N . ASN B 1 209 ? 29.734 -11.82 -9.531 1 85 209 ASN B N 1
ATOM 5767 C CA . ASN B 1 209 ? 29.672 -10.641 -8.68 1 85 209 ASN B CA 1
ATOM 5768 C C . ASN B 1 209 ? 29.172 -9.422 -9.438 1 85 209 ASN B C 1
ATOM 5770 O O . ASN B 1 209 ? 29.062 -8.328 -8.875 1 85 209 ASN B O 1
ATOM 5774 N N . TRP B 1 210 ? 28.859 -9.602 -10.719 1 91.5 210 TRP B N 1
ATOM 5775 C CA . TRP B 1 210 ? 28.312 -8.516 -11.523 1 91.5 210 TRP B CA 1
ATOM 5776 C C . TRP B 1 210 ? 27.016 -8.93 -12.188 1 91.5 210 TRP B C 1
ATOM 5778 O O . TRP B 1 210 ? 27 -9.734 -13.117 1 91.5 210 TRP B O 1
ATOM 5788 N N . ILE B 1 211 ? 25.859 -8.281 -11.688 1 97.06 211 ILE B N 1
ATOM 5789 C CA . ILE B 1 211 ? 24.578 -8.844 -12.109 1 97.06 211 ILE B CA 1
ATOM 5790 C C . ILE B 1 211 ? 23.641 -7.723 -12.555 1 97.06 211 ILE B C 1
ATOM 5792 O O . ILE B 1 211 ? 23.922 -6.547 -12.328 1 97.06 211 ILE B O 1
ATOM 5796 N N . GLY B 1 212 ? 22.625 -8.055 -13.367 1 97.25 212 GLY B N 1
ATOM 5797 C CA . GLY B 1 212 ? 21.5 -7.18 -13.664 1 97.25 212 GLY B CA 1
ATOM 5798 C C . GLY B 1 212 ? 20.219 -7.605 -12.984 1 97.25 212 GLY B C 1
ATOM 5799 O O . GLY B 1 212 ? 20.047 -8.773 -12.641 1 97.25 212 GLY B O 1
ATOM 5800 N N . LEU B 1 213 ? 19.344 -6.609 -12.703 1 97.56 213 LEU B N 1
ATOM 5801 C CA . LEU B 1 213 ? 18.047 -6.879 -12.086 1 97.56 213 LEU B CA 1
ATOM 5802 C C . LEU B 1 213 ? 16.906 -6.426 -12.992 1 97.56 213 LEU B C 1
ATOM 5804 O O . LEU B 1 213 ? 16.984 -5.359 -13.609 1 97.56 213 LEU B O 1
ATOM 5808 N N . ILE B 1 214 ? 15.891 -7.273 -13.141 1 98 214 ILE B N 1
ATOM 5809 C CA . ILE B 1 214 ? 14.641 -6.898 -13.789 1 98 214 ILE B CA 1
ATOM 5810 C C . ILE B 1 214 ? 13.469 -7.227 -12.867 1 98 214 ILE B C 1
ATOM 5812 O O . ILE B 1 214 ? 13.383 -8.328 -12.32 1 98 214 ILE B O 1
ATOM 5816 N N . ALA B 1 215 ? 12.57 -6.285 -12.633 1 97 215 ALA B N 1
ATOM 5817 C CA . ALA B 1 215 ? 11.461 -6.508 -11.711 1 97 215 ALA B CA 1
ATOM 5818 C C . ALA B 1 215 ? 10.188 -5.852 -12.227 1 97 215 ALA B C 1
ATOM 5820 O O . ALA B 1 215 ? 10.234 -4.938 -13.047 1 97 215 ALA B O 1
ATOM 5821 N N . THR B 1 216 ? 9.062 -6.418 -11.82 1 95.31 216 THR B N 1
ATOM 5822 C CA . THR B 1 216 ? 7.777 -5.785 -12.078 1 95.31 216 THR B CA 1
ATOM 5823 C C . THR B 1 216 ? 7.59 -4.551 -11.203 1 95.31 216 THR B C 1
ATOM 5825 O O . THR B 1 216 ? 7.934 -4.566 -10.023 1 95.31 216 THR B O 1
ATOM 5828 N N . ASP B 1 217 ? 7.016 -3.496 -11.836 1 91.12 217 ASP B N 1
ATOM 5829 C CA . ASP B 1 217 ? 6.801 -2.25 -11.102 1 91.12 217 ASP B CA 1
ATOM 5830 C C . ASP B 1 217 ? 5.516 -2.311 -10.281 1 91.12 217 ASP B C 1
ATOM 5832 O O . ASP B 1 217 ? 4.59 -1.53 -10.508 1 91.12 217 ASP B O 1
ATOM 5836 N N . ASP B 1 218 ? 5.445 -3.115 -9.305 1 91.19 218 ASP B N 1
ATOM 5837 C CA . ASP B 1 218 ? 4.414 -3.248 -8.281 1 91.19 218 ASP B CA 1
ATOM 5838 C C . ASP B 1 218 ? 5.031 -3.453 -6.898 1 91.19 218 ASP B C 1
ATOM 5840 O O . ASP B 1 218 ? 6.254 -3.373 -6.742 1 91.19 218 ASP B O 1
ATOM 5844 N N . ASP B 1 219 ? 4.219 -3.604 -5.891 1 89.69 219 ASP B N 1
ATOM 5845 C CA . ASP B 1 219 ? 4.738 -3.695 -4.527 1 89.69 219 ASP B CA 1
ATOM 5846 C C . ASP B 1 219 ? 5.594 -4.945 -4.352 1 89.69 219 ASP B C 1
ATOM 5848 O O . ASP B 1 219 ? 6.559 -4.941 -3.58 1 89.69 219 ASP B O 1
ATOM 5852 N N . TYR B 1 220 ? 5.289 -5.996 -5.031 1 93.19 220 TYR B N 1
ATOM 5853 C CA . TYR B 1 220 ? 6.098 -7.207 -4.988 1 93.19 220 TYR B CA 1
ATOM 5854 C C . TYR B 1 220 ? 7.492 -6.949 -5.551 1 93.19 220 TYR B C 1
ATOM 5856 O O . TYR B 1 220 ? 8.492 -7.191 -4.875 1 93.19 220 TYR B O 1
ATOM 5864 N N . GLY B 1 221 ? 7.539 -6.496 -6.746 1 94.56 221 GLY B N 1
ATOM 5865 C CA . GLY B 1 221 ? 8.812 -6.242 -7.398 1 94.56 221 GLY B CA 1
ATOM 5866 C C . GLY B 1 221 ? 9.672 -5.238 -6.656 1 94.56 221 GLY B C 1
ATOM 5867 O O . GLY B 1 221 ? 10.875 -5.445 -6.492 1 94.56 221 GLY B O 1
ATOM 5868 N N . ARG B 1 222 ? 9.094 -4.188 -6.184 1 90.31 222 ARG B N 1
ATOM 5869 C CA . ARG B 1 222 ? 9.836 -3.16 -5.461 1 90.31 222 ARG B CA 1
ATOM 5870 C C . ARG B 1 222 ? 10.383 -3.703 -4.145 1 90.31 222 ARG B C 1
ATOM 5872 O O . ARG B 1 222 ? 11.523 -3.416 -3.775 1 90.31 222 ARG B O 1
ATOM 5879 N N . SER B 1 223 ? 9.539 -4.473 -3.5 1 92.88 223 SER B N 1
ATOM 5880 C CA . SER B 1 223 ? 9.984 -5.102 -2.26 1 92.88 223 SER B CA 1
ATOM 5881 C C . SER B 1 223 ? 11.133 -6.078 -2.514 1 92.88 223 SER B C 1
ATOM 5883 O O . SER B 1 223 ? 12.07 -6.16 -1.722 1 92.88 223 SER B O 1
ATOM 5885 N N . ALA B 1 224 ? 11.023 -6.809 -3.549 1 96.12 224 ALA B N 1
ATOM 5886 C CA . ALA B 1 224 ? 12.062 -7.777 -3.896 1 96.12 224 ALA B CA 1
ATOM 5887 C C . ALA B 1 224 ? 13.383 -7.078 -4.199 1 96.12 224 ALA B C 1
ATOM 5889 O O . ALA B 1 224 ? 14.445 -7.531 -3.76 1 96.12 224 ALA B O 1
ATOM 5890 N N . LEU B 1 225 ? 13.328 -5.992 -4.934 1 94.12 225 LEU B N 1
ATOM 5891 C CA . LEU B 1 225 ? 14.523 -5.234 -5.273 1 94.12 225 LEU B CA 1
ATOM 5892 C C . LEU B 1 225 ? 15.188 -4.668 -4.023 1 94.12 225 LEU B C 1
ATOM 5894 O O . LEU B 1 225 ? 16.406 -4.684 -3.898 1 94.12 225 LEU B O 1
ATOM 5898 N N . GLU B 1 226 ? 14.328 -4.137 -3.135 1 89.25 226 GLU B N 1
ATOM 5899 C CA . GLU B 1 226 ? 14.859 -3.582 -1.894 1 89.25 226 GLU B CA 1
ATOM 5900 C C . GLU B 1 226 ? 15.555 -4.656 -1.061 1 89.25 226 GLU B C 1
ATOM 5902 O O . GLU B 1 226 ? 16.688 -4.469 -0.617 1 89.25 226 GLU B O 1
ATOM 5907 N N . SER B 1 227 ? 14.875 -5.766 -0.881 1 93.12 227 SER B N 1
ATOM 5908 C CA . SER B 1 227 ? 15.43 -6.875 -0.114 1 93.12 227 SER B CA 1
ATOM 5909 C C . SER B 1 227 ? 16.719 -7.398 -0.748 1 93.12 227 SER B C 1
ATOM 5911 O O . SER B 1 227 ? 17.719 -7.617 -0.055 1 93.12 227 SER B O 1
ATOM 5913 N N . PHE B 1 228 ? 16.672 -7.574 -2.051 1 96.19 228 PHE B N 1
ATOM 5914 C CA . PHE B 1 228 ? 17.844 -8.062 -2.768 1 96.19 228 PHE B CA 1
ATOM 5915 C C . PHE B 1 228 ? 19 -7.086 -2.643 1 96.19 228 PHE B C 1
ATOM 5917 O O . PHE B 1 228 ? 20.141 -7.5 -2.451 1 96.19 228 PHE B O 1
ATOM 5924 N N . GLY B 1 229 ? 18.719 -5.801 -2.779 1 90.25 229 GLY B N 1
ATOM 5925 C CA . GLY B 1 229 ? 19.75 -4.781 -2.666 1 90.25 229 GLY B CA 1
ATOM 5926 C C . GLY B 1 229 ? 20.469 -4.816 -1.335 1 90.25 229 GLY B C 1
ATOM 5927 O O . GLY B 1 229 ? 21.703 -4.703 -1.29 1 90.25 229 GLY B O 1
ATOM 5928 N N . ILE B 1 230 ? 19.75 -4.988 -0.28 1 86.69 230 ILE B N 1
ATOM 5929 C CA . ILE B 1 230 ? 20.328 -5.051 1.06 1 86.69 230 ILE B CA 1
ATOM 5930 C C . ILE B 1 230 ? 21.219 -6.273 1.178 1 86.69 230 ILE B C 1
ATOM 5932 O O . ILE B 1 230 ? 22.359 -6.176 1.671 1 86.69 230 ILE B O 1
ATOM 5936 N N . GLN B 1 231 ? 20.703 -7.422 0.654 1 92.69 231 GLN B N 1
ATOM 5937 C CA . GLN B 1 231 ? 21.469 -8.664 0.711 1 92.69 231 GLN B CA 1
ATOM 5938 C C . GLN B 1 231 ? 22.719 -8.578 -0.17 1 92.69 231 GLN B C 1
ATOM 5940 O O . GLN B 1 231 ? 23.781 -9.055 0.216 1 92.69 231 GLN B O 1
ATOM 5945 N N . ALA B 1 232 ? 22.562 -7.984 -1.322 1 93.81 232 ALA B N 1
ATOM 5946 C CA . ALA B 1 232 ? 23.672 -7.852 -2.256 1 93.81 232 ALA B CA 1
ATOM 5947 C C . ALA B 1 232 ? 24.781 -6.988 -1.665 1 93.81 232 ALA B C 1
ATOM 5949 O O . ALA B 1 232 ? 25.969 -7.34 -1.749 1 93.81 232 ALA B O 1
ATOM 5950 N N . MET B 1 233 ? 24.391 -5.883 -1.084 1 84.75 233 MET B N 1
ATOM 5951 C CA . MET B 1 233 ? 25.359 -4.98 -0.47 1 84.75 233 MET B CA 1
ATOM 5952 C C . MET B 1 233 ? 26.109 -5.68 0.652 1 84.75 233 MET B C 1
ATOM 5954 O O . MET B 1 233 ? 27.328 -5.535 0.766 1 84.75 233 MET B O 1
ATOM 5958 N N . ALA B 1 234 ? 25.453 -6.445 1.396 1 87 234 ALA B N 1
ATOM 5959 C CA . ALA B 1 234 ? 26.047 -7.141 2.539 1 87 234 ALA B CA 1
ATOM 5960 C C . ALA B 1 234 ? 27 -8.242 2.08 1 87 234 ALA B C 1
ATOM 5962 O O . ALA B 1 234 ? 27.859 -8.688 2.844 1 87 234 ALA B O 1
ATOM 5963 N N . ASN B 1 235 ? 26.875 -8.672 0.831 1 91.12 235 ASN B N 1
ATOM 5964 C CA . ASN B 1 235 ? 27.672 -9.805 0.346 1 91.12 235 ASN B CA 1
ATOM 5965 C C . ASN B 1 235 ? 28.562 -9.406 -0.827 1 91.12 235 ASN B C 1
ATOM 5967 O O . ASN B 1 235 ? 29.047 -10.266 -1.566 1 91.12 235 ASN B O 1
ATOM 5971 N N . LYS B 1 236 ? 28.734 -8.133 -1.104 1 88.12 236 LYS B N 1
ATOM 5972 C CA . LYS B 1 236 ? 29.625 -7.562 -2.1 1 88.12 236 LYS B CA 1
ATOM 5973 C C . LYS B 1 236 ? 29.25 -8.016 -3.508 1 88.12 236 LYS B C 1
ATOM 5975 O O . LYS B 1 236 ? 30.125 -8.383 -4.301 1 88.12 236 LYS B O 1
ATOM 5980 N N . VAL B 1 237 ? 28 -8.195 -3.709 1 91.94 237 VAL B N 1
ATOM 5981 C CA . VAL B 1 237 ? 27.469 -8.398 -5.051 1 91.94 237 VAL B CA 1
ATOM 5982 C C . VAL B 1 237 ? 27.125 -7.047 -5.676 1 91.94 237 VAL B C 1
ATOM 5984 O O . VAL B 1 237 ? 26.422 -6.234 -5.066 1 91.94 237 VAL B O 1
ATOM 5987 N N . CYS B 1 238 ? 27.641 -6.789 -6.828 1 90.88 238 CYS B N 1
ATOM 5988 C CA . CYS B 1 238 ? 27.469 -5.5 -7.484 1 90.88 238 CYS B CA 1
ATOM 5989 C C . CYS B 1 238 ? 26.312 -5.555 -8.492 1 90.88 238 CYS B C 1
ATOM 5991 O O . CYS B 1 238 ? 26.25 -6.477 -9.305 1 90.88 238 CYS B O 1
ATOM 5993 N N . ILE B 1 239 ? 25.469 -4.605 -8.422 1 92.38 239 ILE B N 1
ATOM 5994 C CA . ILE B 1 239 ? 24.328 -4.5 -9.336 1 92.38 239 ILE B CA 1
ATOM 5995 C C . ILE B 1 239 ? 24.656 -3.492 -10.438 1 92.38 239 ILE B C 1
ATOM 5997 O O . ILE B 1 239 ? 24.797 -2.297 -10.172 1 92.38 239 ILE B O 1
ATOM 6001 N N . ALA B 1 240 ? 24.766 -3.977 -11.609 1 93.19 240 ALA B N 1
ATOM 6002 C CA . ALA B 1 240 ? 25.141 -3.141 -12.742 1 93.19 240 ALA B CA 1
ATOM 6003 C C . ALA B 1 240 ? 23.969 -2.268 -13.203 1 93.19 240 ALA B C 1
ATOM 6005 O O . ALA B 1 240 ? 24.172 -1.117 -13.602 1 93.19 240 ALA B O 1
ATOM 6006 N N . PHE B 1 241 ? 22.812 -2.869 -13.211 1 92.94 241 PHE B N 1
ATOM 6007 C CA . PHE B 1 241 ? 21.625 -2.109 -13.609 1 92.94 241 PHE B CA 1
ATOM 6008 C C . PHE B 1 241 ? 20.359 -2.717 -13.016 1 92.94 241 PHE B C 1
ATOM 6010 O O . PHE B 1 241 ? 20.375 -3.855 -12.547 1 92.94 241 PHE B O 1
ATOM 6017 N N . LYS B 1 242 ? 19.375 -1.875 -12.961 1 93.31 242 LYS B N 1
ATOM 6018 C CA . LYS B 1 242 ? 18.031 -2.26 -12.562 1 93.31 242 LYS B CA 1
ATOM 6019 C C . LYS B 1 242 ? 17 -1.763 -13.57 1 93.31 242 LYS B C 1
ATOM 6021 O O . LYS B 1 242 ? 17 -0.591 -13.953 1 93.31 242 LYS B O 1
ATOM 6026 N N . GLU B 1 243 ? 16.125 -2.697 -14.094 1 94.69 243 GLU B N 1
ATOM 6027 C CA . GLU B 1 243 ? 15.047 -2.34 -15.008 1 94.69 243 GLU B CA 1
ATOM 6028 C C . GLU B 1 243 ? 13.688 -2.746 -14.445 1 94.69 243 GLU B C 1
ATOM 6030 O O . GLU B 1 243 ? 13.555 -3.816 -13.844 1 94.69 243 GLU B O 1
ATOM 6035 N N . MET B 1 244 ? 12.742 -1.834 -14.586 1 92.06 244 MET B N 1
ATOM 6036 C CA . MET B 1 244 ? 11.391 -2.109 -14.109 1 92.06 244 MET B CA 1
ATOM 6037 C C . MET B 1 244 ? 10.406 -2.203 -15.273 1 92.06 244 MET B C 1
ATOM 6039 O O . MET B 1 244 ? 10.43 -1.364 -16.172 1 92.06 244 MET B O 1
ATOM 6043 N N . LEU B 1 245 ? 9.617 -3.227 -15.273 1 94.19 245 LEU B N 1
ATOM 6044 C CA . LEU B 1 245 ? 8.516 -3.359 -16.234 1 94.19 245 LEU B CA 1
ATOM 6045 C C . LEU B 1 245 ? 7.188 -2.99 -15.578 1 94.19 245 LEU B C 1
ATOM 6047 O O . LEU B 1 245 ? 6.906 -3.398 -14.453 1 94.19 245 LEU B O 1
ATOM 6051 N N . PRO B 1 246 ? 6.371 -2.256 -16.281 1 88.56 246 PRO B N 1
ATOM 6052 C CA . PRO B 1 246 ? 5.086 -1.871 -15.695 1 88.56 246 PRO B CA 1
ATOM 6053 C C . PRO B 1 246 ? 4.156 -3.062 -15.484 1 88.56 246 PRO B C 1
ATOM 6055 O O . PRO B 1 246 ? 4.109 -3.971 -16.312 1 88.56 246 PRO B O 1
ATOM 6058 N N . ALA B 1 247 ? 3.404 -3.002 -14.398 1 81.75 247 ALA B N 1
ATOM 6059 C CA . ALA B 1 247 ? 2.508 -4.109 -14.07 1 81.75 247 ALA B CA 1
ATOM 6060 C C . ALA B 1 247 ? 1.197 -4 -14.844 1 81.75 247 ALA B C 1
ATOM 6062 O O . ALA B 1 247 ? 0.559 -5.016 -15.141 1 81.75 247 ALA B O 1
ATOM 6063 N N . TYR B 1 248 ? 0.667 -2.783 -15.195 1 73.38 248 TYR B N 1
ATOM 6064 C CA . TYR B 1 248 ? -0.723 -2.617 -15.602 1 73.38 248 TYR B CA 1
ATOM 6065 C C . TYR B 1 248 ? -0.819 -1.864 -16.922 1 73.38 248 TYR B C 1
ATOM 6067 O O . TYR B 1 248 ? -1.881 -1.345 -17.266 1 73.38 248 TYR B O 1
ATOM 6075 N N . LEU B 1 249 ? 0.05 -1.871 -17.766 1 67.5 249 LEU B N 1
ATOM 6076 C CA . LEU B 1 249 ? -0.008 -1.036 -18.953 1 67.5 249 LEU B CA 1
ATOM 6077 C C . LEU B 1 249 ? -0.398 -1.862 -20.172 1 67.5 249 LEU B C 1
ATOM 6079 O O . LEU B 1 249 ? -0.517 -3.086 -20.094 1 67.5 249 LEU B O 1
ATOM 6083 N N . SER B 1 250 ? -0.683 -1.021 -21.078 1 69.69 250 SER B N 1
ATOM 6084 C CA . SER B 1 250 ? -1.041 -1.62 -22.359 1 69.69 250 SER B CA 1
ATOM 6085 C C . SER B 1 250 ? 0.082 -2.504 -22.891 1 69.69 250 SER B C 1
ATOM 6087 O O . SER B 1 250 ? 1.241 -2.342 -22.516 1 69.69 250 SER B O 1
ATOM 6089 N N . ASP B 1 251 ? -0.334 -3.332 -23.75 1 71.94 251 ASP B N 1
ATOM 6090 C CA . ASP B 1 251 ? 0.626 -4.254 -24.344 1 71.94 251 ASP B CA 1
ATOM 6091 C C . ASP B 1 251 ? 1.739 -3.496 -25.062 1 71.94 251 ASP B C 1
ATOM 6093 O O . ASP B 1 251 ? 2.904 -3.891 -25.016 1 71.94 251 ASP B O 1
ATOM 6097 N N . GLY B 1 252 ? 1.283 -2.461 -25.672 1 72.56 252 GLY B N 1
ATOM 6098 C CA . GLY B 1 252 ? 2.279 -1.67 -26.375 1 72.56 252 GLY B CA 1
ATOM 6099 C C . GLY B 1 252 ? 3.324 -1.068 -25.469 1 72.56 252 GLY B C 1
ATOM 6100 O O . GLY B 1 252 ? 4.52 -1.097 -25.766 1 72.56 252 GLY B O 1
ATOM 6101 N N . THR B 1 253 ? 2.939 -0.662 -24.406 1 83.56 253 THR B N 1
ATOM 6102 C CA . THR B 1 253 ? 3.855 -0.066 -23.438 1 83.56 253 THR B CA 1
ATOM 6103 C C . THR B 1 253 ? 4.762 -1.13 -22.828 1 83.56 253 THR B C 1
ATOM 6105 O O . THR B 1 253 ? 5.961 -0.901 -22.641 1 83.56 253 THR B O 1
ATOM 6108 N N . ILE B 1 254 ? 4.242 -2.25 -22.562 1 87.69 254 ILE B N 1
ATOM 6109 C CA . ILE B 1 254 ? 5.02 -3.332 -21.969 1 87.69 254 ILE B CA 1
ATOM 6110 C C . ILE B 1 254 ? 6.09 -3.795 -22.953 1 87.69 254 ILE B C 1
ATOM 6112 O O . ILE B 1 254 ? 7.238 -4.023 -22.578 1 87.69 254 ILE B O 1
ATOM 6116 N N . ASN B 1 255 ? 5.723 -3.861 -24.25 1 91 255 ASN B N 1
ATOM 6117 C CA . ASN B 1 255 ? 6.68 -4.273 -25.281 1 91 255 ASN B CA 1
ATOM 6118 C C . ASN B 1 255 ? 7.84 -3.289 -25.391 1 91 255 ASN B C 1
ATOM 6120 O O . ASN B 1 255 ? 8.992 -3.697 -25.531 1 91 255 ASN B O 1
ATOM 6124 N N . ALA B 1 256 ? 7.5 -2.072 -25.312 1 93.31 256 ALA B N 1
ATOM 6125 C CA . ALA B 1 256 ? 8.547 -1.054 -25.375 1 93.31 256 ALA B CA 1
ATOM 6126 C C . ALA B 1 256 ? 9.508 -1.167 -24.203 1 93.31 256 ALA B C 1
ATOM 6128 O O . ALA B 1 256 ? 10.719 -1.04 -24.359 1 93.31 256 ALA B O 1
ATOM 6129 N N . LYS B 1 257 ? 8.992 -1.418 -23.062 1 93.81 257 LYS B N 1
ATOM 6130 C CA . LYS B 1 257 ? 9.82 -1.519 -21.859 1 93.81 257 LYS B CA 1
ATOM 6131 C C . LYS B 1 257 ? 10.648 -2.797 -21.859 1 93.81 257 LYS B C 1
ATOM 6133 O O . LYS B 1 257 ? 11.781 -2.812 -21.375 1 93.81 257 LYS B O 1
ATOM 6138 N N . VAL B 1 258 ? 10.062 -3.826 -22.391 1 96.25 258 VAL B N 1
ATOM 6139 C CA . VAL B 1 258 ? 10.797 -5.074 -22.562 1 96.25 258 VAL B CA 1
ATOM 6140 C C . VAL B 1 258 ? 11.992 -4.852 -23.484 1 96.25 258 VAL B C 1
ATOM 6142 O O . VAL B 1 258 ? 13.109 -5.285 -23.188 1 96.25 258 VAL B O 1
ATOM 6145 N N . ASN B 1 259 ? 11.758 -4.16 -24.578 1 96.5 259 ASN B N 1
ATOM 6146 C CA . ASN B 1 259 ? 12.836 -3.854 -25.5 1 96.5 259 ASN B CA 1
ATOM 6147 C C . ASN B 1 259 ? 13.93 -3.018 -24.844 1 96.5 259 ASN B C 1
ATOM 6149 O O . ASN B 1 259 ? 15.117 -3.25 -25.062 1 96.5 259 ASN B O 1
ATOM 6153 N N . GLN B 1 260 ? 13.516 -2.129 -24.062 1 96.31 260 GLN B N 1
ATOM 6154 C CA . GLN B 1 260 ? 14.477 -1.298 -23.344 1 96.31 260 GLN B CA 1
ATOM 6155 C C . GLN B 1 260 ? 15.336 -2.139 -22.406 1 96.31 260 GLN B C 1
ATOM 6157 O O . GLN B 1 260 ? 16.547 -1.947 -22.328 1 96.31 260 GLN B O 1
ATOM 6162 N N . ALA B 1 261 ? 14.703 -3.01 -21.688 1 97 261 ALA B N 1
ATOM 6163 C CA . ALA B 1 261 ? 15.422 -3.895 -20.781 1 97 261 ALA B CA 1
ATOM 6164 C C . ALA B 1 261 ? 16.438 -4.754 -21.531 1 97 261 ALA B C 1
ATOM 6166 O O . ALA B 1 261 ? 17.562 -4.93 -21.094 1 97 261 ALA B O 1
ATOM 6167 N N . LEU B 1 262 ? 16.047 -5.234 -22.672 1 98 262 LEU B N 1
ATOM 6168 C CA . LEU B 1 262 ? 16.922 -6.086 -23.469 1 98 262 LEU B CA 1
ATOM 6169 C C . LEU B 1 262 ? 18.078 -5.281 -24.062 1 98 262 LEU B C 1
ATOM 6171 O O . LEU B 1 262 ? 19.203 -5.781 -24.188 1 98 262 LEU B O 1
ATOM 6175 N N . GLU B 1 263 ? 17.781 -4.055 -24.453 1 97.44 263 GLU B N 1
ATOM 6176 C CA . GLU B 1 263 ? 18.859 -3.18 -24.938 1 97.44 263 GLU B CA 1
ATOM 6177 C C . GLU B 1 263 ? 19.891 -2.943 -23.844 1 97.44 263 GLU B C 1
ATOM 6179 O O . GLU B 1 263 ? 21.094 -2.936 -24.125 1 97.44 263 GLU B O 1
ATOM 6184 N N . LYS B 1 264 ? 19.422 -2.773 -22.656 1 96.5 264 LYS B N 1
ATOM 6185 C CA . LYS B 1 264 ? 20.328 -2.596 -21.531 1 96.5 264 LYS B CA 1
ATOM 6186 C C . LYS B 1 264 ? 21.188 -3.838 -21.312 1 96.5 264 LYS B C 1
ATOM 6188 O O . LYS B 1 264 ? 22.391 -3.732 -21.062 1 96.5 264 LYS B O 1
ATOM 6193 N N . ILE B 1 265 ? 20.625 -5 -21.438 1 97 265 ILE B N 1
ATOM 6194 C CA . ILE B 1 265 ? 21.328 -6.266 -21.25 1 97 265 ILE B CA 1
ATOM 6195 C C . ILE B 1 265 ? 22.422 -6.398 -22.312 1 97 265 ILE B C 1
ATOM 6197 O O . ILE B 1 265 ? 23.547 -6.801 -22 1 97 265 ILE B O 1
ATOM 6201 N N . VAL B 1 266 ? 22.094 -6.012 -23.516 1 96.75 266 VAL B N 1
ATOM 6202 C CA . VAL B 1 266 ? 23.031 -6.137 -24.625 1 96.75 266 VAL B CA 1
ATOM 6203 C C . VAL B 1 266 ? 24.156 -5.125 -24.453 1 96.75 266 VAL B C 1
ATOM 6205 O O . VAL B 1 266 ? 25.312 -5.422 -24.766 1 96.75 266 VAL B O 1
ATOM 6208 N N . LYS B 1 267 ? 23.797 -3.979 -23.984 1 96.31 267 LYS B N 1
ATOM 6209 C CA . LYS B 1 267 ? 24.781 -2.91 -23.812 1 96.31 267 LYS B CA 1
ATOM 6210 C C . LYS B 1 267 ? 25.75 -3.223 -22.688 1 96.31 267 LYS B C 1
ATOM 6212 O O . LYS B 1 267 ? 26.938 -2.889 -22.766 1 96.31 267 LYS B O 1
ATOM 6217 N N . GLU B 1 268 ? 25.219 -3.852 -21.625 1 95.56 268 GLU B N 1
ATOM 6218 C CA . GLU B 1 268 ? 26.062 -4.203 -20.484 1 95.56 268 GLU B CA 1
ATOM 6219 C C . GLU B 1 268 ? 26.703 -5.57 -20.672 1 95.56 268 GLU B C 1
ATOM 6221 O O . GLU B 1 268 ? 26.406 -6.516 -19.938 1 95.56 268 GLU B O 1
ATOM 6226 N N . THR B 1 269 ? 27.734 -5.605 -21.438 1 93.31 269 THR B N 1
ATOM 6227 C CA . THR B 1 269 ? 28.328 -6.84 -21.938 1 93.31 269 THR B CA 1
ATOM 6228 C C . THR B 1 269 ? 29 -7.617 -20.797 1 93.31 269 THR B C 1
ATOM 6230 O O . THR B 1 269 ? 29.156 -8.836 -20.891 1 93.31 269 THR B O 1
ATOM 6233 N N . ARG B 1 270 ? 29.359 -6.914 -19.766 1 93.25 270 ARG B N 1
ATOM 6234 C CA . ARG B 1 270 ? 30.062 -7.578 -18.672 1 93.25 270 ARG B CA 1
ATOM 6235 C C . ARG B 1 270 ? 29.078 -8.305 -17.75 1 93.25 270 ARG B C 1
ATOM 6237 O O . ARG B 1 270 ? 29.484 -9.109 -16.922 1 93.25 270 ARG B O 1
ATOM 6244 N N . VAL B 1 271 ? 27.828 -8.039 -17.969 1 95.81 271 VAL B N 1
ATOM 6245 C CA . VAL B 1 271 ? 26.797 -8.664 -17.125 1 95.81 271 VAL B CA 1
ATOM 6246 C C . VAL B 1 271 ? 26.328 -9.969 -17.781 1 95.81 271 VAL B C 1
ATOM 6248 O O . VAL B 1 271 ? 25.766 -9.953 -18.875 1 95.81 271 VAL B O 1
ATOM 6251 N N . ASN B 1 272 ? 26.531 -11.062 -17.078 1 94.88 272 ASN B N 1
ATOM 6252 C CA . ASN B 1 272 ? 26.125 -12.352 -17.625 1 94.88 272 ASN B CA 1
ATOM 6253 C C . ASN B 1 272 ? 25.016 -12.984 -16.797 1 94.88 272 ASN B C 1
ATOM 6255 O O . ASN B 1 272 ? 24.422 -13.984 -17.203 1 94.88 272 ASN B O 1
ATOM 6259 N N . VAL B 1 273 ? 24.781 -12.453 -15.594 1 97.12 273 VAL B N 1
ATOM 6260 C CA . VAL B 1 273 ? 23.766 -12.992 -14.695 1 97.12 273 VAL B CA 1
ATOM 6261 C C . VAL B 1 273 ? 22.641 -11.969 -14.523 1 97.12 273 VAL B C 1
ATOM 6263 O O . VAL B 1 273 ? 22.891 -10.812 -14.18 1 97.12 273 VAL B O 1
ATOM 6266 N N . ILE B 1 274 ? 21.422 -12.391 -14.758 1 98.25 274 ILE B N 1
ATOM 6267 C CA . ILE B 1 274 ? 20.25 -11.523 -14.617 1 98.25 274 ILE B CA 1
ATOM 6268 C C . ILE B 1 274 ? 19.281 -12.117 -13.602 1 98.25 274 ILE B C 1
ATOM 6270 O O . ILE B 1 274 ? 18.812 -13.25 -13.773 1 98.25 274 ILE B O 1
ATOM 6274 N N . VAL B 1 275 ? 18.984 -11.406 -12.523 1 98.44 275 VAL B N 1
ATOM 6275 C CA . VAL B 1 275 ? 17.984 -11.797 -11.547 1 98.44 275 VAL B CA 1
ATOM 6276 C C . VAL B 1 275 ? 16.625 -11.227 -11.945 1 98.44 275 VAL B C 1
ATOM 6278 O O . VAL B 1 275 ? 16.5 -10.023 -12.18 1 98.44 275 VAL B O 1
ATOM 6281 N N . VAL B 1 276 ? 15.602 -12.094 -11.992 1 98.56 276 VAL B N 1
ATOM 6282 C CA . VAL B 1 276 ? 14.344 -11.688 -12.617 1 98.56 276 VAL B CA 1
ATOM 6283 C C . VAL B 1 276 ? 13.195 -11.859 -11.625 1 98.56 276 VAL B C 1
ATOM 6285 O O . VAL B 1 276 ? 12.805 -12.992 -11.305 1 98.56 276 VAL B O 1
ATOM 6288 N N . PHE B 1 277 ? 12.625 -10.711 -11.125 1 98.19 277 PHE B N 1
ATOM 6289 C CA . PHE B 1 277 ? 11.445 -10.664 -10.273 1 98.19 277 PHE B CA 1
ATOM 6290 C C . PHE B 1 277 ? 10.227 -10.188 -11.055 1 98.19 277 PHE B C 1
ATOM 6292 O O . PHE B 1 277 ? 9.719 -9.094 -10.812 1 98.19 277 PHE B O 1
ATOM 6299 N N . LEU B 1 278 ? 9.703 -11.039 -11.953 1 97 278 LEU B N 1
ATOM 6300 C CA . LEU B 1 278 ? 8.609 -10.672 -12.844 1 97 278 LEU B CA 1
ATOM 6301 C C . LEU B 1 278 ? 7.434 -11.633 -12.672 1 97 278 LEU B C 1
ATOM 6303 O O . LEU B 1 278 ? 7.605 -12.758 -12.211 1 97 278 LEU B O 1
ATOM 6307 N N . ARG B 1 279 ? 6.254 -11.125 -13.016 1 93.5 279 ARG B N 1
ATOM 6308 C CA . ARG B 1 279 ? 5.129 -12.031 -13.227 1 93.5 279 ARG B CA 1
ATOM 6309 C C . ARG B 1 279 ? 5.359 -12.922 -14.445 1 93.5 279 ARG B C 1
ATOM 6311 O O . ARG B 1 279 ? 6.152 -12.586 -15.32 1 93.5 279 ARG B O 1
ATOM 6318 N N . GLN B 1 280 ? 4.664 -13.992 -14.492 1 93.81 280 GLN B N 1
ATOM 6319 C CA . GLN B 1 280 ? 4.871 -14.961 -15.57 1 93.81 280 GLN B CA 1
ATOM 6320 C C . GLN B 1 280 ? 4.547 -14.344 -16.922 1 93.81 280 GLN B C 1
ATOM 6322 O O . GLN B 1 280 ? 5.223 -14.625 -17.922 1 93.81 280 GLN B O 1
ATOM 6327 N N . PHE B 1 281 ? 3.541 -13.555 -16.938 1 89.25 281 PHE B N 1
ATOM 6328 C CA . PHE B 1 281 ? 3.166 -12.883 -18.188 1 89.25 281 PHE B CA 1
ATOM 6329 C C . PHE B 1 281 ? 4.324 -12.047 -18.719 1 89.25 281 PHE B C 1
ATOM 6331 O O . PHE B 1 281 ? 4.629 -12.094 -19.906 1 89.25 281 PHE B O 1
ATOM 6338 N N . HIS B 1 282 ? 4.969 -11.328 -17.844 1 93.81 282 HIS B N 1
ATOM 6339 C CA . HIS B 1 282 ? 6.094 -10.484 -18.219 1 93.81 282 HIS B CA 1
ATOM 634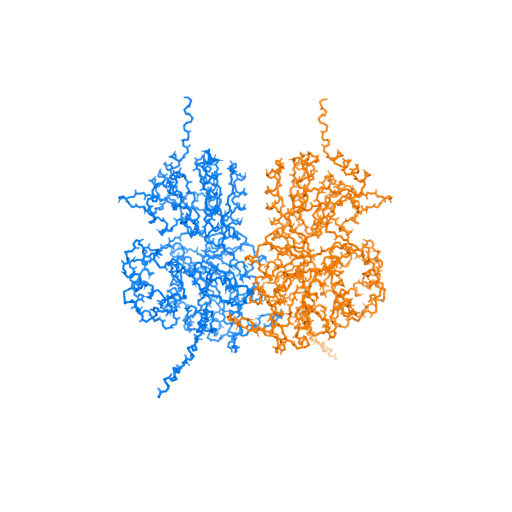0 C C . HIS B 1 282 ? 7.297 -11.32 -18.656 1 93.81 282 HIS B C 1
ATOM 6342 O O . HIS B 1 282 ? 8.008 -10.961 -19.594 1 93.81 282 HIS B O 1
ATOM 6348 N N . VAL B 1 283 ? 7.527 -12.406 -17.984 1 96.62 283 VAL B N 1
ATOM 6349 C CA . VAL B 1 283 ? 8.648 -13.281 -18.312 1 96.62 283 VAL B CA 1
ATOM 6350 C C . VAL B 1 283 ? 8.461 -13.844 -19.719 1 96.62 283 VAL B C 1
ATOM 6352 O O . VAL B 1 283 ? 9.414 -13.898 -20.5 1 96.62 283 VAL B O 1
ATOM 6355 N N . THR B 1 284 ? 7.25 -14.273 -20 1 93.81 284 THR B N 1
ATOM 6356 C CA . THR B 1 284 ? 6.961 -14.828 -21.312 1 93.81 284 THR B CA 1
ATOM 6357 C C . THR B 1 284 ? 7.297 -13.82 -22.422 1 93.81 284 THR B C 1
ATOM 6359 O O . THR B 1 284 ? 7.938 -14.172 -23.406 1 93.81 284 THR B O 1
ATOM 6362 N N . LYS B 1 285 ? 6.91 -12.578 -22.234 1 93.44 285 LYS B N 1
ATOM 6363 C CA . LYS B 1 285 ? 7.199 -11.531 -23.219 1 93.44 285 LYS B CA 1
ATOM 6364 C C . LYS B 1 285 ? 8.695 -11.266 -23.312 1 93.44 285 LYS B C 1
ATOM 6366 O O . LYS B 1 285 ? 9.242 -11.133 -24.406 1 93.44 285 LYS B O 1
ATOM 6371 N N . LEU B 1 286 ? 9.32 -11.172 -22.188 1 97.5 286 LEU B N 1
ATOM 6372 C CA . LEU B 1 286 ? 10.75 -10.906 -22.109 1 97.5 286 LEU B CA 1
ATOM 6373 C C . LEU B 1 286 ? 11.539 -12.008 -22.812 1 97.5 286 LEU B C 1
ATOM 6375 O O . LEU B 1 286 ? 12.422 -11.727 -23.625 1 97.5 286 LEU B O 1
ATOM 6379 N N . PHE B 1 287 ? 11.25 -13.266 -22.578 1 97.88 287 PHE B N 1
ATOM 6380 C CA . PHE B 1 287 ? 12.031 -14.398 -23.062 1 97.88 287 PHE B CA 1
ATOM 6381 C C . PHE B 1 287 ? 11.789 -14.617 -24.547 1 97.88 287 PHE B C 1
ATOM 6383 O O . PHE B 1 287 ? 12.711 -14.969 -25.297 1 97.88 287 PHE B O 1
ATOM 6390 N N . LYS B 1 288 ? 10.516 -14.438 -25 1 96 288 LYS B N 1
ATOM 6391 C CA . LYS B 1 288 ? 10.258 -14.531 -26.438 1 96 288 LYS B CA 1
ATOM 6392 C C . LYS B 1 288 ? 11.109 -13.539 -27.219 1 96 288 LYS B C 1
ATOM 6394 O O . LYS B 1 288 ? 11.727 -13.898 -28.219 1 96 288 LYS B O 1
ATOM 6399 N N . LYS B 1 289 ? 11.172 -12.352 -26.719 1 97.25 289 LYS B N 1
ATOM 6400 C CA . LYS B 1 289 ? 11.953 -11.32 -27.391 1 97.25 289 LYS B CA 1
ATOM 6401 C C . LYS B 1 289 ? 13.445 -11.562 -27.234 1 97.25 289 LYS B C 1
ATOM 6403 O O . LYS B 1 289 ? 14.227 -11.281 -28.141 1 97.25 289 LYS B O 1
ATOM 6408 N N . ALA B 1 290 ? 13.867 -12 -26.094 1 98.25 290 ALA B N 1
ATOM 6409 C CA . ALA B 1 290 ? 15.273 -12.32 -25.859 1 98.25 290 ALA B CA 1
ATOM 6410 C C . ALA B 1 290 ? 15.75 -13.398 -26.828 1 98.25 290 ALA B C 1
ATOM 6412 O O . ALA B 1 290 ? 16.859 -13.32 -27.344 1 98.25 290 ALA B O 1
ATOM 6413 N N . ILE B 1 291 ? 14.938 -14.422 -27.047 1 97.38 291 ILE B N 1
ATOM 6414 C CA . ILE B 1 291 ? 15.266 -15.5 -27.969 1 97.38 291 ILE B CA 1
ATOM 6415 C C . ILE B 1 291 ? 15.391 -14.953 -29.391 1 97.38 291 ILE B C 1
ATOM 6417 O O . ILE B 1 291 ? 16.328 -15.289 -30.109 1 97.38 291 ILE B O 1
ATOM 6421 N N . GLU B 1 292 ? 14.5 -14.031 -29.703 1 97 292 GLU B N 1
ATOM 6422 C CA . GLU B 1 292 ? 14.539 -13.398 -31.016 1 97 292 GLU B CA 1
ATOM 6423 C C . GLU B 1 292 ? 15.836 -12.617 -31.203 1 97 292 GLU B C 1
ATOM 6425 O O . GLU B 1 292 ? 16.359 -12.547 -32.312 1 97 292 GLU B O 1
ATOM 6430 N N . ARG B 1 293 ? 16.297 -12.141 -30.172 1 96.69 293 ARG B N 1
ATOM 6431 C CA . ARG B 1 293 ? 17.5 -11.305 -30.234 1 96.69 293 ARG B CA 1
ATOM 6432 C C . ARG B 1 293 ? 18.75 -12.117 -29.953 1 96.69 293 ARG B C 1
ATOM 6434 O O . ARG B 1 293 ? 19.844 -11.562 -29.844 1 96.69 293 ARG B O 1
ATOM 6441 N N . ASN B 1 294 ? 18.625 -13.352 -29.75 1 96.62 294 ASN B N 1
ATOM 6442 C CA . ASN B 1 294 ? 19.734 -14.281 -29.516 1 96.62 294 ASN B CA 1
ATOM 6443 C C . ASN B 1 294 ? 20.516 -13.914 -28.25 1 96.62 294 ASN B C 1
ATOM 6445 O O . ASN B 1 294 ? 21.734 -13.875 -28.281 1 96.62 294 ASN B O 1
ATOM 6449 N N . ILE B 1 295 ? 19.797 -13.547 -27.25 1 97.31 295 ILE B N 1
ATOM 6450 C CA . ILE B 1 295 ? 20.406 -13.234 -25.969 1 97.31 295 ILE B CA 1
ATOM 6451 C C . ILE B 1 295 ? 20.609 -14.516 -25.156 1 97.31 295 ILE B C 1
ATOM 6453 O O . ILE B 1 295 ? 19.672 -15.297 -24.969 1 97.31 295 ILE B O 1
ATOM 6457 N N . HIS B 1 296 ? 21.875 -14.727 -24.766 1 96.06 296 HIS B N 1
ATOM 6458 C CA . HIS B 1 296 ? 22.281 -15.906 -24 1 96.06 296 HIS B CA 1
ATOM 6459 C C . HIS B 1 296 ? 22.906 -15.516 -22.672 1 96.06 296 HIS B C 1
ATOM 6461 O O . HIS B 1 296 ? 23.984 -14.938 -22.625 1 96.06 296 HIS B O 1
ATOM 6467 N N . LYS B 1 297 ? 22.203 -15.75 -21.547 1 96.56 297 LYS B N 1
ATOM 6468 C CA . LYS B 1 297 ? 22.625 -15.336 -20.203 1 96.56 297 LYS B CA 1
ATOM 6469 C C . LYS B 1 297 ? 22.281 -16.406 -19.172 1 96.56 297 LYS B C 1
ATOM 6471 O O . LYS B 1 297 ? 21.75 -17.469 -19.5 1 96.56 297 LYS B O 1
ATOM 6476 N N . ILE B 1 298 ? 22.719 -16.219 -17.969 1 96.44 298 ILE B N 1
ATOM 6477 C CA . ILE B 1 298 ? 22.234 -16.953 -16.797 1 96.44 298 ILE B CA 1
ATOM 6478 C C . ILE B 1 298 ? 21.094 -16.172 -16.141 1 96.44 298 ILE B C 1
ATOM 6480 O O . ILE B 1 298 ? 21.25 -15.008 -15.781 1 96.44 298 ILE B O 1
ATOM 6484 N N . TRP B 1 299 ? 20 -16.828 -16.031 1 97.81 299 TRP B N 1
ATOM 6485 C CA . TRP B 1 299 ? 18.812 -16.203 -15.461 1 97.81 299 TRP B CA 1
ATOM 6486 C C . TRP B 1 299 ? 18.484 -16.812 -14.109 1 97.81 299 TRP B C 1
ATOM 6488 O O . TRP B 1 299 ? 18.328 -18.031 -13.992 1 97.81 299 TRP B O 1
ATOM 6498 N N . ILE B 1 300 ? 18.375 -15.977 -13.117 1 98.25 300 ILE B N 1
ATOM 6499 C CA . ILE B 1 300 ? 17.969 -16.422 -11.797 1 98.25 300 ILE B CA 1
ATOM 6500 C C . ILE B 1 300 ? 16.469 -16.172 -11.609 1 98.25 300 ILE B C 1
ATOM 6502 O O . ILE B 1 300 ? 16.016 -15.031 -11.617 1 98.25 300 ILE B O 1
ATOM 6506 N N . ALA B 1 301 ? 15.734 -17.234 -11.422 1 98.56 301 ALA B N 1
ATOM 6507 C CA . ALA B 1 301 ? 14.273 -17.203 -11.414 1 98.56 301 ALA B CA 1
ATOM 6508 C C . ALA B 1 301 ? 13.734 -17.094 -9.984 1 98.56 301 ALA B C 1
ATOM 6510 O O . ALA B 1 301 ? 14.266 -17.719 -9.062 1 98.56 301 ALA B O 1
ATOM 6511 N N . SER B 1 302 ? 12.734 -16.297 -9.789 1 98.25 302 SER B N 1
ATOM 6512 C CA . SER B 1 302 ? 12.047 -16.172 -8.508 1 98.25 302 SER B CA 1
ATOM 6513 C C . SER B 1 302 ? 11.031 -17.297 -8.32 1 98.25 302 SER B C 1
ATOM 6515 O O . SER B 1 302 ? 10.797 -18.078 -9.234 1 98.25 302 SER B O 1
ATOM 6517 N N . ASP B 1 303 ? 10.43 -17.266 -7.184 1 97.31 303 ASP B N 1
ATOM 6518 C CA . ASP B 1 303 ? 9.414 -18.25 -6.828 1 97.31 303 ASP B CA 1
ATOM 6519 C C . ASP B 1 303 ? 8.203 -18.141 -7.758 1 97.31 303 ASP B C 1
ATOM 6521 O O . ASP B 1 303 ? 7.488 -19.125 -7.969 1 97.31 303 ASP B O 1
ATOM 6525 N N . ASN B 1 304 ? 8.023 -17.016 -8.359 1 96.88 304 ASN B N 1
ATOM 6526 C CA . ASN B 1 304 ? 6.832 -16.766 -9.164 1 96.88 304 ASN B CA 1
ATOM 6527 C C . ASN B 1 304 ? 6.852 -17.562 -10.469 1 96.88 304 ASN B C 1
ATOM 6529 O O . ASN B 1 304 ? 5.801 -17.938 -10.992 1 96.88 304 ASN B O 1
ATOM 6533 N N . TRP B 1 305 ? 8.117 -17.875 -10.992 1 97.38 305 TRP B N 1
ATOM 6534 C CA . TRP B 1 305 ? 8.086 -18.422 -12.336 1 97.38 305 TRP B CA 1
ATOM 6535 C C . TRP B 1 305 ? 9.117 -19.531 -12.5 1 97.38 305 TRP B C 1
ATOM 6537 O O . TRP B 1 305 ? 9.203 -20.172 -13.555 1 97.38 305 TRP B O 1
ATOM 6547 N N . SER B 1 306 ? 9.852 -19.875 -11.469 1 98.06 306 SER B N 1
ATOM 6548 C CA . SER B 1 306 ? 10.914 -20.875 -11.562 1 98.06 306 SER B CA 1
ATOM 6549 C C . SER B 1 306 ? 10.352 -22.234 -11.945 1 98.06 306 SER B C 1
ATOM 6551 O O . SER B 1 306 ? 11.016 -23.016 -12.633 1 98.06 306 SER B O 1
ATOM 6553 N N . ALA B 1 307 ? 9.141 -22.484 -11.555 1 97.06 307 ALA B N 1
ATOM 6554 C CA . ALA B 1 307 ? 8.523 -23.781 -11.82 1 97.06 307 ALA B CA 1
ATOM 6555 C C . ALA B 1 307 ? 7.469 -23.688 -12.914 1 97.06 307 ALA B C 1
ATOM 6557 O O . ALA B 1 307 ? 6.656 -24.594 -13.086 1 97.06 307 ALA B O 1
ATOM 6558 N N . ALA B 1 308 ? 7.469 -22.625 -13.672 1 95.56 308 ALA B N 1
ATOM 6559 C CA . ALA B 1 308 ? 6.402 -22.375 -14.641 1 95.56 308 ALA B CA 1
ATOM 6560 C C . ALA B 1 308 ? 6.641 -23.156 -15.93 1 95.56 308 ALA B C 1
ATOM 6562 O O . ALA B 1 308 ? 7.434 -22.734 -16.781 1 95.56 308 ALA B O 1
ATOM 6563 N N . VAL B 1 309 ? 5.844 -24.125 -16.141 1 90.94 309 VAL B N 1
ATOM 6564 C CA . VAL B 1 309 ? 5.992 -24.984 -17.312 1 90.94 309 VAL B CA 1
ATOM 6565 C C . VAL B 1 309 ? 5.605 -24.219 -18.562 1 90.94 309 VAL B C 1
ATOM 6567 O O . VAL B 1 309 ? 6.18 -24.422 -19.641 1 90.94 309 VAL B O 1
ATOM 6570 N N . LYS B 1 310 ? 4.629 -23.344 -18.406 1 90.81 310 LYS B N 1
ATOM 6571 C CA . LYS B 1 310 ? 4.23 -22.5 -19.531 1 90.81 310 LYS B CA 1
ATOM 6572 C C . LYS B 1 310 ? 5.43 -21.766 -20.125 1 90.81 310 LYS B C 1
ATOM 6574 O O . LYS B 1 310 ? 5.496 -21.547 -21.328 1 90.81 310 LYS B O 1
ATOM 6579 N N . ILE B 1 311 ? 6.359 -21.391 -19.312 1 94.44 311 ILE B N 1
ATOM 6580 C CA . ILE B 1 311 ? 7.516 -20.625 -19.766 1 94.44 311 ILE B CA 1
ATOM 6581 C C . ILE B 1 311 ? 8.547 -21.578 -20.375 1 94.44 311 ILE B C 1
ATOM 6583 O O . ILE B 1 311 ? 9.148 -21.266 -21.406 1 94.44 311 ILE B O 1
ATOM 6587 N N . THR B 1 312 ? 8.734 -22.766 -19.828 1 93.06 312 THR B N 1
ATOM 6588 C CA . THR B 1 312 ? 9.695 -23.719 -20.359 1 93.06 312 THR B CA 1
ATOM 6589 C C . THR B 1 312 ? 9.25 -24.234 -21.734 1 93.06 312 THR B C 1
ATOM 6591 O O . THR B 1 312 ? 10.055 -24.781 -22.484 1 93.06 312 THR B O 1
ATOM 6594 N N . SER B 1 313 ? 8 -24.031 -22.047 1 89.38 313 SER B N 1
ATOM 6595 C CA . SER B 1 313 ? 7.445 -24.547 -23.297 1 89.38 313 SER B CA 1
ATOM 6596 C C . SER B 1 313 ? 7.582 -23.531 -24.422 1 89.38 313 SER B C 1
ATOM 6598 O O . SER B 1 313 ? 7.195 -23.812 -25.562 1 89.38 313 SER B O 1
ATOM 6600 N N . ILE B 1 314 ? 8.062 -22.422 -24.141 1 92.31 314 ILE B N 1
ATOM 6601 C CA . ILE B 1 314 ? 8.312 -21.438 -25.188 1 92.31 314 ILE B CA 1
ATOM 6602 C C . ILE B 1 314 ? 9.25 -22.031 -26.234 1 92.31 314 ILE B C 1
ATOM 6604 O O . ILE B 1 314 ? 10.289 -22.594 -25.891 1 92.31 314 ILE B O 1
ATOM 6608 N N . PRO B 1 315 ? 8.852 -21.875 -27.531 1 91.06 315 PRO B N 1
ATOM 6609 C CA . PRO B 1 315 ? 9.734 -22.422 -28.562 1 91.06 315 PRO B CA 1
ATOM 6610 C C . PRO B 1 315 ? 11.148 -21.859 -28.484 1 91.06 315 PRO B C 1
ATOM 6612 O O . PRO B 1 315 ? 11.336 -20.656 -28.281 1 91.06 315 PRO B O 1
ATOM 6615 N N . ASN B 1 316 ? 12.156 -22.719 -28.547 1 93.06 316 ASN B N 1
ATOM 6616 C CA . ASN B 1 316 ? 13.57 -22.375 -28.578 1 93.06 316 ASN B CA 1
ATOM 6617 C C . ASN B 1 316 ? 14.055 -21.812 -27.25 1 93.06 316 ASN B C 1
ATOM 6619 O O . ASN B 1 316 ? 15.023 -21.062 -27.203 1 93.06 316 ASN B O 1
ATOM 6623 N N . ILE B 1 317 ? 13.375 -22.219 -26.141 1 95.19 317 ILE B N 1
ATOM 6624 C CA . ILE B 1 317 ? 13.688 -21.719 -24.812 1 95.19 317 ILE B CA 1
ATOM 6625 C C . ILE B 1 317 ? 15.125 -22.078 -24.453 1 95.19 317 ILE B C 1
ATOM 6627 O O . ILE B 1 317 ? 15.766 -21.375 -23.656 1 95.19 317 ILE B O 1
ATOM 6631 N N . LYS B 1 318 ? 15.68 -23.047 -25.047 1 92.81 318 LYS B N 1
ATOM 6632 C CA . LYS B 1 318 ? 17.031 -23.484 -24.766 1 92.81 318 LYS B CA 1
ATOM 6633 C C . LYS B 1 318 ? 18.062 -22.422 -25.156 1 92.81 318 LYS B C 1
ATOM 6635 O O . LYS B 1 318 ? 19.172 -22.391 -24.609 1 92.81 318 LYS B O 1
ATOM 6640 N N . HIS B 1 319 ? 17.734 -21.531 -26.031 1 94.38 319 HIS B N 1
ATOM 6641 C CA . HIS B 1 319 ? 18.672 -20.531 -26.547 1 94.38 319 HIS B CA 1
ATOM 6642 C C . HIS B 1 319 ? 18.875 -19.406 -25.531 1 94.38 319 HIS B C 1
ATOM 6644 O O . HIS B 1 319 ? 19.797 -18.594 -25.672 1 94.38 319 HIS B O 1
ATOM 6650 N N . LEU B 1 320 ? 18.141 -19.359 -24.484 1 95.62 320 LEU B N 1
ATOM 6651 C CA . LEU B 1 320 ? 18.234 -18.297 -23.484 1 95.62 320 LEU B CA 1
ATOM 6652 C C . LEU B 1 320 ? 19.469 -18.469 -22.625 1 95.62 320 LEU B C 1
ATOM 6654 O O . LEU B 1 320 ? 19.969 -17.5 -22.031 1 95.62 320 LEU B O 1
ATOM 6658 N N . GLY B 1 321 ? 19.875 -19.703 -22.484 1 94.5 321 GLY B N 1
ATOM 6659 C CA . GLY B 1 321 ? 20.953 -20 -21.562 1 94.5 321 GLY B CA 1
ATOM 6660 C C . GLY B 1 321 ? 20.484 -20.766 -20.328 1 94.5 321 GLY B C 1
ATOM 6661 O O . GLY B 1 321 ? 19.594 -21.609 -20.422 1 94.5 321 GLY B O 1
ATOM 6662 N N . THR B 1 322 ? 21.125 -20.562 -19.219 1 94.69 322 THR B N 1
ATOM 6663 C CA . THR B 1 322 ? 20.875 -21.312 -18 1 94.69 322 THR B CA 1
ATOM 6664 C C . THR B 1 322 ? 19.812 -20.609 -17.141 1 94.69 322 THR B C 1
ATOM 6666 O O . THR B 1 322 ? 19.875 -19.391 -16.953 1 94.69 322 THR B O 1
ATOM 6669 N N . VAL B 1 323 ? 18.875 -21.359 -16.719 1 97.06 323 VAL B N 1
ATOM 6670 C CA . VAL B 1 323 ? 17.891 -20.844 -15.766 1 97.06 323 VAL B CA 1
ATOM 6671 C C . VAL B 1 323 ? 17.969 -21.625 -14.461 1 97.06 323 VAL B C 1
ATOM 6673 O O . VAL B 1 323 ? 17.828 -22.844 -14.461 1 97.06 323 VAL B O 1
ATOM 6676 N N . VAL B 1 324 ? 18.25 -20.953 -13.406 1 97.06 324 VAL B N 1
ATOM 6677 C CA . VAL B 1 324 ? 18.234 -21.516 -12.055 1 97.06 324 VAL B CA 1
ATOM 6678 C C . VAL B 1 324 ? 17.312 -20.672 -11.164 1 97.06 324 VAL B C 1
ATOM 6680 O O . VAL B 1 324 ? 17.25 -19.453 -11.312 1 97.06 324 VAL B O 1
ATOM 6683 N N . GLY B 1 325 ? 16.547 -21.312 -10.344 1 97.19 325 GLY B N 1
ATOM 6684 C CA . GLY B 1 325 ? 15.602 -20.516 -9.586 1 97.19 325 GLY B CA 1
ATOM 6685 C C . GLY B 1 325 ? 15.164 -21.172 -8.289 1 97.19 325 GLY B C 1
ATOM 6686 O O . GLY B 1 325 ? 15.648 -22.25 -7.938 1 97.19 325 GLY B O 1
ATOM 6687 N N . PHE B 1 326 ? 14.391 -20.453 -7.523 1 97.75 326 PHE B N 1
ATOM 6688 C CA . PHE B 1 326 ? 13.891 -20.875 -6.215 1 97.75 326 PHE B CA 1
ATOM 6689 C C . PHE B 1 326 ? 12.383 -21.094 -6.258 1 97.75 326 PHE B C 1
ATOM 6691 O O . PHE B 1 326 ? 11.633 -20.25 -6.738 1 97.75 326 PHE B O 1
ATOM 6698 N N . ALA B 1 327 ? 11.945 -22.25 -5.832 1 97.69 327 ALA B N 1
ATOM 6699 C CA . ALA B 1 327 ? 10.531 -22.578 -5.805 1 97.69 327 ALA B CA 1
ATOM 6700 C C . ALA B 1 327 ? 10.094 -23.016 -4.41 1 97.69 327 ALA B C 1
ATOM 6702 O O . ALA B 1 327 ? 10.914 -23.5 -3.623 1 97.69 327 ALA B O 1
ATOM 6703 N N . TYR B 1 328 ? 8.805 -22.812 -4.133 1 96.62 328 TYR B N 1
ATOM 6704 C CA . TYR B 1 328 ? 8.258 -23.312 -2.873 1 96.62 328 TYR B CA 1
ATOM 6705 C C . TYR B 1 328 ? 8.312 -24.828 -2.812 1 96.62 328 TYR B C 1
ATOM 6707 O O . TYR B 1 328 ? 8.148 -25.516 -3.83 1 96.62 328 TYR B O 1
ATOM 6715 N N . LYS B 1 329 ? 8.484 -25.297 -1.668 1 92.25 329 LYS B N 1
ATOM 6716 C CA . LYS B 1 329 ? 8.57 -26.75 -1.478 1 92.25 329 LYS B CA 1
ATOM 6717 C C . LYS B 1 329 ? 7.219 -27.422 -1.713 1 92.25 329 LYS B C 1
ATOM 6719 O O . LYS B 1 329 ? 6.172 -26.797 -1.504 1 92.25 329 LYS B O 1
ATOM 6724 N N . SER B 1 330 ? 7.352 -28.578 -2.223 1 89.94 330 SER B N 1
ATOM 6725 C CA . SER B 1 330 ? 6.141 -29.359 -2.438 1 89.94 330 SER B CA 1
ATOM 6726 C C . SER B 1 330 ? 6.328 -30.812 -1.996 1 89.94 330 SER B C 1
ATOM 6728 O O . SER B 1 330 ? 7.453 -31.312 -1.964 1 89.94 330 SER B O 1
ATOM 6730 N N . GLU B 1 331 ? 5.238 -31.375 -1.608 1 84.75 331 GLU B N 1
ATOM 6731 C CA . GLU B 1 331 ? 5.223 -32.781 -1.213 1 84.75 331 GLU B CA 1
ATOM 6732 C C . GLU B 1 331 ? 4.363 -33.594 -2.164 1 84.75 331 GLU B C 1
ATOM 6734 O O . GLU B 1 331 ? 4.219 -33.25 -3.34 1 84.75 331 GLU B O 1
ATOM 6739 N N . ASN B 1 332 ? 3.777 -34.562 -1.551 1 84.81 332 ASN B N 1
ATOM 6740 C CA . ASN B 1 332 ? 3.006 -35.531 -2.328 1 84.81 332 ASN B CA 1
ATOM 6741 C C . ASN B 1 332 ? 1.757 -34.906 -2.93 1 84.81 332 ASN B C 1
ATOM 6743 O O . ASN B 1 332 ? 0.933 -34.344 -2.207 1 84.81 332 ASN B O 1
ATOM 6747 N N . MET B 1 333 ? 1.601 -35.031 -4.289 1 91.19 333 MET B N 1
ATOM 6748 C CA . MET B 1 333 ? 0.502 -34.406 -5.02 1 91.19 333 MET B CA 1
ATOM 6749 C C . MET B 1 333 ? -0.516 -35.469 -5.469 1 91.19 333 MET B C 1
ATOM 6751 O O . MET B 1 333 ? -1.396 -35.156 -6.277 1 91.19 333 MET B O 1
ATOM 6755 N N . SER B 1 334 ? -0.431 -36.656 -4.949 1 93.88 334 SER B N 1
ATOM 6756 C CA . SER B 1 334 ? -1.205 -37.781 -5.473 1 93.88 334 SER B CA 1
ATOM 6757 C C . SER B 1 334 ? -2.703 -37.531 -5.316 1 93.88 334 SER B C 1
ATOM 6759 O O . SER B 1 334 ? -3.475 -37.75 -6.25 1 93.88 334 SER B O 1
ATOM 6761 N N . THR B 1 335 ? -3.09 -37.062 -4.176 1 95.38 335 THR B N 1
ATOM 6762 C CA . THR B 1 335 ? -4.516 -36.844 -3.951 1 95.38 335 THR B CA 1
ATOM 6763 C C . THR B 1 335 ? -5.059 -35.75 -4.871 1 95.38 335 THR B C 1
ATOM 6765 O O . THR B 1 335 ? -6.203 -35.844 -5.324 1 95.38 335 THR B O 1
ATOM 6768 N N . PHE B 1 336 ? -4.305 -34.781 -5.137 1 97.38 336 PHE B N 1
ATOM 6769 C CA . PHE B 1 336 ? -4.734 -33.719 -6.027 1 97.38 336 PHE B CA 1
ATOM 6770 C C . PHE B 1 336 ? -4.812 -34.188 -7.469 1 97.38 336 PHE B C 1
ATOM 6772 O O . PHE B 1 336 ? -5.719 -33.812 -8.211 1 97.38 336 PHE B O 1
ATOM 6779 N N . HIS B 1 337 ? -3.857 -35.062 -7.848 1 97.25 337 HIS B N 1
ATOM 6780 C CA . HIS B 1 337 ? -3.918 -35.688 -9.172 1 97.25 337 HIS B CA 1
ATOM 6781 C C . HIS B 1 337 ? -5.207 -36.469 -9.352 1 97.25 337 HIS B C 1
ATOM 6783 O O . HIS B 1 337 ? -5.859 -36.375 -10.391 1 97.25 337 HIS B O 1
ATOM 6789 N N . ASP B 1 338 ? -5.547 -37.219 -8.367 1 97 338 ASP B N 1
ATOM 6790 C CA . ASP B 1 338 ? -6.777 -38 -8.422 1 97 338 ASP B CA 1
ATOM 6791 C C . ASP B 1 338 ? -8 -37.094 -8.539 1 97 338 ASP B C 1
ATOM 6793 O O . ASP B 1 338 ? -8.938 -37.406 -9.273 1 97 338 ASP B O 1
ATOM 6797 N N . PHE B 1 339 ? -8.008 -36.094 -7.852 1 97.44 339 PHE B N 1
ATOM 6798 C CA . PHE B 1 339 ? -9.078 -35.125 -7.914 1 97.44 339 PHE B CA 1
ATOM 6799 C C . PHE B 1 339 ? -9.234 -34.562 -9.336 1 97.44 339 PHE B C 1
ATOM 6801 O O . PHE B 1 339 ? -10.352 -34.469 -9.844 1 97.44 339 PHE B O 1
ATOM 6808 N N . LEU B 1 340 ? -8.086 -34.219 -9.961 1 97.38 340 LEU B N 1
ATOM 6809 C CA . LEU B 1 340 ? -8.125 -33.656 -11.305 1 97.38 340 LEU B CA 1
ATOM 6810 C C . LEU B 1 340 ? -8.664 -34.656 -12.305 1 97.38 340 LEU B C 1
ATOM 6812 O O . LEU B 1 340 ? -9.336 -34.312 -13.266 1 97.38 340 LEU B O 1
ATOM 6816 N N . LYS B 1 341 ? -8.383 -35.969 -12.047 1 95.69 341 LYS B N 1
ATOM 6817 C CA . LYS B 1 341 ? -8.859 -37.031 -12.93 1 95.69 341 LYS B CA 1
ATOM 6818 C C . LYS B 1 341 ? -10.375 -37.125 -12.875 1 95.69 341 LYS B C 1
ATOM 6820 O O . LYS B 1 341 ? -11.008 -37.625 -13.828 1 95.69 341 LYS B O 1
ATOM 6825 N N . THR B 1 342 ? -10.953 -36.688 -11.789 1 94.06 342 THR B N 1
ATOM 6826 C CA . THR B 1 342 ? -12.398 -36.812 -11.625 1 94.06 342 THR B CA 1
ATOM 6827 C C . THR B 1 342 ? -13.07 -35.438 -11.703 1 94.06 342 THR B C 1
ATOM 6829 O O . THR B 1 342 ? -14.195 -35.281 -11.227 1 94.06 342 THR B O 1
ATOM 6832 N N . LEU B 1 343 ? -12.391 -34.5 -12.219 1 93.94 343 LEU B N 1
ATOM 6833 C CA . LEU B 1 343 ? -12.891 -33.125 -12.289 1 93.94 343 LEU B CA 1
ATOM 6834 C C . LEU B 1 343 ? -14.203 -33.062 -13.055 1 93.94 343 LEU B C 1
ATOM 6836 O O . LEU B 1 343 ? -15.07 -32.25 -12.75 1 93.94 343 LEU B O 1
ATOM 6840 N N . HIS B 1 344 ? -14.398 -33.906 -14.039 1 88.56 344 HIS B N 1
ATOM 6841 C CA . HIS B 1 344 ? -15.594 -33.906 -14.875 1 88.56 344 HIS B CA 1
ATOM 6842 C C . HIS B 1 344 ? -16.828 -34.281 -14.055 1 88.56 344 HIS B C 1
ATOM 6844 O O . HIS B 1 344 ? -17.953 -34.031 -14.492 1 88.56 344 HIS B O 1
ATOM 6850 N N . LEU B 1 345 ? -16.656 -34.781 -12.867 1 88.75 345 LEU B N 1
ATOM 6851 C CA . LEU B 1 345 ? -17.766 -35.156 -12 1 88.75 345 LEU B CA 1
ATOM 6852 C C . LEU B 1 345 ? -18.188 -34 -11.102 1 88.75 345 LEU B C 1
ATOM 6854 O O . LEU B 1 345 ? -19.25 -34.031 -10.492 1 88.75 345 LEU B O 1
ATOM 6858 N N . GLN B 1 346 ? -17.406 -32.938 -11.078 1 89 346 GLN B N 1
ATOM 6859 C CA . GLN B 1 346 ? -17.688 -31.812 -10.219 1 89 346 GLN B CA 1
ATOM 6860 C C . GLN B 1 346 ? -18.859 -30.984 -10.766 1 89 346 GLN B C 1
ATOM 6862 O O . GLN B 1 346 ? -18.984 -30.797 -11.977 1 89 346 GLN B O 1
ATOM 6867 N N . PRO B 1 347 ? -19.719 -30.547 -9.867 1 85.81 347 PRO B N 1
ATOM 6868 C CA . PRO B 1 347 ? -20.797 -29.672 -10.336 1 85.81 347 PRO B CA 1
ATOM 6869 C C . PRO B 1 347 ? -20.281 -28.328 -10.852 1 85.81 347 PRO B C 1
ATOM 6871 O O . PRO B 1 347 ? -19.391 -27.719 -10.234 1 85.81 347 PRO B O 1
ATOM 6874 N N . THR B 1 348 ? -20.812 -27.875 -11.922 1 86.88 348 THR B N 1
ATOM 6875 C CA . THR B 1 348 ? -20.344 -26.641 -12.531 1 86.88 348 THR B CA 1
ATOM 6876 C C . THR B 1 348 ? -21.297 -25.484 -12.227 1 86.88 348 THR B C 1
ATOM 6878 O O . THR B 1 348 ? -21 -24.328 -12.492 1 86.88 348 THR B O 1
ATOM 6881 N N . GLU B 1 349 ? -22.422 -25.734 -11.617 1 86.94 349 GLU B N 1
ATOM 6882 C CA . GLU B 1 349 ? -23.484 -24.734 -11.43 1 86.94 349 GLU B CA 1
ATOM 6883 C C . GLU B 1 349 ? -22.984 -23.547 -10.609 1 86.94 349 GLU B C 1
ATOM 6885 O O . GLU B 1 349 ? -23.266 -22.406 -10.938 1 86.94 349 GLU B O 1
ATOM 6890 N N . ASN B 1 350 ? -22.203 -23.828 -9.586 1 92 350 ASN B N 1
ATOM 6891 C CA . ASN B 1 350 ? -21.75 -22.734 -8.727 1 92 350 ASN B CA 1
ATOM 6892 C C . ASN B 1 350 ? -20.234 -22.516 -8.867 1 92 350 ASN B C 1
ATOM 6894 O O . ASN B 1 350 ? -19.594 -22 -7.953 1 92 350 ASN B O 1
ATOM 6898 N N . ASN B 1 351 ? -19.719 -22.953 -10.023 1 94.75 351 ASN B N 1
ATOM 6899 C CA . ASN B 1 351 ? -18.297 -22.766 -10.305 1 94.75 351 ASN B CA 1
ATOM 6900 C C . ASN B 1 351 ? -18.078 -22.188 -11.703 1 94.75 351 ASN B C 1
ATOM 6902 O O . ASN B 1 351 ? -17.844 -22.922 -12.656 1 94.75 351 ASN B O 1
ATOM 6906 N N . MET B 1 352 ? -18.016 -20.891 -11.734 1 92.81 352 MET B N 1
ATOM 6907 C CA . MET B 1 352 ? -17.906 -20.172 -13.008 1 92.81 352 MET B CA 1
ATOM 6908 C C . MET B 1 352 ? -16.547 -20.406 -13.633 1 92.81 352 MET B C 1
ATOM 6910 O O . MET B 1 352 ? -16.391 -20.328 -14.859 1 92.81 352 MET B O 1
ATOM 6914 N N . PHE B 1 353 ? -15.5 -20.75 -12.852 1 95.19 353 PHE B N 1
ATOM 6915 C CA . PHE B 1 353 ? -14.172 -21.016 -13.383 1 95.19 353 PHE B CA 1
ATOM 6916 C C . PHE B 1 353 ? -14.172 -22.312 -14.188 1 95.19 353 PHE B C 1
ATOM 6918 O O . PHE B 1 353 ? -13.586 -22.375 -15.273 1 95.19 353 PHE B O 1
ATOM 6925 N N . LEU B 1 354 ? -14.867 -23.281 -13.617 1 94.12 354 LEU B N 1
ATOM 6926 C CA . LEU B 1 354 ? -14.977 -24.562 -14.305 1 94.12 354 LEU B CA 1
ATOM 6927 C C . LEU B 1 354 ? -15.773 -24.422 -15.594 1 94.12 354 LEU B C 1
ATOM 6929 O O . LEU B 1 354 ? -15.422 -25.031 -16.609 1 94.12 354 LEU B O 1
ATOM 6933 N N . LYS B 1 355 ? -16.812 -23.703 -15.492 1 91.69 355 LYS B N 1
ATOM 6934 C CA . LYS B 1 355 ? -17.625 -23.453 -16.688 1 91.69 355 LYS B CA 1
ATOM 6935 C C . LYS B 1 355 ? -16.812 -22.766 -17.781 1 91.69 355 LYS B C 1
ATOM 6937 O O . LYS B 1 355 ? -16.844 -23.172 -18.938 1 91.69 355 LYS B O 1
ATOM 6942 N N . GLU B 1 356 ? -16.172 -21.75 -17.359 1 92.81 356 GLU B N 1
ATOM 6943 C CA . GLU B 1 356 ? -15.367 -21 -18.312 1 92.81 356 GLU B CA 1
ATOM 6944 C C . GLU B 1 356 ? -14.273 -21.891 -18.906 1 92.81 356 GLU B C 1
ATOM 6946 O O . GLU B 1 356 ? -14.008 -21.828 -20.109 1 92.81 356 GLU B O 1
ATOM 6951 N N . TYR B 1 357 ? -13.641 -22.719 -18.125 1 94.88 357 TYR B N 1
ATOM 6952 C CA . TYR B 1 357 ? -12.609 -23.625 -18.594 1 94.88 357 TYR B CA 1
ATOM 6953 C C . TYR B 1 357 ? -13.164 -24.578 -19.656 1 94.88 357 TYR B C 1
ATOM 6955 O O . TYR B 1 357 ? -12.531 -24.812 -20.688 1 94.88 357 TYR B O 1
ATOM 6963 N N . SER B 1 358 ? -14.344 -25.031 -19.438 1 92.31 358 SER B N 1
ATOM 6964 C CA . SER B 1 358 ? -14.961 -25.953 -20.375 1 92.31 358 SER B CA 1
ATOM 6965 C C . SER B 1 358 ? -15.234 -25.281 -21.719 1 92.31 358 SER B C 1
ATOM 6967 O O . SER B 1 358 ? -15.078 -25.891 -22.766 1 92.31 358 SER B O 1
ATOM 6969 N N . VAL B 1 359 ? -15.648 -24.031 -21.641 1 92.5 359 VAL B N 1
ATOM 6970 C CA . VAL B 1 359 ? -15.906 -23.266 -22.844 1 92.5 359 VAL B CA 1
ATOM 6971 C C . VAL B 1 359 ? -14.594 -23.016 -23.594 1 92.5 359 VAL B C 1
ATOM 6973 O O . VAL B 1 359 ? -14.531 -23.125 -24.812 1 92.5 359 VAL B O 1
ATOM 6976 N N . LEU B 1 360 ? -13.578 -22.719 -22.875 1 94.25 360 LEU B N 1
ATOM 6977 C CA . LEU B 1 360 ? -12.266 -22.453 -23.453 1 94.25 360 LEU B CA 1
ATOM 6978 C C . LEU B 1 360 ? -11.711 -23.703 -24.125 1 94.25 360 LEU B C 1
ATOM 6980 O O . LEU B 1 360 ? -11.109 -23.625 -25.203 1 94.25 360 LEU B O 1
ATOM 6984 N N . LEU B 1 361 ? -11.898 -24.875 -23.5 1 93.38 361 LEU B N 1
ATOM 6985 C CA . LEU B 1 361 ? -11.445 -26.141 -24.094 1 93.38 361 LEU B CA 1
ATOM 6986 C C . LEU B 1 361 ? -12.156 -26.391 -25.406 1 93.38 361 LEU B C 1
ATOM 6988 O O . LEU B 1 361 ? -11.555 -26.922 -26.359 1 93.38 361 LEU B O 1
ATOM 6992 N N . SER B 1 362 ? -13.383 -26.047 -25.422 1 91.75 362 SER B N 1
ATOM 6993 C CA . SER B 1 362 ? -14.141 -26.219 -26.656 1 91.75 362 SER B CA 1
ATOM 6994 C C . SER B 1 362 ? -13.648 -25.266 -27.734 1 91.75 362 SER B C 1
ATOM 6996 O O . SER B 1 362 ? -13.492 -25.656 -28.891 1 91.75 362 SER B O 1
ATOM 6998 N N . THR B 1 363 ? -13.43 -24.047 -27.375 1 90.81 363 THR B N 1
ATOM 6999 C CA . THR B 1 363 ? -12.992 -23.016 -28.297 1 90.81 363 THR B CA 1
ATOM 7000 C C . THR B 1 363 ? -11.586 -23.312 -28.828 1 90.81 363 THR B C 1
ATOM 7002 O O . THR B 1 363 ? -11.273 -23.016 -29.984 1 90.81 363 THR B O 1
ATOM 7005 N N . CYS B 1 364 ? -10.812 -23.938 -27.969 1 92.69 364 CYS B N 1
ATOM 7006 C CA . CYS B 1 364 ? -9.43 -24.25 -28.328 1 92.69 364 CYS B CA 1
ATOM 7007 C C . CYS B 1 364 ? -9.266 -25.719 -28.656 1 92.69 364 CYS B C 1
ATOM 7009 O O . CYS B 1 364 ? -8.172 -26.281 -28.5 1 92.69 364 CYS B O 1
ATOM 7011 N N . ALA B 1 365 ? -10.289 -26.344 -29.062 1 90.12 365 ALA B N 1
ATOM 7012 C CA . ALA B 1 365 ? -10.258 -27.781 -29.312 1 90.12 365 ALA B CA 1
ATOM 7013 C C . ALA B 1 365 ? -9.297 -28.109 -30.453 1 90.12 365 ALA B C 1
ATOM 7015 O O . ALA B 1 365 ? -8.742 -29.203 -30.5 1 90.12 365 ALA B O 1
ATOM 7016 N N . HIS B 1 366 ? -8.969 -27.203 -31.297 1 89.88 366 HIS B N 1
ATOM 7017 C CA . HIS B 1 366 ? -8.172 -27.422 -32.5 1 89.88 366 HIS B CA 1
ATOM 7018 C C . HIS B 1 366 ? -6.68 -27.344 -32.188 1 89.88 366 HIS B C 1
ATOM 7020 O O . HIS B 1 366 ? -5.844 -27.688 -33.031 1 89.88 366 HIS B O 1
ATOM 7026 N N . VAL B 1 367 ? -6.371 -26.938 -31.016 1 91.19 367 VAL B N 1
ATOM 7027 C CA . VAL B 1 367 ? -4.965 -26.703 -30.688 1 91.19 367 VAL B CA 1
ATOM 7028 C C . VAL B 1 367 ? -4.426 -27.891 -29.875 1 91.19 367 VAL B C 1
ATOM 7030 O O . VAL B 1 367 ? -5.164 -28.516 -29.109 1 91.19 367 VAL B O 1
ATOM 7033 N N . GLU B 1 368 ? -3.111 -28.156 -30.078 1 87.75 368 GLU B N 1
ATOM 7034 C CA . GLU B 1 368 ? -2.436 -29.188 -29.297 1 87.75 368 GLU B CA 1
ATOM 7035 C C . GLU B 1 368 ? -2.1 -28.672 -27.891 1 87.75 368 GLU B C 1
ATOM 7037 O O . GLU B 1 368 ? -2.143 -27.469 -27.641 1 87.75 368 GLU B O 1
ATOM 7042 N N . ASP B 1 369 ? -1.772 -29.578 -27.031 1 83.44 369 ASP B N 1
ATOM 7043 C CA . ASP B 1 369 ? -1.544 -29.266 -25.625 1 83.44 369 ASP B CA 1
ATOM 7044 C C . ASP B 1 369 ? -0.432 -28.234 -25.469 1 83.44 369 ASP B C 1
ATOM 7046 O O . ASP B 1 369 ? -0.517 -27.344 -24.609 1 83.44 369 ASP B O 1
ATOM 7050 N N . GLN B 1 370 ? 0.508 -28.328 -26.359 1 81.06 370 GLN B N 1
ATOM 7051 C CA . GLN B 1 370 ? 1.661 -27.438 -26.234 1 81.06 370 GLN B CA 1
ATOM 7052 C C . GLN B 1 370 ? 1.262 -25.984 -26.484 1 81.06 370 GLN B C 1
ATOM 7054 O O . GLN B 1 370 ? 1.9 -25.062 -25.969 1 81.06 370 GLN B O 1
ATOM 7059 N N . ASP B 1 371 ? 0.128 -25.812 -27.172 1 88.38 371 ASP B N 1
ATOM 7060 C CA . ASP B 1 371 ? -0.295 -24.469 -27.531 1 88.38 371 ASP B CA 1
ATOM 7061 C C . ASP B 1 371 ? -1.568 -24.078 -26.781 1 88.38 371 ASP B C 1
ATOM 7063 O O . ASP B 1 371 ? -2.074 -22.953 -26.953 1 88.38 371 ASP B O 1
ATOM 7067 N N . LEU B 1 372 ? -2.025 -24.938 -26.031 1 91.5 372 LEU B N 1
ATOM 7068 C CA . LEU B 1 372 ? -3.322 -24.734 -25.391 1 91.5 372 LEU B CA 1
ATOM 7069 C C . LEU B 1 372 ? -3.277 -23.562 -24.422 1 91.5 372 LEU B C 1
ATOM 7071 O O . LEU B 1 372 ? -4.23 -22.781 -24.328 1 91.5 372 LEU B O 1
ATOM 7075 N N . ASN B 1 373 ? -2.191 -23.406 -23.609 1 91.25 373 ASN B N 1
ATOM 7076 C CA . ASN B 1 373 ? -2.049 -22.281 -22.688 1 91.25 373 ASN B CA 1
ATOM 7077 C C . ASN B 1 373 ? -2.16 -20.938 -23.422 1 91.25 373 ASN B C 1
ATOM 7079 O O . ASN B 1 373 ? -2.834 -20.031 -22.953 1 91.25 373 ASN B O 1
ATOM 7083 N N . LYS B 1 374 ? -1.481 -20.891 -24.516 1 88.25 374 LYS B N 1
ATOM 7084 C CA . LYS B 1 374 ? -1.505 -19.656 -25.312 1 88.25 374 LYS B CA 1
ATOM 7085 C C . LYS B 1 374 ? -2.908 -19.375 -25.828 1 88.25 374 LYS B C 1
ATOM 7087 O O . LYS B 1 374 ? -3.379 -18.234 -25.781 1 88.25 374 LYS B O 1
ATOM 7092 N N . CYS B 1 375 ? -3.539 -20.375 -26.359 1 92.12 375 CYS B N 1
ATOM 7093 C CA . CYS B 1 375 ? -4.887 -20.203 -26.906 1 92.12 375 CYS B CA 1
ATOM 7094 C C . CYS B 1 375 ? -5.852 -19.75 -25.812 1 92.12 375 CYS B C 1
ATOM 7096 O O . CYS B 1 375 ? -6.586 -18.766 -26 1 92.12 375 CYS B O 1
ATOM 7098 N N . ILE B 1 376 ? -5.832 -20.375 -24.688 1 92.56 376 ILE B N 1
ATOM 7099 C CA . ILE B 1 376 ? -6.734 -20.125 -23.578 1 92.56 376 ILE B CA 1
ATOM 7100 C C . ILE B 1 376 ? -6.523 -18.703 -23.062 1 92.56 376 ILE B C 1
ATOM 7102 O O . ILE B 1 376 ? -7.488 -17.984 -22.781 1 92.56 376 ILE B O 1
ATOM 7106 N N . SER B 1 377 ? -5.309 -18.266 -22.969 1 89.62 377 SER B N 1
ATOM 7107 C CA . SER B 1 377 ? -4.98 -16.984 -22.375 1 89.62 377 SER B CA 1
ATOM 7108 C C . SER B 1 377 ? -5.344 -15.828 -23.312 1 89.62 377 SER B C 1
ATOM 7110 O O . SER B 1 377 ? -5.387 -14.672 -22.891 1 89.62 377 SER B O 1
ATOM 7112 N N . ASN B 1 378 ? -5.691 -16.125 -24.562 1 87.06 378 ASN B N 1
ATOM 7113 C CA . ASN B 1 378 ? -5.957 -15.086 -25.547 1 87.06 378 ASN B CA 1
ATOM 7114 C C . ASN B 1 378 ? -7.418 -14.641 -25.531 1 87.06 378 ASN B C 1
ATOM 7116 O O . ASN B 1 378 ? -7.793 -13.68 -26.203 1 87.06 378 ASN B O 1
ATOM 7120 N N . TYR B 1 379 ? -8.211 -15.25 -24.734 1 87.19 379 TYR B N 1
ATOM 7121 C CA . TYR B 1 379 ? -9.633 -14.922 -24.719 1 87.19 379 TYR B CA 1
ATOM 7122 C C . TYR B 1 379 ? -9.984 -14.055 -23.516 1 87.19 379 TYR B C 1
ATOM 7124 O O . TYR B 1 379 ? -9.344 -14.148 -22.469 1 87.19 379 TYR B O 1
ATOM 7132 N N . SER B 1 380 ? -10.953 -13.148 -23.75 1 85.06 380 SER B N 1
ATOM 7133 C CA . SER B 1 380 ? -11.578 -12.391 -22.672 1 85.06 380 SER B CA 1
ATOM 7134 C C . SER B 1 380 ? -12.938 -12.984 -22.297 1 85.06 380 SER B C 1
ATOM 7136 O O . SER B 1 380 ? -13.516 -13.75 -23.078 1 85.06 380 SER B O 1
ATOM 7138 N N . GLN B 1 381 ? -13.328 -12.641 -21.078 1 82.31 381 GLN B N 1
ATOM 7139 C CA . GLN B 1 381 ? -14.656 -13.078 -20.656 1 82.31 381 GLN B CA 1
ATOM 7140 C C . GLN B 1 381 ? -15.734 -12.547 -21.594 1 82.31 381 GLN B C 1
ATOM 7142 O O . GLN B 1 381 ? -16.734 -13.211 -21.844 1 82.31 381 GLN B O 1
ATOM 7147 N N . GLU B 1 382 ? -15.531 -11.43 -22.156 1 79.81 382 GLU B N 1
ATOM 7148 C CA . GLU B 1 382 ? -16.484 -10.82 -23.078 1 79.81 382 GLU B CA 1
ATOM 7149 C C . GLU B 1 382 ? -16.609 -11.641 -24.359 1 79.81 382 GLU B C 1
ATOM 7151 O O . GLU B 1 382 ? -17.719 -11.812 -24.891 1 79.81 382 GLU B O 1
ATOM 7156 N N . ASN B 1 383 ? -15.5 -12.148 -24.781 1 79.25 383 ASN B N 1
ATOM 7157 C CA . ASN B 1 383 ? -15.477 -12.938 -26.016 1 79.25 383 ASN B CA 1
ATOM 7158 C C . ASN B 1 383 ? -16.156 -14.289 -25.812 1 79.25 383 ASN B C 1
ATOM 7160 O O . ASN B 1 383 ? -16.688 -14.867 -26.766 1 79.25 383 ASN B O 1
ATOM 7164 N N . LEU B 1 384 ? -16.188 -14.75 -24.641 1 78.88 384 LEU B N 1
ATOM 7165 C CA . LEU B 1 384 ? -16.641 -16.109 -24.375 1 78.88 384 LEU B CA 1
ATOM 7166 C C . LEU B 1 384 ? -18.156 -16.156 -24.172 1 78.88 384 LEU B C 1
ATOM 7168 O O . LEU B 1 384 ? -18.766 -17.219 -24.266 1 78.88 384 LEU B O 1
ATOM 7172 N N . ILE B 1 385 ? -18.703 -15.094 -23.891 1 70 385 ILE B N 1
ATOM 7173 C CA . ILE B 1 385 ? -20.156 -15.039 -23.688 1 70 385 ILE B CA 1
ATOM 7174 C C . ILE B 1 385 ? -20.875 -15.594 -24.906 1 70 385 ILE B C 1
ATOM 7176 O O . ILE B 1 385 ? -21.875 -16.312 -24.781 1 70 385 ILE B O 1
ATOM 7180 N N . TYR B 1 386 ? -20.234 -15.391 -26 1 64.56 386 TYR B N 1
ATOM 7181 C CA . TYR B 1 386 ? -20.875 -15.789 -27.25 1 64.56 386 TYR B CA 1
ATOM 7182 C C . TYR B 1 386 ? -20.641 -17.266 -27.516 1 64.56 386 TYR B C 1
ATOM 7184 O O . TYR B 1 386 ? -21.328 -17.859 -28.359 1 64.56 386 TYR B O 1
ATOM 7192 N N . GLN B 1 387 ? -19.828 -17.844 -26.828 1 68.88 387 GLN B N 1
ATOM 7193 C CA . GLN B 1 387 ? -19.469 -19.234 -27.047 1 68.88 387 GLN B CA 1
ATOM 7194 C C . GLN B 1 387 ? -20.031 -20.125 -25.938 1 68.88 387 GLN B C 1
ATOM 7196 O O . GLN B 1 387 ? -19.797 -21.344 -25.922 1 68.88 387 GLN B O 1
ATOM 7201 N N . ALA B 1 388 ? -20.828 -19.641 -25.125 1 64.94 388 ALA B N 1
ATOM 7202 C CA . ALA B 1 388 ? -21.219 -20.281 -23.875 1 64.94 388 ALA B CA 1
ATOM 7203 C C . ALA B 1 388 ? -22.078 -21.516 -24.141 1 64.94 388 ALA B C 1
ATOM 7205 O O . ALA B 1 388 ? -22.172 -22.422 -23.312 1 64.94 388 ALA B O 1
ATOM 7206 N N . GLY B 1 389 ? -22.5 -21.609 -25.188 1 66.5 389 GLY B N 1
ATOM 7207 C CA . GLY B 1 389 ? -23.422 -22.703 -25.469 1 66.5 389 GLY B CA 1
ATOM 7208 C C . GLY B 1 389 ? -22.703 -24.031 -25.719 1 66.5 389 GLY B C 1
ATOM 7209 O O . GLY B 1 389 ? -23.312 -25.094 -25.641 1 66.5 389 GLY B O 1
ATOM 7210 N N . ILE B 1 390 ? -21.438 -23.984 -25.906 1 68.88 390 ILE B N 1
ATOM 7211 C CA . ILE B 1 390 ? -20.734 -25.234 -26.234 1 68.88 390 ILE B CA 1
ATOM 7212 C C . ILE B 1 390 ? -19.656 -25.516 -25.172 1 68.88 390 ILE B C 1
ATOM 7214 O O . ILE B 1 390 ? -18.719 -24.734 -25.031 1 68.88 390 ILE B O 1
ATOM 7218 N N . ARG B 1 391 ? -19.891 -26.625 -24.484 1 79.12 391 ARG B N 1
ATOM 7219 C CA . ARG B 1 391 ? -18.953 -27.031 -23.438 1 79.12 391 ARG B CA 1
ATOM 7220 C C . ARG B 1 391 ? -18.297 -28.359 -23.781 1 79.12 391 ARG B C 1
ATOM 7222 O O . ARG B 1 391 ? -18.938 -29.234 -24.375 1 79.12 391 ARG B O 1
ATOM 7229 N N . SER B 1 392 ? -17 -28.328 -23.531 1 80.25 392 SER B N 1
ATOM 7230 C CA . SER B 1 392 ? -16.266 -29.562 -23.781 1 80.25 392 SER B CA 1
ATOM 7231 C C . SER B 1 392 ? -16.609 -30.625 -22.734 1 80.25 392 SER B C 1
ATOM 7233 O O . SER B 1 392 ? -16.75 -30.312 -21.562 1 80.25 392 SER B O 1
ATOM 7235 N N . GLN B 1 393 ? -16.703 -31.828 -23.25 1 76.25 393 GLN B N 1
ATOM 7236 C CA . GLN B 1 393 ? -16.906 -32.969 -22.344 1 76.25 393 GLN B CA 1
ATOM 7237 C C . GLN B 1 393 ? -15.57 -33.531 -21.859 1 76.25 393 GLN B C 1
ATOM 7239 O O . GLN B 1 393 ? -15.516 -34.219 -20.844 1 76.25 393 GLN B O 1
ATOM 7244 N N . ILE B 1 394 ? -14.562 -33.156 -22.625 1 82.44 394 ILE B N 1
ATOM 7245 C CA . ILE B 1 394 ? -13.227 -33.625 -22.266 1 82.44 394 ILE B CA 1
ATOM 7246 C C . ILE B 1 394 ? -12.5 -32.531 -21.469 1 82.44 394 ILE B C 1
ATOM 7248 O O . ILE B 1 394 ? -12.336 -31.422 -21.953 1 82.44 394 ILE B O 1
ATOM 7252 N N . TRP B 1 395 ? -12.031 -32.875 -20.359 1 90.38 395 TRP B N 1
ATOM 7253 C CA . TRP B 1 395 ? -11.5 -31.875 -19.438 1 90.38 395 TRP B CA 1
ATOM 7254 C C . TRP B 1 395 ? -9.977 -31.828 -19.516 1 90.38 395 TRP B C 1
ATOM 7256 O O . TRP B 1 395 ? -9.352 -30.953 -18.922 1 90.38 395 TRP B O 1
ATOM 7266 N N . ARG B 1 396 ? -9.367 -32.75 -20.312 1 92.25 396 ARG B N 1
ATOM 7267 C CA . ARG B 1 396 ? -7.922 -32.75 -20.547 1 92.25 396 ARG B CA 1
ATOM 7268 C C . ARG B 1 396 ? -7.16 -32.75 -19.219 1 92.25 396 ARG B C 1
ATOM 7270 O O . ARG B 1 396 ? -6.316 -31.875 -19 1 92.25 396 ARG B O 1
ATOM 7277 N N . ASP B 1 397 ? -7.387 -33.75 -18.391 1 93.25 397 ASP B N 1
ATOM 7278 C CA . ASP B 1 397 ? -6.773 -33.875 -17.062 1 93.25 397 ASP B CA 1
ATOM 7279 C C . ASP B 1 397 ? -5.254 -33.938 -17.172 1 93.25 397 ASP B C 1
ATOM 7281 O O . ASP B 1 397 ? -4.535 -33.438 -16.312 1 93.25 397 ASP B O 1
ATOM 7285 N N . ASP B 1 398 ? -4.754 -34.562 -18.234 1 93.44 398 ASP B N 1
ATOM 7286 C CA . ASP B 1 398 ? -3.309 -34.656 -18.438 1 93.44 398 ASP B CA 1
ATOM 7287 C C . ASP B 1 398 ? -2.697 -33.25 -18.609 1 93.44 398 ASP B C 1
ATOM 7289 O O . ASP B 1 398 ? -1.619 -32.969 -18.094 1 93.44 398 ASP B O 1
ATOM 7293 N N . PHE B 1 399 ? -3.338 -32.469 -19.391 1 94.5 399 PHE B N 1
ATOM 7294 C CA . PHE B 1 399 ? -2.891 -31.078 -19.594 1 94.5 399 PHE B CA 1
ATOM 7295 C C . PHE B 1 399 ? -2.855 -30.328 -18.266 1 94.5 399 PHE B C 1
ATOM 7297 O O . PHE B 1 399 ? -1.892 -29.609 -17.984 1 94.5 399 PHE B O 1
ATOM 7304 N N . LEU B 1 400 ? -3.961 -30.469 -17.484 1 96.25 400 LEU B N 1
ATOM 7305 C CA . LEU B 1 400 ? -4.016 -29.797 -16.188 1 96.25 400 LEU B CA 1
ATOM 7306 C C . LEU B 1 400 ? -2.869 -30.266 -15.297 1 96.25 400 LEU B C 1
ATOM 7308 O O . LEU B 1 400 ? -2.199 -29.438 -14.664 1 96.25 400 LEU B O 1
ATOM 7312 N N . MET B 1 401 ? -2.605 -31.547 -15.289 1 95.19 401 MET B N 1
ATOM 7313 C CA . MET B 1 401 ? -1.546 -32.094 -14.453 1 95.19 401 MET B CA 1
ATOM 7314 C C . MET B 1 401 ? -0.18 -31.578 -14.883 1 95.19 401 MET B C 1
ATOM 7316 O O . MET B 1 401 ? 0.669 -31.281 -14.039 1 95.19 401 MET B O 1
ATOM 7320 N N . ASP B 1 402 ? 0.004 -31.422 -16.141 1 92.94 402 ASP B N 1
ATOM 7321 C CA . ASP B 1 402 ? 1.273 -30.953 -16.688 1 92.94 402 ASP B CA 1
ATOM 7322 C C . ASP B 1 402 ? 1.528 -29.5 -16.312 1 92.94 402 ASP B C 1
ATOM 7324 O O . ASP B 1 402 ? 2.674 -29.047 -16.297 1 92.94 402 ASP B O 1
ATOM 7328 N N . ASN B 1 403 ? 0.498 -28.75 -16 1 94.56 403 ASN B N 1
ATOM 7329 C CA . ASN B 1 403 ? 0.632 -27.328 -15.734 1 94.56 403 ASN B CA 1
ATOM 7330 C C . ASN B 1 403 ? 0.676 -27.047 -14.234 1 94.56 403 ASN B C 1
ATOM 7332 O O . ASN B 1 403 ? 0.728 -25.875 -13.82 1 94.56 403 ASN B O 1
ATOM 7336 N N . ILE B 1 404 ? 0.74 -28.094 -13.445 1 96.19 404 ILE B N 1
ATOM 7337 C CA . ILE B 1 404 ? 0.79 -27.938 -11.992 1 96.19 404 ILE B CA 1
ATOM 7338 C C . ILE B 1 404 ? 2.127 -27.312 -11.586 1 96.19 404 ILE B C 1
ATOM 7340 O O . ILE B 1 404 ? 3.184 -27.734 -12.062 1 96.19 404 ILE B O 1
ATOM 7344 N N . GLU B 1 405 ? 2.08 -26.281 -10.844 1 96.06 405 GLU B N 1
ATOM 7345 C CA . GLU B 1 405 ? 3.213 -25.781 -10.062 1 96.06 405 GLU B CA 1
ATOM 7346 C C . GLU B 1 405 ? 3.105 -26.219 -8.609 1 96.06 405 GLU B C 1
ATOM 7348 O O . GLU B 1 405 ? 2.434 -25.578 -7.805 1 96.06 405 GLU B O 1
ATOM 7353 N N . PRO B 1 406 ? 3.791 -27.25 -8.242 1 96 406 PRO B N 1
ATOM 7354 C CA . PRO B 1 406 ? 3.498 -28.016 -7.023 1 96 406 PRO B CA 1
ATOM 7355 C C . PRO B 1 406 ? 3.578 -27.172 -5.762 1 96 406 PRO B C 1
ATOM 7357 O O . PRO B 1 406 ? 2.764 -27.328 -4.848 1 96 406 PRO B O 1
ATOM 7360 N N . GLY B 1 407 ? 4.574 -26.297 -5.699 1 96.12 407 GLY B N 1
ATOM 7361 C CA . GLY B 1 407 ? 4.738 -25.484 -4.508 1 96.12 407 GLY B CA 1
ATOM 7362 C C . GLY B 1 407 ? 3.516 -24.641 -4.184 1 96.12 407 GLY B C 1
ATOM 7363 O O . GLY B 1 407 ? 3.127 -24.516 -3.02 1 96.12 407 GLY B O 1
ATOM 7364 N N . PHE B 1 408 ? 2.893 -24.062 -5.172 1 97.31 408 PHE B N 1
ATOM 7365 C CA . PHE B 1 408 ? 1.706 -23.234 -4.984 1 97.31 408 PHE B CA 1
ATOM 7366 C C . PHE B 1 408 ? 0.52 -24.078 -4.539 1 97.31 408 PHE B C 1
ATOM 7368 O O . PHE B 1 408 ? -0.288 -23.641 -3.719 1 97.31 408 PHE B O 1
ATOM 7375 N N . ILE B 1 409 ? 0.392 -25.281 -5.121 1 97.69 409 ILE B N 1
ATOM 7376 C CA . ILE B 1 409 ? -0.697 -26.172 -4.762 1 97.69 409 ILE B CA 1
ATOM 7377 C C . ILE B 1 409 ? -0.553 -26.609 -3.301 1 97.69 409 ILE B C 1
ATOM 7379 O O . ILE B 1 409 ? -1.513 -26.531 -2.529 1 97.69 409 ILE B O 1
ATOM 7383 N N . GLN B 1 410 ? 0.638 -27 -2.951 1 95.75 410 GLN B N 1
ATOM 7384 C CA . GLN B 1 410 ? 0.908 -27.391 -1.573 1 95.75 410 GLN B CA 1
ATOM 7385 C C . GLN B 1 410 ? 0.603 -26.25 -0.602 1 95.75 410 GLN B C 1
ATOM 7387 O O . GLN B 1 410 ? -0.026 -26.469 0.436 1 95.75 410 GLN B O 1
ATOM 7392 N N . SER B 1 411 ? 1.081 -25.109 -0.928 1 96.75 411 SER B N 1
ATOM 7393 C CA . SER B 1 411 ? 0.879 -23.953 -0.071 1 96.75 411 SER B CA 1
ATOM 7394 C C . SER B 1 411 ? -0.604 -23.641 0.103 1 96.75 411 SER B C 1
ATOM 7396 O O . SER B 1 411 ? -1.05 -23.312 1.203 1 96.75 411 SER B O 1
ATOM 7398 N N . THR B 1 412 ? -1.379 -23.688 -0.959 1 98.12 412 THR B N 1
ATOM 7399 C CA . THR B 1 412 ? -2.816 -23.453 -0.895 1 98.12 412 THR B CA 1
ATOM 7400 C C . THR B 1 412 ? -3.492 -24.453 0.033 1 98.12 412 THR B C 1
ATOM 7402 O O . THR B 1 412 ? -4.316 -24.078 0.869 1 98.12 412 THR B O 1
ATOM 7405 N N . MET B 1 413 ? -3.152 -25.703 -0.13 1 97 413 MET B N 1
ATOM 7406 C CA . MET B 1 413 ? -3.746 -26.75 0.701 1 97 413 MET B CA 1
ATOM 7407 C C . MET B 1 413 ? -3.361 -26.562 2.164 1 97 413 MET B C 1
ATOM 7409 O O . MET B 1 413 ? -4.184 -26.766 3.059 1 97 413 MET B O 1
ATOM 7413 N N . LEU B 1 414 ? -2.104 -26.172 2.412 1 96.5 414 LEU B N 1
ATOM 7414 C CA . LEU B 1 414 ? -1.648 -25.922 3.775 1 96.5 414 LEU B CA 1
ATOM 7415 C C . LEU B 1 414 ? -2.441 -24.781 4.41 1 96.5 414 LEU B C 1
ATOM 7417 O O . LEU B 1 414 ? -2.732 -24.812 5.605 1 96.5 414 LEU B O 1
ATOM 7421 N N . ALA B 1 415 ? -2.729 -23.781 3.613 1 98.12 415 ALA B N 1
ATOM 7422 C CA . ALA B 1 415 ? -3.521 -22.672 4.125 1 98.12 415 ALA B CA 1
ATOM 7423 C C . ALA B 1 415 ? -4.895 -23.141 4.594 1 98.12 415 ALA B C 1
ATOM 7425 O O . ALA B 1 415 ? -5.363 -22.75 5.664 1 98.12 415 ALA B O 1
ATOM 7426 N N . VAL B 1 416 ? -5.527 -24 3.824 1 98.5 416 VAL B N 1
ATOM 7427 C CA . VAL B 1 416 ? -6.828 -24.547 4.195 1 98.5 416 VAL B CA 1
ATOM 7428 C C . VAL B 1 416 ? -6.695 -25.359 5.477 1 98.5 416 VAL B C 1
ATOM 7430 O O . VAL B 1 416 ? -7.516 -25.234 6.391 1 98.5 416 VAL B O 1
ATOM 7433 N N . HIS B 1 417 ? -5.691 -26.203 5.547 1 97.12 417 HIS B N 1
ATOM 7434 C CA . HIS B 1 417 ? -5.48 -27.047 6.719 1 97.12 417 HIS B CA 1
ATOM 7435 C C . HIS B 1 417 ? -5.25 -26.203 7.969 1 97.12 417 HIS B C 1
ATOM 7437 O O . HIS B 1 417 ? -5.789 -26.5 9.039 1 97.12 417 HIS B O 1
ATOM 7443 N N . ALA B 1 418 ? -4.41 -25.172 7.816 1 97.88 418 ALA B N 1
ATOM 7444 C CA . ALA B 1 418 ? -4.164 -24.297 8.961 1 97.88 418 ALA B CA 1
ATOM 7445 C C . ALA B 1 418 ? -5.469 -23.703 9.492 1 97.88 418 ALA B C 1
ATOM 7447 O O . ALA B 1 418 ? -5.703 -23.703 10.703 1 97.88 418 ALA B O 1
ATOM 7448 N N . ILE B 1 419 ? -6.297 -23.219 8.617 1 98.62 419 ILE B N 1
ATOM 7449 C CA . ILE B 1 419 ? -7.578 -22.641 9.008 1 98.62 419 ILE B CA 1
ATOM 7450 C C . ILE B 1 419 ? -8.453 -23.719 9.656 1 98.62 419 ILE B C 1
ATOM 7452 O O . ILE B 1 419 ? -9.078 -23.469 10.688 1 98.62 419 ILE B O 1
ATOM 7456 N N . ALA B 1 420 ? -8.484 -24.922 9.07 1 98.31 420 ALA B N 1
ATOM 7457 C CA . ALA B 1 420 ? -9.312 -26 9.586 1 98.31 420 ALA B CA 1
ATOM 7458 C C . ALA B 1 420 ? -8.891 -26.375 11.008 1 98.31 420 ALA B C 1
ATOM 7460 O O . ALA B 1 420 ? -9.742 -26.594 11.875 1 98.31 420 ALA B O 1
ATOM 7461 N N . TYR B 1 421 ? -7.637 -26.5 11.242 1 97.62 421 TYR B N 1
ATOM 7462 C CA . TYR B 1 421 ? -7.156 -26.828 12.578 1 97.62 421 TYR B CA 1
ATOM 7463 C C . TYR B 1 421 ? -7.504 -25.734 13.57 1 97.62 421 TYR B C 1
ATOM 7465 O O . TYR B 1 421 ? -7.836 -26.016 14.727 1 97.62 421 TYR B O 1
ATOM 7473 N N . ALA B 1 422 ? -7.375 -24.484 13.156 1 97.88 422 ALA B N 1
ATOM 7474 C CA . ALA B 1 422 ? -7.758 -23.375 14.023 1 97.88 422 ALA B CA 1
ATOM 7475 C C . ALA B 1 422 ? -9.258 -23.406 14.328 1 97.88 422 ALA B C 1
ATOM 7477 O O . ALA B 1 422 ? -9.672 -23.141 15.453 1 97.88 422 ALA B O 1
ATOM 7478 N N . VAL B 1 423 ? -10.047 -23.719 13.336 1 98.06 423 VAL B N 1
ATOM 7479 C CA . VAL B 1 423 ? -11.492 -23.844 13.508 1 98.06 423 VAL B CA 1
ATOM 7480 C C . VAL B 1 423 ? -11.797 -24.953 14.516 1 98.06 423 VAL B C 1
ATOM 7482 O O . VAL B 1 423 ? -12.664 -24.797 15.375 1 98.06 423 VAL B O 1
ATOM 7485 N N . ARG B 1 424 ? -11.117 -26.062 14.375 1 97.12 424 ARG B N 1
ATOM 7486 C CA . ARG B 1 424 ? -11.305 -27.172 15.297 1 97.12 424 ARG B CA 1
ATOM 7487 C C . ARG B 1 424 ? -11.109 -26.719 16.75 1 97.12 424 ARG B C 1
ATOM 7489 O O . ARG B 1 424 ? -11.898 -27.062 17.625 1 97.12 424 ARG B O 1
ATOM 7496 N N . GLU B 1 425 ? -10.07 -25.953 16.953 1 96.38 425 GLU B N 1
ATOM 7497 C CA . GLU B 1 425 ? -9.789 -25.469 18.297 1 96.38 425 GLU B CA 1
ATOM 7498 C C . GLU B 1 425 ? -10.906 -24.547 18.797 1 96.38 425 GLU B C 1
ATOM 7500 O O . GLU B 1 425 ? -11.266 -24.594 19.969 1 96.38 425 GLU B O 1
ATOM 7505 N N . GLN B 1 426 ? -11.5 -23.734 17.938 1 96 426 GLN B N 1
ATOM 7506 C CA . GLN B 1 426 ? -12.602 -22.844 18.312 1 96 426 GLN B CA 1
ATOM 7507 C C . GLN B 1 426 ? -13.867 -23.625 18.609 1 96 426 GLN B C 1
ATOM 7509 O O . GLN B 1 426 ? -14.68 -23.219 19.438 1 96 426 GLN B O 1
ATOM 7514 N N . CYS B 1 427 ? -13.977 -24.766 18.031 1 95.94 427 CYS B N 1
ATOM 7515 C CA . CYS B 1 427 ? -15.25 -25.484 18.062 1 95.94 427 CYS B CA 1
ATOM 7516 C C . CYS B 1 427 ? -15.234 -26.578 19.125 1 95.94 427 CYS B C 1
ATOM 7518 O O . CYS B 1 427 ? -16.219 -27.297 19.281 1 95.94 427 CYS B O 1
ATOM 7520 N N . LYS B 1 428 ? -14.219 -26.75 19.828 1 93.56 428 LYS B N 1
ATOM 7521 C CA . LYS B 1 428 ? -14.133 -27.781 20.859 1 93.56 428 LYS B CA 1
ATOM 7522 C C . LYS B 1 428 ? -15.234 -27.594 21.906 1 93.56 428 LYS B C 1
ATOM 7524 O O . LYS B 1 428 ? -15.875 -28.562 22.312 1 93.56 428 LYS B O 1
ATOM 7529 N N . ASP B 1 429 ? -15.508 -26.344 22.25 1 92 429 ASP B N 1
ATOM 7530 C CA . ASP B 1 429 ? -16.469 -26.094 23.312 1 92 429 ASP B CA 1
ATOM 7531 C C . ASP B 1 429 ? -17.594 -25.172 22.844 1 92 429 ASP B C 1
ATOM 7533 O O . ASP B 1 429 ? -18.281 -24.547 23.656 1 92 429 ASP B O 1
ATOM 7537 N N . ARG B 1 430 ? -17.688 -25.047 21.547 1 94.88 430 ARG B N 1
ATOM 7538 C CA . ARG B 1 430 ? -18.688 -24.156 20.969 1 94.88 430 ARG B CA 1
ATOM 7539 C C . ARG B 1 430 ? -19.5 -24.859 19.875 1 94.88 430 ARG B C 1
ATOM 7541 O O . ARG B 1 430 ? -19 -25.781 19.234 1 94.88 430 ARG B O 1
ATOM 7548 N N . ASP B 1 431 ? -20.766 -24.438 19.734 1 95.38 431 ASP B N 1
ATOM 7549 C CA . ASP B 1 431 ? -21.562 -24.922 18.609 1 95.38 431 ASP B CA 1
ATOM 7550 C C . ASP B 1 431 ? -21.25 -24.141 17.344 1 95.38 431 ASP B C 1
ATOM 7552 O O . ASP B 1 431 ? -21.906 -23.141 17.031 1 95.38 431 ASP B O 1
ATOM 7556 N N . CYS B 1 432 ? -20.422 -24.672 16.609 1 95.31 432 CYS B N 1
ATOM 7557 C CA . CYS B 1 432 ? -19.891 -23.953 15.453 1 95.31 432 CYS B CA 1
ATOM 7558 C C . CYS B 1 432 ? -20.828 -24.047 14.266 1 95.31 432 CYS B C 1
ATOM 7560 O O . CYS B 1 432 ? -20.547 -23.5 13.195 1 95.31 432 CYS B O 1
ATOM 7562 N N . LYS B 1 433 ? -21.906 -24.656 14.438 1 95 433 LYS B N 1
ATOM 7563 C CA . LYS B 1 433 ? -22.969 -24.531 13.438 1 95 433 LYS B CA 1
ATOM 7564 C C . LYS B 1 433 ? -23.656 -23.188 13.547 1 95 433 LYS B C 1
ATOM 7566 O O . LYS B 1 433 ? -24.312 -22.734 12.594 1 95 433 LYS B O 1
ATOM 7571 N N . ASN B 1 434 ? -23.531 -22.625 14.672 1 94.06 434 ASN B N 1
ATOM 7572 C CA . ASN B 1 434 ? -24 -21.266 14.891 1 94.06 434 ASN B CA 1
ATOM 7573 C C . ASN B 1 434 ? -23 -20.234 14.344 1 94.06 434 ASN B C 1
ATOM 7575 O O . ASN B 1 434 ? -21.844 -20.203 14.766 1 94.06 434 ASN B O 1
ATOM 7579 N N . PRO B 1 435 ? -23.453 -19.375 13.492 1 91.12 435 PRO B N 1
ATOM 7580 C CA . PRO B 1 435 ? -22.531 -18.422 12.883 1 91.12 435 PRO B CA 1
ATOM 7581 C C . PRO B 1 435 ? -21.922 -17.453 13.906 1 91.12 435 PRO B C 1
ATOM 7583 O O . PRO B 1 435 ? -20.859 -16.891 13.656 1 91.12 435 PRO B O 1
ATOM 7586 N N . VAL B 1 436 ? -22.516 -17.328 15.023 1 94.12 436 VAL B N 1
ATOM 7587 C CA . VAL B 1 436 ? -22.047 -16.344 15.992 1 94.12 436 VAL B CA 1
ATOM 7588 C C . VAL B 1 436 ? -21.156 -17.031 17.031 1 94.12 436 VAL B C 1
ATOM 7590 O O . VAL B 1 436 ? -20.797 -16.422 18.047 1 94.12 436 VAL B O 1
ATOM 7593 N N . ALA B 1 437 ? -20.828 -18.266 16.766 1 95.56 437 ALA B N 1
ATOM 7594 C CA . ALA B 1 437 ? -20.062 -19.047 17.734 1 95.56 437 ALA B CA 1
ATOM 7595 C C . ALA B 1 437 ? -18.703 -18.391 18.016 1 95.56 437 ALA B C 1
ATOM 7597 O O . ALA B 1 437 ? -18.188 -18.484 19.125 1 95.56 437 ALA B O 1
ATOM 7598 N N . PHE B 1 438 ? -18.094 -17.797 17.031 1 96.12 438 PHE B N 1
ATOM 7599 C CA . PHE B 1 438 ? -16.844 -17.078 17.203 1 96.12 438 PHE B CA 1
ATOM 7600 C C . PHE B 1 438 ? -16.688 -16.016 16.141 1 96.12 438 PHE B C 1
ATOM 7602 O O . PHE B 1 438 ? -17.266 -16.109 15.062 1 96.12 438 PHE B O 1
ATOM 7609 N N . ALA B 1 439 ? -15.922 -14.984 16.453 1 96.12 439 ALA B N 1
ATOM 7610 C CA . ALA B 1 439 ? -15.609 -13.898 15.531 1 96.12 439 ALA B CA 1
ATOM 7611 C C . ALA B 1 439 ? -14.258 -14.133 14.852 1 96.12 439 ALA B C 1
ATOM 7613 O O . ALA B 1 439 ? -13.445 -14.922 15.328 1 96.12 439 ALA B O 1
ATOM 7614 N N . PRO B 1 440 ? -13.984 -13.5 13.719 1 97.19 440 PRO B N 1
ATOM 7615 C CA . PRO B 1 440 ? -12.758 -13.719 12.961 1 97.19 440 PRO B CA 1
ATOM 7616 C C . PRO B 1 440 ? -11.5 -13.477 13.797 1 97.19 440 PRO B C 1
ATOM 7618 O O . PRO B 1 440 ? -10.508 -14.195 13.648 1 97.19 440 PRO B O 1
ATOM 7621 N N . TRP B 1 441 ? -11.516 -12.445 14.719 1 96.75 441 TRP B N 1
ATOM 7622 C CA . TRP B 1 441 ? -10.328 -12.133 15.5 1 96.75 441 TRP B CA 1
ATOM 7623 C C . TRP B 1 441 ? -9.984 -13.273 16.453 1 96.75 441 TRP B C 1
ATOM 7625 O O . TRP B 1 441 ? -8.812 -13.484 16.781 1 96.75 441 TRP B O 1
ATOM 7635 N N . GLU B 1 442 ? -10.969 -14.039 16.859 1 96.88 442 GLU B N 1
ATOM 7636 C CA . GLU B 1 442 ? -10.719 -15.219 17.672 1 96.88 442 GLU B CA 1
ATOM 7637 C C . GLU B 1 442 ? -10.047 -16.328 16.859 1 96.88 442 GLU B C 1
ATOM 7639 O O . GLU B 1 442 ? -9.172 -17.031 17.375 1 96.88 442 GLU B O 1
ATOM 7644 N N . LEU B 1 443 ? -10.516 -16.484 15.656 1 97.62 443 LEU B N 1
ATOM 7645 C CA . LEU B 1 443 ? -9.891 -17.438 14.758 1 97.62 443 LEU B CA 1
ATOM 7646 C C . LEU B 1 443 ? -8.438 -17.078 14.492 1 97.62 443 LEU B C 1
ATOM 7648 O O . LEU B 1 443 ? -7.566 -17.953 14.445 1 97.62 443 LEU B O 1
ATOM 7652 N N . LEU B 1 444 ? -8.203 -15.789 14.297 1 97.75 444 LEU B N 1
ATOM 7653 C CA . LEU B 1 444 ? -6.855 -15.281 14.086 1 97.75 444 LEU B CA 1
ATOM 7654 C C . LEU B 1 444 ? -5.945 -15.656 15.25 1 97.75 444 LEU B C 1
ATOM 7656 O O . LEU B 1 444 ? -4.801 -16.078 15.039 1 97.75 444 LEU B O 1
ATOM 7660 N N . GLU B 1 445 ? -6.434 -15.555 16.453 1 96.12 445 GLU B N 1
ATOM 7661 C CA . GLU B 1 445 ? -5.652 -15.898 17.625 1 96.12 445 GLU B CA 1
ATOM 7662 C C . GLU B 1 445 ? -5.254 -17.375 17.625 1 96.12 445 GLU B C 1
ATOM 7664 O O . GLU B 1 445 ? -4.113 -17.719 17.938 1 96.12 445 GLU B O 1
ATOM 7669 N N . GLU B 1 446 ? -6.168 -18.203 17.266 1 96.56 446 GLU B N 1
ATOM 7670 C CA . GLU B 1 446 ? -5.875 -19.625 17.203 1 96.56 446 GLU B CA 1
ATOM 7671 C C . GLU B 1 446 ? -4.898 -19.953 16.078 1 96.56 446 GLU B C 1
ATOM 7673 O O . GLU B 1 446 ? -4.055 -20.844 16.203 1 96.56 446 GLU B O 1
ATOM 7678 N N . LEU B 1 447 ? -5.062 -19.266 14.914 1 97.25 447 LEU B N 1
ATOM 7679 C CA . LEU B 1 447 ? -4.18 -19.484 13.773 1 97.25 447 LEU B CA 1
ATOM 7680 C C . LEU B 1 447 ? -2.727 -19.203 14.148 1 97.25 447 LEU B C 1
ATOM 7682 O O . LEU B 1 447 ? -1.821 -19.922 13.719 1 97.25 447 LEU B O 1
ATOM 7686 N N . LYS B 1 448 ? -2.518 -18.234 14.922 1 95.62 448 LYS B N 1
ATOM 7687 C CA . LYS B 1 448 ? -1.167 -17.844 15.312 1 95.62 448 LYS B CA 1
ATOM 7688 C C . LYS B 1 448 ? -0.527 -18.891 16.219 1 95.62 448 LYS B C 1
ATOM 7690 O O . LYS B 1 448 ? 0.697 -18.938 16.344 1 95.62 448 LYS B O 1
ATOM 7695 N N . LYS B 1 449 ? -1.342 -19.812 16.719 1 94.5 449 LYS B N 1
ATOM 7696 C CA . LYS B 1 449 ? -0.84 -20.797 17.688 1 94.5 449 LYS B CA 1
ATOM 7697 C C . LYS B 1 449 ? -0.871 -22.203 17.094 1 94.5 449 LYS B C 1
ATOM 7699 O O . LYS B 1 449 ? -0.269 -23.125 17.656 1 94.5 449 LYS B O 1
ATOM 7704 N N . VAL B 1 450 ? -1.504 -22.312 16.062 1 95.12 450 VAL B N 1
ATOM 7705 C CA . VAL B 1 450 ? -1.803 -23.656 15.555 1 95.12 450 VAL B CA 1
ATOM 7706 C C . VAL B 1 450 ? -0.51 -24.344 15.125 1 95.12 450 VAL B C 1
ATOM 7708 O O . VAL B 1 450 ? 0.405 -23.703 14.609 1 95.12 450 VAL B O 1
ATOM 7711 N N . THR B 1 451 ? -0.441 -25.578 15.5 1 94.44 451 THR B N 1
ATOM 7712 C CA . THR B 1 451 ? 0.593 -26.5 15.047 1 94.44 451 THR B CA 1
ATOM 7713 C C . THR B 1 451 ? -0.028 -27.781 14.492 1 94.44 451 THR B C 1
ATOM 7715 O O . THR B 1 451 ? -0.933 -28.359 15.109 1 94.44 451 THR B O 1
ATOM 7718 N N . PHE B 1 452 ? 0.355 -28.203 13.367 1 92.25 452 PHE B N 1
ATOM 7719 C CA . PHE B 1 452 ? -0.173 -29.422 12.781 1 92.25 452 PHE B CA 1
ATOM 7720 C C . PHE B 1 452 ? 0.892 -30.141 11.953 1 92.25 452 PHE B C 1
ATOM 7722 O O . PHE B 1 452 ? 2.01 -29.641 11.812 1 92.25 452 PHE B O 1
ATOM 7729 N N . THR B 1 453 ? 0.56 -31.312 11.57 1 88.88 453 THR B N 1
ATOM 7730 C CA . THR B 1 453 ? 1.538 -32.125 10.852 1 88.88 453 THR B CA 1
ATOM 7731 C C . THR B 1 453 ? 1.177 -32.219 9.375 1 88.88 453 THR B C 1
ATOM 7733 O O . THR B 1 453 ? 0.016 -32.438 9.031 1 88.88 453 THR B O 1
ATOM 7736 N N . ASP B 1 454 ? 2.072 -31.953 8.555 1 82.44 454 ASP B N 1
ATOM 7737 C CA . ASP B 1 454 ? 2.012 -32.156 7.113 1 82.44 454 ASP B CA 1
ATOM 7738 C C . ASP B 1 454 ? 3.139 -33.094 6.648 1 82.44 454 ASP B C 1
ATOM 7740 O O . ASP B 1 454 ? 4.312 -32.719 6.688 1 82.44 454 ASP B O 1
ATOM 7744 N N . ASN B 1 455 ? 2.82 -34.25 6.105 1 80.75 455 ASN B N 1
ATOM 7745 C CA . ASN B 1 455 ? 3.797 -35.219 5.652 1 80.75 455 ASN B CA 1
ATOM 7746 C C . ASN B 1 455 ? 4.883 -35.469 6.699 1 80.75 455 ASN B C 1
ATOM 7748 O O . ASN B 1 455 ? 6.07 -35.344 6.402 1 80.75 455 ASN B O 1
ATOM 7752 N N . GLU B 1 456 ? 4.504 -35.531 7.926 1 79.56 456 GLU B N 1
ATOM 7753 C CA . GLU B 1 456 ? 5.348 -35.938 9.055 1 79.56 456 GLU B CA 1
ATOM 7754 C C . GLU B 1 456 ? 6.211 -34.75 9.523 1 79.56 456 GLU B C 1
ATOM 7756 O O . GLU B 1 456 ? 7.137 -34.938 10.312 1 79.56 456 GLU B O 1
ATOM 7761 N N . LYS B 1 457 ? 5.988 -33.719 8.984 1 83.25 457 LYS B N 1
ATOM 7762 C CA . LYS B 1 457 ? 6.688 -32.531 9.453 1 83.25 457 LYS B CA 1
ATOM 7763 C C . LYS B 1 457 ? 5.738 -31.594 10.203 1 83.25 457 LYS B C 1
ATOM 7765 O O . LYS B 1 457 ? 4.594 -31.391 9.789 1 83.25 457 LYS B O 1
ATOM 7770 N N . GLU B 1 458 ? 6.238 -31.109 11.242 1 89.75 458 GLU B N 1
ATOM 7771 C CA . GLU B 1 458 ? 5.453 -30.156 12.016 1 89.75 458 GLU B CA 1
ATOM 7772 C C . GLU B 1 458 ? 5.477 -28.766 11.367 1 89.75 458 GLU B C 1
ATOM 7774 O O . GLU B 1 458 ? 6.543 -28.266 11.023 1 89.75 458 GLU B O 1
ATOM 7779 N N . VAL B 1 459 ? 4.332 -28.234 11.211 1 91.19 459 VAL B N 1
ATOM 7780 C CA . VAL B 1 459 ? 4.207 -26.938 10.555 1 91.19 459 VAL B CA 1
ATOM 7781 C C . VAL B 1 459 ? 3.496 -25.953 11.484 1 91.19 459 VAL B C 1
ATOM 7783 O O . VAL B 1 459 ? 2.551 -26.328 12.188 1 91.19 459 VAL B O 1
ATOM 7786 N N . HIS B 1 460 ? 4.023 -24.734 11.602 1 94.06 460 HIS B N 1
ATOM 7787 C CA . HIS B 1 460 ? 3.43 -23.688 12.406 1 94.06 460 HIS B CA 1
ATOM 7788 C C . HIS B 1 460 ? 3.83 -22.297 11.891 1 94.06 460 HIS B C 1
ATOM 7790 O O . HIS B 1 460 ? 4.812 -22.172 11.156 1 94.06 460 HIS B O 1
ATOM 7796 N N . PHE B 1 461 ? 3.055 -21.344 12.211 1 96.69 461 PHE B N 1
ATOM 7797 C CA . PHE B 1 461 ? 3.406 -19.969 11.883 1 96.69 461 PHE B CA 1
ATOM 7798 C C . PHE B 1 461 ? 4.383 -19.406 12.906 1 96.69 461 PHE B C 1
ATOM 7800 O O . PHE B 1 461 ? 4.23 -19.625 14.109 1 96.69 461 PHE B O 1
ATOM 7807 N N . ASP B 1 462 ? 5.375 -18.719 12.469 1 94.56 462 ASP B N 1
ATOM 7808 C CA . ASP B 1 462 ? 6.297 -18.078 13.391 1 94.56 462 ASP B CA 1
ATOM 7809 C C . ASP B 1 462 ? 5.754 -16.719 13.844 1 94.56 462 ASP B C 1
ATOM 7811 O O . ASP B 1 462 ? 4.602 -16.375 13.562 1 94.56 462 ASP B O 1
ATOM 7815 N N . ALA B 1 463 ? 6.543 -15.977 14.578 1 93.31 463 ALA B N 1
ATOM 7816 C CA . ALA B 1 463 ? 6.094 -14.719 15.172 1 93.31 463 ALA B CA 1
ATOM 7817 C C . ALA B 1 463 ? 5.773 -13.688 14.094 1 93.31 463 ALA B C 1
ATOM 7819 O O . ALA B 1 463 ? 5.035 -12.727 14.344 1 93.31 463 ALA B O 1
ATOM 7820 N N . LYS B 1 464 ? 6.273 -13.898 12.891 1 95.25 464 LYS B N 1
ATOM 7821 C CA . LYS B 1 464 ? 6.031 -12.977 11.781 1 95.25 464 LYS B CA 1
ATOM 7822 C C . LYS B 1 464 ? 4.867 -13.445 10.914 1 95.25 464 LYS B C 1
ATOM 7824 O O . LYS B 1 464 ? 4.527 -12.797 9.922 1 95.25 464 LYS B O 1
ATOM 7829 N N . GLY B 1 465 ? 4.258 -14.562 11.289 1 97.06 465 GLY B N 1
ATOM 7830 C CA . GLY B 1 465 ? 3.109 -15.094 10.57 1 97.06 465 GLY B CA 1
ATOM 7831 C C . GLY B 1 465 ? 3.496 -15.898 9.344 1 97.06 465 GLY B C 1
ATOM 7832 O O . GLY B 1 465 ? 2.654 -16.188 8.492 1 97.06 465 GLY B O 1
ATOM 7833 N N . ASP B 1 466 ? 4.766 -16.266 9.203 1 96.12 466 ASP B N 1
ATOM 7834 C CA . ASP B 1 466 ? 5.258 -17.047 8.07 1 96.12 466 ASP B CA 1
ATOM 7835 C C . ASP B 1 466 ? 5.422 -18.516 8.445 1 96.12 466 ASP B C 1
ATOM 7837 O O . ASP B 1 466 ? 5.91 -18.844 9.523 1 96.12 466 ASP B O 1
ATOM 7841 N N . LEU B 1 467 ? 5.008 -19.344 7.594 1 89.94 467 LEU B N 1
ATOM 7842 C CA . LEU B 1 467 ? 5.203 -20.781 7.836 1 89.94 467 LEU B CA 1
ATOM 7843 C C . LEU B 1 467 ? 6.668 -21.156 7.664 1 89.94 467 LEU B C 1
ATOM 7845 O O . LEU B 1 467 ? 7.371 -20.578 6.832 1 89.94 467 LEU B O 1
ATOM 7849 N N . ASN B 1 468 ? 7.133 -22.078 8.359 1 81.44 468 ASN B N 1
ATOM 7850 C CA . ASN B 1 468 ? 8.531 -22.5 8.406 1 81.44 468 ASN B CA 1
ATOM 7851 C C . ASN B 1 468 ? 8.867 -23.484 7.289 1 81.44 468 ASN B C 1
ATOM 7853 O O . ASN B 1 468 ? 9.227 -24.625 7.559 1 81.44 468 ASN B O 1
ATOM 7857 N N . MET B 1 469 ? 8.75 -23.047 6.094 1 83.81 469 MET B N 1
ATOM 7858 C CA . MET B 1 469 ? 9.047 -23.891 4.938 1 83.81 469 MET B CA 1
ATOM 7859 C C . MET B 1 469 ? 10.211 -23.312 4.137 1 83.81 469 MET B C 1
ATOM 7861 O O . MET B 1 469 ? 10.453 -22.109 4.164 1 83.81 469 MET B O 1
ATOM 7865 N N . GLY B 1 470 ? 11.031 -24.078 3.527 1 87.25 470 GLY B N 1
ATOM 7866 C CA . GLY B 1 470 ? 12.156 -23.625 2.727 1 87.25 470 GLY B CA 1
ATOM 7867 C C . GLY B 1 470 ? 11.852 -23.562 1.242 1 87.25 470 GLY B C 1
ATOM 7868 O O . GLY B 1 470 ? 10.695 -23.406 0.848 1 87.25 470 GLY B O 1
ATOM 7869 N N . TYR B 1 471 ? 12.977 -23.531 0.435 1 96.38 471 TYR B N 1
ATOM 7870 C CA . TYR B 1 471 ? 12.859 -23.469 -1.019 1 96.38 471 TYR B CA 1
ATOM 7871 C C . TYR B 1 471 ? 13.5 -24.688 -1.664 1 96.38 471 TYR B C 1
ATOM 7873 O O . TYR B 1 471 ? 14.438 -25.281 -1.113 1 96.38 471 TYR B O 1
ATOM 7881 N N . ASP B 1 472 ? 12.945 -25.109 -2.727 1 96.38 472 ASP B N 1
ATOM 7882 C CA . ASP B 1 472 ? 13.664 -25.953 -3.676 1 96.38 472 ASP B CA 1
ATOM 7883 C C . ASP B 1 472 ? 14.438 -25.094 -4.684 1 96.38 472 ASP B C 1
ATOM 7885 O O . ASP B 1 472 ? 13.938 -24.062 -5.137 1 96.38 472 ASP B O 1
ATOM 7889 N N . VAL B 1 473 ? 15.648 -25.5 -4.922 1 97.38 473 VAL B N 1
ATOM 7890 C CA . VAL B 1 473 ? 16.422 -24.875 -5.992 1 97.38 473 VAL B CA 1
ATOM 7891 C C . VAL B 1 473 ? 16.25 -25.672 -7.285 1 97.38 473 VAL B C 1
ATOM 7893 O O . VAL B 1 473 ? 16.562 -26.859 -7.328 1 97.38 473 VAL B O 1
ATOM 7896 N N . LEU B 1 474 ? 15.766 -24.953 -8.32 1 97.31 474 LEU B N 1
ATOM 7897 C CA . LEU B 1 474 ? 15.438 -25.625 -9.57 1 97.31 474 LEU B CA 1
ATOM 7898 C C . LEU B 1 474 ? 16.406 -25.234 -10.672 1 97.31 474 LEU B C 1
ATOM 7900 O O . LEU B 1 474 ? 16.844 -24.078 -10.742 1 97.31 474 LEU B O 1
ATOM 7904 N N . LEU B 1 475 ? 16.766 -26.188 -11.461 1 96.38 475 LEU B N 1
ATOM 7905 C CA . LEU B 1 475 ? 17.578 -25.984 -12.664 1 96.38 475 LEU B CA 1
ATOM 7906 C C . LEU B 1 475 ? 16.828 -26.484 -13.906 1 96.38 475 LEU B C 1
ATOM 7908 O O . LEU B 1 475 ? 16.266 -27.578 -13.898 1 96.38 475 LEU B O 1
ATOM 7912 N N . TRP B 1 476 ? 16.719 -25.562 -14.906 1 96.19 476 TRP B N 1
ATOM 7913 C CA . TRP B 1 476 ? 16.156 -25.984 -16.188 1 96.19 476 TRP B CA 1
ATOM 7914 C C . TRP B 1 476 ? 17.188 -26.719 -17.031 1 96.19 476 TRP B C 1
ATOM 7916 O O . TRP B 1 476 ? 18.266 -26.188 -17.297 1 96.19 476 TRP B O 1
ATOM 7926 N N . LYS B 1 477 ? 16.828 -27.953 -17.422 1 92.25 477 LYS B N 1
ATOM 7927 C CA . LYS B 1 477 ? 17.766 -28.781 -18.188 1 92.25 477 LYS B CA 1
ATOM 7928 C C . LYS B 1 477 ? 17.094 -29.391 -19.422 1 92.25 477 LYS B C 1
ATOM 7930 O O . LYS B 1 477 ? 15.922 -29.75 -19.359 1 92.25 477 LYS B O 1
ATOM 7935 N N . GLU B 1 478 ? 17.875 -29.422 -20.406 1 90 478 GLU B N 1
ATOM 7936 C CA . GLU B 1 478 ? 17.375 -30.094 -21.594 1 90 478 GLU B CA 1
ATOM 7937 C C . GLU B 1 478 ? 17.609 -31.609 -21.516 1 90 478 GLU B C 1
ATOM 7939 O O . GLU B 1 478 ? 18.734 -32.062 -21.359 1 90 478 GLU B O 1
ATOM 7944 N N . ILE B 1 479 ? 16.578 -32.281 -21.516 1 87.44 479 ILE B N 1
ATOM 7945 C CA . ILE B 1 479 ? 16.625 -33.719 -21.547 1 87.44 479 ILE B CA 1
ATOM 7946 C C . ILE B 1 479 ? 15.844 -34.25 -22.75 1 87.44 479 ILE B C 1
ATOM 7948 O O . ILE B 1 479 ? 14.641 -34.031 -22.859 1 87.44 479 ILE B O 1
ATOM 7952 N N . SER B 1 480 ? 16.5 -35 -23.641 1 85.62 480 SER B N 1
ATOM 7953 C CA . SER B 1 480 ? 15.898 -35.594 -24.828 1 85.62 480 SER B CA 1
ATOM 7954 C C . SER B 1 480 ? 15.156 -34.562 -25.656 1 85.62 480 SER B C 1
ATOM 7956 O O . SER B 1 480 ? 14 -34.781 -26.047 1 85.62 480 SER B O 1
ATOM 7958 N N . GLY B 1 481 ? 15.68 -33.406 -25.719 1 80.69 481 GLY B N 1
ATOM 7959 C CA . GLY B 1 481 ? 15.148 -32.344 -26.578 1 80.69 481 GLY B CA 1
ATOM 7960 C C . GLY B 1 481 ? 14.078 -31.516 -25.891 1 80.69 481 GLY B C 1
ATOM 7961 O O . GLY B 1 481 ? 13.57 -30.562 -26.484 1 80.69 481 GLY B O 1
ATOM 7962 N N . HIS B 1 482 ? 13.719 -31.812 -24.656 1 85.62 482 HIS B N 1
ATOM 7963 C CA . HIS B 1 482 ? 12.711 -31.047 -23.922 1 85.62 482 HIS B CA 1
ATOM 7964 C C . HIS B 1 482 ? 13.312 -30.406 -22.672 1 85.62 482 HIS B C 1
ATOM 7966 O O . HIS B 1 482 ? 14.188 -31 -22.031 1 85.62 482 HIS B O 1
ATOM 7972 N N . MET B 1 483 ? 12.844 -29.234 -22.438 1 90.62 483 MET B N 1
ATOM 7973 C CA . MET B 1 483 ? 13.297 -28.547 -21.234 1 90.62 483 MET B CA 1
ATOM 7974 C C . MET B 1 483 ? 12.562 -29.078 -20 1 90.62 483 MET B C 1
ATOM 7976 O O . MET B 1 483 ? 11.328 -29.078 -19.969 1 90.62 483 MET B O 1
ATOM 7980 N N . VAL B 1 484 ? 13.312 -29.609 -19.094 1 92.94 484 VAL B N 1
ATOM 7981 C CA . VAL B 1 484 ? 12.742 -30.172 -17.875 1 92.94 484 VAL B CA 1
ATOM 7982 C C . VAL B 1 484 ? 13.234 -29.391 -16.672 1 92.94 484 VAL B C 1
ATOM 7984 O O . VAL B 1 484 ? 14.398 -28.984 -16.609 1 92.94 484 VAL B O 1
ATOM 7987 N N . ILE B 1 485 ? 12.312 -29.141 -15.758 1 95.31 485 ILE B N 1
ATOM 7988 C CA . ILE B 1 485 ? 12.648 -28.469 -14.508 1 95.31 485 ILE B CA 1
ATOM 7989 C C . ILE B 1 485 ? 13.055 -29.5 -13.453 1 95.31 485 ILE B C 1
ATOM 7991 O O . ILE B 1 485 ? 12.258 -30.375 -13.094 1 95.31 485 ILE B O 1
ATOM 7995 N N . THR B 1 486 ? 14.258 -29.391 -12.961 1 93.31 486 THR B N 1
ATOM 7996 C CA . THR B 1 486 ? 14.781 -30.391 -12.031 1 93.31 486 THR B CA 1
ATOM 7997 C C . THR B 1 486 ? 15.211 -29.734 -10.719 1 93.31 486 THR B C 1
ATOM 7999 O O . THR B 1 486 ? 15.789 -28.656 -10.727 1 93.31 486 THR B O 1
ATOM 8002 N N . GLU B 1 487 ? 14.945 -30.391 -9.633 1 94.81 487 GLU B N 1
ATOM 8003 C CA . GLU B 1 487 ? 15.422 -29.953 -8.32 1 94.81 487 GLU B CA 1
ATOM 8004 C C . GLU B 1 487 ? 16.875 -30.344 -8.109 1 94.81 487 GLU B C 1
ATOM 8006 O O . GLU B 1 487 ? 17.234 -31.516 -8.219 1 94.81 487 GLU B O 1
ATOM 8011 N N . ILE B 1 488 ? 17.75 -29.422 -7.77 1 95.31 488 ILE B N 1
ATOM 8012 C CA . ILE B 1 488 ? 19.172 -29.734 -7.641 1 95.31 488 ILE B CA 1
ATOM 8013 C C . ILE B 1 488 ? 19.625 -29.516 -6.199 1 95.31 488 ILE B C 1
ATOM 8015 O O . ILE B 1 488 ? 20.688 -29.969 -5.797 1 95.31 488 ILE B O 1
ATOM 8019 N N . ALA B 1 489 ? 18.875 -28.812 -5.461 1 96.56 489 ALA B N 1
ATOM 8020 C CA . ALA B 1 489 ? 19.203 -28.547 -4.062 1 96.56 489 ALA B CA 1
ATOM 8021 C C . ALA B 1 489 ? 17.984 -28.016 -3.307 1 96.56 489 ALA B C 1
ATOM 8023 O O . ALA B 1 489 ? 16.922 -27.797 -3.898 1 96.56 489 ALA B O 1
ATOM 8024 N N . GLU B 1 490 ? 18.062 -27.984 -2.057 1 95.69 490 GLU B N 1
ATOM 8025 C CA . GLU B 1 490 ? 17.156 -27.266 -1.171 1 95.69 490 GLU B CA 1
ATOM 8026 C C . GLU B 1 490 ? 17.859 -26.125 -0.461 1 95.69 490 GLU B C 1
ATOM 8028 O O . GLU B 1 490 ? 19.047 -26.219 -0.13 1 95.69 490 GLU B O 1
ATOM 8033 N N . TYR B 1 491 ? 17.203 -25.031 -0.344 1 95.88 491 TYR B N 1
ATOM 8034 C CA . TYR B 1 491 ? 17.719 -23.938 0.484 1 95.88 491 TYR B CA 1
ATOM 8035 C C . TYR B 1 491 ? 17.078 -23.953 1.863 1 95.88 491 TYR B C 1
ATOM 8037 O O . TYR B 1 491 ? 15.867 -23.719 1.992 1 95.88 491 TYR B O 1
ATOM 8045 N N . ASP B 1 492 ? 17.844 -24.203 2.887 1 93.38 492 ASP B N 1
ATOM 8046 C CA . ASP B 1 492 ? 17.375 -24.281 4.266 1 93.38 492 ASP B CA 1
ATOM 8047 C C . ASP B 1 492 ? 17.406 -22.906 4.938 1 93.38 492 ASP B C 1
ATOM 8049 O O . ASP B 1 492 ? 18.484 -22.312 5.09 1 93.38 492 ASP B O 1
ATOM 8053 N N . LEU B 1 493 ? 16.328 -22.5 5.434 1 91.62 493 LEU B N 1
ATOM 8054 C CA . LEU B 1 493 ? 16.219 -21.156 5.957 1 91.62 493 LEU B CA 1
ATOM 8055 C C . LEU B 1 493 ? 16.969 -21 7.277 1 91.62 493 LEU B C 1
ATOM 8057 O O . LEU B 1 493 ? 17.547 -19.953 7.559 1 91.62 493 LEU B O 1
ATOM 8061 N N . GLN B 1 494 ? 16.906 -22 8.125 1 88.19 494 GLN B N 1
ATOM 8062 C CA . GLN B 1 494 ? 17.531 -21.953 9.438 1 88.19 494 GLN B CA 1
ATOM 8063 C C . GLN B 1 494 ? 19.047 -22.047 9.328 1 88.19 494 GLN B C 1
ATOM 8065 O O . GLN B 1 494 ? 19.766 -21.281 9.984 1 88.19 494 GLN B O 1
ATOM 8070 N N . LYS B 1 495 ? 19.469 -22.953 8.461 1 91.25 495 LYS B N 1
ATOM 8071 C CA . LYS B 1 495 ? 20.906 -23.141 8.281 1 91.25 495 LYS B CA 1
ATOM 8072 C C . LYS B 1 495 ? 21.484 -22.078 7.355 1 91.25 495 LYS B C 1
ATOM 8074 O O . LYS B 1 495 ? 22.703 -21.875 7.305 1 91.25 495 LYS B O 1
ATOM 8079 N N . ASP B 1 496 ? 20.609 -21.438 6.637 1 92.81 496 ASP B N 1
ATOM 8080 C CA . ASP B 1 496 ? 21.016 -20.438 5.66 1 92.81 496 ASP B CA 1
ATOM 8081 C C . ASP B 1 496 ? 22.047 -21 4.684 1 92.81 496 ASP B C 1
ATOM 8083 O O . ASP B 1 496 ? 23.125 -20.422 4.508 1 92.81 496 ASP B O 1
ATOM 8087 N N . ASP B 1 497 ? 21.672 -22.125 4.188 1 94.5 497 ASP B N 1
ATOM 8088 C CA . ASP B 1 497 ? 22.594 -22.797 3.275 1 94.5 497 ASP B CA 1
ATOM 8089 C C . ASP B 1 497 ? 21.859 -23.812 2.402 1 94.5 497 ASP B C 1
ATOM 8091 O O . ASP B 1 497 ? 20.672 -24.078 2.615 1 94.5 497 ASP B O 1
ATOM 8095 N N . PHE B 1 498 ? 22.594 -24.297 1.35 1 95.88 498 PHE B N 1
ATOM 8096 C CA . PHE B 1 498 ? 22.047 -25.281 0.424 1 95.88 498 PHE B CA 1
ATOM 8097 C C . PHE B 1 498 ? 22.266 -26.703 0.943 1 95.88 498 PHE B C 1
ATOM 8099 O O . PHE B 1 498 ? 23.328 -27 1.498 1 95.88 498 PHE B O 1
ATOM 8106 N N . ILE B 1 499 ? 21.234 -27.438 0.833 1 95.75 499 ILE B N 1
ATOM 8107 C CA . ILE B 1 499 ? 21.297 -28.844 1.181 1 95.75 499 ILE B CA 1
ATOM 8108 C C . ILE B 1 499 ? 21.094 -29.703 -0.075 1 95.75 499 ILE B C 1
ATOM 8110 O O . ILE B 1 499 ? 20.25 -29.375 -0.92 1 95.75 499 ILE B O 1
ATOM 8114 N N . PHE B 1 500 ? 21.844 -30.797 -0.14 1 95.62 500 PHE B N 1
ATOM 8115 C CA . PHE B 1 500 ? 21.812 -31.656 -1.309 1 95.62 500 PHE B CA 1
ATOM 8116 C C . PHE B 1 500 ? 21.312 -33.062 -0.933 1 95.62 500 PHE B C 1
ATOM 8118 O O . PHE B 1 500 ? 21.672 -33.562 0.13 1 95.62 500 PHE B O 1
ATOM 8125 N N . LYS B 1 501 ? 20.516 -33.594 -1.764 1 92.5 501 LYS B N 1
ATOM 8126 C CA . LYS B 1 501 ? 19.969 -34.906 -1.521 1 92.5 501 LYS B CA 1
ATOM 8127 C C . LYS B 1 501 ? 21.078 -35.969 -1.514 1 92.5 501 LYS B C 1
ATOM 8129 O O . LYS B 1 501 ? 21.031 -36.906 -0.724 1 92.5 501 LYS B O 1
ATOM 8134 N N . ASP B 1 502 ? 22.031 -35.844 -2.486 1 93.06 502 ASP B N 1
ATOM 8135 C CA . ASP B 1 502 ? 23.172 -36.75 -2.607 1 93.06 502 ASP B CA 1
ATOM 8136 C C . ASP B 1 502 ? 24.359 -36.062 -3.268 1 93.06 502 ASP B C 1
ATOM 8138 O O . ASP B 1 502 ? 24.312 -34.875 -3.553 1 93.06 502 ASP B O 1
ATOM 8142 N N . GLU B 1 503 ? 25.406 -36.781 -3.385 1 91.5 503 GLU B N 1
ATOM 8143 C CA . GLU B 1 503 ? 26.641 -36.25 -3.934 1 91.5 503 GLU B CA 1
ATOM 8144 C C . GLU B 1 503 ? 26.469 -35.875 -5.402 1 91.5 503 GLU B C 1
ATOM 8146 O O . GLU B 1 503 ? 27.094 -34.906 -5.875 1 91.5 503 GLU B O 1
ATOM 8151 N N . GLU B 1 504 ? 25.672 -36.531 -6.043 1 90.19 504 GLU B N 1
ATOM 8152 C CA . GLU B 1 504 ? 25.438 -36.25 -7.457 1 90.19 504 GLU B CA 1
ATOM 8153 C C . GLU B 1 504 ? 24.828 -34.875 -7.652 1 90.19 504 GLU B C 1
ATOM 8155 O O . GLU B 1 504 ? 25.234 -34.125 -8.539 1 90.19 504 GLU B O 1
ATOM 8160 N N . LYS B 1 505 ? 23.891 -34.625 -6.84 1 90.81 505 LYS B N 1
ATOM 8161 C CA . LYS B 1 505 ? 23.234 -33.344 -6.918 1 90.81 505 LYS B CA 1
ATOM 8162 C C . LYS B 1 505 ? 24.188 -32.219 -6.504 1 90.81 505 LYS B C 1
ATOM 8164 O O . LYS B 1 505 ? 24.141 -31.125 -7.066 1 90.81 505 LYS B O 1
ATOM 8169 N N . GLU B 1 506 ? 24.938 -32.5 -5.527 1 91.25 506 GLU B N 1
ATOM 8170 C CA . GLU B 1 506 ? 25.938 -31.5 -5.125 1 91.25 506 GLU B CA 1
ATOM 8171 C C . GLU B 1 506 ? 26.891 -31.188 -6.277 1 91.25 506 GLU B C 1
ATOM 8173 O O . GLU B 1 506 ? 27.219 -30.031 -6.516 1 91.25 506 GLU B O 1
ATOM 8178 N N . MET B 1 507 ? 27.297 -32.188 -6.969 1 88.94 507 MET B N 1
ATOM 8179 C CA . MET B 1 507 ? 28.203 -32 -8.109 1 88.94 507 MET B CA 1
ATOM 8180 C C . MET B 1 507 ? 27.5 -31.25 -9.234 1 88.94 507 MET B C 1
ATOM 8182 O O . MET B 1 507 ? 28.109 -30.422 -9.906 1 88.94 507 MET B O 1
ATOM 8186 N N . GLU B 1 508 ? 26.312 -31.594 -9.453 1 87 508 GLU B N 1
ATOM 8187 C CA . GLU B 1 508 ? 25.516 -30.875 -10.461 1 87 508 GLU B CA 1
ATOM 8188 C C . GLU B 1 508 ? 25.422 -29.391 -10.141 1 87 508 GLU B C 1
ATOM 8190 O O . GLU B 1 508 ? 25.531 -28.547 -11.039 1 87 508 GLU B O 1
ATOM 8195 N N . PHE B 1 509 ? 25.203 -29.188 -8.922 1 88.25 509 PHE B N 1
ATOM 8196 C CA . PHE B 1 509 ? 25.125 -27.812 -8.43 1 88.25 509 PHE B CA 1
ATOM 8197 C C . PHE B 1 509 ? 26.438 -27.078 -8.648 1 88.25 509 PHE B C 1
ATOM 8199 O O . PHE B 1 509 ? 26.438 -25.938 -9.109 1 88.25 509 PHE B O 1
ATOM 8206 N N . LEU B 1 510 ? 27.469 -27.703 -8.391 1 85.12 510 LEU B N 1
ATOM 8207 C CA . LEU B 1 510 ? 28.797 -27.109 -8.57 1 85.12 510 LEU B CA 1
ATOM 8208 C C . LEU B 1 510 ? 29.109 -26.922 -10.055 1 85.12 510 LEU B C 1
ATOM 8210 O O . LEU B 1 510 ? 29.719 -25.922 -10.445 1 85.12 510 LEU B O 1
ATOM 8214 N N . ASN B 1 511 ? 28.672 -27.828 -10.844 1 82.31 511 ASN B N 1
ATOM 8215 C CA . ASN B 1 511 ? 29 -27.812 -12.266 1 82.31 511 ASN B CA 1
ATOM 8216 C C . ASN B 1 511 ? 28.312 -26.672 -13 1 82.31 511 ASN B C 1
ATOM 8218 O O . ASN B 1 511 ? 28.891 -26.078 -13.906 1 82.31 511 ASN B O 1
ATOM 8222 N N . PHE B 1 512 ? 27.109 -26.469 -12.648 1 81.44 512 PHE B N 1
ATOM 8223 C CA . PHE B 1 512 ? 26.438 -25.422 -13.414 1 81.44 512 PHE B CA 1
ATOM 8224 C C . PHE B 1 512 ? 26.984 -24.047 -13.055 1 81.44 512 PHE B C 1
ATOM 8226 O O . PHE B 1 512 ? 26.922 -23.125 -13.859 1 81.44 512 PHE B O 1
ATOM 8233 N N . GLN B 1 513 ? 27.5 -23.922 -11.883 1 78.25 513 GLN B N 1
ATOM 8234 C CA . GLN B 1 513 ? 28.078 -22.672 -11.43 1 78.25 513 GLN B CA 1
ATOM 8235 C C . GLN B 1 513 ? 29.328 -22.312 -12.25 1 78.25 513 GLN B C 1
ATOM 8237 O O . GLN B 1 513 ? 29.547 -21.141 -12.57 1 78.25 513 GLN B O 1
ATOM 8242 N N . VAL B 1 514 ? 30.047 -23.312 -12.555 1 63.97 514 VAL B N 1
ATOM 8243 C CA . VAL B 1 514 ? 31.312 -23.125 -13.258 1 63.97 514 VAL B CA 1
ATOM 8244 C C . VAL B 1 514 ? 31.031 -22.781 -14.727 1 63.97 514 VAL B C 1
ATOM 8246 O O . VAL B 1 514 ? 31.734 -21.969 -15.32 1 63.97 514 VAL B O 1
ATOM 8249 N N . SER B 1 515 ? 30.094 -23.328 -15.281 1 56.25 515 SER B N 1
ATOM 8250 C CA . SER B 1 515 ? 29.797 -23.078 -16.688 1 56.25 515 SER B CA 1
ATOM 8251 C C . SER B 1 515 ? 29.328 -21.656 -16.922 1 56.25 515 SER B C 1
ATOM 8253 O O . SER B 1 515 ? 29.484 -21.109 -18.016 1 56.25 515 SER B O 1
ATOM 8255 N N . GLY B 1 516 ? 28.766 -21 -16 1 56 516 GLY B N 1
ATOM 8256 C CA . GLY B 1 516 ? 28.203 -19.656 -16.172 1 56 516 GLY B CA 1
ATOM 8257 C C . GLY B 1 516 ? 29.25 -18.562 -16.016 1 56 516 GLY B C 1
ATOM 8258 O O . GLY B 1 516 ? 29.078 -17.469 -16.562 1 56 516 GLY B O 1
ATOM 8259 N N . GLY B 1 517 ? 30.344 -18.672 -15.102 1 49.41 517 GLY B N 1
ATOM 8260 C CA . GLY B 1 517 ? 31.25 -17.609 -14.703 1 49.41 517 GLY B CA 1
ATOM 8261 C C . GLY B 1 517 ? 32.438 -17.438 -15.648 1 49.41 517 GLY B C 1
ATOM 8262 O O . GLY B 1 517 ? 33.219 -16.5 -15.508 1 49.41 517 GLY B O 1
ATOM 8263 N N . HIS B 1 518 ? 32.906 -18.484 -16.297 1 41.91 518 HIS B N 1
ATOM 8264 C CA . HIS B 1 518 ? 34.281 -18.328 -16.781 1 41.91 518 HIS B CA 1
ATOM 8265 C C . HIS B 1 518 ? 34.344 -17.344 -17.938 1 41.91 518 HIS B C 1
ATOM 8267 O O . HIS B 1 518 ? 33.875 -17.609 -19.031 1 41.91 518 HIS B O 1
ATOM 8273 N N . THR B 1 519 ? 34.219 -16.141 -17.672 1 35.75 519 THR B N 1
ATOM 8274 C CA . THR B 1 519 ? 35.062 -15.336 -18.531 1 35.75 519 THR B CA 1
ATOM 8275 C C . THR B 1 519 ? 36.531 -15.703 -18.328 1 35.75 519 THR B C 1
ATOM 8277 O O . THR B 1 519 ? 37.094 -15.469 -17.266 1 35.75 519 THR B O 1
ATOM 8280 N N . VAL B 1 520 ? 37.094 -16.734 -18.891 1 29.91 520 VAL B N 1
ATOM 8281 C CA . VAL B 1 520 ? 38.531 -16.938 -19.016 1 29.91 520 VAL B CA 1
ATOM 8282 C C . VAL B 1 520 ? 39.188 -15.656 -19.484 1 29.91 520 VAL B C 1
ATOM 8284 O O . VAL B 1 520 ? 38.906 -15.156 -20.578 1 29.91 520 VAL B O 1
ATOM 8287 N N . PHE B 1 521 ? 39.625 -14.875 -18.516 1 25.92 521 PHE B N 1
ATOM 8288 C CA . PHE B 1 521 ? 40.688 -13.977 -18.969 1 25.92 521 PHE B CA 1
ATOM 8289 C C . PHE B 1 521 ? 41.781 -14.75 -19.703 1 25.92 521 PHE B C 1
ATOM 8291 O O . PHE B 1 521 ? 42.406 -15.633 -19.109 1 25.92 521 PHE B O 1
ATOM 8298 N N . VAL B 1 522 ? 41.531 -15.188 -20.891 1 22.33 522 VAL B N 1
ATOM 8299 C CA . VAL B 1 522 ? 42.719 -15.469 -21.688 1 22.33 522 VAL B CA 1
ATOM 8300 C C . VAL B 1 522 ? 43.688 -14.281 -21.609 1 22.33 522 VAL B C 1
ATOM 8302 O O . VAL B 1 522 ? 43.344 -13.18 -22.047 1 22.33 522 VAL B O 1
ATOM 8305 N N . LEU B 1 523 ? 44.531 -14.367 -20.547 1 19.2 523 LEU B N 1
ATOM 8306 C CA . LEU B 1 523 ? 45.812 -13.727 -20.875 1 19.2 523 LEU B CA 1
ATOM 8307 C C . LEU B 1 523 ? 46.438 -14.328 -22.125 1 19.2 523 LEU B C 1
ATOM 8309 O O . LEU B 1 523 ? 46.469 -15.547 -22.281 1 19.2 523 LEU B O 1
#

InterPro domains:
  IPR000068 GPCR, family 3, extracellular calcium-sensing receptor-related [PR00592] (132-145)
  IPR000068 GPCR, family 3, extracellular calcium-sensing receptor-related [PR00592] (217-238)
  IPR000068 GPCR, family 3, extracellular calcium-sensing receptor-related [PR00592] (319-337)
  IPR000068 GPCR, family 3, extracellular calcium-sensing receptor-related [PR00592] (505-523)
  IPR000068 GPCR, family 3, extracellular calcium-sensing receptor-related [PTHR24061] (30-500)
  IPR000337 GPCR, family 3 [PR00248] (33-45)
  IPR000337 GPCR, family 3 [PR00248] (84-103)
  IPR000337 GPCR, family 3 [PR00248] (143-169)
  IPR000337 GPCR, family 3 [PR00248] (176-195)
  IPR000337 GPCR, family 3 [PR00248] (195-211)
  IPR000337 GPCR, family 3 [PR00248] (211-228)
  IPR001828 Receptor, ligand binding region [PF01094] (75-477)
  IPR028082 Periplasmic binding protein-like I [SSF53822] (28-492)